Protein AF-A0A3L8DZ50-F1 (afdb_monomer)

Secondary structure (DSSP, 8-state):
----------------------------------B---SSTT---B-HHHHHHHHHTTTGGGG-------------------------------------------------------TTGGGB-TTT-SBPSSEEEETTS-EEEHHHHHHHHTT-SB-TTT--B--GGGEEE-HHHHHHHHHHHHHHHHHHHHHTTSS--------------SSSHHHHHHHHHTTT--HHHHHHHHHHHHHHHHHHHHHHHHHHHHHHHHHHHHHHHHHHHHHHHHHHHHHHHHHHHHHHHHHHHHHHHHSPPHHHHT---TT--TTHHHHHHHHHHHHHHHHHHH--GGG--SS-----PPPPS------HHHHHHHHHHHTHHHHHHHHHHHHHHHHHS-S---SS-------------HHHHHHHHHHHHTT---------------TT-----EEEEEE-TTSSEEEEEETTSEEEEEEHHHHHH---S-PPPSEEEE-SS-EEEEEE-SS-TTEEEEEETTS-EEEEETTTTEEEEEE---SS-EEEEEE-SSSTTEEEEEETTSEEEEEETT-SSEEEEEE-SS-EEEEEEETTEEEEEEEEETTSEEEEEETTSTTS-SEEEE--SS-EEEEEESSSSEEEEEETTTEEEEEETTEEEEEEEE-S---SSS---EEEETTEEEEEETTTEEEEEETT-SS-SEEEEPP----SS--SSTTTSTTTTTSS-PPTT-EEEEEEEETTTEEEEEEE---SSS--EETTTTEEHHHHHHHHHHHHHHHHHHTTT--EEEE--TT-HHHHHHHHHHHS----TTS-GGGPPPPPEEEESSSTTHHHHHHHHHHHHHHHHHHHHHHS-GGGS-HHHHHHHHHHHHHTTT-EEEEE-HHHHHHTT-TTHHHHHTTSSSPPEEEEEEEE-SSSTTSPPEEEEE-EEEEE--TTSPPPSSSGGGGGGTTHHHHHHHHHHHHHHHTT-SSEEEEEEEEEEE--STTS--TTEEEE-TTS-EEEES-SS--HHHHHHHHHHHHGGG--SEEEEEE---HHHHHHHTTSSEEEEES-SHHHHHHHHHHHHHS--EEE----HHHHHHHTTT-SSSSEESS--SSS-HHHHHHHHHHTTS-TTS-EEEEE-TTTSS---TTSTTS-SS---TTHHHHHHHHHH--

Organism: Ooceraea biroi (NCBI:txid2015173)

Foldseek 3Di:
DDDDDDDDDDDDDDDDDDDDDDDDDDDDDDDDADWDDDPDPVDTDGDPVRVVVCVVVVNPRPDDDDDDKDAFDDDDDDDDDDDDDDYDDDDDDDDDDDDDDDDDDDDDDDDDDDDDPDPPCVQAAPQPRHGAPFWKAFLVGDIHHPVRVQVVCVVPQADPPPRHGHDPVRIGGPVVSNVVSVVVVVVVVVVVVVPPPPDDDDDDDDDDDDDDDDDCVVVVVCVVCVVPDDPVNVVVVVVVVVVVVVVVVVVVVVVVVVVVVVVVVVVVVVVVVVVVLVVLVVVVVVVVVVVVVVVLVVVVVPQDDPVVLPDDDPDDDPVSVVVSVVSNVVVVLSVVVPDDPPPPDDDDPDDDDDDDDDDDDDDLVVVLVVLCVVFVVLLVVLLCVLVVVCSVDPPDPPDDDDPDDDDDDDPDHSSVVSVVLSVVLSPDADDDDQADAQQDPDPPDPDRDWQEKDAFLVNQKIWTFFQVQKIFIDGPVCRRPDPDPHGHGPEIAGHPATWQYKEYQNPDRQWIWTWGQQGKIWIGRNVVSDTDAIAHDQRGGWREKYAALVQSQWMWIFFQSQKIFIGGVPDNYTPDIAHHPGGWQEKYAQNPDPQKIWTWGQVQWIFIPGNVDRPHTLEIAHDGPGGFNYKDALHNFKIWTDGLSQWIFIDGSVDSDTPAIAHDAHRNPDRWDWDYDNQKIWIAHPQQKIFIDGNSGRYTSDMDHDDDDDDPPPPPVVVVCVCPVQPDNAAQLAWDKDADPDPPGDRIGIDFHLDDPPQQFDPVLLAGSNLQSLLSRLLNRLVVCVVVVNQEEATECSVPLLSSLQSNLQNQDDADPPPDPVPDDRTHHYHHDDCPCVVSNVLSNLLNVLLSQLQNLQQDFLVCNAQVNVLVVLCVLVVVLVKDKDKDWPVVCVVLQQFLLVQQAQQDPGTKIKMKIKDQLAPDSLPAAEEEEFQAACAEQQAVLGDDPPCRRSRNNQRLQVSLQSSLSSSCSVVSFNGIYMYIYTHHHRHYDPRHDDQQDWTAGSVGFIEGANTSSQSSLSSLLNSQLVSCVSVHLAYEGEGLGDPLCCVVQAQSAWEKEWPDDVLVVLLSNLCNHVVRHYDYDDLDVVLLCQQAVPDDPGRGYSAGPDDDPGVSNSVSSSVVSHDPPHTYMYINCNRNQDQDDPPRSSRDGGGRSPPSSSSNSSSNPPD

Structure (mmCIF, N/CA/C/O backbone):
data_AF-A0A3L8DZ50-F1
#
_entry.id   AF-A0A3L8DZ50-F1
#
loop_
_atom_site.group_PDB
_atom_site.id
_atom_site.type_symbol
_atom_site.label_atom_id
_atom_site.label_alt_id
_atom_site.label_comp_id
_atom_site.label_asym_id
_atom_site.label_entity_id
_atom_site.label_seq_id
_atom_site.pdbx_PDB_ins_code
_atom_site.Cartn_x
_atom_site.Cartn_y
_atom_site.Cartn_z
_atom_site.occupancy
_atom_site.B_iso_or_equiv
_atom_site.auth_seq_id
_atom_site.auth_comp_id
_atom_site.auth_asym_id
_atom_site.auth_atom_id
_atom_site.pdbx_PDB_model_num
ATOM 1 N N . MET A 1 1 ? -42.253 17.085 -42.845 1.00 27.88 1 MET A N 1
ATOM 2 C CA . MET A 1 1 ? -42.868 16.707 -44.142 1.00 27.88 1 MET A CA 1
ATOM 3 C C . MET A 1 1 ? -41.794 15.916 -44.889 1.00 27.88 1 MET A C 1
ATOM 5 O O . MET A 1 1 ? -40.661 16.367 -44.857 1.00 27.88 1 MET A O 1
ATOM 9 N N . ALA A 1 2 ? -41.986 14.625 -45.192 1.00 22.33 2 ALA A N 1
ATOM 10 C CA . ALA A 1 2 ? -42.686 14.087 -46.378 1.00 22.33 2 ALA A CA 1
ATOM 11 C C . ALA A 1 2 ? -41.903 14.386 -47.682 1.00 22.33 2 ALA A C 1
ATOM 13 O O . ALA A 1 2 ? -41.496 15.526 -47.856 1.00 22.33 2 ALA A O 1
ATOM 14 N N . LEU A 1 3 ? -41.654 13.465 -48.627 1.00 24.67 3 LEU A N 1
ATOM 15 C CA . LEU A 1 3 ? -42.114 12.074 -48.871 1.00 24.67 3 LEU A CA 1
ATOM 16 C C . LEU A 1 3 ? -40.883 11.101 -48.947 1.00 24.67 3 LEU A C 1
ATOM 18 O O . LEU A 1 3 ? -39.759 11.578 -48.861 1.00 24.67 3 LEU A O 1
ATOM 22 N N . SER A 1 4 ? -40.932 9.751 -48.941 1.00 22.94 4 SER A N 1
ATOM 23 C CA . SER A 1 4 ? -41.730 8.769 -49.724 1.00 22.94 4 SER A CA 1
ATOM 24 C C . SER A 1 4 ? -41.419 8.850 -51.249 1.00 22.94 4 SER A C 1
ATOM 26 O O . SER A 1 4 ? -41.255 9.949 -51.758 1.00 22.94 4 SER A O 1
ATOM 28 N N . SER A 1 5 ? -41.255 7.783 -52.062 1.00 26.39 5 SER A N 1
ATOM 29 C CA . SER A 1 5 ? -41.498 6.325 -51.924 1.00 26.39 5 SER A CA 1
ATOM 30 C C . SER A 1 5 ? -40.789 5.515 -53.068 1.00 26.39 5 SER A C 1
ATOM 32 O O . SER A 1 5 ? -40.734 6.012 -54.182 1.00 26.39 5 SER A O 1
ATOM 34 N N . ILE A 1 6 ? -40.166 4.334 -52.832 1.00 28.91 6 ILE A N 1
ATOM 35 C CA . ILE A 1 6 ? -40.642 2.935 -53.131 1.00 28.91 6 ILE A CA 1
ATOM 36 C C . ILE A 1 6 ? -40.117 2.238 -54.433 1.00 28.91 6 ILE A C 1
ATOM 38 O O . ILE A 1 6 ? -40.379 2.713 -55.527 1.00 28.91 6 ILE A O 1
ATOM 42 N N . ARG A 1 7 ? -39.569 1.002 -54.271 1.00 26.36 7 ARG A N 1
ATOM 43 C CA . ARG A 1 7 ? -39.380 -0.135 -55.244 1.00 26.36 7 ARG A CA 1
ATOM 44 C C . ARG A 1 7 ? -38.408 0.037 -56.452 1.00 26.36 7 ARG A C 1
ATOM 46 O O . ARG A 1 7 ? -38.240 1.139 -56.940 1.00 26.36 7 ARG A O 1
ATOM 53 N N . ALA A 1 8 ? -37.788 -1.018 -57.028 1.00 26.69 8 ALA A N 1
ATOM 54 C CA . ALA A 1 8 ? -37.504 -2.397 -56.556 1.00 26.69 8 ALA A CA 1
ATOM 55 C C . ALA A 1 8 ? -36.563 -3.224 -57.488 1.00 26.69 8 ALA A C 1
ATOM 57 O O . ALA A 1 8 ? -36.505 -2.973 -58.685 1.00 26.69 8 ALA A O 1
ATOM 58 N N . ASN A 1 9 ? -36.024 -4.321 -56.920 1.00 26.48 9 ASN A N 1
ATOM 59 C CA . ASN A 1 9 ? -35.693 -5.635 -57.525 1.00 26.48 9 ASN A CA 1
ATOM 60 C C . ASN A 1 9 ? -34.386 -5.903 -58.326 1.00 26.48 9 ASN A C 1
ATOM 62 O O . ASN A 1 9 ? -33.942 -5.126 -59.160 1.00 26.48 9 ASN A O 1
ATOM 66 N N . VAL A 1 10 ? -33.942 -7.166 -58.149 1.00 25.75 10 VAL A N 1
ATOM 67 C CA . VAL A 1 10 ? -33.024 -8.028 -58.943 1.00 25.75 10 VAL A CA 1
ATOM 68 C C . VAL A 1 10 ? -31.513 -8.044 -58.578 1.00 25.75 10 VAL A C 1
ATOM 70 O O . VAL A 1 10 ? -30.899 -7.049 -58.218 1.00 25.75 10 VAL A O 1
ATOM 73 N N . LEU A 1 11 ? -30.964 -9.268 -58.626 1.00 22.03 11 LEU A N 1
ATOM 74 C CA . LEU A 1 11 ? -29.636 -9.808 -58.255 1.00 22.03 11 LEU A CA 1
ATOM 75 C C . LEU A 1 11 ? -28.852 -10.228 -59.539 1.00 22.03 11 LEU A C 1
ATOM 77 O O . LEU A 1 11 ? -29.471 -10.226 -60.601 1.00 22.03 11 LEU A O 1
ATOM 81 N N . PRO A 1 12 ? -27.615 -10.793 -59.508 1.00 41.47 12 PRO A N 1
ATOM 82 C CA . PRO A 1 12 ? -26.455 -10.627 -58.608 1.00 41.47 12 PRO A CA 1
ATOM 83 C C . PRO A 1 12 ? -25.073 -10.514 -59.345 1.00 41.47 12 PRO A C 1
ATOM 85 O O . PRO A 1 12 ? -24.973 -10.667 -60.554 1.00 41.47 12 PRO A O 1
ATOM 88 N N . HIS A 1 13 ? -23.989 -10.452 -58.548 1.00 25.14 13 HIS A N 1
ATOM 89 C CA . HIS A 1 13 ? -22.656 -11.080 -58.770 1.00 25.14 13 HIS A CA 1
ATOM 90 C C . HIS A 1 13 ? -21.513 -10.439 -59.620 1.00 25.14 13 HIS A C 1
ATOM 92 O O . HIS A 1 13 ? -21.609 -10.261 -60.824 1.00 25.14 13 HIS A O 1
ATOM 98 N N . ARG A 1 14 ? -20.338 -10.394 -58.947 1.00 23.42 14 ARG A N 1
ATOM 99 C CA . ARG A 1 14 ? -18.932 -10.635 -59.388 1.00 23.42 14 ARG A CA 1
ATOM 100 C C . ARG A 1 14 ? -18.139 -9.595 -60.223 1.00 23.42 14 ARG A C 1
ATOM 102 O O . ARG A 1 14 ? -18.388 -9.403 -61.399 1.00 23.42 14 ARG A O 1
ATOM 109 N N . ASN A 1 15 ? -17.031 -9.143 -59.603 1.00 23.53 15 ASN A N 1
ATOM 110 C CA . ASN A 1 15 ? -15.649 -8.994 -60.129 1.00 23.53 15 ASN A CA 1
ATOM 111 C C . ASN A 1 15 ? -15.449 -8.229 -61.469 1.00 23.53 15 ASN A C 1
ATOM 113 O O . ASN A 1 15 ? -15.764 -8.759 -62.521 1.00 23.53 15 ASN A O 1
ATOM 117 N N . SER A 1 16 ? -14.730 -7.100 -61.585 1.00 23.30 16 SER A N 1
ATOM 118 C CA . SER A 1 16 ? -13.372 -6.815 -61.073 1.00 23.30 16 SER A CA 1
ATOM 119 C C . SER A 1 16 ? -12.765 -5.536 -61.720 1.00 23.30 16 SER A C 1
ATOM 121 O O . SER A 1 16 ? -13.252 -5.078 -62.745 1.00 23.30 16 SER A O 1
ATOM 123 N N . HIS A 1 17 ? -11.631 -5.068 -61.167 1.00 22.02 17 HIS A N 1
ATOM 124 C CA . HIS A 1 17 ? -10.534 -4.301 -61.809 1.00 22.02 17 HIS A CA 1
ATOM 125 C C . HIS A 1 17 ? -10.619 -2.785 -62.178 1.00 22.02 17 HIS A C 1
ATOM 127 O O . HIS A 1 17 ? -11.365 -2.366 -63.049 1.00 22.02 17 HIS A O 1
ATOM 133 N N . LEU A 1 18 ? -9.600 -2.063 -61.652 1.00 21.00 18 LEU A N 1
ATOM 134 C CA . LEU A 1 18 ? -8.772 -0.970 -62.238 1.00 21.00 18 LEU A CA 1
ATOM 135 C C . LEU A 1 18 ? -9.117 0.537 -62.054 1.00 21.00 18 LEU A C 1
ATOM 137 O O . LEU A 1 18 ? -10.064 1.043 -62.633 1.00 21.00 18 LEU A O 1
ATOM 141 N N . ARG A 1 19 ? -8.116 1.249 -61.474 1.00 20.73 19 ARG A N 1
ATOM 142 C CA . ARG A 1 19 ? -7.632 2.636 -61.767 1.00 20.73 19 ARG A CA 1
ATOM 143 C C . ARG A 1 19 ? -8.511 3.843 -61.341 1.00 20.73 19 ARG A C 1
ATOM 145 O O . ARG A 1 19 ? -9.720 3.788 -61.466 1.00 20.73 19 ARG A O 1
ATOM 152 N N . PHE A 1 20 ? -7.968 4.989 -60.882 1.00 20.25 20 PHE A N 1
ATOM 153 C CA . PHE A 1 20 ? -6.621 5.350 -60.363 1.00 20.25 20 PHE A CA 1
ATOM 154 C C . PHE A 1 20 ? -6.698 6.668 -59.531 1.00 20.25 20 PHE A C 1
ATOM 156 O O . PHE A 1 20 ? -7.635 7.432 -59.712 1.00 20.25 20 PHE A O 1
ATOM 163 N N . LEU A 1 21 ? -5.712 6.908 -58.650 1.00 23.69 21 LEU A N 1
ATOM 164 C CA . LEU A 1 21 ? -5.326 8.152 -57.923 1.00 23.69 21 LEU A CA 1
ATOM 165 C C . LEU A 1 21 ? -6.261 9.396 -57.854 1.00 23.69 21 LEU A C 1
ATOM 167 O O . LEU A 1 21 ? -6.442 10.066 -58.864 1.00 23.69 21 LEU A O 1
ATOM 171 N N . SER A 1 22 ? -6.547 9.875 -56.624 1.00 22.08 22 SER A N 1
ATOM 172 C CA . SER A 1 22 ? -6.201 11.259 -56.192 1.00 22.08 22 SER A CA 1
ATOM 173 C C . SER A 1 22 ? -6.334 11.519 -54.666 1.00 22.08 22 SER A C 1
ATOM 175 O O . SER A 1 22 ? -7.439 11.637 -54.152 1.00 22.08 22 SER A O 1
ATOM 177 N N . SER A 1 23 ? -5.189 11.663 -53.983 1.00 22.97 23 SER A N 1
ATOM 178 C CA . SER A 1 23 ? -4.839 12.698 -52.972 1.00 22.97 23 SER A CA 1
ATOM 179 C C . SER A 1 23 ? -5.752 13.111 -51.776 1.00 22.97 23 SER A C 1
ATOM 181 O O . SER A 1 23 ? -6.917 13.441 -51.952 1.00 22.97 23 SER A O 1
ATOM 183 N N . VAL A 1 24 ? -5.084 13.367 -50.630 1.00 22.75 24 VAL A N 1
ATOM 184 C CA . VAL A 1 24 ? -5.442 14.256 -49.480 1.00 22.75 24 VAL A CA 1
ATOM 185 C C . VAL A 1 24 ? -6.183 13.666 -48.246 1.00 22.75 24 VAL A C 1
ATOM 187 O O . VAL A 1 24 ? -7.345 13.292 -48.290 1.00 22.75 24 VAL A O 1
ATOM 190 N N . SER A 1 25 ? -5.453 13.719 -47.116 1.00 24.33 25 SER A N 1
ATOM 191 C CA . SER A 1 25 ? -5.835 13.846 -45.687 1.00 24.33 25 SER A CA 1
ATOM 192 C C . SER A 1 25 ? -6.798 12.872 -44.974 1.00 24.33 25 SER A C 1
ATOM 194 O O . SER A 1 25 ? -7.963 12.727 -45.320 1.00 24.33 25 SER A O 1
ATOM 196 N N . THR A 1 26 ? -6.321 12.399 -43.812 1.00 30.61 26 THR A N 1
ATOM 197 C CA . THR A 1 26 ? -7.070 12.197 -42.550 1.00 30.61 26 THR A CA 1
ATOM 198 C C . THR A 1 26 ? -8.431 11.487 -42.593 1.00 30.61 26 THR A C 1
ATOM 200 O O . THR A 1 26 ? -9.477 12.123 -42.715 1.00 30.61 26 THR A O 1
ATOM 203 N N . MET A 1 27 ? -8.439 10.201 -42.225 1.00 20.81 27 MET A N 1
ATOM 204 C CA . MET A 1 27 ? -9.560 9.626 -41.471 1.00 20.81 27 MET A CA 1
ATOM 205 C C . MET A 1 27 ? -9.071 8.912 -40.210 1.00 20.81 27 MET A C 1
ATOM 207 O O . MET A 1 27 ? -8.190 8.056 -40.260 1.00 20.81 27 MET A O 1
ATOM 211 N N . LYS A 1 28 ? -9.674 9.288 -39.078 1.00 32.50 28 LYS A N 1
ATOM 212 C CA . LYS A 1 28 ? -9.457 8.699 -37.751 1.00 32.50 28 LYS A CA 1
ATOM 213 C C . LYS A 1 28 ? -9.888 7.228 -37.738 1.00 32.50 28 LYS A C 1
ATOM 215 O O . LYS A 1 28 ? -10.941 6.906 -38.284 1.00 32.50 28 LYS A O 1
ATOM 220 N N . LYS A 1 29 ? -9.155 6.375 -37.015 1.00 26.30 29 LYS A N 1
ATOM 221 C CA . LYS A 1 29 ? -9.651 5.086 -36.500 1.00 26.30 29 LYS A CA 1
ATOM 222 C C . LYS A 1 29 ? -9.078 4.811 -35.109 1.00 26.30 29 LYS A C 1
ATOM 224 O O . LYS A 1 29 ? -8.036 4.182 -34.983 1.00 26.30 29 LYS A O 1
ATOM 229 N N . GLY A 1 30 ? -9.779 5.293 -34.089 1.00 26.30 30 GLY A N 1
ATOM 230 C CA . GLY A 1 30 ? -9.668 4.794 -32.718 1.00 26.30 30 GLY A CA 1
ATOM 231 C C . GLY A 1 30 ? -10.973 4.103 -32.317 1.00 26.30 30 GLY A C 1
ATOM 232 O O . GLY A 1 30 ? -12.005 4.378 -32.935 1.00 26.30 30 GLY A O 1
ATOM 233 N N . LEU A 1 31 ? -10.910 3.270 -31.269 1.00 26.28 31 LEU A N 1
ATOM 234 C CA . LEU A 1 31 ? -12.035 2.542 -30.652 1.00 26.28 31 LEU A CA 1
ATOM 235 C C . LEU A 1 31 ? -12.704 1.485 -31.588 1.00 26.28 31 LEU A C 1
ATOM 237 O O . LEU A 1 31 ? -12.516 1.498 -32.802 1.00 26.28 31 LEU A O 1
ATOM 241 N N . VAL A 1 32 ? -13.439 0.473 -31.100 1.00 28.20 32 VAL A N 1
ATOM 242 C CA . VAL A 1 32 ? -14.048 0.259 -29.767 1.00 28.20 32 VAL A CA 1
ATOM 243 C C . VAL A 1 32 ? -14.211 -1.250 -29.427 1.00 28.20 32 VAL A C 1
ATOM 245 O O . VAL A 1 32 ? -14.128 -2.086 -30.323 1.00 28.20 32 VAL A O 1
ATOM 248 N N . LEU A 1 33 ? -14.649 -1.514 -28.180 1.00 29.39 33 LEU A N 1
ATOM 249 C CA . LEU A 1 33 ? -15.488 -2.635 -27.684 1.00 29.39 33 LEU A CA 1
ATOM 250 C C . LEU A 1 33 ? -14.832 -3.993 -27.382 1.00 29.39 33 LEU A C 1
ATOM 252 O O . LEU A 1 33 ? -14.262 -4.650 -28.249 1.00 29.39 33 LEU A O 1
ATOM 256 N N . GLY A 1 34 ? -15.033 -4.435 -26.135 1.00 30.50 34 GLY A N 1
ATOM 257 C CA . GLY A 1 34 ? -14.606 -5.730 -25.608 1.00 30.50 34 GLY A CA 1
ATOM 258 C C . GLY A 1 34 ? -15.590 -6.886 -25.826 1.00 30.50 34 GLY A C 1
ATOM 259 O O . GLY A 1 34 ? -16.677 -6.737 -26.396 1.00 30.50 34 GLY A O 1
ATOM 260 N N . VAL A 1 35 ? -15.162 -8.052 -25.343 1.00 32.91 35 VAL A N 1
ATOM 261 C CA . VAL A 1 35 ? -15.818 -9.363 -25.430 1.00 32.91 35 VAL A CA 1
ATOM 262 C C . VAL A 1 35 ? -15.702 -10.030 -24.059 1.00 32.91 35 VAL A C 1
ATOM 264 O O . VAL A 1 35 ? -14.638 -9.955 -23.450 1.00 32.91 35 VAL A O 1
ATOM 267 N N . TYR A 1 36 ? -16.765 -10.686 -23.590 1.00 36.38 36 TYR A N 1
ATOM 268 C CA . TYR A 1 36 ? -16.740 -11.468 -22.352 1.00 36.38 36 TYR A CA 1
ATOM 269 C C . TYR A 1 36 ? -16.491 -12.946 -22.663 1.00 36.38 36 TYR A C 1
ATOM 271 O O . TYR A 1 36 ? -17.131 -13.515 -23.550 1.00 36.38 36 TYR A O 1
ATOM 279 N N . GLU A 1 37 ? -15.554 -13.552 -21.939 1.00 32.75 37 GLU A N 1
ATOM 280 C CA . GLU A 1 37 ? -15.228 -14.977 -22.030 1.00 32.75 37 GLU A CA 1
ATOM 281 C C . GLU A 1 37 ? -16.165 -15.792 -21.121 1.00 32.75 37 GLU A C 1
ATOM 283 O O . GLU A 1 37 ? -16.539 -15.339 -20.038 1.00 32.75 37 GLU A O 1
ATOM 288 N N . THR A 1 38 ? -16.573 -16.983 -21.566 1.00 33.09 38 THR A N 1
ATOM 289 C CA . THR A 1 38 ? -17.391 -17.928 -20.787 1.00 33.09 38 THR A CA 1
ATOM 290 C C . THR A 1 38 ? -16.769 -19.324 -20.879 1.00 33.09 38 THR A C 1
ATOM 292 O O . THR A 1 38 ? -15.969 -19.587 -21.775 1.00 33.09 38 THR A O 1
ATOM 295 N N . GLU A 1 39 ? -17.103 -20.224 -19.952 1.00 32.69 39 GLU A N 1
ATOM 296 C CA . GLU A 1 39 ? -16.447 -21.541 -19.824 1.00 32.69 39 GLU A CA 1
ATOM 297 C C . GLU A 1 39 ? -16.840 -22.569 -20.913 1.00 32.69 39 GLU A C 1
ATOM 299 O O . GLU A 1 39 ? -16.418 -23.723 -20.847 1.00 32.69 39 GLU A O 1
ATOM 304 N N . ASP A 1 40 ? -17.628 -22.175 -21.920 1.00 32.22 40 ASP A N 1
ATOM 305 C CA . ASP A 1 40 ? -18.119 -23.039 -23.001 1.00 32.22 40 ASP A CA 1
ATOM 306 C C . ASP A 1 40 ? -17.827 -22.401 -24.375 1.00 32.22 40 ASP A C 1
ATOM 308 O O . ASP A 1 40 ? -18.361 -21.338 -24.709 1.00 32.22 40 ASP A O 1
ATOM 312 N N . GLU A 1 41 ? -16.997 -23.064 -25.197 1.00 34.91 41 GLU A N 1
ATOM 313 C CA . GLU A 1 41 ? -16.533 -22.569 -26.511 1.00 34.91 41 GLU A CA 1
ATOM 314 C C . GLU A 1 41 ? -17.672 -22.226 -27.496 1.00 34.91 41 GLU A C 1
ATOM 316 O O . GLU A 1 41 ? -17.437 -21.584 -28.525 1.00 34.91 41 GLU A O 1
ATOM 321 N N . SER A 1 42 ? -18.908 -22.648 -27.208 1.00 32.22 42 SER A N 1
ATOM 322 C CA . SER A 1 42 ? -20.084 -22.399 -28.041 1.00 32.22 42 SER A CA 1
ATOM 323 C C . SER A 1 42 ? -20.816 -21.071 -27.773 1.00 32.22 42 SER A C 1
ATOM 325 O O . SER A 1 42 ? -21.562 -20.627 -28.649 1.00 32.22 42 SER A O 1
ATOM 327 N N . ASN A 1 43 ? -20.610 -20.406 -26.623 1.00 37.47 43 ASN A N 1
ATOM 328 C CA . ASN A 1 43 ? -21.419 -19.249 -26.193 1.00 37.47 43 ASN A CA 1
ATOM 329 C C . ASN A 1 43 ? -20.593 -18.014 -25.776 1.00 37.47 43 ASN A C 1
ATOM 331 O O . ASN A 1 43 ? -20.458 -17.677 -24.598 1.00 37.47 43 ASN A O 1
ATOM 335 N N . VAL A 1 44 ? -20.118 -17.263 -26.774 1.00 41.19 44 VAL A N 1
ATOM 336 C CA . VAL A 1 44 ? -19.481 -15.947 -26.577 1.00 41.19 44 VAL A CA 1
ATOM 337 C C . VAL A 1 44 ? -20.527 -14.831 -26.653 1.00 41.19 44 VAL A C 1
ATOM 339 O O . VAL A 1 44 ? -21.021 -14.495 -27.734 1.00 41.19 44 VAL A O 1
ATOM 342 N N . VAL A 1 45 ? -20.853 -14.226 -25.507 1.00 40.41 45 VAL A N 1
ATOM 343 C CA . VAL A 1 45 ? -21.829 -13.128 -25.423 1.00 40.41 45 VAL A CA 1
ATOM 344 C C . VAL A 1 45 ? -21.155 -11.798 -25.768 1.00 40.41 45 VAL A C 1
ATOM 346 O O . VAL A 1 45 ? -20.438 -11.193 -24.973 1.00 40.41 45 VAL A O 1
ATOM 349 N N . LEU A 1 46 ? -21.402 -11.334 -26.990 1.00 45.38 46 LEU A N 1
ATOM 350 C CA . LEU A 1 46 ? -20.945 -10.038 -27.485 1.00 45.38 46 LEU A CA 1
ATOM 351 C C . LEU A 1 46 ? -21.892 -8.916 -27.036 1.00 45.38 46 LEU A C 1
ATOM 353 O O . LEU A 1 46 ? -23.114 -9.057 -27.101 1.00 45.38 46 LEU A O 1
ATOM 357 N N . THR A 1 47 ? -21.335 -7.759 -26.665 1.00 44.72 47 THR A N 1
ATOM 358 C CA . THR A 1 47 ? -22.134 -6.534 -26.487 1.00 44.72 47 THR A CA 1
ATOM 359 C C . THR A 1 47 ? -22.840 -6.166 -27.805 1.00 44.72 47 THR A C 1
ATOM 361 O O . THR A 1 47 ? -22.274 -6.407 -28.875 1.00 44.72 47 THR A O 1
ATOM 364 N N . PRO A 1 48 ? -24.037 -5.539 -27.800 1.00 43.59 48 PRO A N 1
ATOM 365 C CA . PRO A 1 48 ? -24.836 -5.331 -29.021 1.00 43.59 48 PRO A CA 1
ATOM 366 C C . PRO A 1 48 ? -24.096 -4.639 -30.178 1.00 43.59 48 PRO A C 1
ATOM 368 O O . PRO A 1 48 ? -24.370 -4.893 -31.357 1.00 43.59 48 PRO A O 1
ATOM 371 N N . THR A 1 49 ? -23.132 -3.778 -29.851 1.00 40.94 49 THR A N 1
ATOM 372 C CA . THR A 1 49 ? -22.290 -3.075 -30.825 1.00 40.94 49 THR A CA 1
ATOM 373 C C . THR A 1 49 ? -21.115 -3.942 -31.303 1.00 40.94 49 THR A C 1
ATOM 375 O O . THR A 1 49 ? -20.828 -3.948 -32.503 1.00 40.94 49 THR A O 1
ATOM 378 N N . ALA A 1 50 ? -20.501 -4.753 -30.429 1.00 45.78 50 ALA A N 1
ATOM 379 C CA . ALA A 1 50 ? -19.511 -5.759 -30.828 1.00 45.78 50 ALA A CA 1
ATOM 380 C C . ALA A 1 50 ? -20.127 -6.846 -31.728 1.00 45.78 50 ALA A C 1
ATOM 382 O O . ALA A 1 50 ? -19.494 -7.262 -32.696 1.00 45.78 50 ALA A O 1
ATOM 383 N N . THR A 1 51 ? -21.386 -7.241 -31.500 1.00 47.41 51 THR A N 1
ATOM 384 C CA . THR A 1 51 ? -22.122 -8.198 -32.350 1.00 47.41 51 THR A CA 1
ATOM 385 C C . THR A 1 51 ? -22.217 -7.714 -33.797 1.00 47.41 51 THR A C 1
ATOM 387 O O . THR A 1 51 ? -21.880 -8.451 -34.726 1.00 47.41 51 THR A O 1
ATOM 390 N N . LYS A 1 52 ? -22.598 -6.443 -34.007 1.00 46.25 52 LYS A N 1
ATOM 391 C CA . LYS A 1 52 ? -22.631 -5.823 -35.347 1.00 46.25 52 LYS A CA 1
ATOM 392 C C . LYS A 1 52 ? -21.244 -5.767 -35.994 1.00 46.25 52 LYS A C 1
ATOM 394 O O . LYS A 1 52 ? -21.128 -5.977 -37.200 1.00 46.25 52 LYS A O 1
ATOM 399 N N . TYR A 1 53 ? -20.197 -5.503 -35.213 1.00 43.38 53 TYR A N 1
ATOM 400 C CA . TYR A 1 53 ? -18.836 -5.370 -35.734 1.00 43.38 53 TYR A CA 1
ATOM 401 C C . TYR A 1 53 ? -18.179 -6.726 -36.051 1.00 43.38 53 TYR A C 1
ATOM 403 O O . TYR A 1 53 ? -17.525 -6.869 -37.081 1.00 43.38 53 TYR A O 1
ATOM 411 N N . ASN A 1 54 ? -18.424 -7.761 -35.243 1.00 48.41 54 ASN A N 1
ATOM 412 C CA . ASN A 1 54 ? -17.948 -9.120 -35.507 1.00 48.41 54 ASN A CA 1
ATOM 413 C C . ASN A 1 54 ? -18.635 -9.742 -36.741 1.00 48.41 54 ASN A C 1
ATOM 415 O O . ASN A 1 54 ? -17.990 -10.452 -37.515 1.00 48.41 54 ASN A O 1
ATOM 419 N N . ALA A 1 55 ? -19.911 -9.411 -36.982 1.00 48.09 55 ALA A N 1
ATOM 420 C CA . ALA A 1 55 ? -20.618 -9.766 -38.215 1.00 48.09 55 ALA A CA 1
ATOM 421 C C . ALA A 1 55 ? -20.008 -9.083 -39.459 1.00 48.09 55 ALA A C 1
ATOM 423 O O . ALA A 1 55 ? -19.829 -9.731 -40.487 1.00 48.09 55 ALA A O 1
ATOM 424 N N . LEU A 1 56 ? -19.603 -7.811 -39.352 1.00 46.00 56 LEU A N 1
ATOM 425 C CA . LEU A 1 56 ? -18.860 -7.084 -40.398 1.00 46.00 56 LEU A CA 1
ATOM 426 C C . LEU A 1 56 ? -17.449 -7.646 -40.675 1.00 46.00 56 LEU A C 1
ATOM 428 O O . LEU A 1 56 ? -16.857 -7.323 -41.704 1.00 46.00 56 LEU A O 1
ATOM 432 N N . LEU A 1 57 ? -16.907 -8.475 -39.776 1.00 40.88 57 LEU A N 1
ATOM 433 C CA . LEU A 1 57 ? -15.550 -9.031 -39.838 1.00 40.88 57 LEU A CA 1
ATOM 434 C C . LEU A 1 57 ? -15.515 -10.565 -39.995 1.00 40.88 57 LEU A C 1
ATOM 436 O O . LEU A 1 57 ? -14.454 -11.171 -39.823 1.00 40.88 57 LEU A O 1
ATOM 440 N N . ASN A 1 58 ? -16.647 -11.198 -40.331 1.00 49.06 58 ASN A N 1
ATOM 441 C CA . ASN A 1 58 ? -16.799 -12.654 -40.471 1.00 49.06 58 ASN A CA 1
ATOM 442 C C . ASN A 1 58 ? -16.243 -13.450 -39.266 1.00 49.06 58 ASN A C 1
ATOM 444 O O . ASN A 1 58 ? -15.477 -14.399 -39.437 1.00 49.06 58 ASN A O 1
ATOM 448 N N . GLY A 1 59 ? -16.604 -13.055 -38.040 1.00 38.78 59 GLY A N 1
ATOM 449 C CA . GLY A 1 59 ? -16.317 -13.832 -36.825 1.00 38.78 59 GLY A CA 1
ATOM 450 C C . GLY A 1 59 ? -14.898 -13.691 -36.254 1.00 38.78 59 GLY A C 1
ATOM 451 O O . GLY A 1 59 ? -14.561 -14.365 -35.282 1.00 38.78 59 GLY A O 1
ATOM 452 N N . LYS A 1 60 ? -14.044 -12.833 -36.830 1.00 42.69 60 LYS A N 1
ATOM 453 C CA . LYS A 1 60 ? -12.622 -12.723 -36.450 1.00 42.69 60 LYS A CA 1
ATOM 454 C C . LYS A 1 60 ? -12.337 -12.072 -35.089 1.00 42.69 60 LYS A C 1
ATOM 456 O O . LYS A 1 60 ? -11.192 -12.141 -34.649 1.00 42.69 60 LYS A O 1
ATOM 461 N N . LEU A 1 61 ? -13.318 -11.450 -34.429 1.00 39.25 61 LEU A N 1
ATOM 462 C CA . LEU A 1 61 ? -13.091 -10.707 -33.178 1.00 39.25 61 LEU A CA 1
ATOM 463 C C . LEU A 1 61 ? -12.774 -11.628 -31.983 1.00 39.25 61 LEU A C 1
ATOM 465 O O . LEU A 1 61 ? -12.038 -11.245 -31.085 1.00 39.25 61 LEU A O 1
ATOM 469 N N . VAL A 1 62 ? -13.300 -12.855 -31.999 1.00 35.03 62 VAL A N 1
ATOM 470 C CA . VAL A 1 62 ? -13.426 -13.746 -30.827 1.00 35.03 62 VAL A CA 1
ATOM 471 C C . VAL A 1 62 ? -12.095 -14.316 -30.300 1.00 35.03 62 VAL A C 1
ATOM 473 O O . VAL A 1 62 ? -12.066 -14.882 -29.218 1.00 35.03 62 VAL A O 1
ATOM 476 N N . LYS A 1 63 ? -10.980 -14.210 -31.036 1.00 38.78 63 LYS A N 1
ATOM 477 C CA . LYS A 1 63 ? -9.817 -15.091 -30.802 1.00 38.78 63 LYS A CA 1
ATOM 478 C C . LYS A 1 63 ? -8.658 -14.570 -29.930 1.00 38.78 63 LYS A C 1
ATOM 480 O O . LYS A 1 63 ? -7.753 -15.367 -29.720 1.00 38.78 63 LYS A O 1
ATOM 485 N N . ASN A 1 64 ? -8.588 -13.302 -29.490 1.00 36.66 64 ASN A N 1
ATOM 486 C CA . ASN A 1 64 ? -7.402 -12.770 -28.766 1.00 36.66 64 ASN A CA 1
ATOM 487 C C . ASN A 1 64 ? -7.597 -11.381 -28.071 1.00 36.66 64 ASN A C 1
ATOM 489 O O . ASN A 1 64 ? -8.085 -10.475 -28.745 1.00 36.66 64 ASN A O 1
ATOM 493 N N . ILE A 1 65 ? -6.964 -11.177 -26.886 1.00 28.39 65 ILE A N 1
ATOM 494 C CA . ILE A 1 65 ? -6.595 -9.918 -26.136 1.00 28.39 65 ILE A CA 1
ATOM 495 C C . ILE A 1 65 ? -7.437 -9.501 -24.895 1.00 28.39 65 ILE A C 1
ATOM 497 O O . ILE A 1 65 ? -8.638 -9.725 -24.837 1.00 28.39 65 ILE A O 1
ATOM 501 N N . VAL A 1 66 ? -6.752 -8.873 -23.912 1.00 26.72 66 VAL A N 1
ATOM 502 C CA . VAL A 1 66 ? -7.205 -8.418 -22.574 1.00 26.72 66 VAL A CA 1
ATOM 503 C C . VAL A 1 66 ? -6.692 -6.985 -22.229 1.00 26.72 66 VAL A C 1
ATOM 505 O O . VAL A 1 66 ? -5.513 -6.720 -22.436 1.00 26.72 66 VAL A O 1
ATOM 508 N N . LEU A 1 67 ? -7.575 -6.140 -21.651 1.00 27.23 67 LEU A N 1
ATOM 509 C CA . LEU A 1 67 ? -7.419 -4.899 -20.819 1.00 27.23 67 LEU A CA 1
ATOM 510 C C . LEU A 1 67 ? -6.611 -3.645 -21.289 1.00 27.23 67 LEU A C 1
ATOM 512 O O . LEU A 1 67 ? -5.437 -3.760 -21.627 1.00 27.23 67 LEU A O 1
ATOM 516 N N . ILE A 1 68 ? -7.192 -2.426 -21.145 1.00 30.34 68 ILE A N 1
ATOM 517 C CA . ILE A 1 68 ? -6.509 -1.093 -21.126 1.00 30.34 68 ILE A CA 1
ATOM 518 C C . ILE A 1 68 ? -7.323 -0.043 -20.309 1.00 30.34 68 ILE A C 1
ATOM 520 O O . ILE A 1 68 ? -8.484 0.197 -20.625 1.00 30.34 68 ILE A O 1
ATOM 524 N N . ILE A 1 69 ? -6.679 0.691 -19.379 1.00 29.75 69 ILE A N 1
ATOM 525 C CA . ILE A 1 69 ? -7.255 1.828 -18.609 1.00 29.75 69 ILE A CA 1
ATOM 526 C C . ILE A 1 69 ? -7.003 3.182 -19.307 1.00 29.75 69 ILE A C 1
ATOM 528 O O . ILE A 1 69 ? -5.891 3.426 -19.778 1.00 29.75 69 ILE A O 1
ATOM 532 N N . VAL A 1 70 ? -7.991 4.091 -19.313 1.00 29.59 70 VAL A N 1
ATOM 533 C CA . VAL A 1 70 ? -7.945 5.429 -19.952 1.00 29.59 70 VAL A CA 1
ATOM 534 C C . VAL A 1 70 ? -8.712 6.495 -19.103 1.00 29.59 70 VAL A C 1
ATOM 536 O O . VAL A 1 70 ? -9.285 6.150 -18.073 1.00 29.59 70 VAL A O 1
ATOM 539 N N . VAL A 1 71 ? -8.670 7.799 -19.450 1.00 29.66 71 VAL A N 1
ATOM 540 C CA . VAL A 1 71 ? -9.223 8.957 -18.683 1.00 29.66 71 VAL A CA 1
ATOM 541 C C . VAL A 1 71 ? -10.131 9.856 -19.573 1.00 29.66 71 VAL A C 1
ATOM 543 O O . VAL A 1 71 ? -10.413 9.478 -20.703 1.00 29.66 71 VAL A O 1
ATOM 546 N N . MET A 1 72 ? -10.640 11.008 -19.099 1.00 26.61 72 MET A N 1
ATOM 547 C CA . MET A 1 72 ? -10.874 12.264 -19.866 1.00 26.61 72 MET A CA 1
ATOM 548 C C . MET A 1 72 ? -11.368 13.403 -18.947 1.00 26.61 72 MET A C 1
ATOM 550 O O . MET A 1 72 ? -11.989 13.154 -17.915 1.00 26.61 72 MET A O 1
ATOM 554 N N . SER A 1 73 ? -11.142 14.660 -19.345 1.00 24.92 73 SER A N 1
ATOM 555 C CA . SER A 1 73 ? -11.765 15.864 -18.764 1.00 24.92 73 SER A CA 1
ATOM 556 C C . SER A 1 73 ? -12.889 16.404 -19.671 1.00 24.92 73 SER A C 1
ATOM 558 O O . SER A 1 73 ? -12.869 16.207 -20.883 1.00 24.92 73 SER A O 1
ATOM 560 N N . THR A 1 74 ? -13.912 17.037 -19.081 1.00 24.73 74 THR A N 1
ATOM 561 C CA . THR A 1 74 ? -15.224 17.322 -19.716 1.00 24.73 74 THR A CA 1
ATOM 562 C C . THR A 1 74 ? -15.486 18.838 -19.872 1.00 24.73 74 THR A C 1
ATOM 564 O O . THR A 1 74 ? -14.729 19.625 -19.294 1.00 24.73 74 THR A O 1
ATOM 567 N N . PRO A 1 75 ? -16.478 19.288 -20.685 1.00 29.52 75 PRO A N 1
ATOM 568 C CA . PRO A 1 75 ? -17.906 19.263 -20.280 1.00 29.52 75 PRO A CA 1
ATOM 569 C C . PRO A 1 75 ? -18.939 18.973 -21.411 1.00 29.52 75 PRO A C 1
ATOM 571 O O . PRO A 1 75 ? -18.665 19.250 -22.577 1.00 29.52 75 PRO A O 1
ATOM 574 N N . GLY A 1 76 ? -20.164 18.516 -21.075 1.00 22.95 76 GLY A N 1
ATOM 575 C CA . GLY A 1 76 ? -21.322 18.570 -22.004 1.00 22.95 76 GLY A CA 1
ATOM 576 C C . GLY A 1 76 ? -22.442 17.509 -21.875 1.00 22.95 76 GLY A C 1
ATOM 577 O O . GLY A 1 76 ? -22.413 16.505 -22.571 1.00 22.95 76 GLY A O 1
ATOM 578 N N . ASP A 1 77 ? -23.441 17.781 -21.030 1.00 21.98 77 ASP A N 1
ATOM 579 C CA . ASP A 1 77 ? -24.887 17.446 -21.104 1.00 21.98 77 ASP A CA 1
ATOM 580 C C . ASP A 1 77 ? -25.473 16.138 -21.727 1.00 21.98 77 ASP A C 1
ATOM 582 O O . ASP A 1 77 ? -25.630 15.995 -22.936 1.00 21.98 77 ASP A O 1
ATOM 586 N N . CYS A 1 78 ? -26.094 15.356 -20.824 1.00 21.28 78 CYS A N 1
ATOM 587 C CA . CYS A 1 78 ? -27.520 14.933 -20.799 1.00 21.28 78 CYS A CA 1
ATOM 588 C C . CYS A 1 78 ? -28.086 13.642 -21.476 1.00 21.28 78 CYS A C 1
ATOM 590 O O . CYS A 1 78 ? -27.892 13.344 -22.647 1.00 21.28 78 CYS A O 1
ATOM 592 N N . ASN A 1 79 ? -28.969 13.000 -20.682 1.00 23.08 79 ASN A N 1
ATOM 593 C CA . ASN A 1 79 ? -30.196 12.234 -20.997 1.00 23.08 79 ASN A CA 1
ATOM 594 C C . ASN A 1 79 ? -30.202 10.833 -21.669 1.00 23.08 79 ASN A C 1
ATOM 596 O O . ASN A 1 79 ? -30.004 10.693 -22.867 1.00 23.08 79 ASN A O 1
ATOM 600 N N . THR A 1 80 ? -30.751 9.872 -20.894 1.00 24.09 80 THR A N 1
ATOM 601 C CA . THR A 1 80 ? -31.690 8.770 -21.266 1.00 24.09 80 THR A CA 1
ATOM 602 C C . THR A 1 80 ? -31.272 7.703 -22.302 1.00 24.09 80 THR A C 1
ATOM 604 O O . THR A 1 80 ? -30.826 8.031 -23.389 1.00 24.09 80 THR A O 1
ATOM 607 N N . GLY A 1 81 ? -31.522 6.400 -22.100 1.00 23.14 81 GLY A N 1
ATOM 608 C CA . GLY A 1 81 ? -32.095 5.692 -20.942 1.00 23.14 81 GLY A CA 1
ATOM 609 C C . GLY A 1 81 ? -32.636 4.285 -21.290 1.00 23.14 81 GLY A C 1
ATOM 610 O O . GLY A 1 81 ? -32.794 3.966 -22.462 1.00 23.14 81 GLY A O 1
ATOM 611 N N . ASN A 1 82 ? -32.984 3.520 -20.247 1.00 24.88 82 ASN A N 1
ATOM 612 C CA . ASN A 1 82 ? -33.858 2.329 -20.208 1.00 24.88 82 ASN A CA 1
ATOM 613 C C . ASN A 1 82 ? -33.472 0.961 -20.851 1.00 24.88 82 ASN A C 1
ATOM 615 O O . ASN A 1 82 ? -33.137 0.838 -22.022 1.00 24.88 82 ASN A O 1
ATOM 619 N N . ASP A 1 83 ? -33.736 -0.066 -20.025 1.00 23.27 83 ASP A N 1
ATOM 620 C CA . ASP A 1 83 ? -34.352 -1.381 -20.299 1.00 23.27 83 ASP A CA 1
ATOM 621 C C . ASP A 1 83 ? -33.572 -2.656 -20.719 1.00 23.27 83 ASP A C 1
ATOM 623 O O . ASP A 1 83 ? -33.177 -2.870 -21.862 1.00 23.27 83 ASP A O 1
ATOM 627 N N . SER A 1 84 ? -33.676 -3.628 -19.795 1.00 23.38 84 SER A N 1
ATOM 628 C CA . SER A 1 84 ? -34.083 -5.041 -19.989 1.00 23.38 84 SER A CA 1
ATOM 629 C C . SER A 1 84 ? -33.040 -6.175 -20.139 1.00 23.38 84 SER A C 1
ATOM 631 O O . SER A 1 84 ? -32.605 -6.559 -21.219 1.00 23.38 84 SER A O 1
ATOM 633 N N . CYS A 1 85 ? -32.799 -6.832 -18.995 1.00 21.56 85 CYS A N 1
ATOM 634 C CA . CYS A 1 85 ? -32.653 -8.293 -18.806 1.00 21.56 85 CYS A CA 1
ATOM 635 C C . CYS A 1 85 ? -33.920 -9.063 -19.320 1.00 21.56 85 CYS A C 1
ATOM 637 O O . CYS A 1 85 ? -34.900 -8.368 -19.605 1.00 21.56 85 CYS A O 1
ATOM 639 N N . PRO A 1 86 ? -34.021 -10.431 -19.366 1.00 32.91 86 PRO A N 1
ATOM 640 C CA . PRO A 1 86 ? -33.299 -11.397 -18.505 1.00 32.91 86 PRO A CA 1
ATOM 641 C C . PRO A 1 86 ? -32.991 -12.848 -18.999 1.00 32.91 86 PRO A C 1
ATOM 643 O O . PRO A 1 86 ? -33.684 -13.412 -19.838 1.00 32.91 86 PRO A O 1
ATOM 646 N N . GLY A 1 87 ? -32.080 -13.520 -18.270 1.00 24.03 87 GLY A N 1
ATOM 647 C CA . GLY A 1 87 ? -32.172 -14.956 -17.909 1.00 24.03 87 GLY A CA 1
ATOM 648 C C . GLY A 1 87 ? -31.826 -16.026 -18.970 1.00 24.03 87 GLY A C 1
ATOM 649 O O . GLY A 1 87 ? -31.586 -15.703 -20.124 1.00 24.03 87 GLY A O 1
ATOM 650 N N . SER A 1 88 ? -31.807 -17.334 -18.649 1.00 23.64 88 SER A N 1
ATOM 651 C CA . SER A 1 88 ? -31.698 -18.018 -17.334 1.00 23.64 88 SER A CA 1
ATOM 652 C C . SER A 1 88 ? -31.455 -19.539 -17.506 1.00 23.64 88 SER A C 1
ATOM 654 O O . SER A 1 88 ? -31.972 -20.109 -18.463 1.00 23.64 88 SER A O 1
ATOM 656 N N . SER A 1 89 ? -30.827 -20.212 -16.521 1.00 23.23 89 SER A N 1
ATOM 657 C CA . SER A 1 89 ? -30.687 -21.694 -16.353 1.00 23.23 89 SER A CA 1
ATOM 658 C C . SER A 1 89 ? -29.923 -22.493 -17.443 1.00 23.23 89 SER A C 1
ATOM 660 O O . SER A 1 89 ? -29.844 -22.059 -18.583 1.00 23.23 89 SER A O 1
ATOM 662 N N . GLY A 1 90 ? -29.342 -23.678 -17.179 1.00 23.22 90 GLY A N 1
ATOM 663 C CA . GLY A 1 90 ? -29.121 -24.393 -15.904 1.00 23.22 90 GLY A CA 1
ATOM 664 C C . GLY A 1 90 ? -28.868 -25.915 -16.068 1.00 23.22 90 GLY A C 1
ATOM 665 O O . GLY A 1 90 ? -29.285 -26.501 -17.061 1.00 23.22 90 GLY A O 1
ATOM 666 N N . GLY A 1 91 ? -28.245 -26.557 -15.064 1.00 22.45 91 GLY A N 1
ATOM 667 C CA . GLY A 1 91 ? -27.967 -28.014 -14.985 1.00 22.45 91 GLY A CA 1
ATOM 668 C C . GLY A 1 91 ? -26.479 -28.352 -15.208 1.00 22.45 91 GLY A C 1
ATOM 669 O O . GLY A 1 91 ? -25.932 -27.968 -16.231 1.00 22.45 91 GLY A O 1
ATOM 670 N N . LEU A 1 92 ? -25.699 -28.886 -14.254 1.00 22.41 92 LEU A N 1
ATOM 671 C CA . LEU A 1 92 ? -25.785 -30.124 -13.440 1.00 22.41 92 LEU A CA 1
ATOM 672 C C . LEU A 1 92 ? -25.382 -31.411 -14.187 1.00 22.41 92 LEU A C 1
ATOM 674 O O . LEU A 1 92 ? -26.063 -31.844 -15.111 1.00 22.41 92 LEU A O 1
ATOM 678 N N . GLY A 1 93 ? -24.325 -32.070 -13.692 1.00 23.00 93 GLY A N 1
ATOM 679 C CA . GLY A 1 93 ? -23.869 -33.391 -14.138 1.00 23.00 93 GLY A CA 1
ATOM 680 C C . GLY A 1 93 ? -22.672 -33.904 -13.328 1.00 23.00 93 GLY A C 1
ATOM 681 O O . GLY A 1 93 ? -21.532 -33.551 -13.613 1.00 23.00 93 GLY A O 1
ATOM 682 N N . GLU A 1 94 ? -22.917 -34.733 -12.310 1.00 22.31 94 GLU A N 1
ATOM 683 C CA . GLU A 1 94 ? -21.857 -35.415 -11.550 1.00 22.31 94 GLU A CA 1
ATOM 684 C C . GLU A 1 94 ? -21.328 -36.658 -12.294 1.00 22.31 94 GLU A C 1
ATOM 686 O O . GLU A 1 94 ? -22.084 -37.371 -12.953 1.00 22.31 94 GLU A O 1
ATOM 691 N N . GLY A 1 95 ? -20.042 -36.985 -12.125 1.00 22.75 95 GLY A N 1
ATOM 692 C CA . GLY A 1 95 ? -19.446 -38.225 -12.637 1.00 22.75 95 GLY A CA 1
ATOM 693 C C . GLY A 1 95 ? -18.076 -38.492 -12.010 1.00 22.75 95 GLY A C 1
ATOM 694 O O . GLY A 1 95 ? -17.208 -37.626 -12.035 1.00 22.75 95 GLY A O 1
ATOM 695 N N . SER A 1 96 ? -17.871 -39.668 -11.405 1.00 21.41 96 SER A N 1
ATOM 696 C CA . SER A 1 96 ? -16.693 -39.943 -10.562 1.00 21.41 96 SER A CA 1
ATOM 697 C C . SER A 1 96 ? -15.927 -41.220 -10.940 1.00 21.41 96 SER A C 1
ATOM 699 O O . SER A 1 96 ? -16.487 -42.134 -11.544 1.00 21.41 96 SER A O 1
ATOM 701 N N . SER A 1 97 ? -14.679 -41.322 -10.441 1.00 21.53 97 SER A N 1
ATOM 702 C CA . SER A 1 97 ? -13.851 -42.552 -10.351 1.00 21.53 97 SER A CA 1
ATOM 703 C C . SER A 1 97 ? -13.142 -43.019 -11.656 1.00 21.53 97 SER A C 1
ATOM 705 O O . SER A 1 97 ? -13.585 -42.659 -12.736 1.00 21.53 97 SER A O 1
ATOM 707 N N . LYS A 1 98 ? -12.044 -43.813 -11.669 1.00 21.98 98 LYS A N 1
ATOM 708 C CA . LYS A 1 98 ? -11.042 -44.239 -10.645 1.00 21.98 98 LYS A CA 1
ATOM 709 C C . LYS A 1 98 ? -9.838 -44.973 -11.311 1.00 21.98 98 LYS A C 1
ATOM 711 O O . LYS A 1 98 ? -10.063 -45.720 -12.252 1.00 21.98 98 LYS A O 1
ATOM 716 N N . PHE A 1 99 ? -8.634 -44.914 -10.702 1.00 21.22 99 PHE A N 1
ATOM 717 C CA . PHE A 1 99 ? -7.405 -45.714 -11.016 1.00 21.22 99 PHE A CA 1
ATOM 718 C C . PHE A 1 99 ? -6.803 -45.535 -12.442 1.00 21.22 99 PHE A C 1
ATOM 720 O O . PHE A 1 99 ? -7.437 -44.928 -13.289 1.00 21.22 99 PHE A O 1
ATOM 727 N N . SER A 1 100 ? -5.564 -45.938 -12.795 1.00 21.33 100 SER A N 1
ATOM 728 C CA . SER A 1 100 ? -4.443 -46.652 -12.123 1.00 21.33 100 SER A CA 1
ATOM 729 C C . SER A 1 100 ? -3.102 -45.985 -12.528 1.00 21.33 100 SER A C 1
ATOM 731 O O . SER A 1 100 ? -2.965 -45.595 -13.678 1.00 21.33 100 SER A O 1
ATOM 733 N N . LYS A 1 101 ? -2.122 -45.669 -11.662 1.00 22.86 101 LYS A N 1
ATOM 734 C CA . LYS A 1 101 ? -1.166 -46.517 -10.901 1.00 22.86 101 LYS A CA 1
ATOM 735 C C . LYS A 1 101 ? -0.171 -47.355 -11.744 1.00 22.86 101 LYS A C 1
ATOM 737 O O . LYS A 1 101 ? -0.541 -48.410 -12.245 1.00 22.86 101 LYS A O 1
ATOM 742 N N . HIS A 1 102 ? 1.097 -46.921 -11.756 1.00 24.05 102 HIS A N 1
ATOM 743 C CA . HIS A 1 102 ? 2.354 -47.700 -11.643 1.00 24.05 102 HIS A CA 1
ATOM 744 C C . HIS A 1 102 ? 3.533 -46.707 -11.438 1.00 24.05 102 HIS A C 1
ATOM 746 O O . HIS A 1 102 ? 3.377 -45.530 -11.741 1.00 24.05 102 HIS A O 1
ATOM 752 N N . GLN A 1 103 ? 4.744 -47.098 -11.019 1.00 23.45 103 GLN A N 1
ATOM 753 C CA . GLN A 1 103 ? 5.132 -47.715 -9.738 1.00 23.45 103 GLN A CA 1
ATOM 754 C C . GLN A 1 103 ? 6.638 -47.442 -9.500 1.00 23.45 103 GLN A C 1
ATOM 756 O O . GLN A 1 103 ? 7.379 -47.228 -10.454 1.00 23.45 103 GLN A O 1
ATOM 761 N N . GLN A 1 104 ? 7.093 -47.436 -8.244 1.00 27.78 104 GLN A N 1
ATOM 762 C CA . GLN A 1 104 ? 8.520 -47.337 -7.883 1.00 27.78 104 GLN A CA 1
ATOM 763 C C . GLN A 1 104 ? 9.243 -48.700 -8.019 1.00 27.78 104 GLN A C 1
ATOM 765 O O . GLN A 1 104 ? 8.597 -49.716 -8.286 1.00 27.78 104 GLN A O 1
ATOM 770 N N . PRO A 1 105 ? 10.562 -48.745 -7.758 1.00 27.20 105 PRO A N 1
ATOM 771 C CA . PRO A 1 105 ? 11.021 -49.345 -6.490 1.00 27.20 105 PRO A CA 1
ATOM 772 C C . PRO A 1 105 ? 11.734 -48.300 -5.595 1.00 27.20 105 PRO A C 1
ATOM 774 O O . PRO A 1 105 ? 12.449 -47.454 -6.119 1.00 27.20 105 PRO A O 1
ATOM 777 N N . THR A 1 106 ? 11.500 -48.146 -4.280 1.00 24.28 106 THR A N 1
ATOM 778 C CA . THR A 1 106 ? 11.384 -49.086 -3.128 1.00 24.28 106 THR A CA 1
ATOM 779 C C . THR A 1 106 ? 12.686 -49.850 -2.864 1.00 24.28 106 THR A C 1
ATOM 781 O O . THR A 1 106 ? 13.180 -50.531 -3.753 1.00 24.28 106 THR A O 1
ATOM 784 N N . ASN A 1 107 ? 13.321 -49.746 -1.690 1.00 24.39 107 ASN A N 1
ATOM 785 C CA . ASN A 1 107 ? 13.006 -50.401 -0.396 1.00 24.39 107 ASN A CA 1
ATOM 786 C C . ASN A 1 107 ? 14.038 -49.888 0.667 1.00 24.39 107 ASN A C 1
ATOM 788 O O . ASN A 1 107 ? 15.016 -49.284 0.240 1.00 24.39 107 ASN A O 1
ATOM 792 N N . VAL A 1 108 ? 14.043 -50.079 2.004 1.00 25.77 108 VAL A N 1
ATOM 793 C CA . VAL A 1 108 ? 13.208 -50.613 3.132 1.00 25.77 108 VAL A CA 1
ATOM 794 C C . VAL A 1 108 ? 14.084 -50.393 4.406 1.00 25.77 108 VAL A C 1
ATOM 796 O O . VAL A 1 108 ? 15.299 -50.429 4.247 1.00 25.77 108 VAL A O 1
ATOM 799 N N . LEU A 1 109 ? 13.714 -50.257 5.694 1.00 27.16 109 LEU A N 1
ATOM 800 C CA . LEU A 1 109 ? 12.595 -49.842 6.592 1.00 27.16 109 LEU A CA 1
ATOM 801 C C . LEU A 1 109 ? 13.227 -49.861 8.030 1.00 27.16 109 LEU A C 1
ATOM 803 O O . LEU A 1 109 ? 14.290 -50.453 8.194 1.00 27.16 109 LEU A O 1
ATOM 807 N N . GLN A 1 110 ? 12.688 -49.387 9.163 1.00 25.52 110 GLN A N 1
ATOM 808 C CA . GLN A 1 110 ? 11.694 -48.371 9.567 1.00 25.52 110 GLN A CA 1
ATOM 809 C C . GLN A 1 110 ? 11.673 -48.364 11.116 1.00 25.52 110 GLN A C 1
ATOM 811 O O . GLN A 1 110 ? 11.628 -49.438 11.718 1.00 25.52 110 GLN A O 1
ATOM 816 N N . ARG A 1 111 ? 11.583 -47.204 11.788 1.00 22.78 111 ARG A N 1
ATOM 817 C CA . ARG A 1 111 ? 10.987 -47.146 13.142 1.00 22.78 111 ARG A CA 1
ATOM 818 C C . ARG A 1 111 ? 10.346 -45.787 13.419 1.00 22.78 111 ARG A C 1
ATOM 820 O O . ARG A 1 111 ? 10.921 -44.755 13.099 1.00 22.78 111 ARG A O 1
ATOM 827 N N . MET A 1 112 ? 9.142 -45.805 13.984 1.00 25.86 112 MET A N 1
ATOM 828 C CA . MET A 1 112 ? 8.351 -44.618 14.329 1.00 25.86 112 MET A CA 1
ATOM 829 C C . MET A 1 112 ? 8.221 -44.511 15.848 1.00 25.86 112 MET A C 1
ATOM 831 O O . MET A 1 112 ? 8.122 -45.551 16.492 1.00 25.86 112 MET A O 1
ATOM 835 N N . THR A 1 113 ? 8.179 -43.278 16.367 1.00 23.81 113 THR A N 1
ATOM 836 C CA . THR A 1 113 ? 7.141 -42.680 17.250 1.00 23.81 113 THR A CA 1
ATOM 837 C C . THR A 1 113 ? 7.764 -41.571 18.099 1.00 23.81 113 THR A C 1
ATOM 839 O O . THR A 1 113 ? 8.715 -41.835 18.828 1.00 23.81 113 THR A O 1
ATOM 842 N N . GLY A 1 114 ? 7.196 -40.363 18.072 1.00 22.23 114 GLY A N 1
ATOM 843 C CA . GLY A 1 114 ? 7.598 -39.268 18.959 1.00 22.23 114 GLY A CA 1
ATOM 844 C C . GLY A 1 114 ? 6.925 -37.951 18.576 1.00 22.23 114 GLY A C 1
ATOM 845 O O . GLY A 1 114 ? 7.022 -37.528 17.429 1.00 22.23 114 GLY A O 1
ATOM 846 N N . ILE A 1 115 ? 6.222 -37.328 19.522 1.00 32.41 115 ILE A N 1
ATOM 847 C CA . ILE A 1 115 ? 5.615 -35.999 19.367 1.00 32.41 115 ILE A CA 1
ATOM 848 C C . ILE A 1 115 ? 6.605 -34.969 19.907 1.00 32.41 115 ILE A C 1
ATOM 850 O O . ILE A 1 115 ? 6.893 -35.020 21.099 1.00 32.41 115 ILE A O 1
ATOM 854 N N . LEU A 1 116 ? 7.081 -34.058 19.051 1.00 27.56 116 LEU A N 1
ATOM 855 C CA . LEU A 1 116 ? 7.541 -32.688 19.352 1.00 27.56 116 LEU A CA 1
ATOM 856 C C . LEU A 1 116 ? 8.132 -32.062 18.075 1.00 27.56 116 LEU A C 1
ATOM 858 O O . LEU A 1 116 ? 8.878 -32.722 17.353 1.00 27.56 116 LEU A O 1
ATOM 862 N N . GLU A 1 117 ? 7.839 -30.787 17.810 1.00 32.44 117 GLU A N 1
ATOM 863 C CA . GLU A 1 117 ? 8.581 -30.000 16.814 1.00 32.44 117 GLU A CA 1
ATOM 864 C C . GLU A 1 117 ? 9.927 -29.586 17.415 1.00 32.44 117 GLU A C 1
ATOM 866 O O . GLU A 1 117 ? 10.043 -28.560 18.092 1.00 32.44 117 GLU A O 1
ATOM 871 N N . ASP A 1 118 ? 10.940 -30.431 17.235 1.00 32.28 118 ASP A N 1
ATOM 872 C CA . ASP A 1 118 ? 12.222 -30.244 17.903 1.00 32.28 118 ASP A CA 1
ATOM 873 C C . ASP A 1 118 ? 13.098 -29.182 17.214 1.00 32.28 118 ASP A C 1
ATOM 875 O O . ASP A 1 118 ? 13.783 -29.437 16.219 1.00 32.28 118 ASP A O 1
ATOM 879 N N . LYS A 1 119 ? 13.106 -27.980 17.804 1.00 41.12 119 LYS A N 1
ATOM 880 C CA . LYS A 1 119 ? 13.939 -26.823 17.423 1.00 41.12 119 LYS A CA 1
ATOM 881 C C . LYS A 1 119 ? 15.437 -27.003 17.745 1.00 41.12 119 LYS A C 1
ATOM 883 O O . LYS A 1 119 ? 16.183 -26.028 17.777 1.00 41.12 119 LYS A O 1
ATOM 888 N N . SER A 1 120 ? 15.888 -28.229 18.016 1.00 48.75 120 SER A N 1
ATOM 889 C CA . SER A 1 120 ? 17.300 -28.572 18.227 1.00 48.75 120 SER A CA 1
ATOM 890 C C . SER A 1 120 ? 18.129 -28.536 16.935 1.00 48.75 120 SER A C 1
ATOM 892 O O . SER A 1 120 ? 19.299 -28.153 16.972 1.00 48.75 120 SER A O 1
ATOM 894 N N . ASN A 1 121 ? 17.529 -28.894 15.791 1.00 56.94 121 ASN A N 1
ATOM 895 C CA . ASN A 1 121 ? 18.243 -29.114 14.527 1.00 56.94 121 ASN A CA 1
ATOM 896 C C . ASN A 1 121 ? 18.900 -27.857 13.929 1.00 56.94 121 ASN A C 1
ATOM 898 O O . ASN A 1 121 ? 19.903 -27.983 13.227 1.00 56.94 121 ASN A O 1
ATOM 902 N N . ASP A 1 122 ? 18.394 -26.655 14.220 1.00 65.19 122 ASP A N 1
ATOM 903 C CA . ASP A 1 122 ? 18.896 -25.399 13.633 1.00 65.19 122 ASP A CA 1
ATOM 904 C C . ASP A 1 122 ? 20.328 -25.038 14.083 1.00 65.19 122 ASP A C 1
ATOM 906 O O . ASP A 1 122 ? 21.003 -24.227 13.448 1.00 65.19 122 ASP A O 1
ATOM 910 N N . TYR A 1 123 ? 20.815 -25.671 15.155 1.00 80.56 123 TYR A N 1
ATOM 911 C CA . TYR A 1 123 ? 22.162 -25.485 15.704 1.00 80.56 123 TYR A CA 1
ATOM 912 C C . TYR A 1 123 ? 23.128 -26.633 15.371 1.00 80.56 123 TYR A C 1
ATOM 914 O O . TYR A 1 123 ? 24.272 -26.619 15.833 1.00 80.56 123 TYR A O 1
ATOM 922 N N . MET A 1 124 ? 22.688 -27.630 14.596 1.00 83.19 124 MET A N 1
ATOM 923 C CA . MET A 1 124 ? 23.440 -28.855 14.313 1.00 83.19 124 MET A CA 1
ATOM 924 C C . MET A 1 124 ? 24.136 -28.782 12.949 1.00 83.19 124 MET A C 1
ATOM 926 O O . MET A 1 124 ? 23.556 -28.359 11.951 1.00 83.19 124 MET A O 1
ATOM 930 N N . CYS A 1 125 ? 25.393 -29.217 12.883 1.00 84.62 125 CYS A N 1
ATOM 931 C CA . CYS A 1 125 ? 26.183 -29.230 11.656 1.00 84.62 125 CYS A CA 1
ATOM 932 C C . CYS A 1 125 ? 25.782 -30.420 10.763 1.00 84.62 125 CYS A C 1
ATOM 934 O O . CYS A 1 125 ? 26.010 -31.561 11.169 1.00 84.62 125 CYS A O 1
ATOM 936 N N . PRO A 1 126 ? 25.304 -30.217 9.517 1.00 80.12 126 PRO A N 1
ATOM 937 C CA . PRO A 1 126 ? 24.875 -31.317 8.637 1.00 80.12 126 PRO A CA 1
ATOM 938 C C . PRO A 1 126 ? 25.987 -32.255 8.117 1.00 80.12 126 PRO A C 1
ATOM 940 O O . PRO A 1 126 ? 25.736 -33.025 7.194 1.00 80.12 126 PRO A O 1
ATOM 943 N N . ILE A 1 127 ? 27.216 -32.152 8.638 1.00 83.50 127 ILE A N 1
ATOM 944 C CA . ILE A 1 127 ? 28.378 -32.970 8.243 1.00 83.50 127 ILE A CA 1
ATOM 945 C C . ILE A 1 127 ? 28.810 -33.895 9.389 1.00 83.50 127 ILE A C 1
ATOM 947 O O . ILE A 1 127 ? 28.963 -35.092 9.170 1.00 83.50 127 ILE A O 1
ATOM 951 N N . CYS A 1 128 ? 29.007 -33.358 10.601 1.00 84.44 128 CYS A N 1
ATOM 952 C CA . CYS A 1 128 ? 29.382 -34.154 11.778 1.00 84.44 128 CYS A CA 1
ATOM 953 C C . CYS A 1 128 ? 28.191 -34.559 12.659 1.00 84.44 128 CYS A C 1
ATOM 955 O O . CYS A 1 128 ? 28.336 -35.459 13.474 1.00 84.44 128 CYS A O 1
ATOM 957 N N . PHE A 1 129 ? 27.017 -33.942 12.472 1.00 82.19 129 PHE A N 1
ATOM 958 C CA . PHE A 1 129 ? 25.807 -34.154 13.280 1.00 82.19 129 PHE A CA 1
ATOM 959 C C . PHE A 1 129 ? 25.966 -33.803 14.774 1.00 82.19 129 PHE A C 1
ATOM 961 O O . PHE A 1 129 ? 25.164 -34.232 15.598 1.00 82.19 129 PHE A O 1
ATOM 968 N N . ASP A 1 130 ? 26.941 -32.947 15.096 1.00 82.44 130 ASP A N 1
ATOM 969 C CA . ASP A 1 130 ? 27.114 -32.289 16.398 1.00 82.44 130 ASP A CA 1
ATOM 970 C C . ASP A 1 130 ? 26.640 -30.826 16.360 1.00 82.44 130 ASP A C 1
ATOM 972 O O . ASP A 1 130 ? 26.440 -30.246 15.288 1.00 82.44 130 ASP A O 1
ATOM 976 N N . LEU A 1 131 ? 26.533 -30.198 17.537 1.00 85.38 131 LEU A N 1
ATOM 977 C CA . LEU A 1 131 ? 26.378 -28.745 17.666 1.00 85.38 131 LEU A CA 1
ATOM 978 C C . LEU A 1 131 ? 27.493 -28.006 16.914 1.00 85.38 131 LEU A C 1
ATOM 980 O O . LEU A 1 131 ? 28.671 -28.331 17.068 1.00 85.38 131 LEU A O 1
ATOM 984 N N . ILE A 1 132 ? 27.122 -26.981 16.143 1.00 86.50 132 ILE A N 1
ATOM 985 C CA . ILE A 1 132 ? 28.062 -26.213 15.322 1.00 86.50 132 ILE A CA 1
ATOM 986 C C . ILE A 1 132 ? 29.177 -25.628 16.198 1.00 86.50 132 ILE A C 1
ATOM 988 O O . ILE A 1 132 ? 28.922 -24.925 17.181 1.00 86.50 132 ILE A O 1
ATOM 992 N N . ASP A 1 133 ? 30.434 -25.939 15.868 1.00 82.50 133 ASP A N 1
ATOM 993 C CA . ASP A 1 133 ? 31.531 -25.516 16.731 1.00 82.50 133 ASP A CA 1
ATOM 994 C C . ASP A 1 133 ? 31.977 -24.076 16.469 1.00 82.50 133 ASP A C 1
ATOM 996 O O . ASP A 1 133 ? 32.034 -23.278 17.400 1.00 82.50 133 ASP A O 1
ATOM 1000 N N . THR A 1 134 ? 32.196 -23.771 15.189 1.00 85.81 134 THR A N 1
ATOM 1001 C CA . THR A 1 134 ? 32.469 -22.442 14.623 1.00 85.81 134 THR A CA 1
ATOM 1002 C C . THR A 1 134 ? 31.638 -22.286 13.350 1.00 85.81 134 THR A C 1
ATOM 1004 O O . THR A 1 134 ? 31.872 -22.989 12.362 1.00 85.81 134 THR A O 1
ATOM 1007 N N . ALA A 1 135 ? 30.623 -21.425 13.376 1.00 88.62 135 ALA A N 1
ATOM 1008 C CA . ALA A 1 135 ? 29.611 -21.321 12.330 1.00 88.62 135 ALA A CA 1
ATOM 1009 C C . ALA A 1 135 ? 30.138 -20.601 11.081 1.00 88.62 1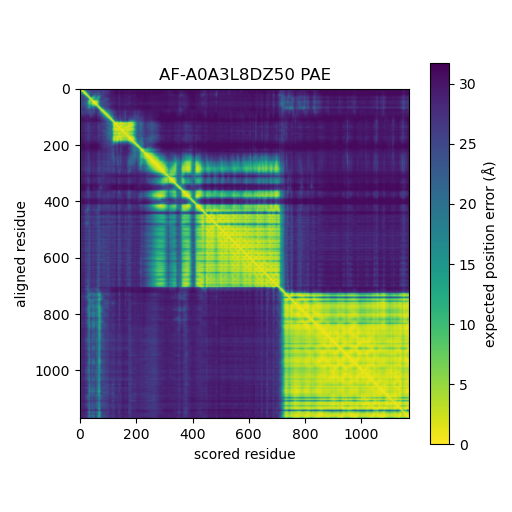35 ALA A C 1
ATOM 1011 O O . ALA A 1 135 ? 30.474 -19.420 11.129 1.00 88.62 135 ALA A O 1
ATOM 1012 N N . TYR A 1 136 ? 30.164 -21.295 9.940 1.00 90.06 136 TYR A N 1
ATOM 1013 C CA . TYR A 1 136 ? 30.529 -20.730 8.636 1.00 90.06 136 TYR A CA 1
ATOM 1014 C C . TYR A 1 136 ? 29.428 -20.979 7.609 1.00 90.06 136 TYR A C 1
ATOM 1016 O O . TYR A 1 136 ? 29.021 -22.121 7.382 1.00 90.06 136 TYR A O 1
ATOM 1024 N N . ILE A 1 137 ? 28.947 -19.902 6.987 1.00 90.19 137 ILE A N 1
ATOM 1025 C CA . ILE A 1 137 ? 27.931 -19.922 5.939 1.00 90.19 137 ILE A CA 1
ATOM 1026 C C . ILE A 1 137 ? 28.593 -19.961 4.560 1.00 90.19 137 ILE A C 1
ATOM 1028 O O . ILE A 1 137 ? 29.485 -19.181 4.236 1.00 90.19 137 ILE A O 1
ATOM 1032 N N . THR A 1 138 ? 28.149 -20.900 3.736 1.00 88.25 138 THR A N 1
ATOM 1033 C CA . THR A 1 138 ? 28.530 -21.004 2.325 1.00 88.25 138 THR A CA 1
ATOM 1034 C C . THR A 1 138 ? 27.746 -20.000 1.480 1.00 88.25 138 THR A C 1
ATOM 1036 O O . THR A 1 138 ? 26.599 -19.677 1.788 1.00 88.25 138 THR A O 1
ATOM 1039 N N . ARG A 1 139 ? 28.298 -19.594 0.333 1.00 81.38 139 ARG A N 1
ATOM 1040 C CA . ARG A 1 139 ? 27.636 -18.734 -0.669 1.00 81.38 139 ARG A CA 1
ATOM 1041 C C . ARG A 1 139 ? 26.247 -19.211 -1.120 1.00 81.38 139 ARG A C 1
ATOM 1043 O O . ARG A 1 139 ? 25.444 -18.405 -1.575 1.00 81.38 139 ARG A O 1
ATOM 1050 N N . CYS A 1 140 ? 25.947 -20.503 -0.982 1.00 84.75 140 CYS A N 1
ATOM 1051 C CA . CYS A 1 140 ? 24.630 -21.080 -1.271 1.00 84.75 140 CYS A CA 1
ATOM 1052 C C . CYS A 1 140 ? 23.639 -21.047 -0.082 1.00 84.75 140 CYS A C 1
ATOM 1054 O O . CYS A 1 140 ? 22.621 -21.734 -0.123 1.00 84.75 140 CYS A O 1
ATOM 1056 N N . GLY A 1 141 ? 23.941 -20.295 0.984 1.00 79.62 141 GLY A N 1
ATOM 1057 C CA . GLY A 1 141 ? 23.073 -20.073 2.149 1.00 79.62 141 GLY A CA 1
ATOM 1058 C C . GLY A 1 141 ? 23.153 -21.137 3.252 1.00 79.62 141 GLY A C 1
ATOM 1059 O O . GLY A 1 141 ? 22.525 -20.989 4.298 1.00 79.62 141 GLY A O 1
ATOM 1060 N N . HIS A 1 142 ? 23.926 -22.208 3.063 1.00 86.88 142 HIS A N 1
ATOM 1061 C CA . HIS A 1 142 ? 24.012 -23.314 4.021 1.00 86.88 142 HIS A CA 1
ATOM 1062 C C . HIS A 1 142 ? 25.162 -23.131 5.016 1.00 86.88 142 HIS A C 1
ATOM 1064 O O . HIS A 1 142 ? 26.282 -22.838 4.598 1.00 86.88 142 HIS A O 1
ATOM 1070 N N . THR A 1 143 ? 24.892 -23.329 6.311 1.00 88.88 143 THR A N 1
ATOM 1071 C CA . THR A 1 143 ? 25.868 -23.156 7.404 1.00 88.88 143 THR A CA 1
ATOM 1072 C C . THR A 1 143 ? 26.353 -24.500 7.958 1.00 88.88 143 THR A C 1
ATOM 1074 O O . THR A 1 143 ? 25.583 -25.456 8.045 1.00 88.88 143 THR A O 1
ATOM 1077 N N . PHE A 1 144 ? 27.635 -24.561 8.325 1.00 91.12 144 PHE A N 1
ATOM 1078 C CA . PHE A 1 144 ? 28.348 -25.746 8.817 1.00 91.12 144 PHE A CA 1
ATOM 1079 C C . PHE A 1 144 ? 29.406 -25.344 9.866 1.00 91.12 144 PHE A C 1
ATOM 1081 O O . PHE A 1 144 ? 29.704 -24.160 10.019 1.00 91.12 144 PHE A O 1
ATOM 1088 N N . CYS A 1 145 ? 30.039 -26.315 10.539 1.00 91.81 145 CYS A N 1
ATOM 1089 C CA . CYS A 1 145 ? 31.312 -26.073 11.235 1.00 91.81 145 CYS A CA 1
ATOM 1090 C C . CYS A 1 145 ? 32.423 -25.754 10.221 1.00 91.81 145 CYS A C 1
ATOM 1092 O O . CYS A 1 145 ? 32.574 -26.507 9.256 1.00 91.81 145 CYS A O 1
ATOM 1094 N N . HIS A 1 146 ? 33.271 -24.756 10.492 1.00 90.12 146 HIS A N 1
ATOM 1095 C CA . HIS A 1 146 ? 34.437 -24.405 9.662 1.00 90.12 146 HIS A CA 1
ATOM 1096 C C . HIS A 1 146 ? 35.277 -25.630 9.247 1.00 90.12 146 HIS A C 1
ATOM 1098 O O . HIS A 1 146 ? 35.393 -25.961 8.069 1.00 90.12 146 HIS A O 1
ATOM 1104 N N . ASN A 1 147 ? 35.774 -26.379 10.237 1.00 87.94 147 ASN A N 1
ATOM 1105 C CA . ASN A 1 147 ? 36.632 -27.556 10.048 1.00 87.94 147 ASN A CA 1
ATOM 1106 C C . ASN A 1 147 ? 35.906 -28.749 9.379 1.00 87.94 147 ASN A C 1
ATOM 1108 O O . ASN A 1 147 ? 36.545 -29.706 8.955 1.00 87.94 147 ASN A O 1
ATOM 1112 N N . CYS A 1 148 ? 34.572 -28.717 9.287 1.00 89.81 148 CYS A N 1
ATOM 1113 C CA . CYS A 1 148 ? 33.802 -29.714 8.540 1.00 89.81 148 CYS A CA 1
ATOM 1114 C C . CYS A 1 148 ? 33.621 -29.305 7.077 1.00 89.81 148 CYS A C 1
ATOM 1116 O O . CYS A 1 148 ? 33.814 -30.139 6.198 1.00 89.81 148 CYS A O 1
ATOM 1118 N N . ILE A 1 149 ? 33.275 -28.039 6.799 1.00 88.94 149 ILE A N 1
ATOM 1119 C CA . ILE A 1 149 ? 33.094 -27.592 5.413 1.00 88.94 149 ILE A CA 1
ATOM 1120 C C . ILE A 1 149 ? 34.424 -27.549 4.659 1.00 88.94 149 ILE A C 1
ATOM 1122 O O . ILE A 1 149 ? 34.463 -28.065 3.551 1.00 88.94 149 ILE A O 1
ATOM 1126 N N . VAL A 1 150 ? 35.518 -27.073 5.271 1.00 87.00 150 VAL A N 1
ATOM 1127 C CA . VAL A 1 150 ? 36.864 -27.099 4.658 1.00 87.00 150 VAL A CA 1
ATOM 1128 C C . VAL A 1 150 ? 37.240 -28.525 4.238 1.00 87.00 150 VAL A C 1
ATOM 1130 O O . VAL A 1 150 ? 37.489 -28.767 3.063 1.00 87.00 150 VAL A O 1
ATOM 1133 N N . LYS A 1 151 ? 37.127 -29.508 5.142 1.00 86.19 151 LYS A N 1
ATOM 1134 C CA . LYS A 1 151 ? 37.399 -30.926 4.830 1.00 86.19 151 LYS A CA 1
ATOM 1135 C C . LYS A 1 151 ? 36.445 -31.547 3.812 1.00 86.19 151 LYS A C 1
ATOM 1137 O O . LYS A 1 151 ? 36.811 -32.497 3.126 1.00 86.19 151 LYS A O 1
ATOM 1142 N N . CYS A 1 152 ? 35.213 -31.052 3.699 1.00 83.06 152 CYS A N 1
ATOM 1143 C CA . CYS A 1 152 ? 34.344 -31.453 2.597 1.00 83.06 152 CYS A CA 1
ATOM 1144 C C . CYS A 1 152 ? 34.837 -30.886 1.262 1.00 83.06 152 CYS A C 1
ATOM 1146 O O . CYS A 1 152 ? 34.844 -31.639 0.292 1.00 83.06 152 CYS A O 1
ATOM 1148 N N . LEU A 1 153 ? 35.282 -29.625 1.223 1.00 83.94 153 LEU A N 1
ATOM 1149 C CA . LEU A 1 153 ? 35.829 -28.981 0.024 1.00 83.94 153 LEU A CA 1
ATOM 1150 C C . LEU A 1 153 ? 37.137 -29.643 -0.437 1.00 83.94 153 LEU A C 1
ATOM 1152 O O . LEU A 1 153 ? 37.239 -29.978 -1.612 1.00 83.94 153 LEU A O 1
ATOM 1156 N N . GLU A 1 154 ? 38.054 -29.968 0.485 1.00 83.12 154 GLU A N 1
ATOM 1157 C CA . GLU A 1 154 ? 39.285 -30.748 0.221 1.00 83.12 154 GLU A CA 1
ATOM 1158 C C . GLU A 1 154 ? 39.031 -32.082 -0.516 1.00 83.12 154 GLU A C 1
ATOM 1160 O O . GLU A 1 154 ? 39.912 -32.592 -1.208 1.00 83.12 154 GLU A O 1
ATOM 1165 N N . ILE A 1 155 ? 37.839 -32.672 -0.353 1.00 81.75 155 ILE A N 1
ATOM 1166 C CA . ILE A 1 155 ? 37.460 -33.967 -0.941 1.00 81.75 155 ILE A CA 1
ATOM 1167 C C . ILE A 1 155 ? 36.538 -33.784 -2.164 1.00 81.75 155 ILE A C 1
ATOM 1169 O O . ILE A 1 155 ? 36.566 -34.605 -3.085 1.00 81.75 155 ILE A O 1
ATOM 1173 N N . LYS A 1 156 ? 35.686 -32.747 -2.169 1.00 76.88 156 LYS A N 1
ATOM 1174 C CA . LYS A 1 156 ? 34.736 -32.384 -3.236 1.00 76.88 156 LYS A CA 1
ATOM 1175 C C . LYS A 1 156 ? 34.414 -30.887 -3.166 1.00 76.88 156 LYS A C 1
ATOM 1177 O O . LYS A 1 156 ? 33.776 -30.464 -2.207 1.00 76.88 156 LYS A O 1
ATOM 1182 N N . ASP A 1 157 ? 34.667 -30.134 -4.237 1.00 83.81 157 ASP A N 1
ATOM 1183 C CA . ASP A 1 157 ? 34.352 -28.695 -4.386 1.00 83.81 157 ASP A CA 1
ATOM 1184 C C . ASP A 1 157 ? 32.835 -28.371 -4.445 1.00 83.81 157 ASP A C 1
ATOM 1186 O O . ASP A 1 157 ? 32.352 -27.695 -5.356 1.00 83.81 157 ASP A O 1
ATOM 1190 N N . ARG A 1 158 ? 32.013 -28.925 -3.544 1.00 83.50 158 ARG A N 1
ATOM 1191 C CA . ARG A 1 158 ? 30.545 -28.841 -3.561 1.00 83.50 158 ARG A CA 1
ATOM 1192 C C . ARG A 1 158 ? 29.951 -28.798 -2.159 1.00 83.50 158 ARG A C 1
ATOM 1194 O O . ARG A 1 158 ? 30.340 -29.558 -1.278 1.00 83.50 158 ARG A O 1
ATOM 1201 N N . CYS A 1 159 ? 28.907 -27.990 -1.989 1.00 84.62 159 CYS A N 1
ATOM 1202 C CA . CYS A 1 159 ? 28.105 -27.936 -0.770 1.00 84.62 159 CYS A CA 1
ATOM 1203 C C . CYS A 1 159 ? 27.495 -29.310 -0.426 1.00 84.62 159 CYS A C 1
ATOM 1205 O O . CYS A 1 159 ? 26.683 -29.810 -1.213 1.00 84.62 159 CYS A O 1
ATOM 1207 N N . PRO A 1 160 ? 27.753 -29.880 0.768 1.00 82.00 160 PRO A N 1
ATOM 1208 C CA . PRO A 1 160 ? 27.173 -31.163 1.174 1.00 82.00 160 PRO A CA 1
ATOM 1209 C C . PRO A 1 160 ? 25.636 -31.195 1.227 1.00 82.00 160 PRO A C 1
ATOM 1211 O O . PRO A 1 160 ? 25.051 -32.267 1.105 1.00 82.00 160 PRO A O 1
ATOM 1214 N N . LYS A 1 161 ? 24.968 -30.038 1.378 1.00 81.25 161 LYS A N 1
ATOM 1215 C CA . LYS A 1 161 ? 23.501 -29.945 1.515 1.00 81.25 161 LYS A CA 1
ATOM 1216 C C . LYS A 1 161 ? 22.745 -29.711 0.196 1.00 81.25 161 LYS A C 1
ATOM 1218 O O . LYS A 1 161 ? 21.584 -30.096 0.102 1.00 81.25 161 LYS A O 1
ATOM 1223 N N . CYS A 1 162 ? 23.365 -29.114 -0.828 1.00 83.38 162 CYS A N 1
ATOM 1224 C CA . CYS A 1 162 ? 22.694 -28.830 -2.113 1.00 83.38 162 CYS A CA 1
ATOM 1225 C C . CYS A 1 162 ? 23.536 -29.090 -3.378 1.00 83.38 162 CYS A C 1
ATOM 1227 O O . CYS A 1 162 ? 23.098 -28.768 -4.478 1.00 83.38 162 CYS A O 1
ATOM 1229 N N . SER A 1 163 ? 24.740 -29.660 -3.256 1.00 81.06 163 SER A N 1
ATOM 1230 C CA . SER A 1 163 ? 25.673 -29.967 -4.361 1.00 81.06 163 SER A CA 1
ATOM 1231 C C . SER A 1 163 ? 26.141 -28.786 -5.234 1.00 81.06 163 SER A C 1
ATOM 1233 O O . SER A 1 163 ? 26.873 -29.004 -6.206 1.00 81.06 163 SER A O 1
ATOM 1235 N N . PHE A 1 164 ? 25.777 -27.546 -4.885 1.00 82.50 164 PHE A N 1
ATOM 1236 C CA . PHE A 1 164 ? 26.279 -26.313 -5.502 1.00 82.50 164 PHE A CA 1
ATOM 1237 C C . PHE A 1 164 ? 27.808 -26.237 -5.390 1.00 82.50 164 PHE A C 1
ATOM 1239 O O . PHE A 1 164 ? 28.343 -26.503 -4.315 1.00 82.50 164 PHE A O 1
ATOM 1246 N N . THR A 1 165 ? 28.504 -25.896 -6.477 1.00 83.31 165 THR A N 1
ATOM 1247 C CA . THR A 1 165 ? 29.975 -25.829 -6.509 1.00 83.31 165 THR A CA 1
ATOM 1248 C C . THR A 1 165 ? 30.492 -24.701 -5.611 1.00 83.31 165 THR A C 1
ATOM 1250 O O . THR A 1 165 ? 29.971 -23.591 -5.670 1.00 83.31 165 THR A O 1
ATOM 1253 N N . LEU A 1 166 ? 31.502 -24.970 -4.785 1.00 84.94 166 LEU A N 1
ATOM 1254 C CA . LEU A 1 166 ? 32.064 -24.028 -3.812 1.00 84.94 166 LEU A CA 1
ATOM 1255 C C . LEU A 1 166 ? 33.589 -24.141 -3.771 1.00 84.94 166 LEU A C 1
ATOM 1257 O O . LEU A 1 166 ? 34.118 -25.242 -3.880 1.00 84.94 166 LEU A O 1
ATOM 1261 N N . SER A 1 167 ? 34.265 -23.021 -3.528 1.00 77.75 167 SER A N 1
ATOM 1262 C CA . SER A 1 167 ? 35.681 -22.958 -3.152 1.00 77.75 167 SER A CA 1
ATOM 1263 C C . SER A 1 167 ? 35.852 -22.525 -1.689 1.00 77.75 167 SER A C 1
ATOM 1265 O O . SER A 1 167 ? 34.898 -22.075 -1.050 1.00 77.75 167 SER A O 1
ATOM 1267 N N . GLU A 1 168 ? 37.079 -22.572 -1.160 1.00 76.94 168 GLU A N 1
ATOM 1268 C CA . GLU A 1 168 ? 37.412 -21.988 0.153 1.00 76.94 168 GLU A CA 1
ATOM 1269 C C . GLU A 1 168 ? 37.154 -20.468 0.235 1.00 76.94 168 GLU A C 1
ATOM 1271 O O . GLU A 1 168 ? 37.049 -19.917 1.325 1.00 76.94 168 GLU A O 1
ATOM 1276 N N . GLN A 1 169 ? 37.012 -19.778 -0.904 1.00 78.81 169 GLN A N 1
ATOM 1277 C CA . GLN A 1 169 ? 36.670 -18.350 -0.959 1.00 78.81 169 GLN A CA 1
ATOM 1278 C C . GLN A 1 169 ? 35.149 -18.101 -0.935 1.00 78.81 169 GLN A C 1
ATOM 1280 O O . GLN A 1 169 ? 34.712 -16.957 -0.833 1.00 78.81 169 GLN A O 1
ATOM 1285 N N . ASP A 1 170 ? 34.333 -19.160 -1.011 1.00 82.00 170 ASP A N 1
ATOM 1286 C CA . ASP A 1 170 ? 32.867 -19.109 -0.949 1.00 82.00 170 ASP A CA 1
ATOM 1287 C C . ASP A 1 170 ? 32.312 -19.478 0.449 1.00 82.00 170 ASP A C 1
ATOM 1289 O O . ASP A 1 170 ? 31.108 -19.732 0.581 1.00 82.00 170 ASP A O 1
ATOM 1293 N N . ILE A 1 171 ? 33.160 -19.519 1.488 1.00 86.06 171 ILE A N 1
ATOM 1294 C CA . ILE A 1 171 ? 32.773 -19.698 2.900 1.00 86.06 171 ILE A CA 1
ATOM 1295 C C . ILE A 1 171 ? 33.074 -18.446 3.735 1.00 86.06 171 ILE A C 1
ATOM 1297 O O . ILE A 1 171 ? 34.164 -17.885 3.681 1.00 86.06 171 ILE A O 1
ATOM 1301 N N . PHE A 1 172 ? 32.103 -18.029 4.548 1.00 85.31 172 PHE A N 1
ATOM 1302 C CA . PHE A 1 172 ? 32.151 -16.794 5.336 1.00 85.31 172 PHE A CA 1
ATOM 1303 C C . PHE A 1 172 ? 31.779 -17.072 6.803 1.00 85.31 172 PHE A C 1
ATOM 1305 O O . PHE A 1 172 ? 30.893 -17.896 7.043 1.00 85.31 172 PHE A O 1
ATOM 1312 N N . PRO A 1 173 ? 32.384 -16.399 7.800 1.00 86.94 173 PRO A N 1
ATOM 1313 C CA . PRO A 1 173 ? 31.983 -16.563 9.197 1.00 86.94 173 PRO A CA 1
ATOM 1314 C C . PRO A 1 173 ? 30.534 -16.105 9.429 1.00 86.94 173 PRO A C 1
ATOM 1316 O O . PRO A 1 173 ? 30.139 -15.016 9.011 1.00 86.94 173 PRO A O 1
ATOM 1319 N N . ASN A 1 174 ? 29.740 -16.914 10.128 1.00 85.75 174 ASN A N 1
ATOM 1320 C CA . ASN A 1 174 ? 28.351 -16.623 10.485 1.00 85.75 174 ASN A CA 1
ATOM 1321 C C . ASN A 1 174 ? 28.257 -16.230 11.969 1.00 85.75 174 ASN A C 1
ATOM 1323 O O . ASN A 1 174 ? 27.732 -16.975 12.796 1.00 85.75 174 ASN A O 1
ATOM 1327 N N . PHE A 1 175 ? 28.789 -15.048 12.300 1.00 82.50 175 PHE A N 1
ATOM 1328 C CA . PHE A 1 175 ? 28.902 -14.547 13.678 1.00 82.50 175 PHE A CA 1
ATOM 1329 C C . PHE A 1 175 ? 27.572 -14.551 14.455 1.00 82.50 175 PHE A C 1
ATOM 1331 O O . PHE A 1 175 ? 27.561 -14.843 15.647 1.00 82.50 175 PHE A O 1
ATOM 1338 N N . LEU A 1 176 ? 26.448 -14.274 13.779 1.00 73.56 176 LEU A N 1
ATOM 1339 C CA . LEU A 1 176 ? 25.111 -14.283 14.384 1.00 73.56 176 LEU A CA 1
ATOM 1340 C C . LEU A 1 176 ? 24.699 -15.684 14.852 1.00 73.56 176 LEU A C 1
ATOM 1342 O O . LEU A 1 176 ? 24.203 -15.836 15.968 1.00 73.56 176 LEU A O 1
ATOM 1346 N N . LEU A 1 177 ? 24.918 -16.718 14.029 1.00 80.50 177 LEU A N 1
ATOM 1347 C CA . LEU A 1 177 ? 24.636 -18.089 14.455 1.00 80.50 177 LEU A CA 1
ATOM 1348 C C . LEU A 1 177 ? 25.654 -18.569 15.495 1.00 80.50 177 LEU A C 1
ATOM 1350 O O . LEU A 1 177 ? 25.268 -19.266 16.425 1.00 80.50 177 LEU A O 1
ATOM 1354 N N . ASP A 1 178 ? 26.919 -18.163 15.387 1.00 81.12 178 ASP A N 1
ATOM 1355 C CA . ASP A 1 178 ? 27.968 -18.528 16.347 1.00 81.12 178 ASP A CA 1
ATOM 1356 C C . ASP A 1 178 ? 27.645 -18.022 17.768 1.00 81.12 178 ASP A C 1
ATOM 1358 O O . ASP A 1 178 ? 27.731 -18.770 18.745 1.00 81.12 178 ASP A O 1
ATOM 1362 N N . GLU A 1 179 ? 27.147 -16.785 17.889 1.00 78.88 179 GLU A N 1
ATOM 1363 C CA . GLU A 1 179 ? 26.678 -16.218 19.158 1.00 78.88 179 GLU A CA 1
ATOM 1364 C C . GLU A 1 179 ? 25.459 -16.976 19.722 1.00 78.88 179 GLU A C 1
ATOM 1366 O O . GLU A 1 179 ? 25.402 -17.274 20.921 1.00 78.88 179 GLU A O 1
ATOM 1371 N N . LEU A 1 180 ? 24.493 -17.334 18.867 1.00 78.69 180 LEU A N 1
ATOM 1372 C CA . LEU A 1 180 ? 23.307 -18.106 19.257 1.00 78.69 180 LEU A CA 1
ATOM 1373 C C . LEU A 1 180 ? 23.670 -19.528 19.708 1.00 78.69 180 LEU A C 1
ATOM 1375 O O . LEU A 1 180 ? 23.202 -19.978 20.758 1.00 78.69 180 LEU A O 1
ATOM 1379 N N . VAL A 1 181 ? 24.551 -20.214 18.976 1.00 80.62 181 VAL A N 1
ATOM 1380 C CA . VAL A 1 181 ? 25.044 -21.552 19.328 1.00 80.62 181 VAL A CA 1
ATOM 1381 C C . VAL A 1 181 ? 25.891 -21.498 20.600 1.00 80.62 181 VAL A C 1
ATOM 1383 O O . VAL A 1 181 ? 25.770 -22.383 21.443 1.00 80.62 181 VAL A O 1
ATOM 1386 N N . SER A 1 182 ? 26.683 -20.445 20.820 1.00 77.19 182 SER A N 1
ATOM 1387 C CA . SER A 1 182 ? 27.424 -20.231 22.072 1.00 77.19 182 SER A CA 1
ATOM 1388 C C . SER A 1 182 ? 26.487 -20.041 23.279 1.00 77.19 182 SER A C 1
ATOM 1390 O O . SER A 1 182 ? 26.645 -20.696 24.320 1.00 77.19 182 SER A O 1
ATOM 1392 N N . LYS A 1 183 ? 25.424 -19.239 23.124 1.00 77.50 183 LYS A N 1
ATOM 1393 C CA . LYS A 1 183 ? 24.352 -19.090 24.127 1.00 77.50 183 LYS A CA 1
ATOM 1394 C C . LYS A 1 183 ? 23.624 -20.419 24.386 1.00 77.50 183 LYS A C 1
ATOM 1396 O O . LYS A 1 183 ? 23.370 -20.760 25.544 1.00 77.50 183 LYS A O 1
ATOM 1401 N N . TYR A 1 184 ? 23.359 -21.215 23.348 1.00 73.19 184 TYR A N 1
ATOM 1402 C CA . TYR A 1 184 ? 22.746 -22.544 23.465 1.00 73.19 184 TYR A CA 1
ATOM 1403 C C . TYR A 1 184 ? 23.664 -23.570 24.158 1.00 73.19 184 TYR A C 1
ATOM 1405 O O . TYR A 1 184 ? 23.233 -24.232 25.106 1.00 73.19 184 TYR A O 1
ATOM 1413 N N . LYS A 1 185 ? 24.946 -23.652 23.765 1.00 72.00 185 LYS A N 1
ATOM 1414 C CA . LYS A 1 185 ? 26.007 -24.456 24.411 1.00 72.00 185 LYS A CA 1
ATOM 1415 C C . LYS A 1 185 ? 26.116 -24.129 25.907 1.00 72.00 185 LYS A C 1
ATOM 1417 O O . LYS A 1 185 ? 26.243 -25.028 26.735 1.00 72.00 185 LYS A O 1
ATOM 1422 N N . THR A 1 186 ? 26.028 -22.849 26.269 1.00 68.69 186 THR A N 1
ATOM 1423 C CA . THR A 1 186 ? 26.061 -22.396 27.671 1.00 68.69 186 THR A CA 1
ATOM 1424 C C . THR A 1 186 ? 24.819 -22.861 28.440 1.00 68.69 186 THR A C 1
ATOM 1426 O O . THR A 1 186 ? 24.935 -23.428 29.528 1.00 68.69 186 THR A O 1
ATOM 1429 N N . ARG A 1 187 ? 23.625 -22.707 27.849 1.00 63.50 187 ARG A N 1
ATOM 1430 C CA . ARG A 1 187 ? 22.346 -23.120 28.453 1.00 63.50 187 ARG A CA 1
ATOM 1431 C C . ARG A 1 187 ? 22.236 -24.639 28.641 1.00 63.50 187 ARG A C 1
ATOM 1433 O O . ARG A 1 187 ? 21.735 -25.087 29.668 1.00 63.50 187 ARG A O 1
ATOM 1440 N N . THR A 1 188 ? 22.735 -25.430 27.691 1.00 59.38 188 THR A N 1
ATOM 1441 C CA . THR A 1 188 ? 22.749 -26.904 27.774 1.00 59.38 188 THR A CA 1
ATOM 1442 C C . THR A 1 188 ? 23.792 -27.431 28.758 1.00 59.38 188 THR A C 1
ATOM 1444 O O . THR A 1 188 ? 23.472 -28.330 29.535 1.00 59.38 188 THR A O 1
ATOM 1447 N N . LYS A 1 189 ? 24.995 -26.839 28.835 1.00 55.47 189 LYS A N 1
ATOM 1448 C CA . LYS A 1 189 ? 25.989 -27.190 29.873 1.00 55.47 189 LYS A CA 1
ATOM 1449 C C . LYS A 1 189 ? 25.468 -26.947 31.297 1.00 55.47 189 LYS A C 1
ATOM 1451 O O . LYS A 1 189 ? 25.752 -27.753 32.181 1.00 55.47 189 LYS A O 1
ATOM 1456 N N . GLY A 1 190 ? 24.660 -25.902 31.499 1.00 47.84 190 GLY A N 1
ATOM 1457 C CA . GLY A 1 190 ? 23.974 -25.641 32.770 1.00 47.84 190 GLY A CA 1
ATOM 1458 C C . GLY A 1 190 ? 22.952 -26.716 33.173 1.00 47.84 190 GLY A C 1
ATOM 1459 O O . GLY A 1 190 ? 22.774 -26.959 34.362 1.00 47.84 190 GLY A O 1
ATOM 1460 N N . LEU A 1 191 ? 22.323 -27.401 32.209 1.00 38.94 191 LEU A N 1
ATOM 1461 C CA . LEU A 1 191 ? 21.451 -28.555 32.476 1.00 38.94 191 LEU A CA 1
ATOM 1462 C C . LEU A 1 191 ? 22.250 -29.850 32.686 1.00 38.94 191 LEU A C 1
ATOM 1464 O O . LEU A 1 191 ? 21.948 -30.612 33.599 1.00 38.94 191 LEU A O 1
ATOM 1468 N N . ALA A 1 192 ? 23.288 -30.096 31.881 1.00 43.03 192 ALA A N 1
ATOM 1469 C CA . ALA A 1 192 ? 24.050 -31.348 31.923 1.00 43.03 192 ALA A CA 1
ATOM 1470 C C . ALA A 1 192 ? 24.747 -31.600 33.278 1.00 43.03 192 ALA A C 1
ATOM 1472 O O . ALA A 1 192 ? 24.838 -32.744 33.726 1.00 43.03 192 ALA A O 1
ATOM 1473 N N . GLN A 1 193 ? 25.192 -30.540 33.968 1.00 42.22 193 GLN A N 1
ATOM 1474 C CA . GLN A 1 193 ? 25.794 -30.655 35.306 1.00 42.22 193 GLN A CA 1
ATOM 1475 C C . GLN A 1 193 ? 24.792 -31.019 36.418 1.00 42.22 193 GLN A C 1
ATOM 1477 O O . GLN A 1 193 ? 25.219 -31.426 37.496 1.00 42.22 193 GLN A O 1
ATOM 1482 N N . LEU A 1 194 ? 23.479 -30.927 36.168 1.00 39.41 194 LEU A N 1
ATOM 1483 C CA . LEU A 1 194 ? 22.438 -31.397 37.091 1.00 39.41 194 LEU A CA 1
ATOM 1484 C C . LEU A 1 194 ? 22.086 -32.882 36.889 1.00 39.41 194 LEU A C 1
ATOM 1486 O O . LEU A 1 194 ? 21.520 -33.491 37.792 1.00 39.41 194 LEU A O 1
ATOM 1490 N N . SER A 1 195 ? 22.423 -33.482 35.740 1.00 33.66 195 SER A N 1
ATOM 1491 C CA . SER A 1 195 ? 22.057 -34.871 35.412 1.00 33.66 195 SER A CA 1
ATOM 1492 C C . SER A 1 195 ? 23.140 -35.918 35.701 1.00 33.66 195 SER A C 1
ATOM 1494 O O . SER A 1 195 ? 22.817 -37.092 35.844 1.00 33.66 195 SER A O 1
ATOM 1496 N N . SER A 1 196 ? 24.420 -35.540 35.802 1.00 35.75 196 SER A N 1
ATOM 1497 C CA . SER A 1 196 ? 25.539 -36.503 35.864 1.00 35.75 196 SER A CA 1
ATOM 1498 C C . SER A 1 196 ? 25.955 -36.957 37.274 1.00 35.75 196 SER A C 1
ATOM 1500 O O . SER A 1 196 ? 27.033 -37.523 37.430 1.00 35.75 196 SER A O 1
ATOM 1502 N N . TYR A 1 197 ? 25.146 -36.697 38.306 1.00 34.81 197 TYR A N 1
ATOM 1503 C CA . TYR A 1 197 ? 25.447 -37.074 39.701 1.00 34.81 197 TYR A CA 1
ATOM 1504 C C . TYR A 1 197 ? 24.748 -38.360 40.176 1.00 34.81 197 TYR A C 1
ATOM 1506 O O . TYR A 1 197 ? 24.860 -38.722 41.347 1.00 34.81 197 TYR A O 1
ATOM 1514 N N . ALA A 1 198 ? 24.027 -39.048 39.285 1.00 34.16 198 ALA A N 1
ATOM 1515 C CA . ALA A 1 198 ? 23.079 -40.099 39.646 1.00 34.16 198 ALA A CA 1
ATOM 1516 C C . ALA A 1 198 ? 23.320 -41.468 38.977 1.00 34.16 198 ALA A C 1
ATOM 1518 O O . ALA A 1 198 ? 22.374 -42.241 38.876 1.00 34.16 198 ALA A O 1
ATOM 1519 N N . GLU A 1 199 ? 24.551 -41.823 38.573 1.00 29.84 199 GLU A N 1
ATOM 1520 C CA . GLU A 1 199 ? 24.858 -43.234 38.275 1.00 29.84 199 GLU A CA 1
ATOM 1521 C C . GLU A 1 199 ? 26.343 -43.630 38.413 1.00 29.84 199 GLU A C 1
ATOM 1523 O O . GLU A 1 199 ? 27.241 -42.937 37.951 1.00 29.84 199 GLU A O 1
ATOM 1528 N N . SER A 1 200 ? 26.570 -44.787 39.051 1.00 30.84 200 SER A N 1
ATOM 1529 C CA . SER A 1 200 ? 27.794 -45.616 39.081 1.00 30.84 200 SER A CA 1
ATOM 1530 C C . SER A 1 200 ? 29.183 -44.955 39.229 1.00 30.84 200 SER A C 1
ATOM 1532 O O . SER A 1 200 ? 29.725 -44.364 38.302 1.00 30.84 200 SER A O 1
ATOM 1534 N N . GLY A 1 201 ? 29.880 -45.266 40.327 1.00 29.14 201 GLY A N 1
ATOM 1535 C CA . GLY A 1 201 ? 31.350 -45.226 40.379 1.00 29.14 201 GLY A CA 1
ATOM 1536 C C . GLY A 1 201 ? 31.936 -46.616 40.648 1.00 29.14 201 GLY A C 1
ATOM 1537 O O . GLY A 1 201 ? 31.278 -47.401 41.330 1.00 29.14 201 GLY A O 1
ATOM 1538 N N . LYS A 1 202 ? 33.158 -46.912 40.156 1.00 29.92 202 LYS A N 1
ATOM 1539 C CA . LYS A 1 202 ? 34.112 -47.906 40.721 1.00 29.92 202 LYS A CA 1
ATOM 1540 C C . LYS A 1 202 ? 35.481 -47.953 39.982 1.00 29.92 202 LYS A C 1
ATOM 1542 O O . LYS A 1 202 ? 35.527 -48.217 38.794 1.00 29.92 202 LYS A O 1
ATOM 1547 N N . TYR A 1 203 ? 36.569 -47.829 40.760 1.00 26.61 203 TYR A N 1
ATOM 1548 C CA . TYR A 1 203 ? 37.968 -48.293 40.545 1.00 26.61 203 TYR A CA 1
ATOM 1549 C C . TYR A 1 203 ? 38.853 -47.811 39.358 1.00 26.61 203 TYR A C 1
ATOM 1551 O O . TYR A 1 203 ? 38.759 -48.350 38.265 1.00 26.61 203 TYR A O 1
ATOM 1559 N N . ARG A 1 204 ? 39.930 -47.078 39.738 1.00 26.39 204 ARG A N 1
ATOM 1560 C CA . ARG A 1 204 ? 41.354 -47.196 39.280 1.00 26.39 204 ARG A CA 1
ATOM 1561 C C . ARG A 1 204 ? 41.711 -46.757 37.831 1.00 26.39 204 ARG A C 1
ATOM 1563 O O . ARG A 1 204 ? 40.872 -46.808 36.952 1.00 26.39 204 ARG A O 1
ATOM 1570 N N . THR A 1 205 ? 42.937 -46.309 37.499 1.00 24.94 205 THR A N 1
ATOM 1571 C CA . THR A 1 205 ? 44.186 -46.064 38.281 1.00 24.94 205 THR A CA 1
ATOM 1572 C C . THR A 1 205 ? 44.983 -44.867 37.716 1.00 24.94 205 THR A C 1
ATOM 1574 O O . THR A 1 205 ? 44.679 -44.382 36.635 1.00 24.94 205 THR A O 1
ATOM 1577 N N . ALA A 1 206 ? 46.000 -44.402 38.452 1.00 28.70 206 ALA A N 1
ATOM 1578 C CA . ALA A 1 206 ? 46.750 -43.166 38.203 1.00 28.70 206 ALA A CA 1
ATOM 1579 C C . ALA A 1 206 ? 47.779 -43.181 37.049 1.00 28.70 206 ALA A C 1
ATOM 1581 O O . ALA A 1 206 ? 48.436 -44.191 36.807 1.00 28.70 206 ALA A O 1
ATOM 1582 N N . SER A 1 207 ? 48.042 -41.986 36.508 1.00 28.39 207 SER A N 1
ATOM 1583 C CA . SER A 1 207 ? 49.384 -41.497 36.145 1.00 28.39 207 SER A CA 1
ATOM 1584 C C . SER A 1 207 ? 49.425 -39.963 36.266 1.00 28.39 207 SER A C 1
ATOM 1586 O O . SER A 1 207 ? 48.413 -39.308 36.021 1.00 28.39 207 SER A O 1
ATOM 1588 N N . ASN A 1 208 ? 50.565 -39.392 36.663 1.00 30.20 208 ASN A N 1
ATOM 1589 C CA . ASN A 1 208 ? 50.730 -37.945 36.868 1.00 30.20 208 ASN A CA 1
ATOM 1590 C C . ASN A 1 208 ? 51.016 -37.208 35.548 1.00 30.20 208 ASN A C 1
ATOM 1592 O O . ASN A 1 208 ? 51.706 -37.765 34.700 1.00 30.20 208 ASN A O 1
ATOM 1596 N N . ASP A 1 209 ? 50.652 -35.924 35.464 1.00 25.73 209 ASP A N 1
ATOM 1597 C CA . ASP A 1 209 ? 51.679 -34.866 35.454 1.00 25.73 209 ASP A CA 1
ATOM 1598 C C . ASP A 1 209 ? 51.115 -33.523 35.969 1.00 25.73 209 ASP A C 1
ATOM 1600 O O . ASP A 1 209 ? 49.898 -33.362 36.083 1.00 25.73 209 ASP A O 1
ATOM 1604 N N . SER A 1 210 ? 51.978 -32.579 36.359 1.00 33.19 210 SER A N 1
ATOM 1605 C CA . SER A 1 210 ? 51.588 -31.418 37.179 1.00 33.19 210 SER A CA 1
ATOM 1606 C C . SER A 1 210 ? 51.671 -30.056 36.477 1.00 33.19 210 SER A C 1
ATOM 1608 O O . SER A 1 210 ? 52.765 -29.560 36.218 1.00 33.19 210 SER A O 1
ATOM 1610 N N . SER A 1 211 ? 50.525 -29.389 36.275 1.00 35.50 211 SER A N 1
ATOM 1611 C CA . SER A 1 211 ? 50.386 -27.912 36.332 1.00 35.50 211 SER A CA 1
ATOM 1612 C C . SER A 1 211 ? 48.933 -27.446 36.113 1.00 35.50 211 SER A C 1
ATOM 1614 O O . SER A 1 211 ? 48.430 -27.449 34.994 1.00 35.50 211 SER A O 1
ATOM 1616 N N . THR A 1 212 ? 48.255 -26.982 37.171 1.00 31.50 212 THR A N 1
ATOM 1617 C CA . THR A 1 212 ? 46.894 -26.405 37.090 1.00 31.50 212 THR A CA 1
ATOM 1618 C C . THR A 1 212 ? 46.733 -25.172 37.999 1.00 31.50 212 THR A C 1
ATOM 1620 O O . THR A 1 212 ? 47.102 -25.225 39.174 1.00 31.50 212 THR A O 1
ATOM 1623 N N . PRO A 1 213 ? 46.186 -24.044 37.498 1.00 35.00 213 PRO A N 1
ATOM 1624 C CA . PRO A 1 213 ? 46.095 -22.802 38.264 1.00 35.00 213 PRO A CA 1
ATOM 1625 C C . PRO A 1 213 ? 44.810 -22.695 39.106 1.00 35.00 213 PRO A C 1
ATOM 1627 O O . PRO A 1 213 ? 43.752 -22.345 38.595 1.00 35.00 213 PRO A O 1
ATOM 1630 N N . ALA A 1 214 ? 44.940 -22.911 40.418 1.00 40.38 214 ALA A N 1
ATOM 1631 C CA . ALA A 1 214 ? 44.231 -22.202 41.502 1.00 40.38 214 ALA A CA 1
ATOM 1632 C C . ALA A 1 214 ? 42.687 -21.996 41.448 1.00 40.38 214 ALA A C 1
ATOM 1634 O O . ALA A 1 214 ? 42.175 -21.148 42.178 1.00 40.38 214 ALA A O 1
ATOM 1635 N N . SER A 1 215 ? 41.922 -22.755 40.656 1.00 41.25 215 SER A N 1
ATOM 1636 C CA . SER A 1 215 ? 40.457 -22.612 40.539 1.00 41.25 215 SER A CA 1
ATOM 1637 C C . SER A 1 215 ? 39.645 -23.617 41.371 1.00 41.25 215 SER A C 1
ATOM 1639 O O . SER A 1 215 ? 38.594 -23.257 41.899 1.00 41.25 215 SER A O 1
ATOM 1641 N N . ASP A 1 216 ? 40.125 -24.853 41.546 1.00 43.03 216 ASP A N 1
ATOM 1642 C CA . ASP A 1 216 ? 39.385 -25.919 42.252 1.00 43.03 216 ASP A CA 1
ATOM 1643 C C . ASP A 1 216 ? 39.477 -25.864 43.788 1.00 43.03 216 ASP A C 1
ATOM 1645 O O . ASP A 1 216 ? 38.718 -26.549 44.476 1.00 43.03 216 ASP A O 1
ATOM 1649 N N . GLY A 1 217 ? 40.366 -25.035 44.350 1.00 49.50 217 GLY A N 1
ATOM 1650 C CA . GLY A 1 217 ? 40.671 -25.025 45.789 1.00 49.50 217 GLY A CA 1
ATOM 1651 C C . GLY A 1 217 ? 39.454 -24.802 46.696 1.00 49.50 217 GLY A C 1
ATOM 1652 O O . GLY A 1 217 ? 39.332 -25.446 47.733 1.00 49.50 217 GLY A O 1
ATOM 1653 N N . LEU A 1 218 ? 38.503 -23.953 46.292 1.00 52.00 218 LEU A N 1
ATOM 1654 C CA . LEU A 1 218 ? 37.291 -23.729 47.089 1.00 52.00 218 LEU A CA 1
ATOM 1655 C C . LEU A 1 218 ? 36.359 -24.954 47.087 1.00 52.00 218 LEU A C 1
ATOM 1657 O O . LEU A 1 218 ? 35.694 -25.231 48.082 1.00 52.00 218 LEU A O 1
ATOM 1661 N N . ARG A 1 219 ? 36.328 -25.709 45.980 1.00 53.78 219 ARG A N 1
ATOM 1662 C CA . ARG A 1 219 ? 35.519 -26.928 45.842 1.00 53.78 219 ARG A CA 1
ATOM 1663 C C . ARG A 1 219 ? 36.077 -28.067 46.687 1.00 53.78 219 ARG A C 1
ATOM 1665 O O . ARG A 1 219 ? 35.295 -28.776 47.311 1.00 53.78 219 ARG A O 1
ATOM 1672 N N . SER A 1 220 ? 37.401 -28.229 46.733 1.00 50.59 220 SER A N 1
ATOM 1673 C CA . SER A 1 220 ? 38.036 -29.251 47.570 1.00 50.59 220 SER A CA 1
ATOM 1674 C C . SER A 1 220 ? 37.955 -28.925 49.064 1.00 50.59 220 SER A C 1
ATOM 1676 O O . SER A 1 220 ? 37.691 -29.835 49.843 1.00 50.59 220 SER A O 1
ATOM 1678 N N . ILE A 1 221 ? 38.090 -27.654 49.466 1.00 54.91 221 ILE A N 1
ATOM 1679 C CA . ILE A 1 221 ? 37.919 -27.226 50.868 1.00 54.91 221 ILE A CA 1
ATOM 1680 C C . ILE A 1 221 ? 36.480 -27.477 51.343 1.00 54.91 221 ILE A C 1
ATOM 1682 O O . ILE A 1 221 ? 36.276 -28.206 52.311 1.00 54.91 221 ILE A O 1
ATOM 1686 N N . VAL A 1 222 ? 35.472 -26.966 50.622 1.00 55.44 222 VAL A N 1
ATOM 1687 C CA . VAL A 1 222 ? 34.059 -27.136 51.015 1.00 55.44 222 VAL A CA 1
ATOM 1688 C C . VAL A 1 222 ? 33.644 -28.613 51.032 1.00 55.44 222 VAL A C 1
ATOM 1690 O O . VAL A 1 222 ? 32.888 -29.015 51.911 1.00 55.44 222 VAL A O 1
ATOM 1693 N N . ALA A 1 223 ? 34.162 -29.445 50.120 1.00 59.03 223 ALA A N 1
ATOM 1694 C CA . ALA A 1 223 ? 33.898 -30.887 50.120 1.00 59.03 223 ALA A CA 1
ATOM 1695 C C . ALA A 1 223 ? 34.638 -31.663 51.229 1.00 59.03 223 ALA A C 1
ATOM 1697 O O . ALA A 1 223 ? 34.183 -32.738 51.617 1.00 59.03 223 ALA A O 1
ATOM 1698 N N . ALA A 1 224 ? 35.768 -31.155 51.732 1.00 60.56 224 ALA A N 1
ATOM 1699 C CA . ALA A 1 224 ? 36.513 -31.776 52.827 1.00 60.56 224 ALA A CA 1
ATOM 1700 C C . ALA A 1 224 ? 35.931 -31.418 54.206 1.00 60.56 224 ALA A C 1
ATOM 1702 O O . ALA A 1 224 ? 35.891 -32.269 55.094 1.00 60.56 224 ALA A O 1
ATOM 1703 N N . GLU A 1 225 ? 35.455 -30.183 54.386 1.00 57.38 225 GLU A N 1
ATOM 1704 C CA . GLU A 1 225 ? 34.949 -29.689 55.675 1.00 57.38 225 GLU A CA 1
ATOM 1705 C C . GLU A 1 225 ? 33.424 -29.812 55.845 1.00 57.38 225 GLU A C 1
ATOM 1707 O O . GLU A 1 225 ? 32.919 -29.605 56.948 1.00 57.38 225 GLU A O 1
ATOM 1712 N N . SER A 1 226 ? 32.675 -30.236 54.816 1.00 58.75 226 SER A N 1
ATOM 1713 C CA . SER A 1 226 ? 31.200 -30.342 54.839 1.00 58.75 226 SER A CA 1
ATOM 1714 C C . SER A 1 226 ? 30.603 -31.185 55.975 1.00 58.75 226 SER A C 1
ATOM 1716 O O . SER A 1 226 ? 29.407 -31.085 56.231 1.00 58.75 226 SER A O 1
ATOM 1718 N N . ALA A 1 227 ? 31.399 -32.024 56.642 1.00 57.72 227 ALA A N 1
ATOM 1719 C CA . ALA A 1 227 ? 30.974 -32.814 57.799 1.00 57.72 227 ALA A CA 1
ATOM 1720 C C . ALA A 1 227 ? 31.043 -32.061 59.148 1.00 57.72 227 ALA A C 1
ATOM 1722 O O . ALA A 1 227 ? 30.425 -32.512 60.109 1.00 57.72 227 ALA A O 1
ATOM 1723 N N . ASN A 1 228 ? 31.779 -30.943 59.226 1.00 58.53 228 ASN A N 1
ATOM 1724 C CA . ASN A 1 228 ? 32.098 -30.235 60.477 1.00 58.53 228 ASN A CA 1
ATOM 1725 C C . ASN A 1 228 ? 31.587 -28.779 60.534 1.00 58.53 228 ASN A C 1
ATOM 1727 O O . ASN A 1 228 ? 31.688 -28.148 61.583 1.00 58.53 228 ASN A O 1
ATOM 1731 N N . LEU A 1 229 ? 31.069 -28.233 59.430 1.00 65.50 229 LEU A N 1
ATOM 1732 C CA . LEU A 1 229 ? 30.632 -26.834 59.342 1.00 65.50 229 LEU A CA 1
ATOM 1733 C C . LEU A 1 229 ? 29.332 -26.572 60.115 1.00 65.50 229 LEU A C 1
ATOM 1735 O O . LEU A 1 229 ? 28.345 -27.295 59.963 1.00 65.50 229 LEU A O 1
ATOM 1739 N N . THR A 1 230 ? 29.304 -25.495 60.901 1.00 69.69 230 THR A N 1
ATOM 1740 C CA . THR A 1 230 ? 28.118 -25.057 61.646 1.00 69.69 230 THR A CA 1
ATOM 1741 C C . THR A 1 230 ? 27.353 -23.960 60.894 1.00 69.69 230 THR A C 1
ATOM 1743 O O . THR A 1 230 ? 27.858 -23.345 59.954 1.00 69.69 230 THR A O 1
ATOM 1746 N N . LEU A 1 231 ? 26.093 -23.708 61.275 1.00 61.66 231 LEU A N 1
ATOM 1747 C CA . LEU A 1 231 ? 25.219 -22.773 60.549 1.00 61.66 231 LEU A CA 1
ATOM 1748 C C . LEU A 1 231 ? 25.786 -21.333 60.425 1.00 61.66 231 LEU A C 1
ATOM 1750 O O . LEU A 1 231 ? 25.634 -20.743 59.354 1.00 61.66 231 LEU A O 1
ATOM 1754 N N . PRO A 1 232 ? 26.463 -20.758 61.446 1.00 72.12 232 PRO A N 1
ATOM 1755 C CA . PRO A 1 232 ? 27.192 -19.495 61.300 1.00 72.12 232 PRO A CA 1
ATOM 1756 C C . PRO A 1 232 ? 28.275 -19.519 60.210 1.00 72.12 232 PRO A C 1
ATOM 1758 O O . PRO A 1 232 ? 28.350 -18.581 59.418 1.00 72.12 232 PRO A O 1
ATOM 1761 N N . ASP A 1 233 ? 29.063 -20.594 60.120 1.00 68.88 233 ASP A N 1
ATOM 1762 C CA . ASP A 1 233 ? 30.178 -20.713 59.165 1.00 68.88 233 ASP A CA 1
ATOM 1763 C C . ASP A 1 233 ? 29.669 -20.728 57.714 1.00 68.88 233 ASP A C 1
ATOM 1765 O O . ASP A 1 233 ? 30.241 -20.096 56.823 1.00 68.88 233 ASP A O 1
ATOM 1769 N N . VAL A 1 234 ? 28.532 -21.397 57.489 1.00 68.12 234 VAL A N 1
ATOM 1770 C CA . VAL A 1 234 ? 27.833 -21.431 56.195 1.00 68.12 234 VAL A CA 1
ATOM 1771 C C . VAL A 1 234 ? 27.332 -20.039 55.790 1.00 68.12 234 VAL A C 1
ATOM 1773 O O . VAL A 1 234 ? 27.456 -19.665 54.622 1.00 68.12 234 VAL A O 1
ATOM 1776 N N . ASN A 1 235 ? 26.822 -19.242 56.735 1.00 69.94 235 ASN A N 1
ATOM 1777 C CA . ASN A 1 235 ? 26.387 -17.869 56.459 1.00 69.94 235 ASN A CA 1
ATOM 1778 C C . ASN A 1 235 ? 27.568 -16.950 56.102 1.00 69.94 235 ASN A C 1
ATOM 1780 O O . ASN A 1 235 ? 27.477 -16.201 55.130 1.00 69.94 235 ASN A O 1
ATOM 1784 N N . VAL A 1 236 ? 28.695 -17.052 56.818 1.00 75.00 236 VAL A N 1
ATOM 1785 C CA . VAL A 1 236 ? 29.921 -16.294 56.494 1.00 75.00 236 VAL A CA 1
ATOM 1786 C C . VAL A 1 236 ? 30.449 -16.677 55.105 1.00 75.00 236 VAL A C 1
ATOM 1788 O O . VAL A 1 236 ? 30.809 -15.802 54.317 1.00 75.00 236 VAL A O 1
ATOM 1791 N N . MET A 1 237 ? 30.428 -17.965 54.743 1.00 69.06 237 MET A N 1
ATOM 1792 C CA . MET A 1 237 ? 30.788 -18.395 53.387 1.00 69.06 237 MET A CA 1
ATOM 1793 C C . MET A 1 237 ? 29.831 -17.874 52.311 1.00 69.06 237 MET A C 1
ATOM 1795 O O . MET A 1 237 ? 30.299 -17.468 51.249 1.00 69.06 237 MET A O 1
ATOM 1799 N N . LEU A 1 238 ? 28.518 -17.839 52.560 1.00 71.31 238 LEU A N 1
ATOM 1800 C CA . LEU A 1 238 ? 27.545 -17.247 51.633 1.00 71.31 238 LEU A CA 1
ATOM 1801 C C . LEU A 1 238 ? 27.801 -15.750 51.403 1.00 71.31 238 LEU A C 1
ATOM 1803 O O . LEU A 1 238 ? 27.717 -15.280 50.265 1.00 71.31 238 LEU A O 1
ATOM 1807 N N . GLU A 1 239 ? 28.163 -15.008 52.449 1.00 75.50 239 GLU A N 1
ATOM 1808 C CA . GLU A 1 239 ? 28.491 -13.584 52.354 1.00 75.50 239 GLU A CA 1
ATOM 1809 C C . GLU A 1 239 ? 29.785 -13.352 51.550 1.00 75.50 239 GLU A C 1
ATOM 1811 O O . GLU A 1 239 ? 29.789 -12.577 50.589 1.00 75.50 239 GLU A O 1
ATOM 1816 N N . VAL A 1 240 ? 30.852 -14.107 51.841 1.00 75.12 240 VAL A N 1
ATOM 1817 C CA . VAL A 1 240 ? 32.124 -14.063 51.090 1.00 75.12 240 VAL A CA 1
ATOM 1818 C C . VAL A 1 240 ? 31.940 -14.478 49.623 1.00 75.12 240 VAL A C 1
ATOM 1820 O O . VAL A 1 240 ? 32.485 -13.833 48.724 1.00 75.12 240 VAL A O 1
ATOM 1823 N N . LEU A 1 241 ? 31.135 -15.509 49.344 1.00 71.44 241 LEU A N 1
ATOM 1824 C CA . LEU A 1 241 ? 30.795 -15.927 47.978 1.00 71.44 241 LEU A CA 1
ATOM 1825 C C . LEU A 1 241 ? 30.003 -14.850 47.225 1.00 71.44 241 LEU A C 1
ATOM 1827 O O . LEU A 1 241 ? 30.247 -14.634 46.037 1.00 71.44 241 LEU A O 1
ATOM 1831 N N . THR A 1 242 ? 29.102 -14.138 47.905 1.00 75.75 242 THR A N 1
ATOM 1832 C CA . THR A 1 242 ? 28.325 -13.037 47.313 1.00 75.75 242 THR A CA 1
ATOM 1833 C C . THR A 1 242 ? 29.221 -11.841 46.982 1.00 75.75 242 THR A C 1
ATOM 1835 O O . THR A 1 242 ? 29.146 -11.302 45.877 1.00 75.75 242 THR A O 1
ATOM 1838 N N . GLN A 1 243 ? 30.155 -11.482 47.869 1.00 78.50 243 GLN A N 1
ATOM 1839 C CA . GLN A 1 243 ? 31.173 -10.464 47.577 1.00 78.50 243 GLN A CA 1
ATOM 1840 C C . GLN A 1 243 ? 32.085 -10.887 46.410 1.00 78.50 243 GLN A C 1
ATOM 1842 O O . GLN A 1 243 ? 32.341 -10.094 45.500 1.00 78.50 243 GLN A O 1
ATOM 1847 N N . ARG A 1 244 ? 32.528 -12.154 46.369 1.00 71.75 244 ARG A N 1
ATOM 1848 C CA . ARG A 1 244 ? 33.358 -12.675 45.269 1.00 71.75 244 ARG A CA 1
ATOM 1849 C C . ARG A 1 244 ? 32.612 -12.692 43.933 1.00 71.75 244 ARG A C 1
ATOM 1851 O O . ARG A 1 244 ? 33.225 -12.377 42.914 1.00 71.75 244 ARG A O 1
ATOM 1858 N N . LYS A 1 245 ? 31.310 -12.998 43.929 1.00 76.31 245 LYS A N 1
ATOM 1859 C CA . LYS A 1 245 ? 30.442 -12.891 42.748 1.00 76.31 245 LYS A CA 1
ATOM 1860 C C . LYS A 1 245 ? 30.438 -11.459 42.202 1.00 76.31 245 LYS A C 1
ATOM 1862 O O . LYS A 1 245 ? 30.748 -11.270 41.030 1.00 76.31 245 LYS A O 1
ATOM 1867 N N . HIS A 1 246 ? 30.157 -10.460 43.039 1.00 79.00 246 HIS A N 1
ATOM 1868 C CA . HIS A 1 246 ? 30.093 -9.064 42.594 1.00 79.00 246 HIS A CA 1
ATOM 1869 C C . HIS A 1 246 ? 31.430 -8.534 42.055 1.00 79.00 246 HIS A C 1
ATOM 1871 O O . HIS A 1 246 ? 31.440 -7.768 41.092 1.00 79.00 246 HIS A O 1
ATOM 1877 N N . LEU A 1 247 ? 32.564 -8.989 42.600 1.00 77.12 247 LEU A N 1
ATOM 1878 C CA . LEU A 1 247 ? 33.886 -8.679 42.041 1.00 77.12 247 LEU A CA 1
ATOM 1879 C C . LEU A 1 247 ? 34.073 -9.251 40.624 1.00 77.12 247 LEU A C 1
ATOM 1881 O O . LEU A 1 247 ? 34.572 -8.546 39.752 1.00 77.12 247 LEU A O 1
ATOM 1885 N N . LEU A 1 248 ? 33.633 -10.489 40.371 1.00 72.31 248 LEU A N 1
ATOM 1886 C CA . LEU A 1 248 ? 33.711 -11.126 39.046 1.00 72.31 248 LEU A CA 1
ATOM 1887 C C . LEU A 1 248 ? 32.737 -10.495 38.031 1.00 72.31 248 LEU A C 1
ATOM 1889 O O . LEU A 1 248 ? 33.070 -10.355 36.853 1.00 72.31 248 LEU A O 1
ATOM 1893 N N . GLU A 1 249 ? 31.553 -10.066 38.477 1.00 78.62 249 GLU A N 1
ATOM 1894 C CA . GLU A 1 249 ? 30.600 -9.300 37.659 1.00 78.62 249 GLU A CA 1
ATOM 1895 C C . GLU A 1 249 ? 31.189 -7.933 37.255 1.00 78.62 249 GLU A C 1
ATOM 1897 O O . GLU A 1 249 ? 31.135 -7.556 36.081 1.00 78.62 249 GLU A O 1
ATOM 1902 N N . ALA A 1 250 ? 31.828 -7.224 38.193 1.00 81.81 250 ALA A N 1
ATOM 1903 C CA . ALA A 1 250 ? 32.505 -5.952 37.933 1.00 81.81 250 ALA A CA 1
ATOM 1904 C C . ALA A 1 250 ? 33.734 -6.104 37.015 1.00 81.81 250 ALA A C 1
ATOM 1906 O O . ALA A 1 250 ? 33.939 -5.283 36.117 1.00 81.81 250 ALA A O 1
ATOM 1907 N N . GLU A 1 251 ? 34.526 -7.166 37.188 1.00 85.94 251 GLU A N 1
ATOM 1908 C CA . GLU A 1 251 ? 35.660 -7.511 36.320 1.00 85.94 251 GLU A CA 1
ATOM 1909 C C . GLU A 1 251 ? 35.195 -7.790 34.880 1.00 85.94 251 GLU A C 1
ATOM 1911 O O . GLU A 1 251 ? 35.721 -7.202 33.931 1.00 85.94 251 GLU A O 1
ATOM 1916 N N . THR A 1 252 ? 34.135 -8.589 34.717 1.00 78.19 252 THR A N 1
ATOM 1917 C CA . THR A 1 252 ? 33.529 -8.900 33.410 1.00 78.19 252 THR A CA 1
ATOM 1918 C C . THR A 1 252 ? 32.992 -7.643 32.718 1.00 78.19 252 THR A C 1
ATOM 1920 O O . THR A 1 252 ? 33.294 -7.397 31.548 1.00 78.19 252 THR A O 1
ATOM 1923 N N . CYS A 1 253 ? 32.253 -6.802 33.448 1.00 80.38 253 CYS A N 1
ATOM 1924 C CA . CYS A 1 253 ? 31.746 -5.522 32.950 1.00 80.38 253 CYS A CA 1
ATOM 1925 C C . CYS A 1 253 ? 32.891 -4.574 32.538 1.00 80.38 253 CYS A C 1
ATOM 1927 O O . CYS A 1 253 ? 32.830 -3.919 31.494 1.00 80.38 253 CYS A O 1
ATOM 1929 N N . THR A 1 254 ? 33.981 -4.545 33.309 1.00 86.25 254 THR A N 1
ATOM 1930 C CA . THR A 1 254 ? 35.176 -3.746 32.994 1.00 86.25 254 THR A CA 1
ATOM 1931 C C . THR A 1 254 ? 35.865 -4.237 31.718 1.00 86.25 254 THR A C 1
ATOM 1933 O O . THR A 1 254 ? 36.276 -3.421 30.894 1.00 86.25 254 THR A O 1
ATOM 1936 N N . ALA A 1 255 ? 35.974 -5.554 31.519 1.00 78.56 255 ALA A N 1
ATOM 1937 C CA . ALA A 1 255 ? 36.563 -6.138 30.314 1.00 78.56 255 ALA A CA 1
ATOM 1938 C C . ALA A 1 255 ? 35.739 -5.819 29.052 1.00 78.56 255 ALA A C 1
ATOM 1940 O O . ALA A 1 255 ? 36.298 -5.374 28.049 1.00 78.56 255 ALA A O 1
ATOM 1941 N N . GLN A 1 256 ? 34.410 -5.959 29.121 1.00 80.19 256 GLN A N 1
ATOM 1942 C CA . GLN A 1 256 ? 33.503 -5.632 28.013 1.00 80.19 256 GLN A CA 1
ATOM 1943 C C . GLN A 1 256 ? 33.585 -4.149 27.616 1.00 80.19 256 GLN A C 1
ATOM 1945 O O . GLN A 1 256 ? 33.733 -3.830 26.436 1.00 80.19 256 GLN A O 1
ATOM 1950 N N . ASN A 1 257 ? 33.563 -3.236 28.593 1.00 80.81 257 ASN A N 1
ATOM 1951 C CA . ASN A 1 257 ? 33.654 -1.798 28.324 1.00 80.81 257 ASN A CA 1
ATOM 1952 C C . ASN A 1 257 ? 35.034 -1.368 27.790 1.00 80.81 257 ASN A C 1
ATOM 1954 O O . ASN A 1 257 ? 35.108 -0.455 26.968 1.00 80.81 257 ASN A O 1
ATOM 1958 N N . LYS A 1 258 ? 36.126 -2.043 28.184 1.00 89.88 258 LYS A N 1
ATOM 1959 C CA . LYS A 1 258 ? 37.456 -1.828 27.582 1.00 89.88 258 LYS A CA 1
ATOM 1960 C C . LYS A 1 258 ? 37.493 -2.240 26.109 1.00 89.88 258 LYS A C 1
ATOM 1962 O O . LYS A 1 258 ? 37.951 -1.453 25.287 1.00 89.88 258 LYS A O 1
ATOM 1967 N N . LEU A 1 259 ? 36.960 -3.416 25.769 1.00 83.81 259 LEU A N 1
ATOM 1968 C CA . LEU A 1 259 ? 36.908 -3.892 24.381 1.00 83.81 259 LEU A CA 1
ATOM 1969 C C . LEU A 1 259 ? 36.077 -2.948 23.491 1.00 83.81 259 LEU A C 1
ATOM 1971 O O . LEU A 1 259 ? 36.489 -2.607 22.383 1.00 83.81 259 LEU A O 1
ATOM 1975 N N . LEU A 1 260 ? 34.942 -2.458 24.006 1.00 75.75 260 LEU A N 1
ATOM 1976 C CA . LEU A 1 260 ? 34.122 -1.447 23.335 1.00 75.75 260 LEU A CA 1
ATOM 1977 C C . LEU A 1 260 ? 34.889 -0.130 23.118 1.00 75.75 260 LEU A C 1
ATOM 1979 O O . LEU A 1 260 ? 34.805 0.458 22.041 1.00 75.75 260 LEU A O 1
ATOM 1983 N N . HIS A 1 261 ? 35.667 0.324 24.105 1.00 90.69 261 HIS A N 1
ATOM 1984 C CA . HIS A 1 261 ? 36.496 1.524 23.973 1.00 90.69 261 HIS A CA 1
ATOM 1985 C C . HIS A 1 261 ? 37.590 1.369 22.900 1.00 90.69 261 HIS A C 1
ATOM 1987 O O . HIS A 1 261 ? 37.799 2.288 22.107 1.00 90.69 261 HIS A O 1
ATOM 1993 N N . GLU A 1 262 ? 38.253 0.212 22.822 1.00 92.81 262 GLU A N 1
ATOM 1994 C CA . GLU A 1 262 ? 39.257 -0.066 21.784 1.00 92.81 262 GLU A CA 1
ATOM 1995 C C . GLU A 1 262 ? 38.639 -0.135 20.379 1.00 92.81 262 GLU A C 1
ATOM 1997 O O . GLU A 1 262 ? 39.172 0.474 19.448 1.00 92.81 262 GLU A O 1
ATOM 2002 N N . PHE A 1 263 ? 37.471 -0.773 20.232 1.00 90.75 263 PHE A N 1
ATOM 2003 C CA . PHE A 1 263 ? 36.708 -0.766 18.979 1.00 90.75 263 PHE A CA 1
ATOM 2004 C C . PHE A 1 263 ? 36.341 0.660 18.536 1.00 90.75 263 PHE A C 1
ATOM 2006 O O . PHE A 1 263 ? 36.618 1.048 17.399 1.00 90.75 263 PHE A O 1
ATOM 2013 N N . LEU A 1 264 ? 35.769 1.469 19.437 1.00 85.31 264 LEU A N 1
ATOM 2014 C CA . LEU A 1 264 ? 35.387 2.855 19.142 1.00 85.31 264 LEU A CA 1
ATOM 2015 C C . LEU A 1 264 ? 36.600 3.723 18.777 1.00 85.31 264 LEU A C 1
ATOM 2017 O O . LEU A 1 264 ? 36.500 4.574 17.895 1.00 85.31 264 LEU A O 1
ATOM 2021 N N . LYS A 1 265 ? 37.758 3.482 19.401 1.00 92.44 265 LYS A N 1
ATOM 2022 C CA . LYS A 1 265 ? 39.020 4.162 19.083 1.00 92.44 265 LYS A CA 1
ATOM 2023 C C . LYS A 1 265 ? 39.537 3.807 17.683 1.00 92.44 265 LYS A C 1
ATOM 2025 O O . LYS A 1 265 ? 39.971 4.701 16.961 1.00 92.44 265 LYS A O 1
ATOM 2030 N N . HIS A 1 266 ? 39.459 2.539 17.275 1.00 90.50 266 HIS A N 1
ATOM 2031 C CA . HIS A 1 266 ? 39.860 2.124 15.927 1.00 90.50 266 HIS A CA 1
ATOM 2032 C C . HIS A 1 266 ? 38.884 2.633 14.849 1.00 90.50 266 HIS A C 1
ATOM 2034 O O . HIS A 1 266 ? 39.311 3.119 13.802 1.00 90.50 266 HIS A O 1
ATOM 2040 N N . LEU A 1 267 ? 37.576 2.618 15.135 1.00 82.44 267 LEU A N 1
ATOM 2041 C CA . LEU A 1 267 ? 36.552 3.216 14.273 1.00 82.44 267 LEU A CA 1
ATOM 2042 C C . LEU A 1 267 ? 36.759 4.731 14.102 1.00 82.44 267 LEU A C 1
ATOM 2044 O O . LEU A 1 267 ? 36.647 5.239 12.986 1.00 82.44 267 LEU A O 1
ATOM 2048 N N . LEU A 1 268 ? 37.097 5.448 15.180 1.00 90.75 268 LEU A N 1
ATOM 2049 C CA . LEU A 1 268 ? 37.437 6.872 15.122 1.00 90.75 268 LEU A CA 1
ATOM 2050 C C . LEU A 1 268 ? 38.654 7.113 14.220 1.00 90.75 268 LEU A C 1
ATOM 2052 O O . LEU A 1 268 ? 38.557 7.926 13.304 1.00 90.75 268 LEU A O 1
ATOM 2056 N N . GLN A 1 269 ? 39.746 6.362 14.408 1.00 93.06 269 GLN A N 1
ATOM 2057 C CA . GLN A 1 269 ? 40.941 6.466 13.563 1.00 93.06 269 GLN A CA 1
ATOM 2058 C C . GLN A 1 269 ? 40.599 6.274 12.074 1.00 93.06 269 GLN A C 1
ATOM 2060 O O . GLN A 1 269 ? 40.962 7.111 11.249 1.00 93.06 269 GLN A O 1
ATOM 2065 N N . GLN A 1 270 ? 39.833 5.234 11.725 1.00 90.50 270 GLN A N 1
ATOM 2066 C CA . GLN A 1 270 ? 39.416 4.987 10.339 1.00 90.50 270 GLN A CA 1
ATOM 2067 C C . GLN A 1 270 ? 38.609 6.164 9.754 1.00 90.50 270 GLN A C 1
ATOM 2069 O O . GLN A 1 270 ? 38.740 6.496 8.573 1.00 90.50 270 GLN A O 1
ATOM 2074 N N . LYS A 1 271 ? 37.772 6.822 10.567 1.00 90.31 271 LYS A N 1
ATOM 2075 C CA . LYS A 1 271 ? 36.984 7.990 10.142 1.00 90.31 271 LYS A CA 1
ATOM 2076 C C . LYS A 1 271 ? 37.823 9.263 10.035 1.00 90.31 271 LYS A C 1
ATOM 2078 O O . LYS A 1 271 ? 37.566 10.074 9.146 1.00 90.31 271 LYS A O 1
ATOM 2083 N N . GLU A 1 272 ? 38.846 9.423 10.867 1.00 89.88 272 GLU A N 1
ATOM 2084 C CA . GLU A 1 272 ? 39.820 10.511 10.748 1.00 89.88 272 GLU A CA 1
ATOM 2085 C C . GLU A 1 272 ? 40.719 10.343 9.516 1.00 89.88 272 GLU A C 1
ATOM 2087 O O . GLU A 1 272 ? 40.948 11.313 8.798 1.00 89.88 272 GLU A O 1
ATOM 2092 N N . GLU A 1 273 ? 41.141 9.121 9.185 1.00 88.44 273 GLU A N 1
ATOM 2093 C CA . GLU A 1 273 ? 41.866 8.819 7.944 1.00 88.44 273 GLU A CA 1
ATOM 2094 C C . GLU A 1 273 ? 41.015 9.128 6.697 1.00 88.44 273 GLU A C 1
ATOM 2096 O O . GLU A 1 273 ? 41.481 9.828 5.793 1.00 88.44 273 GLU A O 1
ATOM 2101 N N . GLN A 1 274 ? 39.739 8.716 6.679 1.00 86.19 274 GLN A N 1
ATOM 2102 C CA . GLN A 1 274 ? 38.790 9.064 5.607 1.00 86.19 274 GLN A CA 1
ATOM 2103 C C . GLN A 1 274 ? 38.584 10.585 5.480 1.00 86.19 274 GLN A C 1
ATOM 2105 O O . GLN A 1 274 ? 38.624 11.129 4.375 1.00 86.19 274 GLN A O 1
ATOM 2110 N N . LYS A 1 275 ? 38.429 11.297 6.603 1.00 87.75 275 LYS A N 1
ATOM 2111 C CA . LYS A 1 275 ? 38.335 12.766 6.648 1.00 87.75 275 LYS A CA 1
ATOM 2112 C C . LYS A 1 275 ? 39.596 13.440 6.095 1.00 87.75 275 LYS A C 1
ATOM 2114 O O . LYS A 1 275 ? 39.484 14.372 5.302 1.00 87.75 275 LYS A O 1
ATOM 2119 N N . ASN A 1 276 ? 40.781 12.966 6.479 1.00 85.75 276 ASN A N 1
ATOM 2120 C CA . ASN A 1 276 ? 42.062 13.516 6.032 1.00 85.75 276 ASN A CA 1
ATOM 2121 C C . ASN A 1 276 ? 42.285 13.307 4.525 1.00 85.75 276 ASN A C 1
ATOM 2123 O O . ASN A 1 276 ? 42.872 14.167 3.869 1.00 85.75 276 ASN A O 1
ATOM 2127 N N . GLN A 1 277 ? 41.802 12.197 3.957 1.00 84.12 277 GLN A N 1
ATOM 2128 C CA . GLN A 1 277 ? 41.846 11.960 2.513 1.00 84.12 277 GLN A CA 1
ATOM 2129 C C . GLN A 1 277 ? 40.913 12.917 1.752 1.00 84.12 277 GLN A C 1
ATOM 2131 O O . GLN A 1 277 ? 41.374 13.645 0.872 1.00 84.12 277 GLN A O 1
ATOM 2136 N N . LEU A 1 278 ? 39.645 13.019 2.168 1.00 85.81 278 LEU A N 1
ATOM 2137 C CA . LEU A 1 278 ? 38.673 13.953 1.581 1.00 85.81 278 LEU A CA 1
ATOM 2138 C C . LEU A 1 278 ? 39.139 15.419 1.670 1.00 85.81 278 LEU A C 1
ATOM 2140 O O . LEU A 1 278 ? 38.902 16.208 0.758 1.00 85.81 278 LEU A O 1
ATOM 2144 N N . GLN A 1 279 ? 39.849 15.802 2.738 1.00 86.31 279 GLN A N 1
ATOM 2145 C CA . GLN A 1 279 ? 40.430 17.143 2.865 1.00 86.31 279 GLN A CA 1
ATOM 2146 C C . GLN A 1 279 ? 41.505 17.443 1.806 1.00 86.31 279 GLN A C 1
ATOM 2148 O O . GLN A 1 279 ? 41.555 18.574 1.318 1.00 86.31 279 GLN A O 1
ATOM 2153 N N . LYS A 1 280 ? 42.327 16.460 1.405 1.00 84.44 280 LYS A N 1
ATOM 2154 C CA . LYS A 1 280 ? 43.305 16.626 0.310 1.00 84.44 280 LYS A CA 1
ATOM 2155 C C . LYS A 1 280 ? 42.610 16.792 -1.039 1.00 84.44 280 LYS A C 1
ATOM 2157 O O . LYS A 1 280 ? 42.975 17.672 -1.810 1.00 84.44 280 LYS A O 1
ATOM 2162 N N . GLU A 1 281 ? 41.594 15.975 -1.302 1.00 86.75 281 GLU A N 1
ATOM 2163 C CA . GLU A 1 281 ? 40.809 16.016 -2.541 1.00 86.75 281 GLU A CA 1
ATOM 2164 C C . GLU A 1 281 ? 40.073 17.357 -2.691 1.00 86.75 281 GLU A C 1
ATOM 2166 O O . GLU A 1 281 ? 40.159 18.000 -3.736 1.00 86.75 281 GLU A O 1
ATOM 2171 N N . VAL A 1 282 ? 39.446 17.854 -1.618 1.00 85.69 282 VAL A N 1
ATOM 2172 C CA . VAL A 1 282 ? 38.813 19.186 -1.594 1.00 85.69 282 VAL A CA 1
ATOM 2173 C C . VAL A 1 282 ? 39.835 20.318 -1.768 1.00 85.69 282 VAL A C 1
ATOM 2175 O O . VAL A 1 282 ? 39.523 21.317 -2.415 1.00 85.69 282 VAL A O 1
ATOM 2178 N N . ALA A 1 283 ? 41.049 20.194 -1.220 1.00 85.06 283 ALA A N 1
ATOM 2179 C CA . ALA A 1 283 ? 42.107 21.186 -1.426 1.00 85.06 283 ALA A CA 1
ATOM 2180 C C . ALA A 1 283 ? 42.595 21.220 -2.887 1.00 85.06 283 ALA A C 1
ATOM 2182 O O . ALA A 1 283 ? 42.787 22.303 -3.442 1.00 85.06 283 ALA A O 1
ATOM 2183 N N . LEU A 1 284 ? 42.729 20.053 -3.526 1.00 86.25 284 LEU A N 1
ATOM 2184 C CA . LEU A 1 284 ? 43.090 19.931 -4.939 1.00 86.25 284 LEU A CA 1
ATOM 2185 C C . LEU A 1 284 ? 42.022 20.548 -5.855 1.00 86.25 284 LEU A C 1
ATOM 2187 O O . LEU A 1 284 ? 42.349 21.374 -6.703 1.00 86.25 284 LEU A O 1
ATOM 2191 N N . ILE A 1 285 ? 40.746 20.214 -5.634 1.00 86.06 285 ILE A N 1
ATOM 2192 C CA . ILE A 1 285 ? 39.623 20.758 -6.414 1.00 86.06 285 ILE A CA 1
ATOM 2193 C C . ILE A 1 285 ? 39.567 22.289 -6.305 1.00 86.06 285 ILE A C 1
ATOM 2195 O O . ILE A 1 285 ? 39.337 22.963 -7.304 1.00 86.06 285 ILE A O 1
ATOM 2199 N N . LYS A 1 286 ? 39.823 22.864 -5.120 1.00 85.19 286 LYS A N 1
ATOM 2200 C CA . LYS A 1 286 ? 39.867 24.327 -4.942 1.00 85.19 286 LYS A CA 1
ATOM 2201 C C . LYS A 1 286 ? 40.988 24.984 -5.749 1.00 85.19 286 LYS A C 1
ATOM 2203 O O . LYS A 1 286 ? 40.714 25.945 -6.463 1.00 85.19 286 LYS A O 1
ATOM 2208 N N . LYS A 1 287 ? 42.209 24.437 -5.692 1.00 86.00 287 LYS A N 1
ATOM 2209 C CA . LYS A 1 287 ? 43.344 24.901 -6.510 1.00 86.00 287 LYS A CA 1
ATOM 2210 C C . LYS A 1 287 ? 42.988 24.876 -8.003 1.00 86.00 287 LYS A C 1
ATOM 2212 O O . LYS A 1 287 ? 43.233 25.845 -8.712 1.00 86.00 287 LYS A O 1
ATOM 2217 N N . ASP A 1 288 ? 42.366 23.796 -8.467 1.00 86.25 288 ASP A N 1
ATOM 2218 C CA . ASP A 1 288 ? 41.962 23.652 -9.867 1.00 86.25 288 ASP A CA 1
ATOM 2219 C C . ASP A 1 288 ? 40.853 24.630 -10.272 1.00 86.25 288 ASP A C 1
ATOM 2221 O O . ASP A 1 288 ? 40.866 25.147 -11.387 1.00 86.25 288 ASP A O 1
ATOM 2225 N N . MET A 1 289 ? 39.901 24.921 -9.381 1.00 83.12 289 MET A N 1
ATOM 2226 C CA . MET A 1 289 ? 38.886 25.951 -9.622 1.00 83.12 289 MET A CA 1
ATOM 2227 C C . MET A 1 289 ? 39.517 27.341 -9.769 1.00 83.12 289 MET A C 1
ATOM 2229 O O . MET A 1 289 ? 39.110 28.094 -10.650 1.00 83.12 289 MET A O 1
ATOM 2233 N N . GLU A 1 290 ? 40.527 27.671 -8.959 1.00 83.69 290 GLU A N 1
ATOM 2234 C CA . GLU A 1 290 ? 41.297 28.915 -9.092 1.00 83.69 290 GLU A CA 1
ATOM 2235 C C . GLU A 1 290 ? 42.095 28.954 -10.409 1.00 83.69 290 GLU A C 1
ATOM 2237 O O . GLU A 1 290 ? 42.102 29.975 -11.098 1.00 83.69 290 GLU A O 1
ATOM 2242 N N . GLU A 1 291 ? 42.707 27.837 -10.811 1.00 84.88 291 GLU A N 1
ATOM 2243 C CA . GLU A 1 291 ? 43.435 27.702 -12.080 1.00 84.88 291 GLU A CA 1
ATOM 2244 C C . GLU A 1 291 ? 42.503 27.869 -13.298 1.00 84.88 291 GLU A C 1
ATOM 2246 O O . GLU A 1 291 ? 42.790 28.669 -14.191 1.00 84.88 291 GLU A O 1
ATOM 2251 N N . VAL A 1 292 ? 41.329 27.222 -13.297 1.00 82.69 292 VAL A N 1
ATOM 2252 C CA . VAL A 1 292 ? 40.296 27.399 -14.335 1.00 82.69 292 VAL A CA 1
ATOM 2253 C C . VAL A 1 292 ? 39.736 28.822 -14.338 1.00 82.69 292 VAL A C 1
ATOM 2255 O O . VAL A 1 292 ? 39.574 29.400 -15.412 1.00 82.69 292 VAL A O 1
ATOM 2258 N N . GLU A 1 293 ? 39.473 29.430 -13.178 1.00 80.56 293 GLU A N 1
ATOM 2259 C CA . GLU A 1 293 ? 39.059 30.835 -13.119 1.00 80.56 293 GLU A CA 1
ATOM 2260 C C . GLU A 1 293 ? 40.108 31.775 -13.726 1.00 80.56 293 GLU A C 1
ATOM 2262 O O . GLU A 1 293 ? 39.750 32.747 -14.391 1.00 80.56 293 GLU A O 1
ATOM 2267 N N . ASN A 1 294 ? 41.396 31.507 -13.512 1.00 81.00 294 ASN A N 1
ATOM 2268 C CA . ASN A 1 294 ? 42.474 32.323 -14.060 1.00 81.00 294 ASN A CA 1
ATOM 2269 C C . ASN A 1 294 ? 42.628 32.121 -15.576 1.00 81.00 294 ASN A C 1
ATOM 2271 O O . ASN A 1 294 ? 42.811 33.102 -16.295 1.00 81.00 294 ASN A O 1
ATOM 2275 N N . ILE A 1 295 ? 42.428 30.899 -16.082 1.00 82.19 295 ILE A N 1
ATOM 2276 C CA . ILE A 1 295 ? 42.319 30.623 -17.525 1.00 82.19 295 ILE A CA 1
ATOM 2277 C C . ILE A 1 295 ? 41.116 31.361 -18.138 1.00 82.19 295 ILE A C 1
ATOM 2279 O O . ILE A 1 295 ? 41.238 31.927 -19.221 1.00 82.19 295 ILE A O 1
ATOM 2283 N N . LEU A 1 296 ? 39.964 31.413 -17.459 1.00 75.81 296 LEU A N 1
ATOM 2284 C CA . LEU A 1 296 ? 38.792 32.158 -17.941 1.00 75.81 296 LEU A CA 1
ATOM 2285 C C . LEU A 1 296 ? 39.048 33.676 -17.976 1.00 75.81 296 LEU A C 1
ATOM 2287 O O . LEU A 1 296 ? 38.699 34.320 -18.963 1.00 75.81 296 LEU A O 1
ATOM 2291 N N . LYS A 1 297 ? 39.722 34.237 -16.962 1.00 77.19 297 LYS A N 1
ATOM 2292 C CA . LYS A 1 297 ? 40.140 35.655 -16.925 1.00 77.19 297 LYS A CA 1
ATOM 2293 C C . LYS A 1 297 ? 41.156 35.990 -18.030 1.00 77.19 297 LYS A C 1
ATOM 2295 O O . LYS A 1 297 ? 41.089 37.067 -18.617 1.00 77.19 297 LYS A O 1
ATOM 2300 N N . ASP A 1 298 ? 42.066 35.069 -18.352 1.00 77.19 298 ASP A N 1
ATOM 2301 C CA . ASP A 1 298 ? 43.034 35.207 -19.451 1.00 77.19 298 ASP A CA 1
ATOM 2302 C C . ASP A 1 298 ? 42.383 35.074 -20.843 1.00 77.19 298 ASP A C 1
ATOM 2304 O O . ASP A 1 298 ? 42.715 35.818 -21.764 1.00 77.19 298 ASP A O 1
ATOM 2308 N N . VAL A 1 299 ? 41.382 34.203 -21.000 1.00 72.62 299 VAL A N 1
ATOM 2309 C CA . VAL A 1 299 ? 40.542 34.169 -22.211 1.00 72.62 299 VAL A CA 1
ATOM 2310 C C . VAL A 1 299 ? 39.744 35.468 -22.352 1.00 72.62 299 VAL A C 1
ATOM 2312 O O . VAL A 1 299 ? 39.679 36.022 -23.448 1.00 72.62 299 VAL A O 1
ATOM 2315 N N . GLN A 1 300 ? 39.191 35.998 -21.257 1.00 66.31 300 GLN A N 1
ATOM 2316 C CA . GLN A 1 300 ? 38.443 37.258 -21.256 1.00 66.31 300 GLN A CA 1
ATOM 2317 C C . GLN A 1 300 ? 39.330 38.466 -21.604 1.00 66.31 300 GLN A C 1
ATOM 2319 O O . GLN A 1 300 ? 38.892 39.340 -22.348 1.00 66.31 300 GLN A O 1
ATOM 2324 N N . SER A 1 301 ? 40.581 38.512 -21.130 1.00 70.31 301 SER A N 1
ATOM 2325 C CA . SER A 1 301 ? 41.522 39.596 -21.460 1.00 70.31 301 SER A CA 1
ATOM 2326 C C . SER A 1 301 ? 42.023 39.551 -22.911 1.00 70.31 301 SER A C 1
ATOM 2328 O O . SER A 1 301 ? 42.411 40.584 -23.456 1.00 70.31 301 SER A O 1
ATOM 2330 N N . LYS A 1 302 ? 41.982 38.371 -23.547 1.00 72.50 302 LYS A N 1
ATOM 2331 C CA . LYS A 1 302 ? 42.371 38.139 -24.949 1.00 72.50 302 LYS A CA 1
ATOM 2332 C C . LYS A 1 302 ? 41.210 38.237 -25.945 1.00 72.50 302 LYS A C 1
ATOM 2334 O O . LYS A 1 302 ? 41.461 38.281 -27.149 1.00 72.50 302 LYS A O 1
ATOM 2339 N N . CYS A 1 303 ? 39.958 38.282 -25.486 1.00 60.22 303 CYS A N 1
ATOM 2340 C CA . CYS A 1 303 ? 38.810 38.511 -26.363 1.00 60.22 303 CYS A CA 1
ATOM 2341 C C . CYS A 1 303 ? 38.743 39.989 -26.803 1.00 60.22 303 CYS A C 1
ATOM 2343 O O . CYS A 1 303 ? 38.850 40.883 -25.961 1.00 60.22 303 CYS A O 1
ATOM 2345 N N . PRO A 1 304 ? 38.539 40.284 -28.102 1.00 64.62 304 PRO A N 1
ATOM 2346 C CA . PRO A 1 304 ? 38.358 41.655 -28.565 1.00 64.62 304 PRO A CA 1
ATOM 2347 C C . PRO A 1 304 ? 37.025 42.208 -28.050 1.00 64.62 304 PRO A C 1
ATOM 2349 O O . PRO A 1 304 ? 35.998 41.531 -28.112 1.00 64.62 304 PRO A O 1
ATOM 2352 N N . ARG A 1 305 ? 37.015 43.456 -27.567 1.00 61.91 305 ARG A N 1
ATOM 2353 C CA . ARG A 1 305 ? 35.782 44.080 -27.072 1.00 61.91 305 ARG A CA 1
ATOM 2354 C C . ARG A 1 305 ? 34.783 44.273 -28.209 1.00 61.91 305 ARG A C 1
ATOM 2356 O O . ARG A 1 305 ? 35.154 44.631 -29.329 1.00 61.91 305 ARG A O 1
ATOM 2363 N N . VAL A 1 306 ? 33.497 44.145 -27.885 1.00 61.06 306 VAL A N 1
ATOM 2364 C CA . VAL A 1 306 ? 32.373 44.409 -28.803 1.00 61.06 306 VAL A CA 1
ATOM 2365 C C . VAL A 1 306 ? 32.482 45.798 -29.454 1.00 61.06 306 VAL A C 1
ATOM 2367 O O . VAL A 1 306 ? 32.133 45.969 -30.619 1.00 61.06 306 VAL A O 1
ATOM 2370 N N . GLU A 1 307 ? 33.013 46.783 -28.728 1.00 60.78 307 GLU A N 1
ATOM 2371 C CA . GLU A 1 307 ? 33.262 48.151 -29.202 1.00 60.78 307 GLU A CA 1
ATOM 2372 C C . GLU A 1 307 ? 34.359 48.229 -30.275 1.00 60.78 307 GLU A C 1
ATOM 2374 O O . GLU A 1 307 ? 34.231 49.000 -31.224 1.00 60.78 307 GLU A O 1
ATOM 2379 N N . ASP A 1 308 ? 35.413 47.416 -30.167 1.00 65.81 308 ASP A N 1
ATOM 2380 C CA . ASP A 1 308 ? 36.524 47.393 -31.123 1.00 65.81 308 ASP A CA 1
ATOM 2381 C C . ASP A 1 308 ? 36.149 46.647 -32.410 1.00 65.81 308 ASP A C 1
ATOM 2383 O O . ASP A 1 308 ? 36.474 47.106 -33.503 1.00 65.81 308 ASP A O 1
ATOM 2387 N N . VAL A 1 309 ? 35.366 45.565 -32.306 1.00 63.44 309 VAL A N 1
ATOM 2388 C CA . VAL A 1 309 ? 34.810 44.843 -33.472 1.00 63.44 309 VAL A CA 1
ATOM 2389 C C . VAL A 1 309 ? 33.775 45.690 -34.237 1.00 63.44 309 VAL A C 1
ATOM 2391 O O . VAL A 1 309 ? 33.575 45.497 -35.440 1.00 63.44 309 VAL A O 1
ATOM 2394 N N . ARG A 1 310 ? 33.136 46.659 -33.562 1.00 62.81 310 ARG A N 1
ATOM 2395 C CA . ARG A 1 310 ? 32.174 47.613 -34.147 1.00 62.81 310 ARG A CA 1
ATOM 2396 C C . ARG A 1 310 ? 32.811 48.839 -34.814 1.00 62.81 310 ARG A C 1
ATOM 2398 O O . ARG A 1 310 ? 32.092 49.550 -35.514 1.00 62.81 310 ARG A O 1
ATOM 2405 N N . LYS A 1 311 ? 34.111 49.110 -34.636 1.00 59.44 311 LYS A N 1
ATOM 2406 C CA . LYS A 1 311 ? 34.781 50.233 -35.320 1.00 59.44 311 LYS A CA 1
ATOM 2407 C C . LYS A 1 311 ? 34.822 49.972 -36.829 1.00 59.44 311 LYS A C 1
ATOM 2409 O O . LYS A 1 311 ? 35.265 48.916 -37.280 1.00 59.44 311 LYS A O 1
ATOM 2414 N N . ALA A 1 312 ? 34.311 50.930 -37.597 1.00 51.34 312 ALA A N 1
ATOM 2415 C CA . ALA A 1 312 ? 34.132 50.805 -39.037 1.00 51.34 312 ALA A CA 1
ATOM 2416 C C . ALA A 1 312 ? 35.337 51.335 -39.828 1.00 51.34 312 ALA A C 1
ATOM 2418 O O . ALA A 1 312 ? 36.000 52.285 -39.417 1.00 51.34 312 ALA A O 1
ATOM 2419 N N . SER A 1 313 ? 35.543 50.752 -41.007 1.00 54.69 313 SER A N 1
ATOM 2420 C CA . SER A 1 313 ? 36.206 51.391 -42.143 1.00 54.69 313 SER A CA 1
ATOM 2421 C C . SER A 1 313 ? 35.182 51.460 -43.275 1.00 54.69 313 SER A C 1
ATOM 2423 O O . SER A 1 313 ? 34.436 50.504 -43.484 1.00 54.69 313 SER A O 1
ATOM 2425 N N . GLU A 1 314 ? 35.113 52.572 -44.004 1.00 50.19 314 GLU A N 1
ATOM 2426 C CA . GLU A 1 314 ? 34.021 52.843 -44.959 1.00 50.19 314 GLU A CA 1
ATOM 2427 C C . GLU A 1 314 ? 34.088 52.005 -46.259 1.00 50.19 314 GLU A C 1
ATOM 2429 O O . GLU A 1 314 ? 33.246 52.160 -47.137 1.00 50.19 314 GLU A O 1
ATOM 2434 N N . ASN A 1 315 ? 35.059 51.087 -46.372 1.00 56.16 315 ASN A N 1
ATOM 2435 C CA . ASN A 1 315 ? 35.345 50.277 -47.566 1.00 56.16 315 ASN A CA 1
ATOM 2436 C C . ASN A 1 315 ? 35.140 48.751 -47.377 1.00 56.16 315 ASN A C 1
ATOM 2438 O O . ASN A 1 315 ? 35.620 47.961 -48.192 1.00 56.16 315 ASN A O 1
ATOM 2442 N N . ASP A 1 316 ? 34.468 48.303 -46.310 1.00 56.12 316 ASP A N 1
ATOM 2443 C CA . ASP A 1 316 ? 34.293 46.867 -46.030 1.00 56.12 316 ASP A CA 1
ATOM 2444 C C . ASP A 1 316 ? 33.345 46.156 -47.017 1.00 56.12 316 ASP A C 1
ATOM 2446 O O . ASP A 1 316 ? 32.219 46.587 -47.271 1.00 56.12 316 ASP A O 1
ATOM 2450 N N . THR A 1 317 ? 33.759 44.991 -47.527 1.00 68.31 317 THR A N 1
ATOM 2451 C CA . THR A 1 317 ? 32.945 44.191 -48.458 1.00 68.31 317 THR A CA 1
ATOM 2452 C C . THR A 1 317 ? 31.841 43.390 -47.753 1.00 68.31 317 THR A C 1
ATOM 2454 O O . THR A 1 317 ? 31.869 43.141 -46.543 1.00 68.31 317 THR A O 1
ATOM 2457 N N . ALA A 1 318 ? 30.855 42.917 -48.525 1.00 67.25 318 ALA A N 1
ATOM 2458 C CA . ALA A 1 318 ? 29.716 42.152 -48.007 1.00 67.25 318 ALA A CA 1
ATOM 2459 C C . ALA A 1 318 ? 30.119 40.867 -47.249 1.00 67.25 318 ALA A C 1
ATOM 2461 O O . ALA A 1 318 ? 29.452 40.494 -46.284 1.00 67.25 318 ALA A O 1
ATOM 2462 N N . GLN A 1 319 ? 31.224 40.219 -47.641 1.00 59.91 319 GLN A N 1
ATOM 2463 C CA . GLN A 1 319 ? 31.771 39.043 -46.952 1.00 59.91 319 GLN A CA 1
ATOM 2464 C C . GLN A 1 319 ? 32.385 39.413 -45.592 1.00 59.91 319 GLN A C 1
ATOM 2466 O O . GLN A 1 319 ? 32.069 38.772 -44.592 1.00 59.91 319 GLN A O 1
ATOM 2471 N N . VAL A 1 320 ? 33.164 40.500 -45.512 1.00 69.56 320 VAL A N 1
ATOM 2472 C CA . VAL A 1 320 ? 33.685 41.033 -44.235 1.00 69.56 320 VAL A CA 1
ATOM 2473 C C . VAL A 1 320 ? 32.530 41.416 -43.299 1.00 69.56 320 VAL A C 1
ATOM 2475 O O . VAL A 1 320 ? 32.557 41.113 -42.109 1.00 69.56 320 VAL A O 1
ATOM 2478 N N . SER A 1 321 ? 31.452 41.981 -43.847 1.00 66.81 321 SER A N 1
ATOM 2479 C CA . SER A 1 321 ? 30.228 42.315 -43.104 1.00 66.81 321 SER A CA 1
ATOM 2480 C C . SER A 1 321 ? 29.349 41.106 -42.734 1.00 66.81 321 SER A C 1
ATOM 2482 O O . SER A 1 321 ? 28.437 41.235 -41.912 1.00 66.81 321 SER A O 1
ATOM 2484 N N . ALA A 1 322 ? 29.589 39.921 -43.303 1.00 67.62 322 ALA A N 1
ATOM 2485 C CA . ALA A 1 322 ? 29.028 38.661 -42.813 1.00 67.62 322 ALA A CA 1
ATOM 2486 C C . ALA A 1 322 ? 29.874 38.121 -41.649 1.00 67.62 322 ALA A C 1
ATOM 2488 O O . ALA A 1 322 ? 29.343 37.924 -40.557 1.00 67.62 322 ALA A O 1
ATOM 2489 N N . ILE A 1 323 ? 31.195 38.026 -41.842 1.00 71.25 323 ILE A N 1
ATOM 2490 C CA . ILE A 1 323 ? 32.162 37.570 -40.829 1.00 71.25 323 ILE A CA 1
ATOM 2491 C C . ILE A 1 323 ? 32.066 38.420 -39.551 1.00 71.25 323 ILE A C 1
ATOM 2493 O O . ILE A 1 323 ? 31.983 37.873 -38.456 1.00 71.25 323 ILE A O 1
ATOM 2497 N N . ARG A 1 324 ? 31.970 39.756 -39.656 1.00 71.00 324 ARG A N 1
ATOM 2498 C CA . ARG A 1 324 ? 31.805 40.643 -38.487 1.00 71.00 324 ARG A CA 1
ATOM 2499 C C . ARG A 1 324 ? 30.520 40.347 -37.695 1.00 71.00 324 ARG A C 1
ATOM 2501 O O . ARG A 1 324 ? 30.533 40.448 -36.472 1.00 71.00 324 ARG A O 1
ATOM 2508 N N . ARG A 1 325 ? 29.417 39.964 -38.354 1.00 67.75 325 ARG A N 1
ATOM 2509 C CA . ARG A 1 325 ? 28.168 39.576 -37.665 1.00 67.75 325 ARG A CA 1
ATOM 2510 C C . ARG A 1 325 ? 28.300 38.224 -36.968 1.00 67.75 325 ARG A C 1
ATOM 2512 O O . ARG A 1 325 ? 27.816 38.082 -35.851 1.00 67.75 325 ARG A O 1
ATOM 2519 N N . GLU A 1 326 ? 28.994 37.274 -37.586 1.00 69.81 326 GLU A N 1
ATOM 2520 C CA . GLU A 1 326 ? 29.300 35.973 -36.984 1.00 69.81 326 GLU A CA 1
ATOM 2521 C C . GLU A 1 326 ? 30.223 36.121 -35.760 1.00 69.81 326 GLU A C 1
ATOM 2523 O O . GLU A 1 326 ? 29.924 35.586 -34.696 1.00 69.81 326 GLU A O 1
ATOM 2528 N N . MET A 1 327 ? 31.267 36.955 -35.849 1.00 69.12 327 MET A N 1
ATOM 2529 C CA . MET A 1 327 ? 32.135 37.305 -34.715 1.00 69.12 327 MET A CA 1
ATOM 2530 C C . MET A 1 327 ? 31.371 37.974 -33.563 1.00 69.12 327 MET A C 1
ATOM 2532 O O . MET A 1 327 ? 31.610 37.644 -32.404 1.00 69.12 327 MET A O 1
ATOM 2536 N N . LEU A 1 328 ? 30.440 38.889 -33.858 1.00 68.69 328 LEU A N 1
ATOM 2537 C CA . LEU A 1 328 ? 29.603 39.522 -32.832 1.00 68.69 328 LEU A CA 1
ATOM 2538 C C . LEU A 1 328 ? 28.646 38.520 -32.162 1.00 68.69 328 LEU A C 1
ATOM 2540 O O . LEU A 1 328 ? 28.482 38.578 -30.948 1.00 68.69 328 LEU A O 1
ATOM 2544 N N . GLY A 1 329 ? 28.074 37.576 -32.917 1.00 61.88 329 GLY A N 1
ATOM 2545 C CA . GLY A 1 329 ? 27.268 36.487 -32.352 1.00 61.88 329 GLY A CA 1
ATOM 2546 C C . GLY A 1 329 ? 28.084 35.517 -31.490 1.00 61.88 329 GLY A C 1
ATOM 2547 O O . GLY A 1 329 ? 27.610 35.060 -30.454 1.00 61.88 329 GLY A O 1
ATOM 2548 N N . LEU A 1 330 ? 29.337 35.239 -31.864 1.00 67.06 330 LEU A N 1
ATOM 2549 C CA . LEU A 1 330 ? 30.248 34.425 -31.054 1.00 67.06 330 LEU A CA 1
ATOM 2550 C C . LEU A 1 330 ? 30.638 35.120 -29.740 1.00 67.06 330 LEU A C 1
ATOM 2552 O O . LEU A 1 330 ? 30.684 34.451 -28.711 1.00 67.06 330 LEU A O 1
ATOM 2556 N N . LEU A 1 331 ? 30.867 36.4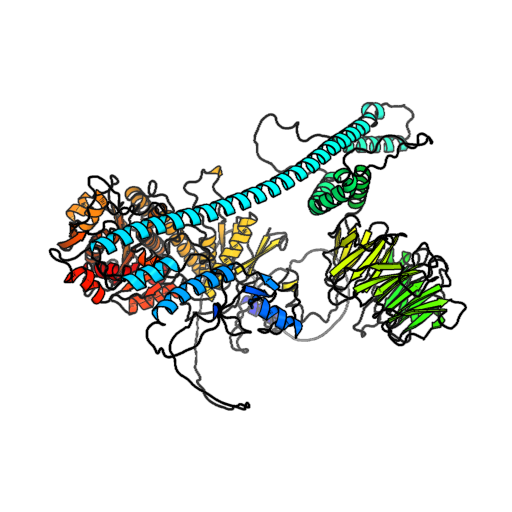38 -29.753 1.00 67.19 331 LEU A N 1
ATOM 2557 C CA . LEU A 1 331 ? 31.121 37.224 -28.537 1.00 67.19 331 LEU A CA 1
ATOM 2558 C C . LEU A 1 331 ? 29.912 37.209 -27.587 1.00 67.19 331 LEU A C 1
ATOM 2560 O O . LEU A 1 331 ? 30.078 36.911 -26.409 1.00 67.19 331 LEU A O 1
ATOM 2564 N N . ASP A 1 332 ? 28.701 37.423 -28.105 1.00 61.84 332 ASP A N 1
ATOM 2565 C CA . ASP A 1 332 ? 27.453 37.388 -27.323 1.00 61.84 332 ASP A CA 1
ATOM 2566 C C . ASP A 1 332 ? 27.201 36.003 -26.684 1.00 61.84 332 ASP A C 1
ATOM 2568 O O . ASP A 1 332 ? 26.799 35.891 -25.523 1.00 61.84 332 ASP A O 1
ATOM 2572 N N . ILE A 1 333 ? 27.541 34.923 -27.402 1.00 65.06 333 ILE A N 1
ATOM 2573 C CA . ILE A 1 333 ? 27.538 33.549 -26.873 1.00 65.06 333 ILE A CA 1
ATOM 2574 C C . ILE A 1 333 ? 28.626 33.349 -25.805 1.00 65.06 333 ILE A C 1
ATOM 2576 O O . ILE A 1 333 ? 28.386 32.625 -24.838 1.00 65.06 333 ILE A O 1
ATOM 2580 N N . ILE A 1 334 ? 29.814 33.943 -25.945 1.00 65.81 334 ILE A N 1
ATOM 2581 C CA . ILE A 1 334 ? 30.873 33.855 -24.927 1.00 65.81 334 ILE A CA 1
ATOM 2582 C C . ILE A 1 334 ? 30.423 34.568 -23.647 1.00 65.81 334 ILE A C 1
ATOM 2584 O O . ILE A 1 334 ? 30.363 33.922 -22.600 1.00 65.81 334 ILE A O 1
ATOM 2588 N N . ASP A 1 335 ? 30.022 35.837 -23.732 1.00 64.00 335 ASP A N 1
ATOM 2589 C CA . ASP A 1 335 ? 29.596 36.636 -22.577 1.00 64.00 335 ASP A CA 1
ATOM 2590 C C . ASP A 1 335 ? 28.388 36.000 -21.863 1.00 64.00 335 ASP A C 1
ATOM 2592 O O . ASP A 1 335 ? 28.411 35.819 -20.642 1.00 64.00 335 ASP A O 1
ATOM 2596 N N . SER A 1 336 ? 27.385 35.527 -22.615 1.00 63.47 336 SER A N 1
ATOM 2597 C CA . SER A 1 336 ? 26.209 34.829 -22.064 1.00 63.47 336 SER A CA 1
ATOM 2598 C C . SER A 1 336 ? 26.544 33.551 -21.280 1.00 63.47 336 SER A C 1
ATOM 2600 O O . SER A 1 336 ? 25.768 33.136 -20.418 1.00 63.47 336 SER A O 1
ATOM 2602 N N . ASN A 1 337 ? 27.683 32.909 -21.558 1.00 60.09 337 ASN A N 1
ATOM 2603 C CA . ASN A 1 337 ? 28.134 31.707 -20.853 1.00 60.09 337 ASN A CA 1
ATOM 2604 C C . ASN A 1 337 ? 29.105 32.003 -19.687 1.00 60.09 337 ASN A C 1
ATOM 2606 O O . ASN A 1 337 ? 29.417 31.082 -18.930 1.00 60.09 337 ASN A O 1
ATOM 2610 N N . MET A 1 338 ? 29.567 33.251 -19.523 1.00 56.94 338 MET A N 1
ATOM 2611 C CA . MET A 1 338 ? 30.549 33.668 -18.503 1.00 56.94 338 MET A CA 1
ATOM 2612 C C . MET A 1 338 ? 29.922 34.218 -17.205 1.00 56.94 338 MET A C 1
ATOM 2614 O O . MET A 1 338 ? 30.615 34.350 -16.196 1.00 56.94 338 MET A O 1
ATOM 2618 N N . VAL A 1 339 ? 28.623 34.544 -17.196 1.00 53.12 339 VAL A N 1
ATOM 2619 C CA . VAL A 1 339 ? 27.947 35.183 -16.047 1.00 53.12 339 VAL A CA 1
ATOM 2620 C C . VAL A 1 339 ? 27.853 34.241 -14.834 1.00 53.12 339 VAL A C 1
ATOM 2622 O O . VAL A 1 339 ? 27.306 33.138 -14.927 1.00 53.12 339 VAL A O 1
ATOM 2625 N N . LYS A 1 340 ? 28.330 34.690 -13.662 1.00 42.69 340 LYS A N 1
ATOM 2626 C CA . LYS A 1 340 ? 28.203 33.940 -12.399 1.00 42.69 340 LYS A CA 1
ATOM 2627 C C . LYS A 1 340 ? 26.752 33.947 -11.877 1.00 42.69 340 LYS A C 1
ATOM 2629 O O . LYS A 1 340 ? 26.108 34.993 -11.902 1.00 42.69 340 LYS A O 1
ATOM 2634 N N . PRO A 1 341 ? 26.232 32.829 -11.324 1.00 40.78 341 PRO A N 1
ATOM 2635 C CA . PRO A 1 341 ? 24.871 32.780 -10.768 1.00 40.78 341 PRO A CA 1
ATOM 2636 C C . PRO A 1 341 ? 24.626 33.627 -9.506 1.00 40.78 341 PRO A C 1
ATOM 2638 O O . PRO A 1 341 ? 23.481 33.737 -9.078 1.00 40.78 341 PRO A O 1
ATOM 2641 N N . SER A 1 342 ? 25.671 34.177 -8.879 1.00 36.31 342 SER A N 1
ATOM 2642 C CA . SER A 1 342 ? 25.603 34.866 -7.581 1.00 36.31 342 SER A CA 1
ATOM 2643 C C . SER A 1 342 ? 24.874 36.209 -7.616 1.00 36.31 342 SER A C 1
ATOM 2645 O O . SER A 1 342 ? 24.285 36.613 -6.617 1.00 36.31 342 SER A O 1
ATOM 2647 N N . ASP A 1 343 ? 24.877 36.892 -8.760 1.00 35.88 343 ASP A N 1
ATOM 2648 C CA . ASP A 1 343 ? 24.594 38.333 -8.810 1.00 35.88 343 ASP A CA 1
ATOM 2649 C C . ASP A 1 343 ? 23.105 38.632 -9.103 1.00 35.88 343 ASP A C 1
ATOM 2651 O O . ASP A 1 343 ? 22.731 39.727 -9.521 1.00 35.88 343 ASP A O 1
ATOM 2655 N N . LYS A 1 344 ? 22.230 37.643 -8.862 1.00 39.84 344 LYS A N 1
ATOM 2656 C CA . LYS A 1 344 ? 20.759 37.740 -8.932 1.00 39.84 344 LYS A CA 1
ATOM 2657 C C . LYS A 1 344 ? 20.095 37.329 -7.609 1.00 39.84 344 LYS A C 1
ATOM 2659 O O . LYS A 1 344 ? 19.203 36.486 -7.592 1.00 39.84 344 LYS A O 1
ATOM 2664 N N . ALA A 1 345 ? 20.533 37.922 -6.499 1.00 34.50 345 ALA A N 1
ATOM 2665 C CA . ALA A 1 345 ? 19.997 37.642 -5.163 1.00 34.50 345 ALA A CA 1
ATOM 2666 C C . ALA A 1 345 ? 19.878 38.913 -4.294 1.00 34.50 345 ALA A C 1
ATOM 2668 O O . ALA A 1 345 ? 20.594 39.077 -3.309 1.00 34.50 345 ALA A O 1
ATOM 2669 N N . ALA A 1 346 ? 18.963 39.820 -4.656 1.00 31.73 346 ALA A N 1
ATOM 2670 C CA . ALA A 1 346 ? 18.659 41.024 -3.873 1.00 31.73 346 ALA A CA 1
ATOM 2671 C C . ALA A 1 346 ? 17.168 41.417 -3.959 1.00 31.73 346 ALA A C 1
ATOM 2673 O O . ALA A 1 346 ? 16.808 42.400 -4.602 1.00 31.73 346 ALA A O 1
ATOM 2674 N N . GLY A 1 347 ? 16.308 40.649 -3.279 1.00 28.16 347 GLY A N 1
ATOM 2675 C CA . GLY A 1 347 ? 14.883 40.956 -3.081 1.00 28.16 347 GLY A CA 1
ATOM 2676 C C . GLY A 1 347 ? 13.913 40.002 -3.790 1.00 28.16 347 GLY A C 1
ATOM 2677 O O . GLY A 1 347 ? 14.140 39.622 -4.932 1.00 28.16 347 GLY A O 1
ATOM 2678 N N . GLY A 1 348 ? 12.818 39.659 -3.097 1.00 28.92 348 GLY A N 1
ATOM 2679 C CA . GLY A 1 348 ? 11.700 38.856 -3.614 1.00 28.92 348 GLY A CA 1
ATOM 2680 C C . GLY A 1 348 ? 11.940 37.340 -3.612 1.00 28.92 348 GLY A C 1
ATOM 2681 O O . GLY A 1 348 ? 12.789 36.836 -4.338 1.00 28.92 348 GLY A O 1
ATOM 2682 N N . VAL A 1 349 ? 11.152 36.600 -2.825 1.00 39.47 349 VAL A N 1
ATOM 2683 C CA . VAL A 1 349 ? 10.970 35.151 -3.016 1.00 39.47 349 VAL A CA 1
ATOM 2684 C C . VAL A 1 349 ? 9.664 34.984 -3.774 1.00 39.47 349 VAL A C 1
ATOM 2686 O O . VAL A 1 349 ? 8.597 35.022 -3.170 1.00 39.47 349 VAL A O 1
ATOM 2689 N N . ASP A 1 350 ? 9.764 34.850 -5.094 1.00 27.31 350 ASP A N 1
ATOM 2690 C CA . ASP A 1 350 ? 8.607 34.790 -5.982 1.00 27.31 350 ASP A CA 1
ATOM 2691 C C . ASP A 1 350 ? 8.638 33.576 -6.914 1.00 27.31 350 ASP A C 1
ATOM 2693 O O . ASP A 1 350 ? 9.682 32.986 -7.201 1.00 27.31 350 ASP A O 1
ATOM 2697 N N . THR A 1 351 ? 7.442 33.194 -7.351 1.00 28.95 351 THR A N 1
ATOM 2698 C CA . THR A 1 351 ? 7.155 31.977 -8.126 1.00 28.95 351 THR A CA 1
ATOM 2699 C C . THR A 1 351 ? 7.994 31.796 -9.401 1.00 28.95 351 THR A C 1
ATOM 2701 O O . THR A 1 351 ? 8.138 32.704 -10.221 1.00 28.95 351 THR A O 1
ATOM 2704 N N . PHE A 1 352 ? 8.450 30.558 -9.647 1.00 26.33 352 PHE A N 1
ATOM 2705 C CA . PHE A 1 352 ? 8.927 30.135 -10.969 1.00 26.33 352 PHE A CA 1
ATOM 2706 C C . PHE A 1 352 ? 7.752 30.090 -11.957 1.00 26.33 352 PHE A C 1
ATOM 2708 O O . PHE A 1 352 ? 7.034 29.097 -12.058 1.00 26.33 352 PHE A O 1
ATOM 2715 N N . THR A 1 353 ? 7.563 31.179 -12.696 1.00 27.03 353 THR A N 1
ATOM 2716 C CA . THR A 1 353 ? 6.639 31.246 -13.832 1.00 27.03 353 THR A CA 1
ATOM 2717 C C . THR A 1 353 ? 7.304 30.713 -15.106 1.00 27.03 353 THR A C 1
ATOM 2719 O O . THR A 1 353 ? 8.506 30.883 -15.321 1.00 27.03 353 THR A O 1
ATOM 2722 N N . ASN A 1 354 ? 6.526 30.047 -15.966 1.00 27.92 354 ASN A N 1
ATOM 2723 C CA . ASN A 1 354 ? 7.018 29.562 -17.259 1.00 27.92 354 ASN A CA 1
ATOM 2724 C C . ASN A 1 354 ? 7.374 30.738 -18.189 1.00 27.92 354 ASN A C 1
ATOM 2726 O O . ASN A 1 354 ? 6.525 31.610 -18.397 1.00 27.92 354 ASN A O 1
ATOM 2730 N N . PRO A 1 355 ? 8.556 30.738 -18.837 1.00 30.69 355 PRO A N 1
ATOM 2731 C CA . PRO A 1 355 ? 8.818 31.609 -19.977 1.00 30.69 355 PRO A CA 1
ATOM 2732 C C . PRO A 1 355 ? 7.844 31.295 -21.120 1.00 30.69 355 PRO A C 1
ATOM 2734 O O . PRO A 1 355 ? 7.632 30.132 -21.466 1.00 30.69 355 PRO A O 1
ATOM 2737 N N . SER A 1 356 ? 7.249 32.329 -21.713 1.00 23.78 356 SER A N 1
ATOM 2738 C CA . SER A 1 356 ? 6.304 32.186 -22.822 1.00 23.78 356 SER A CA 1
ATOM 2739 C C . SER A 1 356 ? 6.995 31.809 -24.141 1.00 23.78 356 SER A C 1
ATOM 2741 O O . SER A 1 356 ? 8.186 32.045 -24.355 1.00 23.78 356 SER A O 1
ATOM 2743 N N . ALA A 1 357 ? 6.238 31.185 -25.044 1.00 36.00 357 ALA A N 1
ATOM 2744 C CA . ALA A 1 357 ? 6.777 30.580 -26.255 1.00 36.00 357 ALA A CA 1
ATOM 2745 C C . ALA A 1 357 ? 7.088 31.599 -27.371 1.00 36.00 357 ALA A C 1
ATOM 2747 O O . ALA A 1 357 ? 6.242 31.850 -28.225 1.00 36.00 357 ALA A O 1
ATOM 2748 N N . SER A 1 358 ? 8.328 32.104 -27.425 1.00 30.86 358 SER A N 1
ATOM 2749 C CA . SER A 1 358 ? 9.005 32.471 -28.687 1.00 30.86 358 SER A CA 1
ATOM 2750 C C . SER A 1 358 ? 10.491 32.810 -28.486 1.00 30.86 358 SER A C 1
ATOM 2752 O O . SER A 1 358 ? 10.782 33.774 -27.789 1.00 30.86 358 SER A O 1
ATOM 2754 N N . GLN A 1 359 ? 11.397 32.052 -29.120 1.00 26.34 359 GLN A N 1
ATOM 2755 C CA . GLN A 1 359 ? 12.754 32.374 -29.638 1.00 26.34 359 GLN A CA 1
ATOM 2756 C C . GLN A 1 359 ? 13.514 31.034 -29.870 1.00 26.34 359 GLN A C 1
ATOM 2758 O O . GLN A 1 359 ? 13.177 30.037 -29.226 1.00 26.34 359 GLN A O 1
ATOM 2763 N N . PRO A 1 360 ? 14.488 30.942 -30.801 1.00 33.81 360 PRO A N 1
ATOM 2764 C CA . PRO A 1 360 ? 15.091 29.671 -31.207 1.00 33.81 360 PRO A CA 1
ATOM 2765 C C . PRO A 1 360 ? 16.341 29.273 -30.397 1.00 33.81 360 PRO A C 1
ATOM 2767 O O . PRO A 1 360 ? 17.022 30.103 -29.804 1.00 33.81 360 PRO A O 1
ATOM 2770 N N . SER A 1 361 ? 16.684 27.980 -30.469 1.00 32.53 361 SER A N 1
ATOM 2771 C CA . SER A 1 361 ? 17.933 27.355 -29.984 1.00 32.53 361 SER A CA 1
ATOM 2772 C C . SER A 1 361 ? 18.320 27.612 -28.516 1.00 32.53 361 SER A C 1
ATOM 2774 O O . SER A 1 361 ? 19.075 28.527 -28.198 1.00 32.53 361 SER A O 1
ATOM 2776 N N . GLY A 1 362 ? 17.922 26.700 -27.620 1.00 37.31 362 GLY A N 1
ATOM 2777 C CA . GLY A 1 362 ? 18.547 26.591 -26.296 1.00 37.31 362 GLY A CA 1
ATOM 2778 C C . GLY A 1 362 ? 20.048 26.290 -26.418 1.00 37.31 362 GLY A C 1
ATOM 2779 O O . GLY A 1 362 ? 20.450 25.471 -27.248 1.00 37.31 362 GLY A O 1
ATOM 2780 N N . SER A 1 363 ? 20.885 26.965 -25.622 1.00 48.62 363 SER A N 1
ATOM 2781 C CA . SER A 1 363 ? 22.335 26.979 -25.856 1.00 48.62 363 SER A CA 1
ATOM 2782 C C . SER A 1 363 ? 22.975 25.586 -25.770 1.00 48.62 363 SER A C 1
ATOM 2784 O O . SER A 1 363 ? 22.634 24.748 -24.927 1.00 48.62 363 SER A O 1
ATOM 2786 N N . THR A 1 364 ? 23.974 25.343 -26.622 1.00 57.72 364 THR A N 1
ATOM 2787 C CA . THR A 1 364 ? 24.713 24.069 -26.658 1.00 57.72 364 THR A CA 1
ATOM 2788 C C . THR A 1 364 ? 25.398 23.749 -25.325 1.00 57.72 364 THR A C 1
ATOM 2790 O O . THR A 1 364 ? 25.578 22.572 -25.001 1.00 57.72 364 THR A O 1
ATOM 2793 N N . LEU A 1 365 ? 25.721 24.764 -24.510 1.00 62.94 365 LEU A N 1
ATOM 2794 C CA . LEU A 1 365 ? 26.264 24.575 -23.166 1.00 62.94 365 LEU A CA 1
ATOM 2795 C C . LEU A 1 365 ? 25.235 23.982 -22.189 1.00 62.94 365 LEU A C 1
ATOM 2797 O O . LEU A 1 365 ? 25.608 23.136 -21.382 1.00 62.94 365 LEU A O 1
ATOM 2801 N N . ALA A 1 366 ? 23.952 24.351 -22.271 1.00 59.31 366 ALA A N 1
ATOM 2802 C CA . ALA A 1 366 ? 22.916 23.807 -21.387 1.00 59.31 366 ALA A CA 1
ATOM 2803 C C . ALA A 1 366 ? 22.700 22.298 -21.617 1.00 59.31 366 ALA A C 1
ATOM 2805 O O . ALA A 1 366 ? 22.651 21.514 -20.667 1.00 59.31 366 ALA A O 1
ATOM 2806 N N . ILE A 1 367 ? 22.668 21.871 -22.885 1.00 63.53 367 ILE A N 1
ATOM 2807 C CA . ILE A 1 367 ? 22.562 20.451 -23.263 1.00 63.53 367 ILE A CA 1
ATOM 2808 C C . ILE A 1 367 ? 23.826 19.683 -22.839 1.00 63.53 367 ILE A C 1
ATOM 2810 O O . ILE A 1 367 ? 23.729 18.588 -22.279 1.00 63.53 367 ILE A O 1
ATOM 2814 N N . ARG A 1 368 ? 25.017 20.271 -23.032 1.00 65.88 368 ARG A N 1
ATOM 2815 C CA . ARG A 1 368 ? 26.287 19.703 -22.542 1.00 65.88 368 ARG A CA 1
ATOM 2816 C C . ARG A 1 368 ? 26.311 19.572 -21.017 1.00 65.88 368 ARG A C 1
ATOM 2818 O O . ARG A 1 368 ? 26.721 18.525 -20.529 1.00 65.88 368 ARG A O 1
ATOM 2825 N N . ARG A 1 369 ? 25.803 20.560 -20.269 1.00 69.31 369 ARG A N 1
ATOM 2826 C CA . ARG A 1 369 ? 25.680 20.519 -18.800 1.00 69.31 369 ARG A CA 1
ATOM 2827 C C . ARG A 1 369 ? 24.765 19.376 -18.346 1.00 69.31 369 ARG A C 1
ATOM 2829 O O . ARG A 1 369 ? 25.165 18.598 -17.486 1.00 69.31 369 ARG A O 1
ATOM 2836 N N . LYS A 1 370 ? 23.590 19.200 -18.970 1.00 72.12 370 LYS A N 1
ATOM 2837 C CA . LYS A 1 370 ? 22.680 18.075 -18.662 1.00 72.12 370 LYS A CA 1
ATOM 2838 C C . LYS A 1 370 ? 23.338 16.708 -18.915 1.00 72.12 370 LYS A C 1
ATOM 2840 O O . LYS A 1 370 ? 23.195 15.811 -18.090 1.00 72.12 370 LYS A O 1
ATOM 2845 N N . ARG A 1 371 ? 24.100 16.555 -20.009 1.00 69.75 371 ARG A N 1
ATOM 2846 C CA . ARG A 1 371 ? 24.864 15.322 -20.300 1.00 69.75 371 ARG A CA 1
ATOM 2847 C C . ARG A 1 371 ? 26.037 15.095 -19.341 1.00 69.75 371 ARG A C 1
ATOM 2849 O O . ARG A 1 371 ? 26.278 13.955 -18.968 1.00 69.75 371 ARG A O 1
ATOM 2856 N N . LEU A 1 372 ? 26.734 16.151 -18.922 1.00 76.94 372 LEU A N 1
ATOM 2857 C CA . LEU A 1 372 ? 27.818 16.071 -17.937 1.00 76.94 372 LEU A CA 1
ATOM 2858 C C . LEU A 1 372 ? 27.292 15.537 -16.597 1.00 76.94 372 LEU A C 1
ATOM 2860 O O . LEU A 1 372 ? 27.869 14.599 -16.057 1.00 76.94 372 LEU A O 1
ATOM 2864 N N . HIS A 1 373 ? 26.156 16.049 -16.107 1.00 76.81 373 HIS A N 1
ATOM 2865 C CA . HIS A 1 373 ? 25.537 15.546 -14.874 1.00 76.81 373 HIS A CA 1
ATOM 2866 C C . HIS A 1 373 ? 25.106 14.070 -14.962 1.00 76.81 373 HIS A C 1
ATOM 2868 O O . HIS A 1 373 ? 25.223 13.354 -13.974 1.00 76.81 373 HIS A O 1
ATOM 2874 N N . ALA A 1 374 ? 24.675 13.582 -16.131 1.00 73.62 374 ALA A N 1
ATOM 2875 C CA . ALA A 1 374 ? 24.311 12.170 -16.321 1.00 73.62 374 ALA A CA 1
ATOM 2876 C C . ALA A 1 374 ? 25.508 11.194 -16.226 1.00 73.62 374 ALA A C 1
ATOM 2878 O O . ALA A 1 374 ? 25.317 10.010 -15.960 1.00 73.62 374 ALA A O 1
ATOM 2879 N N . HIS A 1 375 ? 26.735 11.691 -16.415 1.00 79.19 375 HIS A N 1
ATOM 2880 C CA . HIS A 1 375 ? 27.988 10.933 -16.299 1.00 79.19 375 HIS A CA 1
ATOM 2881 C C . HIS A 1 375 ? 28.881 11.451 -15.160 1.00 79.19 375 HIS A C 1
ATOM 2883 O O . HIS A 1 375 ? 30.091 11.238 -15.188 1.00 79.19 375 HIS A O 1
ATOM 2889 N N . PHE A 1 376 ? 28.318 12.161 -14.175 1.00 80.38 376 PHE A N 1
ATOM 2890 C CA . PHE A 1 376 ? 29.112 12.904 -13.192 1.00 80.38 376 PHE A CA 1
ATOM 2891 C C . PHE A 1 376 ? 30.106 12.013 -12.432 1.00 80.38 376 PHE A C 1
ATOM 2893 O O . PHE A 1 376 ? 31.283 12.352 -12.366 1.00 80.38 376 PHE A O 1
ATOM 2900 N N . ASP A 1 377 ? 29.676 10.844 -11.952 1.00 78.88 377 ASP A N 1
ATOM 2901 C CA . ASP A 1 377 ? 30.540 9.913 -11.207 1.00 78.88 377 ASP A CA 1
ATOM 2902 C C . ASP A 1 377 ? 31.682 9.350 -12.073 1.00 78.88 377 ASP A C 1
ATOM 2904 O O . ASP A 1 377 ? 32.822 9.242 -11.621 1.00 78.88 377 ASP A O 1
ATOM 2908 N N . ASP A 1 378 ? 31.394 9.048 -13.345 1.00 78.19 378 ASP A N 1
ATOM 2909 C CA . ASP A 1 378 ? 32.383 8.582 -14.324 1.00 78.19 378 ASP A CA 1
ATOM 2910 C C . ASP A 1 378 ? 33.425 9.687 -14.593 1.00 78.19 378 ASP A C 1
ATOM 2912 O O . ASP A 1 378 ? 34.616 9.412 -14.746 1.00 78.19 378 ASP A O 1
ATOM 2916 N N . PHE A 1 379 ? 32.989 10.953 -14.617 1.00 82.19 379 PHE A N 1
ATOM 2917 C CA . PHE A 1 379 ? 33.872 12.113 -14.742 1.00 82.19 379 PHE A CA 1
ATOM 2918 C C . PHE A 1 379 ? 34.671 12.402 -13.471 1.00 82.19 379 PHE A C 1
ATOM 2920 O O . PHE A 1 379 ? 35.826 12.800 -13.591 1.00 82.19 379 PHE A O 1
ATOM 2927 N N . VAL A 1 380 ? 34.118 12.168 -12.278 1.00 83.19 380 VAL A N 1
ATOM 2928 C CA . VAL A 1 380 ? 34.864 12.245 -11.010 1.00 83.19 380 VAL A CA 1
ATOM 2929 C C . VAL A 1 380 ? 35.993 11.210 -10.999 1.00 83.19 380 VAL A C 1
ATOM 2931 O O . VAL A 1 380 ? 37.128 11.556 -10.673 1.00 83.19 380 VAL A O 1
ATOM 2934 N N . GLN A 1 381 ? 35.727 9.977 -11.448 1.00 80.50 381 GLN A N 1
ATOM 2935 C CA . GLN A 1 381 ? 36.771 8.965 -11.648 1.00 80.50 381 GLN A CA 1
ATOM 2936 C C . GLN A 1 381 ? 37.798 9.419 -12.696 1.00 80.50 381 GLN A C 1
ATOM 2938 O O . GLN A 1 381 ? 38.984 9.476 -12.393 1.00 80.50 381 GLN A O 1
ATOM 2943 N N . CYS A 1 382 ? 37.370 9.845 -13.890 1.00 80.12 382 CYS A N 1
ATOM 2944 C CA . CYS A 1 382 ? 38.282 10.306 -14.946 1.00 80.12 382 CYS A CA 1
ATOM 2945 C C . CYS A 1 382 ? 39.133 11.532 -14.535 1.00 80.12 382 CYS A C 1
ATOM 2947 O O . CYS A 1 382 ? 40.267 11.685 -14.998 1.00 80.12 382 CYS A O 1
ATOM 2949 N N . TYR A 1 383 ? 38.609 12.411 -13.676 1.00 84.44 383 TYR A N 1
ATOM 2950 C CA . TYR A 1 383 ? 39.328 13.549 -13.100 1.00 84.44 383 TYR A CA 1
ATOM 2951 C C . TYR A 1 383 ? 40.410 13.080 -12.121 1.00 84.44 383 TYR A C 1
ATOM 2953 O O . TYR A 1 383 ? 41.579 13.433 -12.287 1.00 84.44 383 TYR A O 1
ATOM 2961 N N . PHE A 1 384 ? 40.060 12.231 -11.151 1.00 83.25 384 PHE A N 1
ATOM 2962 C CA . PHE A 1 384 ? 41.032 11.716 -10.187 1.00 83.25 384 PHE A CA 1
ATOM 2963 C C . PHE A 1 384 ? 42.041 10.736 -10.808 1.00 83.25 384 PHE A C 1
ATOM 2965 O O . PHE A 1 384 ? 43.202 10.771 -10.414 1.00 83.25 384 PHE A O 1
ATOM 2972 N N . ASP A 1 385 ? 41.680 9.975 -11.846 1.00 75.88 385 ASP A N 1
ATOM 2973 C CA . ASP A 1 385 ? 42.627 9.224 -12.688 1.00 75.88 385 ASP A CA 1
ATOM 2974 C C . ASP A 1 385 ? 43.669 10.173 -13.313 1.00 75.88 385 ASP A C 1
ATOM 2976 O O . ASP A 1 385 ? 44.876 9.926 -13.256 1.00 75.88 385 ASP A O 1
ATOM 2980 N N . SER A 1 386 ? 43.210 11.305 -13.866 1.00 79.75 386 SER A N 1
ATOM 2981 C CA . SER A 1 386 ? 44.072 12.313 -14.505 1.00 79.75 386 SER A CA 1
ATOM 2982 C C . SER A 1 386 ? 44.951 13.077 -13.500 1.00 79.75 386 SER A C 1
ATOM 2984 O O . SER A 1 386 ? 46.029 13.551 -13.863 1.00 79.75 386 SER A O 1
ATOM 2986 N N . ARG A 1 387 ? 44.523 13.187 -12.232 1.00 81.00 387 ARG A N 1
ATOM 2987 C CA . ARG A 1 387 ? 45.244 13.893 -11.151 1.00 81.00 387 ARG A CA 1
ATOM 2988 C C . ARG A 1 387 ? 45.942 12.993 -10.131 1.00 81.00 387 ARG A C 1
ATOM 2990 O O . ARG A 1 387 ? 46.684 13.508 -9.295 1.00 81.00 387 ARG A O 1
ATOM 2997 N N . GLY A 1 388 ? 45.792 11.671 -10.208 1.00 66.25 388 GLY A N 1
ATOM 2998 C CA . GLY A 1 388 ? 46.243 10.728 -9.174 1.00 66.25 388 GLY A CA 1
ATOM 2999 C C . GLY A 1 388 ? 47.737 10.811 -8.838 1.00 66.25 388 GLY A C 1
ATOM 3000 O O . GLY A 1 388 ? 48.130 10.589 -7.694 1.00 66.25 388 GLY A O 1
ATOM 3001 N N . LYS A 1 389 ? 48.571 11.226 -9.801 1.00 62.78 389 LYS A N 1
ATOM 3002 C CA . LYS A 1 389 ? 50.006 11.477 -9.586 1.00 62.78 389 LYS A CA 1
ATOM 3003 C C . LYS A 1 389 ? 50.270 12.576 -8.546 1.00 62.78 389 LYS A C 1
ATOM 3005 O O . LYS A 1 389 ? 51.190 12.422 -7.752 1.00 62.78 389 LYS A O 1
ATOM 3010 N N . GLU A 1 390 ? 49.460 13.636 -8.503 1.00 64.75 390 GLU A N 1
ATOM 3011 C CA . GLU A 1 390 ? 49.601 14.738 -7.532 1.00 64.75 390 GLU A CA 1
ATOM 3012 C C . GLU A 1 390 ? 49.018 14.396 -6.151 1.00 64.75 390 GLU A C 1
ATOM 3014 O O . GLU A 1 390 ? 49.485 14.914 -5.139 1.00 64.75 390 GLU A O 1
ATOM 3019 N N . LEU A 1 391 ? 48.026 13.499 -6.090 1.00 63.16 391 LEU A N 1
ATOM 3020 C CA . LEU A 1 391 ? 47.453 13.003 -4.830 1.00 63.16 391 LEU A CA 1
ATOM 3021 C C . LEU A 1 391 ? 48.392 12.034 -4.096 1.00 63.16 391 LEU A C 1
ATOM 3023 O O . LEU A 1 391 ? 48.400 12.001 -2.864 1.00 63.16 391 LEU A O 1
ATOM 3027 N N . LEU A 1 392 ? 49.184 11.261 -4.845 1.00 58.44 392 LEU A N 1
ATOM 3028 C CA . LEU A 1 392 ? 50.159 10.307 -4.306 1.00 58.44 392 LEU A CA 1
ATOM 3029 C C . LEU A 1 392 ? 51.526 10.949 -4.019 1.00 58.44 392 LEU A C 1
ATOM 3031 O O . LEU A 1 392 ? 52.143 10.639 -3.000 1.00 58.44 392 LEU A O 1
ATOM 3035 N N . LEU A 1 393 ? 52.002 11.851 -4.885 1.00 53.78 393 LEU A N 1
ATOM 3036 C CA . LEU A 1 393 ? 53.299 12.521 -4.750 1.00 53.78 393 LEU A CA 1
ATOM 3037 C C . LEU A 1 393 ? 53.114 13.983 -4.323 1.00 53.78 393 LEU A C 1
ATOM 3039 O O . LEU A 1 393 ? 53.139 14.902 -5.142 1.00 53.78 393 LEU A O 1
ATOM 3043 N N . GLY A 1 394 ? 52.968 14.198 -3.012 1.00 48.31 394 GLY A N 1
ATOM 3044 C CA . GLY A 1 394 ? 52.960 15.542 -2.426 1.00 48.31 394 GLY A CA 1
ATOM 3045 C C . GLY A 1 394 ? 54.219 16.335 -2.809 1.00 48.31 394 GLY A C 1
ATOM 3046 O O . GLY A 1 394 ? 55.326 15.798 -2.784 1.00 48.31 394 GLY A O 1
ATOM 3047 N N . GLN A 1 395 ? 54.046 17.610 -3.174 1.00 45.84 395 GLN A N 1
ATOM 3048 C CA . GLN A 1 395 ? 55.025 18.434 -3.902 1.00 45.84 395 GLN A CA 1
ATOM 3049 C C . GLN A 1 395 ? 56.429 18.517 -3.254 1.00 45.84 395 GLN A C 1
ATOM 3051 O O . GLN A 1 395 ? 56.720 19.437 -2.489 1.00 45.84 395 GLN A O 1
ATOM 3056 N N . LYS A 1 396 ? 57.335 17.597 -3.618 1.00 37.34 396 LYS A N 1
ATOM 3057 C CA . LYS A 1 396 ? 58.773 17.627 -3.272 1.00 37.34 396 LYS A CA 1
ATOM 3058 C C . LYS A 1 396 ? 59.686 17.119 -4.400 1.00 37.34 396 LYS A C 1
ATOM 3060 O O . LYS A 1 396 ? 60.623 16.365 -4.162 1.00 37.34 396 LYS A O 1
ATOM 3065 N N . SER A 1 397 ? 59.438 17.561 -5.633 1.00 36.19 397 SER A N 1
ATOM 3066 C CA . SER A 1 397 ? 60.326 17.287 -6.778 1.00 36.19 397 SER A CA 1
ATOM 3067 C C . SER A 1 397 ? 60.196 18.328 -7.902 1.00 36.19 397 SER A C 1
ATOM 3069 O O . SER A 1 397 ? 59.955 17.988 -9.056 1.00 36.19 397 SER A O 1
ATOM 3071 N N . GLN A 1 398 ? 60.365 19.611 -7.561 1.00 36.06 398 GLN A N 1
ATOM 3072 C CA . GLN A 1 398 ? 60.692 20.675 -8.524 1.00 36.06 398 GLN A CA 1
ATOM 3073 C C . GLN A 1 398 ? 61.922 21.465 -8.057 1.00 36.06 398 GLN A C 1
ATOM 3075 O O . GLN A 1 398 ? 61.859 22.633 -7.682 1.00 36.06 398 GLN A O 1
ATOM 3080 N N . SER A 1 399 ? 63.072 20.798 -8.100 1.00 33.69 399 SER A N 1
ATOM 3081 C CA . SER A 1 399 ? 64.381 21.443 -8.126 1.00 33.69 399 SER A CA 1
ATOM 3082 C C . SER A 1 399 ? 65.355 20.578 -8.934 1.00 33.69 399 SER A C 1
ATOM 3084 O O . SER A 1 399 ? 65.462 19.381 -8.702 1.00 33.69 399 SER A O 1
ATOM 3086 N N . GLN A 1 400 ? 66.064 21.215 -9.873 1.00 36.06 400 GLN A N 1
ATOM 3087 C CA . GLN A 1 400 ? 67.163 20.658 -10.683 1.00 36.06 400 GLN A CA 1
ATOM 3088 C C . GLN A 1 400 ? 66.816 19.555 -11.709 1.00 36.06 400 GLN A C 1
ATOM 3090 O O . GLN A 1 400 ? 67.142 18.384 -11.530 1.00 36.06 400 GLN A O 1
ATOM 3095 N N . SER A 1 401 ? 66.302 19.958 -12.878 1.00 28.25 401 SER A N 1
ATOM 3096 C CA . SER A 1 401 ? 66.780 19.452 -14.186 1.00 28.25 401 SER A CA 1
ATOM 3097 C C . SER A 1 401 ? 66.361 20.389 -15.334 1.00 28.25 401 SER A C 1
ATOM 3099 O O . SER A 1 401 ? 65.391 21.128 -15.212 1.00 28.25 401 SER A O 1
ATOM 3101 N N . GLU A 1 402 ? 67.130 20.357 -16.428 1.00 28.19 402 GLU A N 1
ATOM 3102 C CA . GLU A 1 402 ? 66.762 20.813 -17.785 1.00 28.19 402 GLU A CA 1
ATOM 3103 C C . GLU A 1 402 ? 66.259 22.257 -17.975 1.00 28.19 402 GLU A C 1
ATOM 3105 O O . GLU A 1 402 ? 65.189 22.530 -18.516 1.00 28.19 402 GLU A O 1
ATOM 3110 N N . ALA A 1 403 ? 67.148 23.212 -17.701 1.00 35.03 403 ALA A N 1
ATOM 3111 C CA . ALA A 1 403 ? 67.137 24.489 -18.410 1.00 35.03 403 ALA A CA 1
ATOM 3112 C C . ALA A 1 403 ? 67.887 24.373 -19.757 1.00 35.03 403 ALA A C 1
ATOM 3114 O O . ALA A 1 403 ? 69.035 24.804 -19.837 1.00 35.03 403 ALA A O 1
ATOM 3115 N N . GLN A 1 404 ? 67.266 23.797 -20.802 1.00 35.62 404 GLN A N 1
ATOM 3116 C CA . GLN A 1 404 ? 67.689 23.971 -22.211 1.00 35.62 404 GLN A CA 1
ATOM 3117 C C . GLN A 1 404 ? 66.685 23.389 -23.235 1.00 35.62 404 GLN A C 1
ATOM 3119 O O . GLN A 1 404 ? 66.814 22.248 -23.652 1.00 35.62 404 GLN A O 1
ATOM 3124 N N . HIS A 1 405 ? 65.705 24.191 -23.668 1.00 30.41 405 HIS A N 1
ATOM 3125 C CA . HIS A 1 405 ? 65.286 24.370 -25.075 1.00 30.41 405 HIS A CA 1
ATOM 3126 C C . HIS A 1 405 ? 64.099 25.349 -25.132 1.00 30.41 405 HIS A C 1
ATOM 3128 O O . HIS A 1 405 ? 63.135 25.216 -24.384 1.00 30.41 405 HIS A O 1
ATOM 3134 N N . GLY A 1 406 ? 64.169 26.365 -25.998 1.00 31.47 406 GLY A N 1
ATOM 3135 C CA . GLY A 1 406 ? 63.109 27.370 -26.134 1.00 31.47 406 GLY A CA 1
ATOM 3136 C C . GLY A 1 406 ? 62.123 27.028 -27.250 1.00 31.47 406 GLY A C 1
ATOM 3137 O O . GLY A 1 406 ? 62.538 26.893 -28.398 1.00 31.47 406 GLY A O 1
ATOM 3138 N N . GLY A 1 407 ? 60.826 26.947 -26.935 1.00 27.86 407 GLY A N 1
ATOM 3139 C CA . GLY A 1 407 ? 59.774 26.793 -27.945 1.00 27.86 407 GLY A CA 1
ATOM 3140 C C . GLY A 1 407 ? 58.400 26.418 -27.382 1.00 27.86 407 GLY A C 1
ATOM 3141 O O . GLY A 1 407 ? 58.132 25.242 -27.204 1.00 27.86 407 GLY A O 1
ATOM 3142 N N . VAL A 1 408 ? 57.528 27.424 -27.209 1.00 30.20 408 VAL A N 1
ATOM 3143 C CA . VAL A 1 408 ? 56.075 27.329 -26.919 1.00 30.20 408 VAL A CA 1
ATOM 3144 C C . VAL A 1 408 ? 55.686 26.618 -25.605 1.00 30.20 408 VAL A C 1
ATOM 3146 O O . VAL A 1 408 ? 56.009 25.464 -25.356 1.00 30.20 408 VAL A O 1
ATOM 3149 N N . HIS A 1 409 ? 54.910 27.302 -24.756 1.00 35.75 409 HIS A N 1
ATOM 3150 C CA . HIS A 1 409 ? 54.417 26.738 -23.494 1.00 35.75 409 HIS A CA 1
ATOM 3151 C C . HIS A 1 409 ? 53.462 25.551 -23.719 1.00 35.75 409 HIS A C 1
ATOM 3153 O O . HIS A 1 409 ? 52.344 25.732 -24.194 1.00 35.75 409 HIS A O 1
ATOM 3159 N N . SER A 1 410 ? 53.880 24.351 -23.304 1.00 40.50 410 SER A N 1
ATOM 3160 C CA . SER A 1 410 ? 53.028 23.158 -23.200 1.00 40.50 410 SER A CA 1
ATOM 3161 C C . SER A 1 410 ? 53.435 22.315 -21.983 1.00 40.50 410 SER A C 1
ATOM 3163 O O . SER A 1 410 ? 54.022 21.240 -22.082 1.00 40.50 410 SER A O 1
ATOM 3165 N N . THR A 1 411 ? 53.161 22.836 -20.788 1.00 41.62 411 THR A N 1
ATOM 3166 C CA . THR A 1 411 ? 53.287 22.082 -19.535 1.00 41.62 411 THR A CA 1
ATOM 3167 C C . THR A 1 411 ? 52.027 21.244 -19.337 1.00 41.62 411 THR A C 1
ATOM 3169 O O . THR A 1 411 ? 51.055 21.745 -18.781 1.00 41.62 411 THR A O 1
ATOM 3172 N N . ASN A 1 412 ? 52.031 19.992 -19.810 1.00 55.12 412 ASN A N 1
ATOM 3173 C CA . ASN A 1 412 ? 50.892 19.070 -19.698 1.00 55.12 412 ASN A CA 1
ATOM 3174 C C . ASN A 1 412 ? 50.491 18.834 -18.232 1.00 55.12 412 ASN A C 1
ATOM 3176 O O . ASN A 1 412 ? 51.035 17.954 -17.560 1.00 55.12 412 ASN A O 1
ATOM 3180 N N . SER A 1 413 ? 49.521 19.606 -17.746 1.00 69.94 413 SER A N 1
ATOM 3181 C CA . SER A 1 413 ? 48.897 19.385 -16.447 1.00 69.94 413 SER A CA 1
ATOM 3182 C C . SER A 1 413 ? 47.918 18.205 -16.522 1.00 69.94 413 SER A C 1
ATOM 3184 O O . SER A 1 413 ? 47.374 17.880 -17.583 1.00 69.94 413 SER A O 1
ATOM 3186 N N . GLY A 1 414 ? 47.617 17.579 -15.382 1.00 72.56 414 GLY A N 1
ATOM 3187 C CA . GLY A 1 414 ? 46.513 16.613 -15.327 1.00 72.56 414 GLY A CA 1
ATOM 3188 C C . GLY A 1 414 ? 45.136 17.261 -15.564 1.00 72.56 414 GLY A C 1
ATOM 3189 O O . GLY A 1 414 ? 44.180 16.567 -15.907 1.00 72.56 414 GLY A O 1
ATOM 3190 N N . LEU A 1 415 ? 45.036 18.590 -15.424 1.00 81.56 415 LEU A N 1
ATOM 3191 C CA . LEU A 1 415 ? 43.837 19.376 -15.719 1.00 81.56 415 LEU A CA 1
ATOM 3192 C C . LEU A 1 415 ? 43.583 19.480 -17.229 1.00 81.56 415 LEU A C 1
ATOM 3194 O O . LEU A 1 415 ? 42.446 19.319 -17.666 1.00 81.56 415 LEU A O 1
ATOM 3198 N N . ASP A 1 416 ? 44.631 19.682 -18.032 1.00 79.50 416 ASP A N 1
ATOM 3199 C CA . ASP A 1 416 ? 44.532 19.762 -19.495 1.00 79.50 416 ASP A CA 1
ATOM 3200 C C . ASP A 1 416 ? 44.150 18.413 -20.114 1.00 79.50 416 ASP A C 1
ATOM 3202 O O . ASP A 1 416 ? 43.302 18.358 -21.005 1.00 79.50 416 ASP A O 1
ATOM 3206 N N . ILE A 1 417 ? 44.688 17.311 -19.579 1.00 79.88 417 ILE A N 1
ATOM 3207 C CA . ILE A 1 417 ? 44.304 15.945 -19.970 1.00 79.88 417 ILE A CA 1
ATOM 3208 C C . ILE A 1 417 ? 42.811 15.706 -19.685 1.00 79.88 417 ILE A C 1
ATOM 3210 O O . ILE A 1 417 ? 42.083 15.172 -20.529 1.00 79.88 417 ILE A O 1
ATOM 3214 N N . PHE A 1 418 ? 42.313 16.138 -18.522 1.00 84.62 418 PHE A N 1
ATOM 3215 C CA . PHE A 1 418 ? 40.887 16.051 -18.201 1.00 84.62 418 PHE A CA 1
ATOM 3216 C C . PHE A 1 418 ? 40.029 16.960 -19.102 1.00 84.62 418 PHE A C 1
ATOM 3218 O O . PHE A 1 418 ? 38.983 16.539 -19.604 1.00 84.62 418 PHE A O 1
ATOM 3225 N N . ARG A 1 419 ? 40.495 18.182 -19.382 1.00 83.62 419 ARG A N 1
ATOM 3226 C CA . ARG A 1 419 ? 39.850 19.149 -20.284 1.00 83.62 419 ARG A CA 1
ATOM 3227 C C . ARG A 1 419 ? 39.717 18.607 -21.708 1.00 83.62 419 ARG A C 1
ATOM 3229 O O . ARG A 1 419 ? 38.648 18.747 -22.301 1.00 83.62 419 ARG A O 1
ATOM 3236 N N . GLU A 1 420 ? 40.751 17.963 -22.251 1.00 81.75 420 GLU A N 1
ATOM 3237 C CA . GLU A 1 420 ? 40.698 17.346 -23.583 1.00 81.75 420 GLU A CA 1
ATOM 3238 C C . GLU A 1 420 ? 39.660 16.211 -23.628 1.00 81.75 420 GLU A C 1
ATOM 3240 O O . GLU A 1 420 ? 38.845 16.154 -24.551 1.00 81.75 420 GLU A O 1
ATOM 3245 N N . ASN A 1 421 ? 39.616 15.361 -22.593 1.00 82.12 421 ASN A N 1
ATOM 3246 C CA . ASN A 1 421 ? 38.603 14.309 -22.457 1.00 82.12 421 ASN A CA 1
ATOM 3247 C C . ASN A 1 421 ? 37.173 14.872 -22.409 1.00 82.12 421 ASN A C 1
ATOM 3249 O O . ASN A 1 421 ? 36.284 14.361 -23.096 1.00 82.12 421 ASN A O 1
ATOM 3253 N N . LEU A 1 422 ? 36.952 15.950 -21.650 1.00 82.00 422 LEU A N 1
ATOM 3254 C CA . LEU A 1 422 ? 35.654 16.619 -21.543 1.00 82.00 422 LEU A CA 1
ATOM 3255 C C . LEU A 1 422 ? 35.206 17.220 -22.889 1.00 82.00 422 LEU A C 1
ATOM 3257 O O . LEU A 1 422 ? 34.047 17.072 -23.290 1.00 82.00 422 LEU A O 1
ATOM 3261 N N . VAL A 1 423 ? 36.132 17.851 -23.622 1.00 81.19 423 VAL A N 1
ATOM 3262 C CA . VAL A 1 423 ? 35.880 18.380 -24.972 1.00 81.19 423 VAL A CA 1
ATOM 3263 C C . VAL A 1 423 ? 35.526 17.249 -25.936 1.00 81.19 423 VAL A C 1
ATOM 3265 O O . VAL A 1 423 ? 34.499 17.353 -26.614 1.00 81.19 423 VAL A O 1
ATOM 3268 N N . LYS A 1 424 ? 36.309 16.160 -25.961 1.00 80.75 424 LYS A N 1
ATOM 3269 C CA . LYS A 1 424 ? 36.073 14.992 -26.824 1.00 80.75 424 LYS A CA 1
ATOM 3270 C C . LYS A 1 424 ? 34.698 14.379 -26.582 1.00 80.75 424 LYS A C 1
ATOM 3272 O O . LYS A 1 424 ? 33.909 14.341 -27.520 1.00 80.75 424 LYS A O 1
ATOM 3277 N N . PHE A 1 425 ? 34.358 14.026 -25.341 1.00 82.06 425 PHE A N 1
ATOM 3278 C CA . PHE A 1 425 ? 33.021 13.542 -24.961 1.00 82.06 425 PHE A CA 1
ATOM 3279 C C . PHE A 1 425 ? 31.882 14.445 -25.474 1.00 82.06 425 PHE A C 1
ATOM 3281 O O . PHE A 1 425 ? 30.851 13.969 -25.950 1.00 82.06 425 PHE A O 1
ATOM 3288 N N . SER A 1 426 ? 32.070 15.768 -25.406 1.00 78.38 426 SER A N 1
ATOM 3289 C CA . SER A 1 426 ? 31.053 16.756 -25.787 1.00 78.38 426 SER A CA 1
ATOM 3290 C C . SER A 1 426 ? 30.877 16.968 -27.304 1.00 78.38 426 SER A C 1
ATOM 3292 O O . SER A 1 426 ? 30.043 17.794 -27.706 1.00 78.38 426 SER A O 1
ATOM 3294 N N . ARG A 1 427 ? 31.673 16.276 -28.137 1.00 81.44 427 ARG A N 1
ATOM 3295 C CA . ARG A 1 427 ? 31.756 16.459 -29.598 1.00 81.44 427 ARG A CA 1
ATOM 3296 C C . ARG A 1 427 ? 30.579 15.840 -30.354 1.00 81.44 427 ARG A C 1
ATOM 3298 O O . ARG A 1 427 ? 30.068 16.476 -31.269 1.00 81.44 427 ARG A O 1
ATOM 3305 N N . TYR A 1 428 ? 30.135 14.645 -29.961 1.00 82.06 428 TYR A N 1
ATOM 3306 C CA . TYR A 1 428 ? 29.034 13.916 -30.610 1.00 82.06 428 TYR A CA 1
ATOM 3307 C C . TYR A 1 428 ? 27.860 13.696 -29.643 1.00 82.06 428 TYR A C 1
ATOM 3309 O O . TYR A 1 428 ? 28.051 13.647 -28.424 1.00 82.06 428 TYR A O 1
ATOM 3317 N N . ASN A 1 429 ? 26.632 13.613 -30.164 1.00 75.50 429 ASN A N 1
ATOM 3318 C CA . ASN A 1 429 ? 25.397 13.587 -29.362 1.00 75.50 429 ASN A CA 1
ATOM 3319 C C . ASN A 1 429 ? 24.327 12.576 -29.814 1.00 75.50 429 ASN A C 1
ATOM 3321 O O . ASN A 1 429 ? 23.449 12.268 -29.012 1.00 75.50 429 ASN A O 1
ATOM 3325 N N . SER A 1 430 ? 24.382 12.073 -31.046 1.00 77.75 430 SER A N 1
ATOM 3326 C CA . SER A 1 430 ? 23.407 11.137 -31.610 1.00 77.75 430 SER A CA 1
ATOM 3327 C C . SER A 1 430 ? 24.015 10.340 -32.767 1.00 77.75 430 SER A C 1
ATOM 3329 O O . SER A 1 430 ? 25.069 10.694 -33.300 1.00 77.75 430 SER A O 1
ATOM 3331 N N . LEU A 1 431 ? 23.332 9.264 -33.161 1.00 82.69 431 LEU A N 1
ATOM 3332 C CA . LEU A 1 431 ? 23.615 8.496 -34.372 1.00 82.69 431 LEU A CA 1
ATOM 3333 C C . LEU A 1 431 ? 22.558 8.808 -35.436 1.00 82.69 431 LEU A C 1
ATOM 3335 O O . LEU A 1 431 ? 21.386 8.999 -35.113 1.00 82.69 431 LEU A O 1
ATOM 3339 N N . ARG A 1 432 ? 22.974 8.833 -36.705 1.00 82.12 432 ARG A N 1
ATOM 3340 C CA . ARG A 1 432 ? 22.094 9.003 -37.866 1.00 82.12 432 ARG A CA 1
ATOM 3341 C C . ARG A 1 432 ? 22.247 7.794 -38.799 1.00 82.12 432 ARG A C 1
ATOM 3343 O O . ARG A 1 432 ? 23.350 7.597 -39.308 1.00 82.12 432 ARG A O 1
ATOM 3350 N N . PRO A 1 433 ? 21.175 7.033 -39.081 1.00 79.81 433 PRO A N 1
ATOM 3351 C CA . PRO A 1 433 ? 21.165 6.068 -40.177 1.00 79.81 433 PRO A CA 1
ATOM 3352 C C . PRO A 1 433 ? 21.436 6.760 -41.519 1.00 79.81 433 PRO A C 1
ATOM 3354 O O . PRO A 1 433 ? 20.885 7.832 -41.788 1.00 79.81 433 PRO A O 1
ATOM 3357 N N . LEU A 1 434 ? 22.289 6.155 -42.349 1.00 81.75 434 LEU A N 1
ATOM 3358 C CA . LEU A 1 434 ? 22.619 6.666 -43.686 1.00 81.75 434 LEU A CA 1
ATOM 3359 C C . LEU A 1 434 ? 21.880 5.905 -44.795 1.00 81.75 434 LEU A C 1
ATOM 3361 O O . LEU A 1 434 ? 21.367 6.538 -45.708 1.00 81.75 434 LEU A O 1
ATOM 3365 N N . ALA A 1 435 ? 21.786 4.577 -44.682 1.00 77.94 435 ALA A N 1
ATOM 3366 C CA . ALA A 1 435 ? 21.070 3.695 -45.605 1.00 77.94 435 ALA A CA 1
ATOM 3367 C C . ALA A 1 435 ? 20.623 2.404 -44.890 1.00 77.94 435 ALA A C 1
ATOM 3369 O O . ALA A 1 435 ? 21.093 2.102 -43.788 1.00 77.94 435 ALA A O 1
ATOM 3370 N N . THR A 1 436 ? 19.747 1.620 -45.524 1.00 78.00 436 THR A N 1
ATOM 3371 C CA . THR A 1 436 ? 19.308 0.298 -45.044 1.00 78.00 436 THR A CA 1
ATOM 3372 C C . THR A 1 436 ? 19.451 -0.721 -46.171 1.00 78.00 436 THR A C 1
ATOM 3374 O O . THR A 1 436 ? 18.846 -0.576 -47.226 1.00 78.00 436 THR A O 1
ATOM 3377 N N . LEU A 1 437 ? 20.265 -1.756 -45.956 1.00 75.56 437 LEU A N 1
ATOM 3378 C CA . LEU A 1 437 ? 20.635 -2.725 -46.990 1.00 75.56 437 LEU A CA 1
ATOM 3379 C C . LEU A 1 437 ? 19.886 -4.045 -46.801 1.00 75.56 437 LEU A C 1
ATOM 3381 O O . LEU A 1 437 ? 20.047 -4.712 -45.778 1.00 75.56 437 LEU A O 1
ATOM 3385 N N . ASN A 1 438 ? 19.124 -4.472 -47.809 1.00 70.44 438 ASN A N 1
ATOM 3386 C CA . ASN A 1 438 ? 18.546 -5.813 -47.826 1.00 70.44 438 ASN A CA 1
ATOM 3387 C C . ASN A 1 438 ? 19.587 -6.838 -48.318 1.00 70.44 438 ASN A C 1
ATOM 3389 O O . ASN A 1 438 ? 19.909 -6.906 -49.504 1.00 70.44 438 ASN A O 1
ATOM 3393 N N . TYR A 1 439 ? 20.123 -7.646 -47.401 1.00 66.06 439 TYR A N 1
ATOM 3394 C CA . TYR A 1 439 ? 21.149 -8.649 -47.712 1.00 66.06 439 TYR A CA 1
ATOM 3395 C C . TYR A 1 439 ? 20.591 -9.865 -48.487 1.00 66.06 439 TYR A C 1
ATOM 3397 O O . TYR A 1 439 ? 21.317 -10.493 -49.270 1.00 66.06 439 TYR A O 1
ATOM 3405 N N . SER A 1 440 ? 19.301 -10.176 -48.320 1.00 61.34 440 SER A N 1
ATOM 3406 C CA . SER A 1 440 ? 18.605 -11.323 -48.920 1.00 61.34 440 SER A CA 1
ATOM 3407 C C . SER A 1 440 ? 17.835 -10.957 -50.192 1.00 61.34 440 SER A C 1
ATOM 3409 O O . SER A 1 440 ? 16.842 -10.237 -50.145 1.00 61.34 440 SER A O 1
ATOM 3411 N N . SER A 1 441 ? 18.250 -11.533 -51.323 1.00 54.03 441 SER A N 1
ATOM 3412 C CA . SER A 1 441 ? 17.508 -11.520 -52.596 1.00 54.03 441 SER A CA 1
ATOM 3413 C C . SER A 1 441 ? 16.452 -12.628 -52.695 1.00 54.03 441 SER A C 1
ATOM 3415 O O . SER A 1 441 ? 15.532 -12.538 -53.504 1.00 54.03 441 SER A O 1
ATOM 3417 N N . ASP A 1 442 ? 16.594 -13.684 -51.892 1.00 50.06 442 ASP A N 1
ATOM 3418 C CA . ASP A 1 442 ? 15.860 -14.935 -52.064 1.00 50.06 442 ASP A CA 1
ATOM 3419 C C . ASP A 1 442 ? 14.679 -14.995 -51.083 1.00 50.06 442 ASP A C 1
ATOM 3421 O O . ASP A 1 442 ? 14.877 -15.178 -49.882 1.00 50.06 442 ASP A O 1
ATOM 3425 N N . LEU A 1 443 ? 13.441 -14.919 -51.590 1.00 50.19 443 LEU A N 1
ATOM 3426 C CA . LEU A 1 443 ? 12.195 -14.951 -50.793 1.00 50.19 443 LEU A CA 1
ATOM 3427 C C . LEU A 1 443 ? 11.978 -16.240 -49.962 1.00 50.19 443 LEU A C 1
ATOM 3429 O O . LEU A 1 443 ? 10.995 -16.338 -49.233 1.00 50.19 443 LEU A O 1
ATOM 3433 N N . PHE A 1 444 ? 12.860 -17.233 -50.087 1.00 44.59 444 PHE A N 1
ATOM 3434 C CA . PHE A 1 444 ? 12.713 -18.578 -49.520 1.00 44.59 444 PHE A CA 1
ATOM 3435 C C . PHE A 1 444 ? 13.804 -18.948 -48.499 1.00 44.59 444 PHE A C 1
ATOM 3437 O O . PHE A 1 444 ? 13.893 -20.110 -48.105 1.00 44.59 444 PHE A O 1
ATOM 3444 N N . ASN A 1 445 ? 14.672 -18.007 -48.105 1.00 47.72 445 ASN A N 1
ATOM 3445 C CA . ASN A 1 445 ? 15.880 -18.312 -47.333 1.00 47.72 445 ASN A CA 1
ATOM 3446 C C . ASN A 1 445 ? 15.917 -17.537 -46.000 1.00 47.72 445 ASN A C 1
ATOM 3448 O O . ASN A 1 445 ? 16.406 -16.411 -45.928 1.00 47.72 445 ASN A O 1
ATOM 3452 N N . ASN A 1 446 ? 15.393 -18.154 -44.935 1.00 47.50 446 ASN A N 1
ATOM 3453 C CA . ASN A 1 446 ? 15.051 -17.520 -43.648 1.00 47.50 446 ASN A CA 1
ATOM 3454 C C . ASN A 1 446 ? 16.252 -17.090 -42.764 1.00 47.50 446 ASN A C 1
ATOM 3456 O O . ASN A 1 446 ? 16.124 -17.038 -41.543 1.00 47.50 446 ASN A O 1
ATOM 3460 N N . SER A 1 447 ? 17.442 -16.836 -43.319 1.00 56.59 447 SER A N 1
ATOM 3461 C CA . SER A 1 447 ? 18.625 -16.469 -42.528 1.00 56.59 447 SER A CA 1
ATOM 3462 C C . SER A 1 447 ? 19.426 -15.338 -43.172 1.00 56.59 447 SER A C 1
ATOM 3464 O O . SER A 1 447 ? 20.210 -15.537 -44.098 1.00 56.59 447 SER A O 1
ATOM 3466 N N . THR A 1 448 ? 19.233 -14.136 -42.635 1.00 66.88 448 THR A N 1
ATOM 3467 C CA . THR A 1 448 ? 19.799 -12.862 -43.108 1.00 66.88 448 THR A CA 1
ATOM 3468 C C . THR A 1 448 ? 21.094 -12.461 -42.387 1.00 66.88 448 THR A C 1
ATOM 3470 O O . THR A 1 448 ? 21.527 -11.316 -42.484 1.00 66.88 448 THR A O 1
ATOM 3473 N N . ILE A 1 449 ? 21.730 -13.388 -41.659 1.00 78.88 449 ILE A N 1
ATOM 3474 C CA . ILE A 1 449 ? 22.868 -13.090 -40.776 1.00 78.88 449 ILE A CA 1
ATOM 3475 C C . ILE A 1 449 ? 24.106 -12.669 -41.586 1.00 78.88 449 ILE A C 1
ATOM 3477 O O . ILE A 1 449 ? 24.786 -13.495 -42.208 1.00 78.88 449 ILE A O 1
ATOM 3481 N N . VAL A 1 450 ? 24.421 -11.378 -41.499 1.00 85.31 450 VAL A N 1
ATOM 3482 C CA . VAL A 1 450 ? 25.744 -10.811 -41.782 1.00 85.31 450 VAL A CA 1
ATOM 3483 C C . VAL A 1 450 ? 26.672 -11.160 -40.619 1.00 85.31 450 VAL A C 1
ATOM 3485 O O . VAL A 1 450 ? 26.314 -10.949 -39.463 1.00 85.31 450 VAL A O 1
ATOM 3488 N N . SER A 1 451 ? 27.857 -11.692 -40.913 1.00 87.25 451 SER A N 1
ATOM 3489 C CA . SER A 1 451 ? 28.880 -11.993 -39.903 1.00 87.25 451 SER A CA 1
ATOM 3490 C C . SER A 1 451 ? 30.018 -10.974 -39.888 1.00 87.25 451 SER A C 1
ATOM 3492 O O . SER A 1 451 ? 30.687 -10.820 -38.870 1.00 87.25 451 SER A O 1
ATOM 3494 N N . SER A 1 452 ? 30.259 -10.288 -41.010 1.00 89.69 452 SER A N 1
ATOM 3495 C CA . SER A 1 452 ? 31.390 -9.379 -41.172 1.00 89.69 452 SER A CA 1
ATOM 3496 C C . SER A 1 452 ? 31.128 -8.349 -42.273 1.00 89.69 452 SER A C 1
ATOM 3498 O O . SER A 1 452 ? 30.503 -8.650 -43.295 1.00 89.69 452 SER A O 1
ATOM 3500 N N . ILE A 1 453 ? 31.611 -7.132 -42.028 1.00 91.50 453 ILE A N 1
ATOM 3501 C CA . ILE A 1 453 ? 31.630 -6.000 -42.951 1.00 91.50 453 ILE A CA 1
ATOM 3502 C C . ILE A 1 453 ? 32.991 -5.309 -42.824 1.00 91.50 453 ILE A C 1
ATOM 3504 O O . ILE A 1 453 ? 33.433 -5.046 -41.707 1.00 91.50 453 ILE A O 1
ATOM 3508 N N . GLU A 1 454 ? 33.645 -5.029 -43.948 1.00 92.06 454 GLU A N 1
ATOM 3509 C CA . GLU A 1 454 ? 34.876 -4.227 -44.024 1.00 92.06 454 GLU A CA 1
ATOM 3510 C C . GLU A 1 454 ? 34.827 -3.339 -45.281 1.00 92.06 454 GLU A C 1
ATOM 3512 O O . GLU A 1 454 ? 34.163 -3.672 -46.271 1.00 92.06 454 GLU A O 1
ATOM 3517 N N . PHE A 1 455 ? 35.520 -2.202 -45.232 1.00 92.00 455 PHE A N 1
ATOM 3518 C CA . PHE A 1 455 ? 35.621 -1.229 -46.326 1.00 92.00 455 PHE A CA 1
ATOM 3519 C C . PHE A 1 455 ? 36.891 -1.454 -47.154 1.00 92.00 455 PHE A C 1
ATOM 3521 O O . PHE A 1 455 ? 37.867 -2.024 -46.663 1.00 92.00 455 PHE A O 1
ATOM 3528 N N . ASP A 1 456 ? 36.894 -0.986 -48.403 1.00 92.75 456 ASP A N 1
ATOM 3529 C CA . ASP A 1 456 ? 38.129 -0.845 -49.169 1.00 92.75 456 ASP A CA 1
ATOM 3530 C C . ASP A 1 456 ? 38.991 0.302 -48.621 1.00 92.75 456 ASP A C 1
ATOM 3532 O O . ASP A 1 456 ? 38.522 1.190 -47.908 1.00 92.75 456 ASP A O 1
ATOM 3536 N N . LYS A 1 457 ? 40.263 0.301 -49.019 1.00 86.31 457 LYS A N 1
ATOM 3537 C CA . LYS A 1 457 ? 41.270 1.303 -48.654 1.00 86.31 457 LYS A CA 1
ATOM 3538 C C . LYS A 1 457 ? 40.790 2.755 -48.759 1.00 86.31 457 LYS A C 1
ATOM 3540 O O . LYS A 1 457 ? 41.117 3.562 -47.889 1.00 86.31 457 LYS A O 1
ATOM 3545 N N . ASP A 1 458 ? 40.058 3.090 -49.820 1.00 90.12 458 ASP A N 1
ATOM 3546 C CA . ASP A 1 458 ? 39.664 4.472 -50.107 1.00 90.12 458 ASP A CA 1
ATOM 3547 C C . ASP A 1 458 ? 38.255 4.809 -49.565 1.00 90.12 458 ASP A C 1
ATOM 3549 O O . ASP A 1 458 ? 37.848 5.968 -49.593 1.00 90.12 458 ASP A O 1
ATOM 3553 N N . ASN A 1 459 ? 37.542 3.826 -48.994 1.00 89.50 459 ASN A N 1
ATOM 3554 C CA . ASN A 1 459 ? 36.141 3.892 -48.544 1.00 89.50 459 ASN A CA 1
ATOM 3555 C C . ASN A 1 459 ? 35.136 4.228 -49.670 1.00 89.50 459 ASN A C 1
ATOM 3557 O O . ASN A 1 459 ? 34.065 4.786 -49.422 1.00 89.50 459 ASN A O 1
ATOM 3561 N N . GLU A 1 460 ? 35.468 3.869 -50.909 1.00 91.25 460 GLU A N 1
ATOM 3562 C CA . GLU A 1 460 ? 34.561 3.916 -52.062 1.00 91.25 460 GLU A CA 1
ATOM 3563 C C . GLU A 1 460 ? 33.663 2.673 -52.120 1.00 91.25 460 GLU A C 1
ATOM 3565 O O . GLU A 1 460 ? 32.523 2.755 -52.576 1.00 91.25 460 GLU A O 1
ATOM 3570 N N . PHE A 1 461 ? 34.151 1.533 -51.627 1.00 92.62 461 PHE A N 1
ATOM 3571 C CA . PHE A 1 461 ? 33.450 0.253 -51.617 1.00 92.62 461 PHE A CA 1
ATOM 3572 C C . PHE A 1 461 ? 33.440 -0.378 -50.224 1.00 92.62 461 PHE A C 1
ATOM 3574 O O . PHE A 1 461 ? 34.344 -0.172 -49.414 1.00 92.62 461 PHE A O 1
ATOM 3581 N N . PHE A 1 462 ? 32.437 -1.211 -49.957 1.00 93.56 462 PHE A N 1
ATOM 3582 C CA . PHE A 1 462 ? 32.409 -2.078 -48.778 1.00 93.56 462 PHE A CA 1
ATOM 3583 C C . PHE A 1 462 ? 31.892 -3.474 -49.128 1.00 93.56 462 PHE A C 1
ATOM 3585 O O . PHE A 1 462 ? 31.061 -3.645 -50.023 1.00 93.56 462 PHE A O 1
ATOM 3592 N N . ALA A 1 463 ? 32.400 -4.483 -48.420 1.00 92.94 463 ALA A N 1
ATOM 3593 C CA . ALA A 1 463 ? 32.039 -5.884 -48.595 1.00 92.94 463 ALA A CA 1
ATOM 3594 C C . ALA A 1 463 ? 31.210 -6.372 -47.404 1.00 92.94 463 ALA A C 1
ATOM 3596 O O . ALA A 1 463 ? 31.606 -6.185 -46.257 1.00 92.94 463 ALA A O 1
ATOM 3597 N N . ILE A 1 464 ? 30.092 -7.047 -47.676 1.00 91.44 464 ILE A N 1
ATOM 3598 C CA . ILE A 1 464 ? 29.260 -7.729 -46.675 1.00 91.44 464 ILE A CA 1
ATOM 3599 C C . ILE A 1 464 ? 29.325 -9.240 -46.905 1.00 91.44 464 ILE A C 1
ATOM 3601 O O . ILE A 1 464 ? 29.066 -9.717 -48.013 1.00 91.44 464 ILE A O 1
ATOM 3605 N N . ALA A 1 465 ? 29.607 -9.998 -45.844 1.00 90.81 465 ALA A N 1
ATOM 3606 C CA . ALA A 1 465 ? 29.666 -11.457 -45.867 1.00 90.81 465 ALA A CA 1
ATOM 3607 C C . ALA A 1 465 ? 28.939 -12.104 -44.674 1.00 90.81 465 ALA A C 1
ATOM 3609 O O . ALA A 1 465 ? 28.667 -11.459 -43.659 1.00 90.81 465 ALA A O 1
ATOM 3610 N N . GLY A 1 466 ? 28.618 -13.395 -44.802 1.00 85.50 466 GLY A N 1
ATOM 3611 C CA . GLY A 1 466 ? 27.906 -14.148 -43.772 1.00 85.50 466 GLY A CA 1
ATOM 3612 C C . GLY A 1 466 ? 27.364 -15.500 -44.237 1.00 85.50 466 GLY A C 1
ATOM 3613 O O . GLY A 1 466 ? 27.946 -16.193 -45.080 1.00 85.50 466 GLY A O 1
ATOM 3614 N N . VAL A 1 467 ? 26.217 -15.892 -43.675 1.00 85.06 467 VAL A N 1
ATOM 3615 C CA . VAL A 1 467 ? 25.680 -17.265 -43.784 1.00 85.06 467 VAL A CA 1
ATOM 3616 C C . VAL A 1 467 ? 25.120 -17.636 -45.163 1.00 85.06 467 VAL A C 1
ATOM 3618 O O . VAL A 1 467 ? 24.879 -18.815 -45.418 1.00 85.06 467 VAL A O 1
ATOM 3621 N N . THR A 1 468 ? 24.958 -16.663 -46.062 1.00 83.81 468 THR A N 1
ATOM 3622 C CA . THR A 1 468 ? 24.476 -16.851 -47.447 1.00 83.81 468 THR A CA 1
ATOM 3623 C C . THR A 1 468 ? 25.513 -17.496 -48.377 1.00 83.81 468 THR A C 1
ATOM 3625 O O . THR A 1 468 ? 25.200 -17.786 -49.531 1.00 83.81 468 THR A O 1
ATOM 3628 N N . LYS A 1 469 ? 26.750 -17.696 -47.892 1.00 88.81 469 LYS A N 1
ATOM 3629 C CA . LYS A 1 469 ? 27.936 -18.098 -48.673 1.00 88.81 469 LYS A CA 1
ATOM 3630 C C . LYS A 1 469 ? 28.357 -17.097 -49.762 1.00 88.81 469 LYS A C 1
ATOM 3632 O O . LYS A 1 469 ? 29.181 -17.434 -50.608 1.00 88.81 469 LYS A O 1
ATOM 3637 N N . ARG A 1 470 ? 27.819 -15.873 -49.752 1.00 88.19 470 ARG A N 1
ATOM 3638 C CA . ARG A 1 470 ? 28.126 -14.811 -50.722 1.00 88.19 470 ARG A CA 1
ATOM 3639 C C . ARG A 1 470 ? 28.807 -13.628 -50.032 1.00 88.19 470 ARG A C 1
ATOM 3641 O O . ARG A 1 470 ? 28.318 -13.142 -49.008 1.00 88.19 470 ARG A O 1
ATOM 3648 N N . ILE A 1 471 ? 29.902 -13.153 -50.621 1.00 92.50 471 ILE A N 1
ATOM 3649 C CA . ILE A 1 471 ? 30.491 -11.839 -50.336 1.00 92.50 471 ILE A CA 1
ATOM 3650 C C . ILE A 1 471 ? 29.903 -10.875 -51.368 1.00 92.50 471 ILE A C 1
ATOM 3652 O O . ILE A 1 471 ? 30.081 -11.079 -52.569 1.00 92.50 471 ILE A O 1
ATOM 3656 N N . LYS A 1 472 ? 29.191 -9.845 -50.911 1.00 90.94 472 LYS A N 1
ATOM 3657 C CA . LYS A 1 472 ? 28.571 -8.820 -51.762 1.00 90.94 472 LYS A CA 1
ATOM 3658 C C . LYS A 1 472 ? 29.313 -7.498 -51.581 1.00 90.94 472 LYS A C 1
ATOM 3660 O O . LYS A 1 472 ? 29.392 -7.009 -50.456 1.00 90.94 472 LYS A O 1
ATOM 3665 N N . VAL A 1 473 ? 29.853 -6.944 -52.664 1.00 92.62 473 VAL A N 1
ATOM 3666 C CA . VAL A 1 473 ? 30.565 -5.655 -52.684 1.00 92.62 473 VAL A CA 1
ATOM 3667 C C . VAL A 1 473 ? 29.635 -4.568 -53.214 1.00 92.62 473 VAL A C 1
ATOM 3669 O O . VAL A 1 473 ? 29.006 -4.766 -54.251 1.00 92.62 473 VAL A O 1
ATOM 3672 N N . PHE A 1 474 ? 29.568 -3.421 -52.543 1.00 91.19 474 PHE A N 1
ATOM 3673 C CA . PHE A 1 474 ? 28.709 -2.289 -52.907 1.00 91.19 474 PHE A CA 1
ATOM 3674 C C . PHE A 1 474 ? 29.513 -0.984 -52.992 1.00 91.19 474 PHE A C 1
ATOM 3676 O O . PHE A 1 474 ? 30.426 -0.781 -52.194 1.00 91.19 474 PHE A O 1
ATOM 3683 N N . ASP A 1 475 ? 29.140 -0.093 -53.916 1.00 91.25 475 ASP A N 1
ATOM 3684 C CA . ASP A 1 475 ? 29.576 1.313 -53.957 1.00 91.25 475 ASP A CA 1
ATOM 3685 C C . ASP A 1 475 ? 28.948 2.069 -52.771 1.00 91.25 475 ASP A C 1
ATOM 3687 O O . ASP A 1 475 ? 27.723 2.192 -52.662 1.00 91.25 475 ASP A O 1
ATOM 3691 N N . TYR A 1 476 ? 29.793 2.568 -51.868 1.00 90.19 476 TYR A N 1
ATOM 3692 C CA . TYR A 1 476 ? 29.381 3.317 -50.683 1.00 90.19 476 TYR A CA 1
ATOM 3693 C C . TYR A 1 476 ? 28.683 4.631 -51.044 1.00 90.19 476 TYR A C 1
ATOM 3695 O O . TYR A 1 476 ? 27.665 4.985 -50.447 1.00 90.19 476 TYR A O 1
ATOM 3703 N N . GLY A 1 477 ? 29.194 5.332 -52.055 1.00 85.38 477 GLY A N 1
ATOM 3704 C CA . GLY A 1 477 ? 28.639 6.586 -52.541 1.00 85.38 477 GLY A CA 1
ATOM 3705 C C . GLY A 1 477 ? 27.247 6.417 -53.147 1.00 85.38 477 GLY A C 1
ATOM 3706 O O . GLY A 1 477 ? 26.386 7.259 -52.910 1.00 85.38 477 GLY A O 1
ATOM 3707 N N . ALA A 1 478 ? 27.006 5.351 -53.913 1.00 84.56 478 ALA A N 1
ATOM 3708 C CA . ALA A 1 478 ? 25.680 5.032 -54.442 1.00 84.56 478 ALA A CA 1
ATOM 3709 C C . ALA A 1 478 ? 24.698 4.724 -53.300 1.00 84.56 478 ALA A C 1
ATOM 3711 O O . ALA A 1 478 ? 23.634 5.335 -53.211 1.00 84.56 478 ALA A O 1
ATOM 3712 N N . VAL A 1 479 ? 25.103 3.859 -52.362 1.00 85.12 479 VAL A N 1
ATOM 3713 C CA . VAL A 1 479 ? 24.278 3.441 -51.216 1.00 85.12 479 VAL A CA 1
ATOM 3714 C C . VAL A 1 479 ? 23.804 4.614 -50.347 1.00 85.12 479 VAL A C 1
ATOM 3716 O O . VAL A 1 479 ? 22.669 4.587 -49.882 1.00 85.12 479 VAL A O 1
ATOM 3719 N N . ILE A 1 480 ? 24.616 5.660 -50.149 1.00 83.69 480 ILE A N 1
ATOM 3720 C CA . ILE A 1 480 ? 24.227 6.833 -49.335 1.00 83.69 480 ILE A CA 1
ATOM 3721 C C . ILE A 1 480 ? 23.511 7.952 -50.112 1.00 83.69 480 ILE A C 1
ATOM 3723 O O . ILE A 1 480 ? 23.033 8.902 -49.489 1.00 83.69 480 ILE A O 1
ATOM 3727 N N . ARG A 1 481 ? 23.472 7.894 -51.451 1.00 77.06 481 ARG A N 1
ATOM 3728 C CA . ARG A 1 481 ? 22.807 8.903 -52.302 1.00 77.06 481 ARG A CA 1
ATOM 3729 C C . ARG A 1 481 ? 21.433 8.451 -52.783 1.00 77.06 481 ARG A C 1
ATOM 3731 O O . ARG A 1 481 ? 20.508 9.261 -52.808 1.00 77.06 481 ARG A O 1
ATOM 3738 N N . ASP A 1 482 ? 21.305 7.185 -53.163 1.00 65.81 482 ASP A N 1
ATOM 3739 C CA . ASP A 1 482 ? 20.133 6.687 -53.872 1.00 65.81 482 ASP A CA 1
ATOM 3740 C C . ASP A 1 482 ? 19.088 6.162 -52.879 1.00 65.81 482 ASP A C 1
ATOM 3742 O O . ASP A 1 482 ? 19.250 5.098 -52.285 1.00 65.81 482 ASP A O 1
ATOM 3746 N N . THR A 1 483 ? 17.981 6.890 -52.702 1.00 59.53 483 THR A N 1
ATOM 3747 C CA . THR A 1 483 ? 16.843 6.432 -51.886 1.00 59.53 483 THR A CA 1
ATOM 3748 C C . THR A 1 483 ? 16.039 5.366 -52.639 1.00 59.53 483 THR A C 1
ATOM 3750 O O . THR A 1 483 ? 15.000 5.667 -53.231 1.00 59.53 483 THR A O 1
ATOM 3753 N N . VAL A 1 484 ? 16.548 4.132 -52.644 1.00 61.56 484 VAL A N 1
ATOM 3754 C CA . VAL A 1 484 ? 15.956 2.959 -53.306 1.00 61.56 484 VAL A CA 1
ATOM 3755 C C . VAL A 1 484 ? 15.712 1.816 -52.317 1.00 61.56 484 VAL A C 1
ATOM 3757 O O . VAL A 1 484 ? 16.526 1.567 -51.436 1.00 61.56 484 VAL A O 1
ATOM 3760 N N . ASP A 1 485 ? 14.612 1.075 -52.486 1.00 58.09 485 ASP A N 1
ATOM 3761 C CA . ASP A 1 485 ? 14.249 -0.040 -51.589 1.00 58.09 485 ASP A CA 1
ATOM 3762 C C . ASP A 1 485 ? 15.201 -1.255 -51.691 1.00 58.09 485 ASP A C 1
ATOM 3764 O O . ASP A 1 485 ? 15.197 -2.135 -50.828 1.00 58.09 485 ASP A O 1
ATOM 3768 N N . ILE A 1 486 ? 15.994 -1.342 -52.768 1.00 68.69 486 ILE A N 1
ATOM 3769 C CA . ILE A 1 486 ? 16.944 -2.430 -53.035 1.00 68.69 486 ILE A CA 1
ATOM 3770 C C . ILE A 1 486 ? 18.212 -1.848 -53.669 1.00 68.69 486 ILE A C 1
ATOM 3772 O O . ILE A 1 486 ? 18.170 -1.322 -54.781 1.00 68.69 486 ILE A O 1
ATOM 3776 N N . HIS A 1 487 ? 19.351 -2.020 -52.998 1.00 78.50 487 HIS A N 1
ATOM 3777 C CA . HIS A 1 487 ? 20.675 -1.756 -53.562 1.00 78.50 487 HIS A CA 1
ATOM 3778 C C . HIS A 1 487 ? 21.263 -3.052 -54.141 1.00 78.50 487 HIS A C 1
ATOM 3780 O O . HIS A 1 487 ? 21.255 -4.093 -53.481 1.00 78.50 487 HIS A O 1
ATOM 3786 N N . TYR A 1 488 ? 21.798 -2.993 -55.362 1.00 80.81 488 TYR A N 1
ATOM 3787 C CA . TYR A 1 488 ? 22.457 -4.130 -56.012 1.00 80.81 488 TYR A CA 1
ATOM 3788 C C . TYR A 1 488 ? 23.973 -4.101 -55.756 1.00 80.81 488 TYR A C 1
ATOM 3790 O O . TYR A 1 488 ? 24.561 -3.019 -55.777 1.00 80.81 488 TYR A O 1
ATOM 3798 N N . PRO A 1 489 ? 24.625 -5.256 -55.522 1.00 87.00 489 PRO A N 1
ATOM 3799 C CA . PRO A 1 489 ? 26.076 -5.311 -55.403 1.00 87.00 489 PRO A CA 1
ATOM 3800 C C . PRO A 1 489 ? 26.750 -5.094 -56.762 1.00 87.00 489 PRO A C 1
ATOM 3802 O O . PRO A 1 489 ? 26.281 -5.583 -57.789 1.00 87.00 489 PRO A O 1
ATOM 3805 N N . CYS A 1 490 ? 27.886 -4.401 -56.752 1.00 88.62 490 CYS A N 1
ATOM 3806 C CA . CYS A 1 490 ? 28.749 -4.196 -57.913 1.00 88.62 490 CYS A CA 1
ATOM 3807 C C . CYS A 1 490 ? 29.475 -5.492 -58.310 1.00 88.62 490 CYS A C 1
ATOM 3809 O O . CYS A 1 490 ? 29.666 -5.757 -59.494 1.00 88.62 490 CYS A O 1
ATOM 3811 N N . VAL A 1 491 ? 29.867 -6.298 -57.314 1.00 90.00 491 VAL A N 1
ATOM 3812 C CA . VAL A 1 491 ? 30.513 -7.610 -57.478 1.00 90.00 491 VAL A CA 1
ATOM 3813 C C . VAL A 1 491 ? 29.960 -8.572 -56.423 1.00 90.00 491 VAL A C 1
ATOM 3815 O O . VAL A 1 491 ? 29.788 -8.201 -55.260 1.00 90.00 491 VAL A O 1
ATOM 3818 N N . GLU A 1 492 ? 29.698 -9.820 -56.812 1.00 89.88 492 GLU A N 1
ATOM 3819 C CA . GLU A 1 492 ? 29.306 -10.900 -55.902 1.00 89.88 492 GLU A CA 1
ATOM 3820 C C . GLU A 1 492 ? 30.245 -12.104 -56.067 1.00 89.88 492 GLU A C 1
ATOM 3822 O O . GLU A 1 492 ? 30.416 -12.626 -57.167 1.00 89.88 492 GLU A O 1
ATOM 3827 N N . MET A 1 493 ? 30.852 -12.546 -54.963 1.00 91.69 493 MET A N 1
ATOM 3828 C CA . MET A 1 493 ? 31.762 -13.696 -54.902 1.00 91.69 493 MET A CA 1
ATOM 3829 C C . MET A 1 493 ? 31.106 -14.830 -54.110 1.00 91.69 493 MET A C 1
ATOM 3831 O O . MET A 1 493 ? 30.547 -14.597 -53.036 1.00 91.69 493 MET A O 1
ATOM 3835 N N . VAL A 1 494 ? 31.170 -16.062 -54.624 1.00 89.94 494 VAL A N 1
ATOM 3836 C CA . VAL A 1 494 ? 30.448 -17.223 -54.070 1.00 89.94 494 VAL A CA 1
ATOM 3837 C C . VAL A 1 494 ? 31.420 -18.239 -53.469 1.00 89.94 494 VAL A C 1
ATOM 3839 O O . VAL A 1 494 ? 32.298 -18.753 -54.159 1.00 89.94 494 VAL A O 1
ATOM 3842 N N . SER A 1 495 ? 31.230 -18.561 -52.189 1.00 89.00 495 SER A N 1
ATOM 3843 C CA . SER A 1 495 ? 31.994 -19.564 -51.441 1.00 89.00 495 SER A CA 1
ATOM 3844 C C . SER A 1 495 ? 31.281 -20.923 -51.382 1.00 89.00 495 SER A C 1
ATOM 3846 O O . SER A 1 495 ? 30.054 -21.025 -51.464 1.00 89.00 495 SER A O 1
ATOM 3848 N N . SER A 1 496 ? 32.056 -21.988 -51.175 1.00 86.81 496 SER A N 1
ATOM 3849 C CA . SER A 1 496 ? 31.565 -23.340 -50.896 1.00 86.81 496 SER A CA 1
ATOM 3850 C C . SER A 1 496 ? 30.911 -23.475 -49.516 1.00 86.81 496 SER A C 1
ATOM 3852 O O . SER A 1 496 ? 29.987 -24.281 -49.370 1.00 86.81 496 SER A O 1
ATOM 3854 N N . SER A 1 497 ? 31.314 -22.679 -48.517 1.00 91.69 497 SER A N 1
ATOM 3855 C CA . SER A 1 497 ? 30.733 -22.701 -47.164 1.00 91.69 497 SER A CA 1
ATOM 3856 C C . SER A 1 497 ? 30.363 -21.310 -46.634 1.00 91.69 497 SER A C 1
ATOM 3858 O O . SER A 1 497 ? 30.508 -20.295 -47.315 1.00 91.69 497 SER A O 1
ATOM 3860 N N . LYS A 1 498 ? 29.776 -21.275 -45.433 1.00 92.38 498 LYS A N 1
ATOM 3861 C CA . LYS A 1 498 ? 29.383 -20.044 -44.737 1.00 92.38 498 LYS A CA 1
ATOM 3862 C C . LYS A 1 498 ? 30.639 -19.259 -44.377 1.00 92.38 498 LYS A C 1
ATOM 3864 O O . LYS A 1 498 ? 31.576 -19.830 -43.823 1.00 92.38 498 LYS A O 1
ATOM 3869 N N . ILE A 1 499 ? 30.645 -17.965 -44.673 1.00 93.25 499 ILE A N 1
ATOM 3870 C CA . ILE A 1 499 ? 31.773 -17.084 -44.364 1.00 93.25 499 ILE A CA 1
ATOM 3871 C C . ILE A 1 499 ? 31.638 -16.623 -42.908 1.00 93.25 499 ILE A C 1
ATOM 3873 O O . ILE A 1 499 ? 30.527 -16.389 -42.430 1.00 93.25 499 ILE A O 1
ATOM 3877 N N . SER A 1 500 ? 32.760 -16.535 -42.197 1.00 92.50 500 SER A N 1
ATOM 3878 C CA . SER A 1 500 ? 32.835 -16.041 -40.817 1.00 92.50 500 SER A CA 1
ATOM 3879 C C . SER A 1 500 ? 33.322 -14.594 -40.769 1.00 92.50 500 SER A C 1
ATOM 3881 O O . SER A 1 500 ? 32.652 -13.744 -40.185 1.00 92.50 500 SER A O 1
ATOM 3883 N N . CYS A 1 501 ? 34.422 -14.288 -41.452 1.00 94.38 501 CYS A N 1
ATOM 3884 C CA . CYS A 1 501 ? 35.065 -12.979 -41.458 1.00 94.38 501 CYS A CA 1
ATOM 3885 C C . CYS A 1 501 ? 35.576 -12.640 -42.863 1.00 94.38 501 CYS A C 1
ATOM 3887 O O . CYS A 1 501 ? 35.971 -13.535 -43.615 1.00 94.38 501 CYS A O 1
ATOM 3889 N N . VAL A 1 502 ? 35.571 -11.350 -43.204 1.00 95.50 502 VAL A N 1
ATOM 3890 C CA . VAL A 1 502 ? 36.330 -10.784 -44.324 1.00 95.50 502 VAL A CA 1
ATOM 3891 C C . VAL A 1 502 ? 37.337 -9.756 -43.810 1.00 95.50 502 VAL A C 1
ATOM 3893 O O . VAL A 1 502 ? 37.127 -9.144 -42.767 1.00 95.50 502 VAL A O 1
ATOM 3896 N N . SER A 1 503 ? 38.425 -9.567 -44.552 1.00 95.00 503 SER A N 1
ATOM 3897 C CA . SER A 1 503 ? 39.428 -8.523 -44.324 1.00 95.00 503 SER A CA 1
ATOM 3898 C C . SER A 1 503 ? 39.871 -7.969 -45.677 1.00 95.00 503 SER A C 1
ATOM 3900 O O . SER A 1 503 ? 40.203 -8.739 -46.581 1.00 95.00 503 SER A O 1
ATOM 3902 N N . TRP A 1 504 ? 39.844 -6.646 -45.844 1.00 94.25 504 TRP A N 1
ATOM 3903 C CA . TRP A 1 504 ? 40.311 -5.979 -47.062 1.00 94.25 504 TRP A CA 1
ATOM 3904 C C . TRP A 1 504 ? 41.789 -5.599 -46.915 1.00 94.25 504 TRP A C 1
ATOM 3906 O O . TRP A 1 504 ? 42.232 -5.223 -45.834 1.00 94.25 504 TRP A O 1
ATOM 3916 N N . ASN A 1 505 ? 42.577 -5.699 -47.98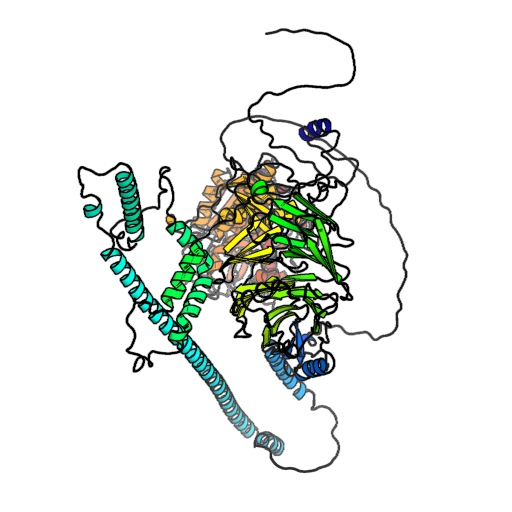7 1.00 92.75 505 ASN A N 1
ATOM 3917 C CA . ASN A 1 505 ? 43.981 -5.301 -47.954 1.00 92.75 505 ASN A CA 1
ATOM 3918 C C . ASN A 1 505 ? 44.134 -3.767 -47.957 1.00 92.75 505 ASN A C 1
ATOM 3920 O O . ASN A 1 505 ? 43.833 -3.111 -48.958 1.00 92.75 505 ASN A O 1
ATOM 3924 N N . SER A 1 506 ? 44.692 -3.208 -46.879 1.00 87.12 506 SER A N 1
ATOM 3925 C CA . SER A 1 506 ? 44.893 -1.764 -46.653 1.00 87.12 506 SER A CA 1
ATOM 3926 C C . SER A 1 506 ? 45.775 -1.048 -47.694 1.00 87.12 506 SER A C 1
ATOM 3928 O O . SER A 1 506 ? 45.869 0.180 -47.702 1.00 87.12 506 SER A O 1
ATOM 3930 N N . PHE A 1 507 ? 46.436 -1.782 -48.596 1.00 88.50 507 PHE A N 1
ATOM 3931 C CA . PHE A 1 507 ? 47.277 -1.217 -49.654 1.00 88.50 507 PHE A CA 1
ATOM 3932 C C . PHE A 1 507 ? 46.781 -1.549 -51.066 1.00 88.50 507 PHE A C 1
ATOM 3934 O O . PHE A 1 507 ? 46.711 -0.648 -51.910 1.00 88.50 507 PHE A O 1
ATOM 3941 N N . HIS A 1 508 ? 46.435 -2.816 -51.318 1.00 89.25 508 HIS A N 1
ATOM 3942 C CA . HIS A 1 508 ? 45.989 -3.344 -52.606 1.00 89.25 508 HIS A CA 1
ATOM 3943 C C . HIS A 1 508 ? 44.454 -3.365 -52.701 1.00 89.25 508 HIS A C 1
ATOM 3945 O O . HIS A 1 508 ? 43.823 -4.373 -52.398 1.00 89.25 508 HIS A O 1
ATOM 3951 N N . LYS A 1 509 ? 43.861 -2.274 -53.205 1.00 87.31 509 LYS A N 1
ATOM 3952 C CA . LYS A 1 509 ? 42.402 -2.073 -53.346 1.00 87.31 509 LYS A CA 1
ATOM 3953 C C . LYS A 1 509 ? 41.628 -3.251 -53.962 1.00 87.31 509 LYS A C 1
ATOM 3955 O O . LYS A 1 509 ? 40.504 -3.507 -53.556 1.00 87.31 509 LYS A O 1
ATOM 3960 N N . GLY A 1 510 ? 42.211 -3.997 -54.900 1.00 88.69 510 GLY A N 1
ATOM 3961 C CA . GLY A 1 510 ? 41.557 -5.168 -55.501 1.00 88.69 510 GLY A CA 1
ATOM 3962 C C . GLY A 1 510 ? 41.529 -6.433 -54.630 1.00 88.69 510 GLY A C 1
ATOM 3963 O O . GLY A 1 510 ? 40.943 -7.417 -55.052 1.00 88.69 510 GLY A O 1
ATOM 3964 N N . MET A 1 511 ? 42.170 -6.467 -53.458 1.00 92.94 511 MET A N 1
ATOM 3965 C CA . MET A 1 511 ? 42.455 -7.715 -52.741 1.00 92.94 511 MET A CA 1
ATOM 3966 C C . MET A 1 511 ? 41.690 -7.840 -51.419 1.00 92.94 511 MET A C 1
ATOM 3968 O O . MET A 1 511 ? 41.847 -7.016 -50.517 1.00 92.94 511 MET A O 1
ATOM 3972 N N . LEU A 1 512 ? 40.923 -8.924 -51.282 1.00 95.06 512 LEU A N 1
ATOM 3973 C CA . LEU A 1 512 ? 40.119 -9.231 -50.097 1.00 95.06 512 LEU A CA 1
ATOM 3974 C C . LEU A 1 512 ? 40.322 -10.690 -49.664 1.00 95.06 512 LEU A C 1
ATOM 3976 O O . LEU A 1 512 ? 40.366 -11.594 -50.495 1.00 95.06 512 LEU A O 1
ATOM 3980 N N . ALA A 1 513 ? 40.437 -10.928 -48.361 1.00 95.69 513 ALA A N 1
ATOM 3981 C CA . ALA A 1 513 ? 40.529 -12.253 -47.758 1.00 95.69 513 ALA A CA 1
ATOM 3982 C C . ALA A 1 513 ? 39.223 -12.613 -47.035 1.00 95.69 513 ALA A C 1
ATOM 3984 O O . ALA A 1 513 ? 38.532 -11.737 -46.514 1.00 95.69 513 ALA A O 1
ATOM 3985 N N . SER A 1 514 ? 38.893 -13.904 -46.974 1.00 96.44 514 SER A N 1
ATOM 3986 C CA . SER A 1 514 ? 37.732 -14.426 -46.243 1.00 96.44 514 SER A CA 1
ATOM 3987 C C . SER A 1 514 ? 38.033 -15.758 -45.558 1.00 96.44 514 SER A C 1
ATOM 3989 O O . SER A 1 514 ? 38.599 -16.648 -46.197 1.00 96.44 514 SER A O 1
ATOM 3991 N N . SER A 1 515 ? 37.576 -15.937 -44.320 1.00 95.88 515 SER A N 1
ATOM 3992 C CA . SER A 1 515 ? 37.575 -17.225 -43.610 1.00 95.88 515 SER A CA 1
ATOM 3993 C C . SER A 1 515 ? 36.200 -17.901 -43.656 1.00 95.88 515 SER A C 1
ATOM 3995 O O . SER A 1 515 ? 35.174 -17.215 -43.649 1.00 95.88 515 SER A O 1
ATOM 3997 N N . ASP A 1 516 ? 36.159 -19.237 -43.678 1.00 95.12 516 ASP A N 1
ATOM 3998 C CA . ASP A 1 516 ? 34.909 -20.008 -43.728 1.00 95.12 516 ASP A CA 1
ATOM 3999 C C . ASP A 1 516 ? 34.738 -21.067 -42.621 1.00 95.12 516 ASP A C 1
ATOM 4001 O O . ASP A 1 516 ? 35.629 -21.361 -41.815 1.00 95.12 516 ASP A O 1
ATOM 4005 N N . TYR A 1 517 ? 33.524 -21.622 -42.570 1.00 93.19 517 TYR A N 1
ATOM 4006 C CA . TYR A 1 517 ? 33.088 -22.576 -41.552 1.00 93.19 517 TYR A CA 1
ATOM 4007 C C . TYR A 1 517 ? 33.742 -23.965 -41.648 1.00 93.19 517 TYR A C 1
ATOM 4009 O O . TYR A 1 517 ? 33.654 -24.701 -40.666 1.00 93.19 517 TYR A O 1
ATOM 4017 N N . GLU A 1 518 ? 34.436 -24.294 -42.743 1.00 92.94 518 GLU A N 1
ATOM 4018 C CA . GLU A 1 518 ? 35.221 -25.534 -42.879 1.00 92.94 518 GLU A CA 1
ATOM 4019 C C . GLU A 1 518 ? 36.702 -25.335 -42.503 1.00 92.94 518 GLU A C 1
ATOM 4021 O O . GLU A 1 518 ? 37.457 -26.302 -42.477 1.00 92.94 518 GLU A O 1
ATOM 4026 N N . GLY A 1 519 ? 37.131 -24.097 -42.220 1.00 92.25 519 GLY A N 1
ATOM 4027 C CA . GLY A 1 519 ? 38.536 -23.758 -41.958 1.00 92.25 519 GLY A CA 1
ATOM 4028 C C . GLY A 1 519 ? 39.286 -23.186 -43.163 1.00 92.25 519 GLY A C 1
ATOM 4029 O O . GLY A 1 519 ? 40.479 -22.896 -43.065 1.00 92.25 519 GLY A O 1
ATOM 4030 N N . THR A 1 520 ? 38.612 -22.982 -44.295 1.00 94.38 520 THR A N 1
ATOM 4031 C CA . THR A 1 520 ? 39.241 -22.460 -45.511 1.00 94.38 520 THR A CA 1
ATOM 4032 C C . THR A 1 520 ? 39.509 -20.962 -45.376 1.00 94.38 520 THR A C 1
ATOM 4034 O O . THR A 1 520 ? 38.610 -20.193 -45.031 1.00 94.38 520 THR A O 1
ATOM 4037 N N . VAL A 1 521 ? 40.722 -20.525 -45.722 1.00 95.94 521 VAL A N 1
ATOM 4038 C CA . VAL A 1 521 ? 41.064 -19.105 -45.899 1.00 95.94 521 VAL A CA 1
ATOM 4039 C C . VAL A 1 521 ? 41.252 -18.846 -47.388 1.00 95.94 521 VAL A C 1
ATOM 4041 O O . VAL A 1 521 ? 42.094 -19.457 -48.040 1.00 95.94 521 VAL A O 1
ATOM 4044 N N . THR A 1 522 ? 40.448 -17.954 -47.956 1.00 95.25 522 THR A N 1
ATOM 4045 C CA . THR A 1 522 ? 40.424 -17.677 -49.399 1.00 95.25 522 THR A CA 1
ATOM 4046 C C . THR A 1 522 ? 40.790 -16.226 -49.672 1.00 95.25 522 THR A C 1
ATOM 4048 O O . THR A 1 522 ? 40.306 -15.334 -48.981 1.00 95.25 522 THR A O 1
ATOM 4051 N N . VAL A 1 523 ? 41.626 -15.992 -50.686 1.00 95.44 523 VAL A N 1
ATOM 4052 C CA . VAL A 1 523 ? 41.996 -14.653 -51.165 1.00 95.44 523 VAL A CA 1
ATOM 4053 C C . VAL A 1 523 ? 41.375 -14.435 -52.538 1.00 95.44 523 VAL A C 1
ATOM 4055 O O . VAL A 1 523 ? 41.548 -15.254 -53.445 1.00 95.44 523 VAL A O 1
ATOM 4058 N N . TRP A 1 524 ? 40.668 -13.323 -52.678 1.00 95.19 524 TRP A N 1
ATOM 4059 C CA . TRP A 1 524 ? 39.874 -12.940 -53.836 1.00 95.19 524 TRP A CA 1
ATOM 4060 C C . TRP A 1 524 ? 40.435 -11.686 -54.502 1.00 95.19 524 TRP A C 1
ATOM 4062 O O . TRP A 1 524 ? 41.009 -10.816 -53.840 1.00 95.19 524 TRP A O 1
ATOM 4072 N N . ASP A 1 525 ? 40.201 -11.578 -55.805 1.00 93.44 525 ASP A N 1
ATOM 4073 C CA . ASP A 1 525 ? 40.200 -10.308 -56.519 1.00 93.44 525 ASP A CA 1
ATOM 4074 C C . ASP A 1 525 ? 38.774 -9.733 -56.499 1.00 93.44 525 ASP A C 1
ATOM 4076 O O . ASP A 1 525 ? 37.888 -10.171 -57.235 1.00 93.44 525 ASP A O 1
ATOM 4080 N N . ALA A 1 526 ? 38.558 -8.736 -55.642 1.00 90.88 526 ALA A N 1
ATOM 4081 C CA . ALA A 1 526 ? 37.286 -8.044 -55.471 1.00 90.88 526 ALA A CA 1
ATOM 4082 C C . ALA A 1 526 ? 36.875 -7.202 -56.696 1.00 90.88 526 ALA A C 1
ATOM 4084 O O . ALA A 1 526 ? 35.723 -6.783 -56.766 1.00 90.88 526 ALA A O 1
ATOM 4085 N N . SER A 1 527 ? 37.777 -6.962 -57.660 1.00 89.06 527 SER A N 1
ATOM 4086 C CA . SER A 1 527 ? 37.473 -6.229 -58.898 1.00 89.06 527 SER A CA 1
ATOM 4087 C C . SER A 1 527 ? 36.957 -7.127 -60.030 1.00 89.06 527 SER A C 1
ATOM 4089 O O . SER A 1 527 ? 36.139 -6.685 -60.833 1.00 89.06 527 SER A O 1
ATOM 4091 N N . THR A 1 528 ? 37.377 -8.397 -60.074 1.00 88.44 528 THR A N 1
ATOM 4092 C CA . THR A 1 528 ? 36.919 -9.390 -61.071 1.00 88.44 528 THR A CA 1
ATOM 4093 C C . THR A 1 528 ? 35.976 -10.454 -60.499 1.00 88.44 528 THR A C 1
ATOM 4095 O O . THR A 1 528 ? 35.424 -11.266 -61.246 1.00 88.44 528 THR A O 1
ATOM 4098 N N . GLY A 1 529 ? 35.801 -10.483 -59.174 1.00 88.31 529 GLY A N 1
ATOM 4099 C CA . GLY A 1 529 ? 35.044 -11.509 -58.455 1.00 88.31 529 GLY A CA 1
ATOM 4100 C C . GLY A 1 529 ? 35.712 -12.891 -58.454 1.00 88.31 529 GLY A C 1
ATOM 4101 O O . GLY A 1 529 ? 35.068 -13.882 -58.108 1.00 88.31 529 GLY A O 1
ATOM 4102 N N . GLN A 1 530 ? 36.978 -12.987 -58.874 1.00 89.38 530 GLN A N 1
ATOM 4103 C CA . GLN A 1 530 ? 37.687 -14.256 -59.028 1.00 89.38 530 GLN A CA 1
ATOM 4104 C C . GLN A 1 530 ? 38.452 -14.667 -57.768 1.00 89.38 530 GLN A C 1
ATOM 4106 O O . GLN A 1 530 ? 38.837 -13.852 -56.929 1.00 89.38 530 GLN A O 1
ATOM 4111 N N . ARG A 1 531 ? 38.689 -15.975 -57.646 1.00 92.12 531 ARG A N 1
ATOM 4112 C CA . ARG A 1 531 ? 39.417 -16.578 -56.528 1.00 92.12 531 ARG A CA 1
ATOM 4113 C C . ARG A 1 531 ? 40.899 -16.726 -56.870 1.00 92.12 531 ARG A C 1
ATOM 4115 O O . ARG A 1 531 ? 41.250 -17.534 -57.725 1.00 92.12 531 ARG A O 1
ATOM 4122 N N . THR A 1 532 ? 41.756 -15.988 -56.172 1.00 90.81 532 THR A N 1
ATOM 4123 C CA . THR A 1 532 ? 43.197 -15.880 -56.458 1.00 90.81 532 THR A CA 1
ATOM 4124 C C . THR A 1 532 ? 44.026 -16.935 -55.724 1.00 90.81 532 THR A C 1
ATOM 4126 O O . THR A 1 532 ? 44.907 -17.544 -56.324 1.00 90.81 532 THR A O 1
ATOM 4129 N N . LYS A 1 533 ? 43.745 -17.179 -54.435 1.00 90.88 533 LYS A N 1
ATOM 4130 C CA . LYS A 1 533 ? 44.364 -18.258 -53.639 1.00 90.88 533 LYS A CA 1
ATOM 4131 C C . LYS A 1 533 ? 43.371 -18.891 -52.671 1.00 90.88 533 LYS A C 1
ATOM 4133 O O . LYS A 1 533 ? 42.345 -18.306 -52.325 1.00 90.88 533 LYS A O 1
ATOM 4138 N N . THR A 1 534 ? 43.675 -20.104 -52.225 1.00 93.38 534 THR A N 1
ATOM 4139 C CA . THR A 1 534 ? 42.881 -20.851 -51.244 1.00 93.38 534 THR A CA 1
ATOM 4140 C C . THR A 1 534 ? 43.823 -21.669 -50.373 1.00 93.38 534 THR A C 1
ATOM 4142 O O . THR A 1 534 ? 44.622 -22.440 -50.894 1.00 93.38 534 THR A O 1
ATOM 4145 N N . PHE A 1 535 ? 43.714 -21.493 -49.063 1.00 93.75 535 PHE A N 1
ATOM 4146 C CA . PHE A 1 535 ? 44.495 -22.177 -48.045 1.00 93.75 535 PHE A CA 1
ATOM 4147 C C . PHE A 1 535 ? 43.561 -23.050 -47.200 1.00 93.75 535 PHE A C 1
ATOM 4149 O O . PHE A 1 535 ? 42.521 -22.577 -46.737 1.00 93.75 535 PHE A O 1
ATOM 4156 N N . GLN A 1 536 ? 43.919 -24.319 -47.001 1.00 90.44 536 GLN A N 1
ATOM 4157 C CA . GLN A 1 536 ? 43.067 -25.305 -46.332 1.00 90.44 536 GLN A CA 1
ATOM 4158 C C . GLN A 1 536 ? 43.908 -26.207 -45.411 1.00 90.44 536 GLN A C 1
ATOM 4160 O O . GLN A 1 536 ? 44.136 -27.377 -45.699 1.00 90.44 536 GLN A O 1
ATOM 4165 N N . GLU A 1 537 ? 44.399 -25.638 -44.304 1.00 92.75 537 GLU A N 1
ATOM 4166 C CA . GLU A 1 537 ? 45.142 -26.382 -43.265 1.00 92.75 537 GLU A CA 1
ATOM 4167 C C . GLU A 1 537 ? 44.540 -26.267 -41.855 1.00 92.75 537 GLU A C 1
ATOM 4169 O O . GLU A 1 537 ? 45.084 -26.858 -40.923 1.00 92.75 537 GLU A O 1
ATOM 4174 N N . HIS A 1 538 ? 43.486 -25.470 -41.652 1.00 94.94 538 HIS A N 1
ATOM 4175 C CA . HIS A 1 538 ? 42.766 -25.495 -40.378 1.00 94.94 538 HIS A CA 1
ATOM 4176 C C . HIS A 1 538 ? 41.865 -26.731 -40.333 1.00 94.94 538 HIS A C 1
ATOM 4178 O O . HIS A 1 538 ? 41.179 -27.043 -41.302 1.00 94.94 538 HIS A O 1
ATOM 4184 N N . GLU A 1 539 ? 41.853 -27.424 -39.196 1.00 92.62 539 GLU A N 1
ATOM 4185 C CA . GLU A 1 539 ? 41.108 -28.685 -39.021 1.00 92.62 539 GLU A CA 1
ATOM 4186 C C . GLU A 1 539 ? 39.617 -28.458 -38.702 1.00 92.62 539 GLU A C 1
ATOM 4188 O O . GLU A 1 539 ? 38.830 -29.402 -38.624 1.00 92.62 539 GLU A O 1
ATOM 4193 N N . LYS A 1 540 ? 39.237 -27.201 -38.449 1.00 94.94 540 LYS A N 1
ATOM 4194 C CA . LYS A 1 540 ? 37.901 -26.751 -38.040 1.00 94.94 540 LYS A CA 1
ATOM 4195 C C . LYS A 1 540 ? 37.655 -25.325 -38.540 1.00 94.94 540 LYS A C 1
ATOM 4197 O O . LYS A 1 540 ? 38.586 -24.653 -38.987 1.00 94.94 540 LYS A O 1
ATOM 4202 N N . ARG A 1 541 ? 36.415 -24.846 -38.367 1.00 94.19 541 ARG A N 1
ATOM 4203 C CA . ARG A 1 541 ? 35.976 -23.457 -38.584 1.00 94.19 541 ARG A CA 1
ATOM 4204 C C . ARG A 1 541 ? 37.050 -22.435 -38.224 1.00 94.19 541 ARG A C 1
ATOM 4206 O O . ARG A 1 541 ? 37.419 -22.280 -37.059 1.00 94.19 541 ARG A O 1
ATOM 4213 N N . CYS A 1 542 ? 37.434 -21.653 -39.223 1.00 95.62 542 CYS A N 1
ATOM 4214 C CA . CYS A 1 542 ? 38.184 -20.433 -39.018 1.00 95.62 542 CYS A CA 1
ATOM 4215 C C . CYS A 1 542 ? 37.187 -19.307 -38.705 1.00 95.62 542 CYS A C 1
ATOM 4217 O O . CYS A 1 542 ? 36.221 -19.108 -39.443 1.00 95.62 542 CYS A O 1
ATOM 4219 N N . TRP A 1 543 ? 37.371 -18.593 -37.595 1.00 93.31 543 TRP A N 1
ATOM 4220 C CA . TRP A 1 543 ? 36.465 -17.520 -37.167 1.00 93.31 543 TRP A CA 1
ATOM 4221 C C . TRP A 1 543 ? 36.847 -16.148 -37.712 1.00 93.31 543 TRP A C 1
ATOM 4223 O O . TRP A 1 543 ? 35.975 -15.303 -37.900 1.00 93.31 543 TRP A O 1
ATOM 4233 N N . SER A 1 544 ? 38.140 -15.919 -37.932 1.00 95.12 544 SER A N 1
ATOM 4234 C CA . SER A 1 544 ? 38.685 -14.599 -38.241 1.00 95.12 544 SER A CA 1
ATOM 4235 C C . SER A 1 544 ? 39.883 -14.686 -39.174 1.00 95.12 544 SER A C 1
ATOM 4237 O O . SER A 1 544 ? 40.693 -15.608 -39.076 1.00 95.12 544 SER A O 1
ATOM 4239 N N . VAL A 1 545 ? 39.999 -13.685 -40.043 1.00 96.31 545 VAL A N 1
ATOM 4240 C CA . VAL A 1 545 ? 41.134 -13.458 -40.936 1.00 96.31 545 VAL A CA 1
ATOM 4241 C C . VAL A 1 545 ? 41.509 -11.977 -40.888 1.00 96.31 545 VAL A C 1
ATOM 4243 O O . VAL A 1 545 ? 40.632 -11.126 -40.741 1.00 96.31 545 VAL A O 1
ATOM 4246 N N . ASP A 1 546 ? 42.797 -11.662 -40.992 1.00 96.31 546 ASP A N 1
ATOM 4247 C CA . ASP A 1 546 ? 43.282 -10.281 -40.984 1.00 96.31 546 ASP A CA 1
ATOM 4248 C C . ASP A 1 546 ? 44.516 -10.103 -41.873 1.00 96.31 546 ASP A C 1
ATOM 4250 O O . ASP A 1 546 ? 45.437 -10.922 -41.820 1.00 96.31 546 ASP A O 1
ATOM 4254 N N . PHE A 1 547 ? 44.545 -9.036 -42.671 1.00 95.25 547 PHE A N 1
ATOM 4255 C CA . PHE A 1 547 ? 45.756 -8.568 -43.347 1.00 95.25 547 PHE A CA 1
ATOM 4256 C C . PHE A 1 547 ? 46.651 -7.778 -42.390 1.00 95.25 547 PHE A C 1
ATOM 4258 O O . PHE A 1 547 ? 46.178 -7.071 -41.506 1.00 95.25 547 PHE A O 1
ATOM 4265 N N . ASN A 1 548 ? 47.961 -7.853 -42.601 1.00 93.81 548 ASN A N 1
ATOM 4266 C CA . ASN A 1 548 ? 48.922 -7.013 -41.901 1.00 93.81 548 ASN A CA 1
ATOM 4267 C C . ASN A 1 548 ? 49.064 -5.654 -42.614 1.00 93.81 548 ASN A C 1
ATOM 4269 O O . ASN A 1 548 ? 49.455 -5.598 -43.780 1.00 93.81 548 ASN A O 1
ATOM 4273 N N . ASP A 1 549 ? 48.780 -4.556 -41.905 1.00 88.25 549 ASP A N 1
ATOM 4274 C CA . ASP A 1 549 ? 48.854 -3.185 -42.442 1.00 88.25 549 ASP A CA 1
ATOM 4275 C C . ASP A 1 549 ? 50.260 -2.771 -42.920 1.00 88.25 549 ASP A C 1
ATOM 4277 O O . ASP A 1 549 ? 50.397 -1.844 -43.721 1.00 88.25 549 ASP A O 1
ATOM 4281 N N . VAL A 1 550 ? 51.313 -3.426 -42.416 1.00 89.56 550 VAL A N 1
ATOM 4282 C CA . VAL A 1 550 ? 52.717 -3.073 -42.681 1.00 89.56 550 VAL A CA 1
ATOM 4283 C C . VAL A 1 550 ? 53.365 -4.038 -43.680 1.00 89.56 550 VAL A C 1
ATOM 4285 O O . VAL A 1 550 ? 54.050 -3.591 -44.598 1.00 89.56 550 VAL A O 1
ATOM 4288 N N . ASP A 1 551 ? 53.145 -5.348 -43.532 1.00 90.19 551 ASP A N 1
ATOM 4289 C CA . ASP A 1 551 ? 53.503 -6.355 -44.540 1.00 90.19 551 ASP A CA 1
ATOM 4290 C C . ASP A 1 551 ? 52.251 -6.817 -45.288 1.00 90.19 551 ASP A C 1
ATOM 4292 O O . ASP A 1 551 ? 51.613 -7.809 -44.944 1.00 90.19 551 ASP A O 1
ATOM 4296 N N . THR A 1 552 ? 51.927 -6.108 -46.366 1.00 87.44 552 THR A N 1
ATOM 4297 C CA . THR A 1 552 ? 50.703 -6.293 -47.161 1.00 87.44 552 THR A CA 1
ATOM 4298 C C . THR A 1 552 ? 50.571 -7.677 -47.812 1.00 87.44 552 THR A C 1
ATOM 4300 O O . THR A 1 552 ? 49.545 -7.959 -48.435 1.00 87.44 552 THR A O 1
ATOM 4303 N N . ARG A 1 553 ? 51.594 -8.537 -47.696 1.00 89.12 553 ARG A N 1
ATOM 4304 C CA . ARG A 1 553 ? 51.611 -9.924 -48.178 1.00 89.12 553 ARG A CA 1
ATOM 4305 C C . ARG A 1 553 ? 51.319 -10.955 -47.092 1.00 89.12 553 ARG A C 1
ATOM 4307 O O . ARG A 1 553 ? 51.166 -12.124 -47.444 1.00 89.12 553 ARG A O 1
ATOM 4314 N N . LEU A 1 554 ? 51.263 -10.552 -45.824 1.00 93.50 554 LEU A N 1
ATOM 4315 C CA . LEU A 1 554 ? 51.047 -11.428 -44.678 1.00 93.50 554 LEU A CA 1
ATOM 4316 C C . LEU A 1 554 ? 49.585 -11.372 -44.208 1.00 93.50 554 LEU A C 1
ATOM 4318 O O . LEU A 1 554 ? 49.010 -10.299 -44.017 1.00 93.50 554 LEU A O 1
ATOM 4322 N N . ILE A 1 555 ? 49.002 -12.549 -43.998 1.00 95.38 555 ILE A N 1
ATOM 4323 C CA . ILE A 1 555 ? 47.653 -12.755 -43.465 1.00 95.38 555 ILE A CA 1
ATOM 4324 C C . ILE A 1 555 ? 47.760 -13.616 -42.205 1.00 95.38 555 ILE A C 1
ATOM 4326 O O . ILE A 1 555 ? 48.543 -14.565 -42.173 1.00 95.38 555 ILE A O 1
ATOM 4330 N N . ALA A 1 556 ? 46.946 -13.332 -41.192 1.00 96.44 556 ALA A N 1
ATOM 4331 C CA . ALA A 1 556 ? 46.738 -14.205 -40.038 1.00 96.44 556 ALA A CA 1
ATOM 4332 C C . ALA A 1 556 ? 45.307 -14.748 -40.026 1.00 96.44 556 ALA A C 1
ATOM 4334 O O . ALA A 1 556 ? 44.381 -14.060 -40.455 1.00 96.44 556 ALA A O 1
ATOM 4335 N N . SER A 1 557 ? 45.112 -15.960 -39.505 1.00 97.19 557 SER A N 1
ATOM 4336 C CA . SER A 1 557 ? 43.784 -16.552 -39.318 1.00 97.19 557 SER A CA 1
ATOM 4337 C C . SER A 1 557 ? 43.665 -17.330 -38.008 1.00 97.19 557 SER A C 1
ATOM 4339 O O . SER A 1 557 ? 44.584 -18.060 -37.643 1.00 97.19 557 SER A O 1
ATOM 4341 N N . GLY A 1 558 ? 42.541 -17.173 -37.300 1.00 96.56 558 GLY A N 1
ATOM 4342 C CA . GLY A 1 558 ? 42.249 -17.839 -36.020 1.00 96.56 558 GLY A CA 1
ATOM 4343 C C . GLY A 1 558 ? 41.102 -18.849 -36.130 1.00 96.56 558 GLY A C 1
ATOM 4344 O O . GLY A 1 558 ? 40.134 -18.603 -36.856 1.00 96.56 558 GLY A O 1
ATOM 4345 N N . SER A 1 559 ? 41.204 -19.991 -35.440 1.00 96.75 559 SER A N 1
ATOM 4346 C CA . SER A 1 559 ? 40.298 -21.138 -35.626 1.00 96.75 559 SER A CA 1
ATOM 4347 C C . SER A 1 559 ? 39.895 -21.872 -34.334 1.00 96.75 559 SER A C 1
ATOM 4349 O O . SER A 1 559 ? 40.562 -21.809 -33.295 1.00 96.75 559 SER A O 1
ATOM 4351 N N . ASP A 1 560 ? 38.792 -22.624 -34.427 1.00 94.94 560 ASP A N 1
ATOM 4352 C CA . ASP A 1 560 ? 38.330 -23.604 -33.434 1.00 94.94 560 ASP A CA 1
ATOM 4353 C C . ASP A 1 560 ? 39.301 -24.791 -33.241 1.00 94.94 560 ASP A C 1
ATOM 4355 O O . ASP A 1 560 ? 39.139 -25.585 -32.308 1.00 94.94 560 ASP A O 1
ATOM 4359 N N . ASP A 1 561 ? 40.317 -24.948 -34.095 1.00 94.94 561 ASP A N 1
ATOM 4360 C CA . ASP A 1 561 ? 41.434 -25.887 -33.888 1.00 94.94 561 ASP A CA 1
ATOM 4361 C C . ASP A 1 561 ? 42.478 -25.403 -32.859 1.00 94.94 561 ASP A C 1
ATOM 4363 O O . ASP A 1 561 ? 43.453 -26.106 -32.605 1.00 94.94 561 ASP A O 1
ATOM 4367 N N . ALA A 1 562 ? 42.233 -24.247 -32.225 1.00 94.44 562 ALA A N 1
ATOM 4368 C CA . ALA A 1 562 ? 43.105 -23.594 -31.247 1.00 94.44 562 ALA A CA 1
ATOM 4369 C C . ALA A 1 562 ? 44.465 -23.138 -31.811 1.00 94.44 562 ALA A C 1
ATOM 4371 O O . ALA A 1 562 ? 45.416 -22.940 -31.054 1.00 94.44 562 ALA A O 1
ATOM 4372 N N . ARG A 1 563 ? 44.567 -22.910 -33.127 1.00 94.62 563 ARG A N 1
ATOM 4373 C CA . ARG A 1 563 ? 45.764 -22.341 -33.760 1.00 94.62 563 ARG A CA 1
ATOM 4374 C C . ARG A 1 563 ? 45.507 -20.966 -34.373 1.00 94.62 563 ARG A C 1
ATOM 4376 O O . ARG A 1 563 ? 44.408 -20.664 -34.844 1.00 94.62 563 ARG A O 1
ATOM 4383 N N . VAL A 1 564 ? 46.565 -20.153 -34.418 1.00 96.44 564 VAL A N 1
ATOM 4384 C CA . VAL A 1 564 ? 46.666 -19.005 -35.332 1.00 96.44 564 VAL A CA 1
ATOM 4385 C C . VAL A 1 564 ? 47.655 -19.366 -36.429 1.00 96.44 564 VAL A C 1
ATOM 4387 O O . VAL A 1 564 ? 48.827 -19.590 -36.131 1.00 96.44 564 VAL A O 1
ATOM 4390 N N . LYS A 1 565 ? 47.214 -19.411 -37.687 1.00 95.50 565 LYS A N 1
ATOM 4391 C CA . LYS A 1 565 ? 48.099 -19.643 -38.838 1.00 95.50 565 LYS A CA 1
ATOM 4392 C C . LYS A 1 565 ? 48.478 -18.326 -39.504 1.00 95.50 565 LYS A C 1
ATOM 4394 O O . LYS A 1 565 ? 47.657 -17.414 -39.594 1.00 95.50 565 LYS A O 1
ATOM 4399 N N . LEU A 1 566 ? 49.724 -18.244 -39.966 1.00 95.31 566 LEU A N 1
ATOM 4400 C CA . LEU A 1 566 ? 50.238 -17.142 -40.776 1.00 95.31 566 LEU A CA 1
ATOM 4401 C C . LEU A 1 566 ? 50.433 -17.599 -42.220 1.00 95.31 566 LEU A C 1
ATOM 4403 O O . LEU A 1 566 ? 51.028 -18.649 -42.459 1.00 95.31 566 LEU A O 1
ATOM 4407 N N . TRP A 1 567 ? 50.003 -16.787 -43.179 1.00 94.12 567 TRP A N 1
ATOM 4408 C CA . TRP A 1 567 ? 50.052 -17.089 -44.609 1.00 94.12 567 TRP A CA 1
ATOM 4409 C C . TRP A 1 567 ? 50.733 -15.946 -45.347 1.00 94.12 567 TRP A C 1
ATOM 4411 O O . TRP A 1 567 ? 50.343 -14.793 -45.172 1.00 94.12 567 TRP A O 1
ATOM 4421 N N . ALA A 1 568 ? 51.712 -16.252 -46.197 1.00 93.12 568 ALA A N 1
ATOM 4422 C CA . ALA A 1 568 ? 52.265 -15.273 -47.120 1.00 93.12 568 ALA A CA 1
ATOM 4423 C C . ALA A 1 568 ? 51.689 -15.511 -48.519 1.00 93.12 568 ALA A C 1
ATOM 4425 O O . ALA A 1 568 ? 51.629 -16.642 -48.993 1.00 93.12 568 ALA A O 1
ATOM 4426 N N . LEU A 1 569 ? 51.285 -14.450 -49.218 1.00 90.19 569 LEU A N 1
ATOM 4427 C CA . LEU A 1 569 ? 50.656 -14.562 -50.544 1.00 90.19 569 LEU A CA 1
ATOM 4428 C C . LEU A 1 569 ? 51.542 -15.235 -51.612 1.00 90.19 569 LEU A C 1
ATOM 4430 O O . LEU A 1 569 ? 51.033 -15.684 -52.639 1.00 90.19 569 LEU A O 1
ATOM 4434 N N . ASN A 1 570 ? 52.857 -15.317 -51.390 1.00 89.12 570 ASN A N 1
ATOM 4435 C CA . ASN A 1 570 ? 53.810 -16.010 -52.258 1.00 89.12 570 ASN A CA 1
ATOM 4436 C C . ASN A 1 570 ? 54.053 -17.487 -51.886 1.00 89.12 570 ASN A C 1
ATOM 4438 O O . ASN A 1 570 ? 54.705 -18.175 -52.667 1.00 89.12 570 ASN A O 1
ATOM 4442 N N . THR A 1 571 ? 53.542 -17.988 -50.756 1.00 88.81 571 THR A N 1
ATOM 4443 C CA . THR A 1 571 ? 53.549 -19.421 -50.408 1.00 88.81 571 THR A CA 1
ATOM 4444 C C . THR A 1 571 ? 52.171 -20.040 -50.641 1.00 88.81 571 THR A C 1
ATOM 4446 O O . THR A 1 571 ? 51.174 -19.328 -50.768 1.00 88.81 571 THR A O 1
ATOM 4449 N N . ASP A 1 572 ? 52.111 -21.369 -50.741 1.00 85.56 572 ASP A N 1
ATOM 4450 C CA . ASP A 1 572 ? 50.853 -22.136 -50.839 1.00 85.56 572 ASP A CA 1
ATOM 4451 C C . ASP A 1 572 ? 50.486 -22.844 -49.520 1.00 85.56 572 ASP A C 1
ATOM 4453 O O . ASP A 1 572 ? 49.372 -23.335 -49.365 1.00 85.56 572 ASP A O 1
ATOM 4457 N N . TYR A 1 573 ? 51.411 -22.830 -48.554 1.00 88.06 573 TYR A N 1
ATOM 4458 C CA . TYR A 1 573 ? 51.269 -23.365 -47.198 1.00 88.06 573 TYR A CA 1
ATOM 4459 C C . TYR A 1 573 ? 51.474 -22.260 -46.150 1.00 88.06 573 TYR A C 1
ATOM 4461 O O . TYR A 1 573 ? 52.029 -21.195 -46.466 1.00 88.06 573 TYR A O 1
ATOM 4469 N N . SER A 1 574 ? 51.060 -22.513 -44.905 1.00 90.81 574 SER A N 1
ATOM 4470 C CA . SER A 1 574 ? 51.297 -21.600 -43.782 1.00 90.81 574 SER A CA 1
ATOM 4471 C C . SER A 1 574 ? 52.794 -21.445 -43.482 1.00 90.81 574 SER A C 1
ATOM 4473 O O . SER A 1 574 ? 53.573 -22.396 -43.504 1.00 90.81 574 SER A O 1
ATOM 4475 N N . VAL A 1 575 ? 53.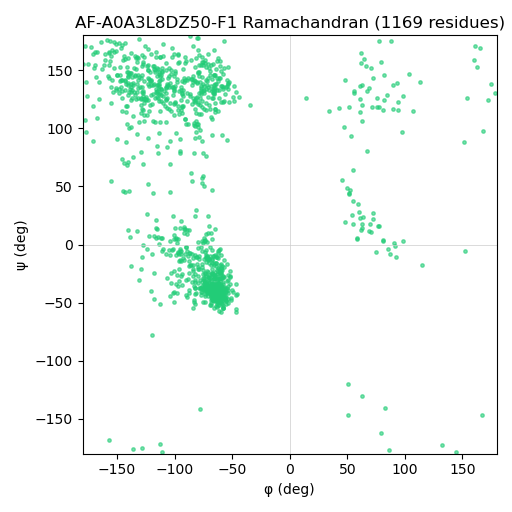204 -20.205 -43.217 1.00 91.62 575 VAL A N 1
ATOM 4476 C CA . VAL A 1 575 ? 54.592 -19.815 -42.917 1.00 91.62 575 VAL A CA 1
ATOM 4477 C C . VAL A 1 575 ? 54.942 -20.126 -41.462 1.00 91.62 575 VAL A C 1
ATOM 4479 O O . VAL A 1 575 ? 56.082 -20.460 -41.149 1.00 91.62 575 VAL A O 1
ATOM 4482 N N . ALA A 1 576 ? 53.955 -20.019 -40.571 1.00 90.88 576 ALA A N 1
ATOM 4483 C CA . ALA A 1 576 ? 54.060 -20.405 -39.172 1.00 90.88 576 ALA A CA 1
ATOM 4484 C C . ALA A 1 576 ? 52.674 -20.690 -38.576 1.00 90.88 576 ALA A C 1
ATOM 4486 O O . ALA A 1 576 ? 51.644 -20.279 -39.120 1.00 90.88 576 ALA A O 1
ATOM 4487 N N . SER A 1 577 ? 52.667 -21.351 -37.418 1.00 92.56 577 SER A N 1
ATOM 4488 C CA . SER A 1 577 ? 51.475 -21.585 -36.607 1.00 92.56 577 SER A CA 1
ATOM 4489 C C . SER A 1 577 ? 51.786 -21.288 -35.141 1.00 92.56 577 SER A C 1
ATOM 4491 O O . SER A 1 577 ? 52.756 -21.817 -34.603 1.00 92.56 577 SER A O 1
ATOM 4493 N N . LEU A 1 578 ? 50.955 -20.472 -34.495 1.00 93.00 578 LEU A N 1
ATOM 4494 C CA . LEU A 1 578 ? 50.909 -20.324 -33.038 1.00 93.00 578 LEU A CA 1
ATOM 4495 C C . LEU A 1 578 ? 49.897 -21.330 -32.484 1.00 93.00 578 LEU A C 1
ATOM 4497 O O . LEU A 1 578 ? 48.838 -21.514 -33.088 1.00 93.00 578 LEU A O 1
ATOM 4501 N N . GLU A 1 579 ? 50.183 -21.937 -31.336 1.00 91.38 579 GLU A N 1
ATOM 4502 C CA . GLU A 1 579 ? 49.236 -22.807 -30.628 1.00 91.38 579 GLU A CA 1
ATOM 4503 C C . GLU A 1 579 ? 48.707 -22.094 -29.376 1.00 91.38 579 GLU A C 1
ATOM 4505 O O . GLU A 1 579 ? 49.473 -21.616 -28.536 1.00 91.38 579 GLU A O 1
ATOM 4510 N N . ALA A 1 580 ? 47.383 -21.987 -29.272 1.00 90.44 580 ALA A N 1
ATOM 4511 C CA . ALA A 1 580 ? 46.669 -21.372 -28.162 1.00 90.44 580 ALA A CA 1
ATOM 4512 C C . ALA A 1 580 ? 46.118 -22.440 -27.203 1.00 90.44 580 ALA A C 1
ATOM 4514 O O . ALA A 1 580 ? 46.005 -23.619 -27.532 1.00 90.44 580 ALA A O 1
ATOM 4515 N N . LYS A 1 581 ? 45.734 -22.026 -25.990 1.00 88.56 581 LYS A N 1
ATOM 4516 C CA . LYS A 1 581 ? 45.195 -22.941 -24.963 1.00 88.56 581 LYS A CA 1
ATOM 4517 C C . LYS A 1 581 ? 43.725 -23.318 -25.182 1.00 88.56 581 LYS A C 1
ATOM 4519 O O . LYS A 1 581 ? 43.227 -24.220 -24.515 1.00 88.56 581 LYS A O 1
ATOM 4524 N N . ALA A 1 582 ? 43.039 -22.615 -26.079 1.00 93.62 582 ALA A N 1
ATOM 4525 C CA . ALA A 1 582 ? 41.653 -22.836 -26.465 1.00 93.62 582 ALA A CA 1
ATOM 4526 C C . ALA A 1 582 ? 41.391 -22.219 -27.853 1.00 93.62 582 ALA A C 1
ATOM 4528 O O . ALA A 1 582 ? 42.267 -21.573 -28.428 1.00 93.62 582 ALA A O 1
ATOM 4529 N N . ASN A 1 583 ? 40.178 -22.412 -28.378 1.00 94.81 583 ASN A N 1
ATOM 4530 C CA . ASN A 1 583 ? 39.712 -21.884 -29.663 1.00 94.81 583 ASN A CA 1
ATOM 4531 C C . ASN A 1 583 ? 40.010 -20.380 -29.812 1.00 94.81 583 ASN A C 1
ATOM 4533 O O . ASN A 1 583 ? 39.748 -19.599 -28.892 1.00 94.81 583 ASN A O 1
ATOM 4537 N N . VAL A 1 584 ? 40.494 -19.967 -30.987 1.00 96.31 584 VAL A N 1
ATOM 4538 C CA . VAL A 1 584 ? 40.779 -18.558 -31.288 1.00 96.31 584 VAL A CA 1
ATOM 4539 C C . VAL A 1 584 ? 39.599 -17.943 -32.036 1.00 96.31 584 VAL A C 1
ATOM 4541 O O . VAL A 1 584 ? 39.329 -18.280 -33.187 1.00 96.31 584 VAL A O 1
ATOM 4544 N N . CYS A 1 585 ? 38.903 -17.017 -31.378 1.00 94.06 585 CYS A N 1
ATOM 4545 C CA . CYS A 1 585 ? 37.697 -16.378 -31.905 1.00 94.06 585 CYS A CA 1
ATOM 4546 C C . CYS A 1 585 ? 38.021 -15.204 -32.840 1.00 94.06 585 CYS A C 1
ATOM 4548 O O . CYS A 1 585 ? 37.317 -14.967 -33.817 1.00 94.06 585 CYS A O 1
ATOM 4550 N N . CYS A 1 586 ? 39.081 -14.449 -32.540 1.00 95.12 586 CYS A N 1
ATOM 4551 C CA . CYS A 1 586 ? 39.439 -13.236 -33.271 1.00 95.12 586 CYS A CA 1
ATOM 4552 C C . CYS A 1 586 ? 40.955 -13.034 -33.281 1.00 95.12 586 CYS A C 1
ATOM 4554 O O . CYS A 1 586 ? 41.576 -13.117 -32.224 1.00 95.12 586 CYS A O 1
ATOM 4556 N N . VAL A 1 587 ? 41.536 -12.726 -34.439 1.00 96.19 587 VAL A N 1
ATOM 4557 C CA . VAL A 1 587 ? 42.933 -12.301 -34.601 1.00 96.19 587 VAL A CA 1
ATOM 4558 C C . VAL A 1 587 ? 42.985 -10.923 -35.263 1.00 96.19 587 VAL A C 1
ATOM 4560 O O . VAL A 1 587 ? 42.196 -10.663 -36.169 1.00 96.19 587 VAL A O 1
ATOM 4563 N N . LYS A 1 588 ? 43.899 -10.052 -34.815 1.00 95.19 588 LYS A N 1
ATOM 4564 C CA . LYS A 1 588 ? 44.228 -8.772 -35.465 1.00 95.19 588 LYS A CA 1
ATOM 4565 C C . LYS A 1 588 ? 45.725 -8.450 -35.364 1.00 95.19 588 LYS A C 1
ATOM 4567 O O . LYS A 1 588 ? 46.341 -8.668 -34.316 1.00 95.19 588 LYS A O 1
ATOM 4572 N N . PHE A 1 589 ? 46.310 -7.890 -36.420 1.00 95.62 589 PHE A N 1
ATOM 4573 C CA . PHE A 1 589 ? 47.666 -7.328 -36.392 1.00 95.62 589 PHE A CA 1
ATOM 4574 C C . PHE A 1 589 ? 47.713 -5.968 -35.678 1.00 95.62 589 PHE A C 1
ATOM 4576 O O . PHE A 1 589 ? 46.713 -5.258 -35.586 1.00 95.62 589 PHE A O 1
ATOM 4583 N N . ASN A 1 590 ? 48.891 -5.584 -35.171 1.00 93.06 590 ASN A N 1
ATOM 4584 C CA . ASN A 1 590 ? 49.114 -4.228 -34.666 1.00 93.06 590 ASN A CA 1
ATOM 4585 C C . ASN A 1 590 ? 49.286 -3.259 -35.859 1.00 93.06 590 ASN A C 1
ATOM 4587 O O . ASN A 1 590 ? 50.239 -3.433 -36.624 1.00 93.06 590 ASN A O 1
ATOM 4591 N N . PRO A 1 591 ? 48.478 -2.186 -35.982 1.00 89.25 591 PRO A N 1
ATOM 4592 C CA . PRO A 1 591 ? 48.458 -1.300 -37.157 1.00 89.25 591 PRO A CA 1
ATOM 4593 C C . PRO A 1 591 ? 49.731 -0.452 -37.360 1.00 89.25 591 PRO A C 1
ATOM 4595 O O . PRO A 1 591 ? 49.776 0.424 -38.224 1.00 89.25 591 PRO A O 1
ATOM 4598 N N . ARG A 1 592 ? 50.780 -0.648 -36.545 1.00 87.69 592 ARG A N 1
ATOM 4599 C CA . ARG A 1 592 ? 52.112 -0.041 -36.728 1.00 87.69 592 ARG A CA 1
ATOM 4600 C C . ARG A 1 592 ? 53.286 -1.018 -36.586 1.00 87.69 592 ARG A C 1
ATOM 4602 O O . ARG A 1 592 ? 54.424 -0.563 -36.505 1.00 87.69 592 ARG A O 1
ATOM 4609 N N . SER A 1 593 ? 53.057 -2.334 -36.542 1.00 89.88 593 SER A N 1
ATOM 4610 C CA . SER A 1 593 ? 54.146 -3.320 -36.461 1.00 89.88 593 SER A CA 1
ATOM 4611 C C . SER A 1 593 ? 53.860 -4.558 -37.299 1.00 89.88 593 SER A C 1
ATOM 4613 O O . SER A 1 593 ? 52.949 -5.322 -36.994 1.00 89.88 593 SER A O 1
ATOM 4615 N N . SER A 1 594 ? 54.725 -4.823 -38.282 1.00 88.19 594 SER A N 1
ATOM 4616 C CA . SER A 1 594 ? 54.668 -6.038 -39.101 1.00 88.19 594 SER A CA 1
ATOM 4617 C C . SER A 1 594 ? 54.848 -7.331 -38.297 1.00 88.19 594 SER A C 1
ATOM 4619 O O . SER A 1 594 ? 54.431 -8.388 -38.758 1.00 88.19 594 SER A O 1
ATOM 4621 N N . CYS A 1 595 ? 55.437 -7.264 -37.098 1.00 90.62 595 CYS A N 1
ATOM 4622 C CA . CYS A 1 595 ? 55.760 -8.433 -36.276 1.00 90.62 595 CYS A CA 1
ATOM 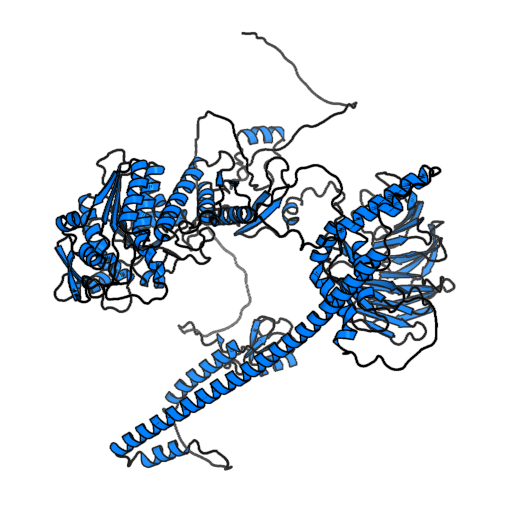4623 C C . CYS A 1 595 ? 54.931 -8.568 -34.991 1.00 90.62 595 CYS A C 1
ATOM 4625 O O . CYS A 1 595 ? 55.214 -9.470 -34.211 1.00 90.62 595 CYS A O 1
ATOM 4627 N N . HIS A 1 596 ? 53.920 -7.725 -34.744 1.00 93.44 596 HIS A N 1
ATOM 4628 C CA . HIS A 1 596 ? 53.079 -7.845 -33.545 1.00 93.44 596 HIS A CA 1
ATOM 4629 C C . HIS A 1 596 ? 51.626 -8.188 -33.882 1.00 93.44 596 HIS A C 1
ATOM 4631 O O . HIS A 1 596 ? 51.027 -7.604 -34.786 1.00 93.44 596 HIS A O 1
ATOM 4637 N N . LEU A 1 597 ? 51.046 -9.103 -33.106 1.00 94.25 597 LEU A N 1
ATOM 4638 C CA . LEU A 1 597 ? 49.715 -9.662 -33.335 1.00 94.25 597 LEU A CA 1
ATOM 4639 C C . LEU A 1 597 ? 48.996 -9.894 -32.000 1.00 94.25 597 LEU A C 1
ATOM 4641 O O . LEU A 1 597 ? 49.608 -10.333 -31.027 1.00 94.25 597 LEU A O 1
ATOM 4645 N N . ALA A 1 598 ? 47.695 -9.608 -31.962 1.00 95.69 598 ALA A N 1
ATOM 4646 C CA . ALA A 1 598 ? 46.812 -9.898 -30.838 1.00 95.69 598 ALA A CA 1
ATOM 4647 C C . ALA A 1 598 ? 45.748 -10.929 -31.239 1.00 95.69 598 ALA A C 1
ATOM 4649 O O . ALA A 1 598 ? 45.243 -10.892 -32.362 1.00 95.69 598 ALA A O 1
ATOM 4650 N N . PHE A 1 599 ? 45.352 -11.807 -30.314 1.00 96.19 599 PHE A N 1
ATOM 4651 C CA . PHE A 1 599 ? 44.184 -12.666 -30.512 1.00 96.19 599 PHE A CA 1
ATOM 4652 C C . PHE A 1 599 ? 43.329 -12.844 -29.251 1.00 96.19 599 PHE A C 1
ATOM 4654 O O . PHE A 1 599 ? 43.832 -12.900 -28.128 1.00 96.19 599 PHE A O 1
ATOM 4661 N N . GLY A 1 600 ? 42.013 -12.921 -29.456 1.00 95.50 600 GLY A N 1
ATOM 4662 C CA . GLY A 1 600 ? 41.004 -13.219 -28.442 1.00 95.50 600 GLY A CA 1
ATOM 4663 C C . GLY A 1 600 ? 40.690 -14.711 -28.416 1.00 95.50 600 GLY A C 1
ATOM 4664 O O . GLY A 1 600 ? 40.453 -15.318 -29.463 1.00 95.50 600 GLY A O 1
ATOM 4665 N N . SER A 1 601 ? 40.708 -15.295 -27.220 1.00 94.94 601 SER A N 1
ATOM 4666 C CA . SER A 1 601 ? 40.612 -16.739 -27.011 1.00 94.94 601 SER A CA 1
ATOM 4667 C C . SER A 1 601 ? 39.374 -17.130 -26.199 1.00 94.94 601 SER A C 1
ATOM 4669 O O . SER A 1 601 ? 38.860 -16.380 -25.356 1.00 94.94 601 SER A O 1
ATOM 4671 N N . ALA A 1 602 ? 38.909 -18.360 -26.416 1.00 93.69 602 ALA A N 1
ATOM 4672 C CA . ALA A 1 602 ? 37.897 -18.993 -25.583 1.00 93.69 602 ALA A CA 1
ATOM 4673 C C . ALA A 1 602 ? 38.367 -19.216 -24.129 1.00 93.69 602 ALA A C 1
ATOM 4675 O O . ALA A 1 602 ? 37.518 -19.350 -23.252 1.00 93.69 602 ALA A O 1
ATOM 4676 N N . ASP A 1 603 ? 39.674 -19.135 -23.836 1.00 93.00 603 ASP A N 1
ATOM 4677 C CA . ASP A 1 603 ? 40.254 -19.157 -22.474 1.00 93.00 603 ASP A CA 1
ATOM 4678 C C . ASP A 1 603 ? 40.026 -17.869 -21.648 1.00 93.00 603 ASP A C 1
ATOM 4680 O O . ASP A 1 603 ? 40.585 -17.710 -20.562 1.00 93.00 603 ASP A O 1
ATOM 4684 N N . HIS A 1 604 ? 39.187 -16.957 -22.155 1.00 94.50 604 HIS A N 1
ATOM 4685 C CA . HIS A 1 604 ? 38.783 -15.697 -21.516 1.00 94.50 604 HIS A CA 1
ATOM 4686 C C . HIS A 1 604 ? 39.909 -14.641 -21.445 1.00 94.50 604 HIS A C 1
ATOM 4688 O O . HIS A 1 604 ? 39.748 -13.607 -20.789 1.00 94.50 604 HIS A O 1
ATOM 4694 N N . CYS A 1 605 ? 41.029 -14.866 -22.139 1.00 94.38 605 CYS A N 1
ATOM 4695 C CA . CYS A 1 605 ? 42.154 -13.939 -22.224 1.00 94.38 605 CYS A CA 1
ATOM 4696 C C . CYS A 1 605 ? 42.286 -13.309 -23.624 1.00 94.38 605 CYS A C 1
ATOM 4698 O O . CYS A 1 605 ? 41.771 -13.817 -24.626 1.00 94.38 605 CYS A O 1
ATOM 4700 N N . VAL A 1 606 ? 43.038 -12.207 -23.690 1.00 95.25 606 VAL A N 1
ATOM 4701 C CA . VAL A 1 606 ? 43.644 -11.713 -24.937 1.00 95.25 606 VAL A CA 1
ATOM 4702 C C . VAL A 1 606 ? 45.140 -11.975 -24.862 1.00 95.25 606 VAL A C 1
ATOM 4704 O O . VAL A 1 606 ? 45.781 -11.615 -23.874 1.00 95.25 606 VAL A O 1
ATOM 4707 N N . HIS A 1 607 ? 45.701 -12.577 -25.904 1.00 94.56 607 HIS A N 1
ATOM 4708 C CA . HIS A 1 607 ? 47.129 -12.874 -26.003 1.00 94.56 607 HIS A CA 1
ATOM 4709 C C . HIS A 1 607 ? 47.779 -11.926 -27.008 1.00 94.56 607 HIS A C 1
ATOM 4711 O O . HIS A 1 607 ? 47.209 -11.669 -28.069 1.00 94.56 607 HIS A O 1
ATOM 4717 N N . TYR A 1 608 ? 48.964 -11.411 -26.685 1.00 95.12 608 TYR A N 1
ATOM 4718 C CA . TYR A 1 608 ? 49.741 -10.521 -27.549 1.00 95.12 608 TYR A CA 1
ATOM 4719 C C . TYR A 1 608 ? 51.131 -11.111 -27.796 1.00 95.12 608 TYR A C 1
ATOM 4721 O O . TYR A 1 608 ? 51.850 -11.418 -26.846 1.00 95.12 608 TYR A O 1
ATOM 4729 N N . TYR A 1 609 ? 51.499 -11.282 -29.064 1.00 93.62 609 TYR A N 1
ATOM 4730 C CA . TYR A 1 609 ? 52.693 -12.007 -29.505 1.00 93.62 609 TYR A CA 1
ATOM 4731 C C . TYR A 1 609 ? 53.621 -11.142 -30.364 1.00 93.62 609 TYR A C 1
ATOM 4733 O O . TYR A 1 609 ? 53.171 -10.282 -31.124 1.00 93.62 609 TYR A O 1
ATOM 4741 N N . ASP A 1 610 ? 54.917 -11.453 -30.288 1.00 92.44 610 ASP A N 1
ATOM 4742 C CA . ASP A 1 610 ? 55.918 -11.071 -31.284 1.00 92.44 610 ASP A CA 1
ATOM 4743 C C . ASP A 1 610 ? 56.191 -12.269 -32.199 1.00 92.44 610 ASP A C 1
ATOM 4745 O O . ASP A 1 610 ? 56.627 -13.330 -31.750 1.00 92.44 610 ASP A O 1
ATOM 4749 N N . LEU A 1 611 ? 55.963 -12.098 -33.496 1.00 90.19 611 LEU A N 1
ATOM 4750 C CA . LEU A 1 611 ? 56.141 -13.141 -34.505 1.00 90.19 611 LEU A CA 1
ATOM 4751 C C . LEU A 1 611 ? 57.619 -13.511 -34.728 1.00 90.19 611 LEU A C 1
ATOM 4753 O O . LEU A 1 611 ? 57.915 -14.527 -35.352 1.00 90.19 611 LEU A O 1
ATOM 4757 N N . ARG A 1 612 ? 58.559 -12.739 -34.165 1.00 89.38 612 ARG A N 1
ATOM 4758 C CA . ARG A 1 612 ? 59.989 -13.083 -34.084 1.00 89.38 612 ARG A CA 1
ATOM 4759 C C . ARG A 1 612 ? 60.299 -14.065 -32.946 1.00 89.38 612 ARG A C 1
ATOM 4761 O O . ARG A 1 612 ? 61.321 -14.743 -33.007 1.00 89.38 612 ARG A O 1
ATOM 4768 N N . ASN A 1 613 ? 59.440 -14.166 -31.927 1.00 86.62 613 ASN A N 1
ATOM 4769 C CA . ASN A 1 613 ? 59.569 -15.114 -30.816 1.00 86.62 613 ASN A CA 1
ATOM 4770 C C . ASN A 1 613 ? 58.217 -15.768 -30.486 1.00 86.62 613 ASN A C 1
ATOM 4772 O O . ASN A 1 613 ? 57.575 -15.478 -29.481 1.00 86.62 613 ASN A O 1
ATOM 4776 N N . MET A 1 614 ? 57.809 -16.707 -31.334 1.00 85.50 614 MET A N 1
ATOM 4777 C CA . MET A 1 614 ? 56.491 -17.350 -31.281 1.00 85.50 614 MET A CA 1
ATOM 4778 C C . MET A 1 614 ? 56.278 -18.336 -30.113 1.00 85.50 614 MET A C 1
ATOM 4780 O O . MET A 1 614 ? 55.218 -18.951 -30.030 1.00 85.50 614 MET A O 1
ATOM 4784 N N . LYS A 1 615 ? 57.257 -18.518 -29.214 1.00 82.94 615 LYS A N 1
ATOM 4785 C CA . LYS A 1 615 ? 57.173 -19.499 -28.114 1.00 82.94 615 LYS A CA 1
ATOM 4786 C C . LYS A 1 615 ? 56.279 -19.055 -26.957 1.00 82.94 615 LYS A C 1
ATOM 4788 O O . LYS A 1 615 ? 55.619 -19.890 -26.350 1.00 82.94 615 LYS A O 1
ATOM 4793 N N . GLU A 1 616 ? 56.274 -17.764 -26.641 1.00 85.69 616 GLU A N 1
ATOM 4794 C CA . GLU A 1 616 ? 55.585 -17.204 -25.475 1.00 85.69 616 GLU A CA 1
ATOM 4795 C C . GLU A 1 616 ? 54.942 -15.862 -25.840 1.00 85.69 616 GLU A C 1
ATOM 4797 O O . GLU A 1 616 ? 55.479 -15.101 -26.645 1.00 85.69 616 GLU A O 1
ATOM 4802 N N . ALA A 1 617 ? 53.783 -15.567 -25.251 1.00 88.50 617 ALA A N 1
ATOM 4803 C CA . ALA A 1 617 ? 53.127 -14.277 -25.421 1.00 88.50 617 ALA A CA 1
ATOM 4804 C C . ALA A 1 617 ? 53.916 -13.178 -24.687 1.00 88.50 617 ALA A C 1
ATOM 4806 O O . ALA A 1 617 ? 54.265 -13.344 -23.519 1.00 88.50 617 ALA A O 1
ATOM 4807 N N . LEU A 1 618 ? 54.117 -12.025 -25.334 1.00 89.19 618 LEU A N 1
ATOM 4808 C CA . LEU A 1 618 ? 54.663 -10.821 -24.694 1.00 89.19 618 LEU A CA 1
ATOM 4809 C C . LEU A 1 618 ? 53.770 -10.336 -23.543 1.00 89.19 618 LEU A C 1
ATOM 4811 O O . LEU A 1 618 ? 54.264 -9.811 -22.549 1.00 89.19 618 LEU A O 1
ATOM 4815 N N . CYS A 1 619 ? 52.451 -10.477 -23.695 1.00 89.31 619 CYS A N 1
ATOM 4816 C CA . CYS A 1 619 ? 51.477 -10.137 -22.665 1.00 89.31 619 CYS A CA 1
ATOM 4817 C C . CYS A 1 619 ? 50.228 -11.024 -22.782 1.00 89.31 619 CYS A C 1
ATOM 4819 O O . CYS A 1 619 ? 49.810 -11.382 -23.886 1.00 89.31 619 CYS A O 1
ATOM 4821 N N . ILE A 1 620 ? 49.623 -11.357 -21.639 1.00 92.88 620 ILE A N 1
ATOM 4822 C CA . ILE A 1 620 ? 48.351 -12.084 -21.548 1.00 92.88 620 ILE A CA 1
ATOM 4823 C C . ILE A 1 620 ? 47.410 -11.274 -20.660 1.00 92.88 620 ILE A C 1
ATOM 4825 O O . ILE A 1 620 ? 47.566 -11.234 -19.438 1.00 92.88 620 ILE A O 1
ATOM 4829 N N . PHE A 1 621 ? 46.422 -10.642 -21.281 1.00 93.81 621 PHE A N 1
ATOM 4830 C CA . PHE A 1 621 ? 45.431 -9.817 -20.607 1.00 93.81 621 PHE A CA 1
ATOM 4831 C C . PHE A 1 621 ? 44.326 -10.690 -20.020 1.00 93.81 621 PHE A C 1
ATOM 4833 O O . PHE A 1 621 ? 43.677 -11.454 -20.738 1.00 93.81 621 PHE A O 1
ATOM 4840 N N . LYS A 1 622 ? 44.116 -10.575 -18.707 1.00 91.19 622 LYS A N 1
ATOM 4841 C CA . LYS A 1 622 ? 43.168 -11.388 -17.934 1.00 91.19 622 LYS A CA 1
ATOM 4842 C C . LYS A 1 622 ? 42.137 -10.494 -17.259 1.00 91.19 622 LYS A C 1
ATOM 4844 O O . LYS A 1 622 ? 42.490 -9.468 -16.684 1.00 91.19 622 LYS A O 1
ATOM 4849 N N . GLY A 1 623 ? 40.866 -10.897 -17.292 1.00 88.00 623 GLY A N 1
ATOM 4850 C CA . GLY A 1 623 ? 39.800 -10.188 -16.573 1.00 88.00 623 GLY A CA 1
ATOM 4851 C C . GLY A 1 623 ? 38.393 -10.303 -17.160 1.00 88.00 623 GLY A C 1
ATOM 4852 O O . GLY A 1 623 ? 37.456 -9.812 -16.530 1.00 88.00 623 GLY A O 1
ATOM 4853 N N . HIS A 1 624 ? 38.215 -10.923 -18.332 1.00 93.50 624 HIS A N 1
ATOM 4854 C CA . HIS A 1 624 ? 36.893 -11.379 -18.776 1.00 93.50 624 HIS A CA 1
ATOM 4855 C C . HIS A 1 624 ? 36.483 -12.671 -18.051 1.00 93.50 624 HIS A C 1
ATOM 4857 O O . HIS A 1 624 ? 37.327 -13.431 -17.579 1.00 93.50 624 HIS A O 1
ATOM 4863 N N . ARG A 1 625 ? 35.171 -12.905 -17.952 1.00 92.44 625 ARG A N 1
ATOM 4864 C CA . ARG A 1 625 ? 34.550 -14.059 -17.270 1.00 92.44 625 ARG A CA 1
ATOM 4865 C C . ARG A 1 625 ? 34.053 -15.148 -18.231 1.00 92.44 625 ARG A C 1
ATOM 4867 O O . ARG A 1 625 ? 33.561 -16.170 -17.769 1.00 92.44 625 ARG A O 1
ATOM 4874 N N . LYS A 1 626 ? 34.131 -14.904 -19.542 1.00 94.12 626 LYS A N 1
ATOM 4875 C CA . LYS A 1 626 ? 33.750 -15.812 -20.636 1.00 94.12 626 LYS A CA 1
ATOM 4876 C C . LYS A 1 626 ? 34.644 -15.558 -21.861 1.00 94.12 626 LYS A C 1
ATOM 4878 O O . LYS A 1 626 ? 35.413 -14.595 -21.892 1.00 94.12 626 LYS A O 1
ATOM 4883 N N . ALA A 1 627 ? 34.498 -16.398 -22.888 1.00 91.88 627 ALA A N 1
ATOM 4884 C CA . ALA A 1 627 ? 35.222 -16.329 -24.158 1.00 91.88 627 ALA A CA 1
ATOM 4885 C C . ALA A 1 627 ? 35.268 -14.914 -24.765 1.00 91.88 627 ALA A C 1
ATOM 4887 O O . ALA A 1 627 ? 34.238 -14.241 -24.892 1.00 91.88 627 ALA A O 1
ATOM 4888 N N . VAL A 1 628 ? 36.468 -14.484 -25.167 1.00 95.00 628 VAL A N 1
ATOM 4889 C CA . VAL A 1 628 ? 36.686 -13.208 -25.854 1.00 95.00 628 VAL A CA 1
ATOM 4890 C C . VAL A 1 628 ? 36.330 -13.383 -27.327 1.00 95.00 628 VAL A C 1
ATOM 4892 O O . VAL A 1 628 ? 37.084 -13.982 -28.086 1.00 95.00 628 VAL A O 1
ATOM 4895 N N . SER A 1 629 ? 35.165 -12.874 -27.721 1.00 91.81 629 SER A N 1
ATOM 4896 C CA . SER A 1 629 ? 34.634 -12.993 -29.082 1.00 91.81 629 SER A CA 1
ATOM 4897 C C . SER A 1 629 ? 35.337 -12.108 -30.114 1.00 91.81 629 SER A C 1
ATOM 4899 O O . SER A 1 629 ? 35.414 -12.499 -31.274 1.00 91.81 629 SER A O 1
ATOM 4901 N N . TYR A 1 630 ? 35.846 -10.935 -29.718 1.00 92.81 630 TYR A N 1
ATOM 4902 C CA . TYR A 1 630 ? 36.488 -9.995 -30.644 1.00 92.81 630 TYR A CA 1
ATOM 4903 C C . TYR A 1 630 ? 37.618 -9.201 -29.988 1.00 92.81 630 TYR A C 1
ATOM 4905 O O . TYR A 1 630 ? 37.588 -8.950 -28.781 1.00 92.81 630 TYR A O 1
ATOM 4913 N N . VAL A 1 631 ? 38.593 -8.777 -30.792 1.00 94.56 631 VAL A N 1
ATOM 4914 C CA . VAL A 1 631 ? 39.711 -7.906 -30.401 1.00 94.56 631 VAL A CA 1
ATOM 4915 C C . VAL A 1 631 ? 39.937 -6.879 -31.511 1.00 94.56 631 VAL A C 1
ATOM 4917 O O . VAL A 1 631 ? 39.935 -7.233 -32.687 1.00 94.56 631 VAL A O 1
ATOM 4920 N N . LYS A 1 632 ? 40.129 -5.604 -31.160 1.00 93.31 632 LYS A N 1
ATOM 4921 C CA . LYS A 1 632 ? 40.500 -4.545 -32.113 1.00 93.31 632 LYS A CA 1
ATOM 4922 C C . LYS A 1 632 ? 41.429 -3.531 -31.442 1.00 93.31 632 LYS A C 1
ATOM 4924 O O . LYS A 1 632 ? 41.263 -3.207 -30.266 1.00 93.31 632 LYS A O 1
ATOM 4929 N N . PHE A 1 633 ? 42.417 -3.034 -32.179 1.00 92.62 633 PHE A N 1
ATOM 4930 C CA . PHE A 1 633 ? 43.281 -1.953 -31.706 1.00 92.62 633 PHE A CA 1
ATOM 4931 C C . PHE A 1 633 ? 42.521 -0.615 -31.761 1.00 92.62 633 PHE A C 1
ATOM 4933 O O . PHE A 1 633 ? 41.820 -0.329 -32.733 1.00 92.62 633 PHE A O 1
ATOM 4940 N N . ILE A 1 634 ? 42.672 0.208 -30.721 1.00 90.00 634 ILE A N 1
ATOM 4941 C CA . ILE A 1 634 ? 42.339 1.643 -30.762 1.00 90.00 634 ILE A CA 1
ATOM 4942 C C . ILE A 1 634 ? 43.513 2.399 -31.396 1.00 90.00 634 ILE A C 1
ATOM 4944 O O . ILE A 1 634 ? 43.332 3.299 -32.212 1.00 90.00 634 ILE A O 1
ATOM 4948 N N . ASN A 1 635 ? 44.740 2.035 -31.021 1.00 87.19 635 ASN A N 1
ATOM 4949 C CA . ASN A 1 635 ? 45.976 2.599 -31.556 1.00 87.19 635 ASN A CA 1
ATOM 4950 C C . ASN A 1 635 ? 47.141 1.610 -31.351 1.00 87.19 635 ASN A C 1
ATOM 4952 O O . ASN A 1 635 ? 46.929 0.457 -30.992 1.00 87.19 635 ASN A O 1
ATOM 4956 N N . LYS A 1 636 ? 48.385 2.059 -31.566 1.00 86.12 636 LYS A N 1
ATOM 4957 C CA . LYS A 1 636 ? 49.603 1.233 -31.437 1.00 86.12 636 LYS A CA 1
ATOM 4958 C C . LYS A 1 636 ? 49.839 0.594 -30.057 1.00 86.12 636 LYS A C 1
ATOM 4960 O O . LYS A 1 636 ? 50.657 -0.318 -29.985 1.00 86.12 636 LYS A O 1
ATOM 4965 N N . GLU A 1 637 ? 49.193 1.091 -28.998 1.00 88.94 637 GLU A N 1
ATOM 4966 C CA . GLU A 1 637 ? 49.427 0.723 -27.590 1.00 88.94 637 GLU A CA 1
ATOM 4967 C C . GLU A 1 637 ? 48.153 0.343 -26.819 1.00 88.94 637 GLU A C 1
ATOM 4969 O O . GLU A 1 637 ? 48.255 -0.345 -25.806 1.00 88.94 637 GLU A O 1
ATOM 4974 N N . GLU A 1 638 ? 46.969 0.765 -27.272 1.00 91.81 638 GLU A N 1
ATOM 4975 C CA . GLU A 1 638 ? 45.680 0.472 -26.630 1.00 91.81 638 GLU A CA 1
ATOM 4976 C C . GLU A 1 638 ? 44.866 -0.547 -27.446 1.00 91.81 638 GLU A C 1
ATOM 4978 O O . GLU A 1 638 ? 44.572 -0.337 -28.627 1.00 91.81 638 GLU A O 1
ATOM 4983 N N . ILE A 1 639 ? 44.468 -1.643 -26.793 1.00 93.31 639 ILE A N 1
ATOM 4984 C CA . ILE A 1 639 ? 43.650 -2.731 -27.354 1.00 93.31 639 ILE A CA 1
ATOM 4985 C C . ILE A 1 639 ? 42.291 -2.739 -26.652 1.00 93.31 639 ILE A C 1
ATOM 4987 O O . ILE A 1 639 ? 42.236 -2.594 -25.430 1.00 93.31 639 ILE A O 1
ATOM 4991 N N . VAL A 1 640 ? 41.205 -2.978 -27.394 1.00 95.25 640 VAL A N 1
ATOM 4992 C CA . VAL A 1 640 ? 39.897 -3.332 -26.822 1.00 95.25 640 VAL A CA 1
ATOM 4993 C C . VAL A 1 640 ? 39.511 -4.758 -27.189 1.00 95.25 640 VAL A C 1
ATOM 4995 O O . VAL A 1 640 ? 39.676 -5.192 -28.329 1.00 95.25 640 VAL A O 1
ATOM 4998 N N . SER A 1 641 ? 38.958 -5.476 -26.215 1.00 95.50 641 SER A N 1
ATOM 4999 C CA . SER A 1 641 ? 38.337 -6.786 -26.396 1.00 95.50 641 SER A CA 1
ATOM 5000 C C . SER A 1 641 ? 36.854 -6.768 -26.060 1.00 95.50 641 SER A C 1
ATOM 5002 O O . SER A 1 641 ? 36.422 -6.039 -25.168 1.00 95.50 641 SER A O 1
ATOM 5004 N N . ALA A 1 642 ? 36.090 -7.606 -26.756 1.00 95.31 642 ALA A N 1
ATOM 5005 C CA . ALA A 1 642 ? 34.659 -7.796 -26.570 1.00 95.31 642 ALA A CA 1
ATOM 5006 C C . ALA A 1 642 ? 34.364 -9.258 -26.213 1.00 95.31 642 ALA A C 1
ATOM 5008 O O . ALA A 1 642 ? 34.814 -10.169 -26.916 1.00 95.31 642 ALA A O 1
ATOM 5009 N N . SER A 1 643 ? 33.615 -9.496 -25.137 1.00 94.31 643 SER A N 1
ATOM 5010 C CA . SER A 1 643 ? 33.343 -10.836 -24.605 1.00 94.31 643 SER A CA 1
ATOM 5011 C C . SER A 1 643 ? 31.850 -11.090 -24.425 1.00 94.31 643 SER A C 1
ATOM 5013 O O . SER A 1 643 ? 31.050 -10.177 -24.234 1.00 94.31 643 SER A O 1
ATOM 5015 N N . THR A 1 644 ? 31.491 -12.371 -24.411 1.00 92.62 644 THR A N 1
ATOM 5016 C CA . THR A 1 644 ? 30.143 -12.869 -24.089 1.00 92.62 644 THR A CA 1
ATOM 5017 C C . THR A 1 644 ? 29.779 -12.726 -22.598 1.00 92.62 644 THR A C 1
ATOM 5019 O O . THR A 1 644 ? 28.772 -13.271 -22.142 1.00 92.62 644 THR A O 1
ATOM 5022 N N . ASP A 1 645 ? 30.586 -12.007 -21.807 1.00 92.62 645 ASP A N 1
ATOM 5023 C CA . ASP A 1 645 ? 30.315 -11.618 -20.416 1.00 92.62 645 ASP A CA 1
ATOM 5024 C C . ASP A 1 645 ? 29.625 -10.246 -20.263 1.00 92.62 645 ASP A C 1
ATOM 5026 O O . ASP A 1 645 ? 29.571 -9.714 -19.146 1.00 92.62 645 ASP A O 1
ATOM 5030 N N . SER A 1 646 ? 29.082 -9.710 -21.368 1.00 92.62 646 SER A N 1
ATOM 5031 C CA . SER A 1 646 ? 28.461 -8.379 -21.487 1.00 92.62 646 SER A CA 1
ATOM 5032 C C . SER A 1 646 ? 29.373 -7.231 -21.033 1.00 92.62 646 SER A C 1
ATOM 5034 O O . SER A 1 646 ? 28.933 -6.274 -20.389 1.00 92.62 646 SER A O 1
ATOM 5036 N N . GLN A 1 647 ? 30.673 -7.348 -21.329 1.00 93.56 647 GLN A N 1
ATOM 5037 C CA . GLN A 1 647 ? 31.654 -6.284 -21.133 1.00 93.56 647 GLN A CA 1
ATOM 5038 C C . GLN A 1 647 ? 32.564 -6.143 -22.356 1.00 93.56 647 GLN A C 1
ATOM 5040 O O . GLN A 1 647 ? 32.985 -7.127 -22.972 1.00 93.56 647 GLN A O 1
ATOM 5045 N N . LEU A 1 648 ? 32.961 -4.899 -22.635 1.00 94.94 648 LEU A N 1
ATOM 5046 C CA . LEU A 1 648 ? 34.183 -4.615 -23.389 1.00 94.94 648 LEU A CA 1
ATOM 5047 C C . LEU A 1 648 ? 35.281 -4.242 -22.384 1.00 94.94 648 LEU A C 1
ATOM 5049 O O . LEU A 1 648 ? 34.981 -3.657 -21.340 1.00 94.94 648 LEU A O 1
ATOM 5053 N N . LYS A 1 649 ? 36.550 -4.536 -22.673 1.00 94.19 649 LYS A N 1
ATOM 5054 C CA . LYS A 1 649 ? 37.685 -4.137 -21.818 1.00 94.19 649 LYS A CA 1
ATOM 5055 C C . LYS A 1 649 ? 38.792 -3.493 -22.628 1.00 94.19 649 LYS A C 1
ATOM 5057 O O . LYS A 1 649 ? 39.064 -3.930 -23.740 1.00 94.19 649 LYS A O 1
ATOM 5062 N N . MET A 1 650 ? 39.410 -2.463 -22.055 1.00 93.81 650 MET A N 1
ATOM 5063 C CA . MET A 1 650 ? 40.549 -1.745 -22.621 1.00 93.81 650 MET A CA 1
ATOM 5064 C C . MET A 1 650 ? 41.837 -2.114 -21.887 1.00 93.81 650 MET A C 1
ATOM 5066 O O . MET A 1 650 ? 41.862 -2.167 -20.656 1.00 93.81 650 MET A O 1
ATOM 5070 N N . TRP A 1 651 ? 42.908 -2.314 -22.646 1.00 93.25 651 TRP A N 1
ATOM 5071 C CA . TRP A 1 651 ? 44.202 -2.801 -22.172 1.00 93.25 651 TRP A CA 1
ATOM 5072 C C . TRP A 1 651 ? 45.333 -1.950 -22.750 1.00 93.25 651 TRP A C 1
ATOM 5074 O O . TRP A 1 651 ? 45.204 -1.448 -23.868 1.00 93.25 651 TRP A O 1
ATOM 5084 N N . ASN A 1 652 ? 46.452 -1.825 -22.029 1.00 90.12 652 ASN A N 1
ATOM 5085 C CA . ASN A 1 652 ? 47.675 -1.234 -22.575 1.00 90.12 652 ASN A CA 1
ATOM 5086 C C . ASN A 1 652 ? 48.699 -2.330 -22.877 1.00 90.12 652 ASN A C 1
ATOM 5088 O O . ASN A 1 652 ? 48.957 -3.179 -22.033 1.00 90.12 652 ASN A O 1
ATOM 5092 N N . ILE A 1 653 ? 49.360 -2.277 -24.028 1.00 88.88 653 ILE A N 1
ATOM 5093 C CA . ILE A 1 653 ? 50.384 -3.266 -24.402 1.00 88.88 653 ILE A CA 1
ATOM 5094 C C . ILE A 1 653 ? 51.544 -3.320 -23.390 1.00 88.88 653 ILE A C 1
ATOM 5096 O O . ILE A 1 653 ? 52.114 -4.385 -23.170 1.00 88.88 653 ILE A O 1
ATOM 5100 N N . ASN A 1 654 ? 51.840 -2.205 -22.714 1.00 85.88 654 ASN A N 1
ATOM 5101 C CA . ASN A 1 654 ? 52.908 -2.099 -21.719 1.00 85.88 654 ASN A CA 1
ATOM 5102 C C . ASN A 1 654 ? 52.454 -2.421 -20.277 1.00 85.88 654 ASN A C 1
ATOM 5104 O O . ASN A 1 654 ? 53.274 -2.365 -19.363 1.00 85.88 654 ASN A O 1
ATOM 5108 N N . ASN A 1 655 ? 51.167 -2.711 -20.035 1.00 81.50 655 ASN A N 1
ATOM 5109 C CA . ASN A 1 655 ? 50.640 -3.005 -18.698 1.00 81.50 655 ASN A CA 1
ATOM 5110 C C . ASN A 1 655 ? 49.511 -4.060 -18.762 1.00 81.50 655 ASN A C 1
ATOM 5112 O O . ASN A 1 655 ? 48.444 -3.756 -19.294 1.00 81.50 655 ASN A O 1
ATOM 5116 N N . PRO A 1 656 ? 49.685 -5.268 -18.183 1.00 75.12 656 PRO A N 1
ATOM 5117 C CA . PRO A 1 656 ? 48.689 -6.346 -18.243 1.00 75.12 656 PRO A CA 1
ATOM 5118 C C . PRO A 1 656 ? 47.370 -6.045 -17.508 1.00 75.12 656 PRO A C 1
ATOM 5120 O O . PRO A 1 656 ? 46.414 -6.812 -17.636 1.00 75.12 656 PRO A O 1
ATOM 5123 N N . LEU A 1 657 ? 47.299 -4.965 -16.722 1.00 81.62 657 LEU A N 1
ATOM 5124 C CA . LEU A 1 657 ? 46.088 -4.558 -16.013 1.00 81.62 657 LEU A CA 1
ATOM 5125 C C . LEU A 1 657 ? 45.029 -3.973 -16.966 1.00 81.62 657 LEU A C 1
ATOM 5127 O O . LEU A 1 657 ? 45.324 -3.210 -17.885 1.00 81.62 657 LEU A O 1
ATOM 5131 N N . CYS A 1 658 ? 43.764 -4.296 -16.692 1.00 85.88 658 CYS A N 1
ATOM 5132 C CA . CYS A 1 658 ? 42.604 -3.695 -17.351 1.00 85.88 658 CYS A CA 1
ATOM 5133 C C . CYS A 1 658 ? 42.557 -2.185 -17.062 1.00 85.88 658 CYS A C 1
ATOM 5135 O O . CYS A 1 658 ? 42.314 -1.794 -15.923 1.00 85.88 658 CYS A O 1
ATOM 5137 N N . LEU A 1 659 ? 42.718 -1.343 -18.089 1.00 84.25 659 LEU A N 1
ATOM 5138 C CA . LEU A 1 659 ? 42.592 0.114 -17.964 1.00 84.25 659 LEU A CA 1
ATOM 5139 C C . LEU A 1 659 ? 41.149 0.530 -17.664 1.00 84.25 659 LEU A C 1
ATOM 5141 O O . LEU A 1 659 ? 40.907 1.427 -16.861 1.00 84.25 659 LEU A O 1
ATOM 5145 N N . ARG A 1 660 ? 40.181 -0.094 -18.347 1.00 87.81 660 ARG A N 1
ATOM 5146 C CA . ARG A 1 660 ? 38.757 0.241 -18.219 1.00 87.81 660 ARG A CA 1
ATOM 5147 C C . ARG A 1 660 ? 37.871 -0.919 -18.655 1.00 87.81 660 ARG A C 1
ATOM 5149 O O . ARG A 1 660 ? 38.207 -1.637 -19.592 1.00 87.81 660 ARG A O 1
ATOM 5156 N N . SER A 1 661 ? 36.735 -1.091 -17.983 1.00 92.06 661 SER A N 1
ATOM 5157 C CA . SER A 1 661 ? 35.655 -1.987 -18.414 1.00 92.06 661 SER A CA 1
ATOM 5158 C C . SER A 1 661 ? 34.446 -1.149 -18.823 1.00 92.06 661 SER A C 1
ATOM 5160 O O . SER A 1 661 ? 34.009 -0.295 -18.053 1.00 92.06 661 SER A O 1
ATOM 5162 N N . PHE A 1 662 ? 33.916 -1.402 -20.016 1.00 92.25 662 PHE A N 1
ATOM 5163 C CA . PHE A 1 662 ? 32.719 -0.756 -20.547 1.00 92.25 662 PHE A CA 1
ATOM 5164 C C . PHE A 1 662 ? 31.512 -1.683 -20.380 1.00 92.25 662 PHE A C 1
ATOM 5166 O O . PHE A 1 662 ? 31.608 -2.879 -20.671 1.00 92.25 662 PHE A O 1
ATOM 5173 N N . VAL A 1 663 ? 30.385 -1.140 -19.919 1.00 89.62 663 VAL A N 1
ATOM 5174 C CA . VAL A 1 663 ? 29.187 -1.908 -19.524 1.00 89.62 663 VAL A CA 1
ATOM 5175 C C . VAL A 1 663 ? 27.903 -1.314 -20.112 1.00 89.62 663 VAL A C 1
ATOM 5177 O O . VAL A 1 663 ? 27.889 -0.160 -20.534 1.00 89.62 663 VAL A O 1
ATOM 5180 N N . GLY A 1 664 ? 26.815 -2.090 -20.160 1.00 85.19 664 GLY A N 1
ATOM 5181 C CA . GLY A 1 664 ? 25.467 -1.602 -20.509 1.00 85.19 664 GLY A CA 1
ATOM 5182 C C . GLY A 1 664 ? 24.872 -2.151 -21.812 1.00 85.19 664 GLY A C 1
ATOM 5183 O O . GLY A 1 664 ? 23.653 -2.097 -21.977 1.00 85.19 664 GLY A O 1
ATOM 5184 N N . HIS A 1 665 ? 25.697 -2.716 -22.697 1.00 89.81 665 HIS A N 1
ATOM 5185 C CA . HIS A 1 665 ? 25.254 -3.646 -23.743 1.00 89.81 665 HIS A CA 1
ATOM 5186 C C . HIS A 1 665 ? 24.964 -5.025 -23.130 1.00 89.81 665 HIS A C 1
ATOM 5188 O O . HIS A 1 665 ? 25.432 -5.328 -22.030 1.00 89.81 665 HIS A O 1
ATOM 5194 N N . VAL A 1 666 ? 24.205 -5.862 -23.840 1.00 88.12 666 VAL A N 1
ATOM 5195 C CA . VAL A 1 666 ? 23.882 -7.234 -23.429 1.00 88.12 666 VAL A CA 1
ATOM 5196 C C . VAL A 1 666 ? 24.309 -8.192 -24.532 1.00 88.12 666 VAL A C 1
ATOM 5198 O O . VAL A 1 666 ? 23.721 -8.226 -25.609 1.00 88.12 666 VAL A O 1
ATOM 5201 N N . ASN A 1 667 ? 25.329 -8.990 -24.243 1.00 86.81 667 ASN A N 1
ATOM 5202 C CA . ASN A 1 667 ? 25.808 -10.077 -25.085 1.00 86.81 667 ASN A CA 1
ATOM 5203 C C . ASN A 1 667 ? 26.202 -11.228 -24.155 1.00 86.81 667 ASN A C 1
ATOM 5205 O O . ASN A 1 667 ? 27.234 -11.165 -23.483 1.00 86.81 667 ASN A O 1
ATOM 5209 N N . GLU A 1 668 ? 25.359 -12.256 -24.071 1.00 86.31 668 GLU A N 1
ATOM 5210 C CA . GLU A 1 668 ? 25.563 -13.418 -23.199 1.00 86.31 668 GLU A CA 1
ATOM 5211 C C . GLU A 1 668 ? 25.688 -14.744 -23.952 1.00 86.31 668 GLU A C 1
ATOM 5213 O O . GLU A 1 668 ? 26.282 -15.688 -23.415 1.00 86.31 668 GLU A O 1
ATOM 5218 N N . LYS A 1 669 ? 25.125 -14.799 -25.163 1.00 85.06 669 LYS A N 1
ATOM 5219 C CA . LYS A 1 669 ? 24.976 -15.975 -26.030 1.00 85.06 669 LYS A CA 1
ATOM 5220 C C . LYS A 1 669 ? 25.677 -15.766 -27.373 1.00 85.06 669 LYS A C 1
ATOM 5222 O O . LYS A 1 669 ? 26.302 -16.689 -27.888 1.00 85.06 669 LYS A O 1
ATOM 5227 N N . ASN A 1 670 ? 25.577 -14.557 -27.924 1.00 85.31 670 ASN A N 1
ATOM 5228 C CA . ASN A 1 670 ? 26.079 -14.187 -29.241 1.00 85.31 670 ASN A CA 1
ATOM 5229 C C . ASN A 1 670 ? 27.411 -13.434 -29.143 1.00 85.31 670 ASN A C 1
ATOM 5231 O O . ASN A 1 670 ? 27.634 -12.636 -28.231 1.00 85.31 670 ASN A O 1
ATOM 5235 N N . PHE A 1 671 ? 28.294 -13.667 -30.116 1.00 83.81 671 PHE A N 1
ATOM 5236 C CA . PHE A 1 671 ? 29.556 -12.936 -30.243 1.00 83.81 671 PHE A CA 1
ATOM 5237 C C . PHE A 1 671 ? 29.310 -11.451 -30.542 1.00 83.81 671 PHE A C 1
ATOM 5239 O O . PHE A 1 671 ? 28.355 -11.088 -31.228 1.00 83.81 671 PHE A O 1
ATOM 5246 N N . VAL A 1 672 ? 30.182 -10.593 -30.014 1.00 83.38 672 VAL A N 1
ATOM 5247 C CA . VAL A 1 672 ? 30.004 -9.138 -30.057 1.00 83.38 672 VAL A CA 1
ATOM 5248 C C . VAL A 1 672 ? 30.747 -8.556 -31.260 1.00 83.38 672 VAL A C 1
ATOM 5250 O O . VAL A 1 672 ? 31.976 -8.592 -31.305 1.00 83.38 672 VAL A O 1
ATOM 5253 N N . GLY A 1 673 ? 30.020 -7.977 -32.218 1.00 84.62 673 GLY A N 1
ATOM 5254 C CA . GLY A 1 673 ? 30.631 -7.166 -33.276 1.00 84.62 673 GLY A CA 1
ATOM 5255 C C . GLY A 1 673 ? 31.216 -5.875 -32.694 1.00 84.62 673 GLY A C 1
ATOM 5256 O O . GLY A 1 673 ? 30.536 -5.208 -31.913 1.00 84.62 673 GLY A O 1
ATOM 5257 N N . LEU A 1 674 ? 32.458 -5.532 -33.056 1.00 90.31 674 LEU A N 1
ATOM 5258 C CA . LEU A 1 674 ? 33.229 -4.433 -32.459 1.00 90.31 674 LEU A CA 1
ATOM 5259 C C . LEU A 1 674 ? 33.861 -3.525 -33.528 1.00 90.31 674 LEU A C 1
ATOM 5261 O O . LEU A 1 674 ? 34.637 -3.982 -34.370 1.00 90.31 674 LEU A O 1
ATOM 5265 N N . ALA A 1 675 ? 33.597 -2.222 -33.438 1.00 90.31 675 ALA A N 1
ATOM 5266 C CA . ALA A 1 675 ? 34.217 -1.184 -34.259 1.00 90.31 675 ALA A CA 1
ATOM 5267 C C . ALA A 1 675 ? 34.904 -0.115 -33.390 1.00 90.31 675 ALA A C 1
ATOM 5269 O O . ALA A 1 675 ? 34.535 0.098 -32.234 1.00 90.31 675 ALA A O 1
ATOM 5270 N N . THR A 1 676 ? 35.907 0.556 -33.955 1.00 91.06 676 THR A N 1
ATOM 5271 C CA . THR A 1 676 ? 36.698 1.612 -33.308 1.00 91.06 676 THR A CA 1
ATOM 5272 C C . THR A 1 676 ? 36.923 2.763 -34.290 1.00 91.06 676 THR A C 1
ATOM 5274 O O . THR A 1 676 ? 37.202 2.516 -35.461 1.00 91.06 676 THR A O 1
ATOM 5277 N N . ASP A 1 677 ? 36.799 4.004 -33.814 1.00 87.06 677 ASP A N 1
ATOM 5278 C CA . ASP A 1 677 ? 37.163 5.232 -34.540 1.00 87.06 677 ASP A CA 1
ATOM 5279 C C . ASP A 1 677 ? 37.772 6.235 -33.551 1.00 87.06 677 ASP A C 1
ATOM 5281 O O . ASP A 1 677 ? 37.103 6.702 -32.625 1.00 87.06 677 ASP A O 1
ATOM 5285 N N . GLY A 1 678 ? 39.060 6.542 -33.714 1.00 84.88 678 GLY A N 1
ATOM 5286 C CA . GLY A 1 678 ? 39.808 7.387 -32.782 1.00 84.88 678 GLY A CA 1
ATOM 5287 C C . GLY A 1 678 ? 39.652 6.927 -31.327 1.00 84.88 678 GLY A C 1
ATOM 5288 O O . GLY A 1 678 ? 39.986 5.800 -30.984 1.00 84.88 678 GLY A O 1
ATOM 5289 N N . ASP A 1 679 ? 39.128 7.805 -30.469 1.00 88.44 679 ASP A N 1
ATOM 5290 C CA . ASP A 1 679 ? 38.891 7.532 -29.042 1.00 88.44 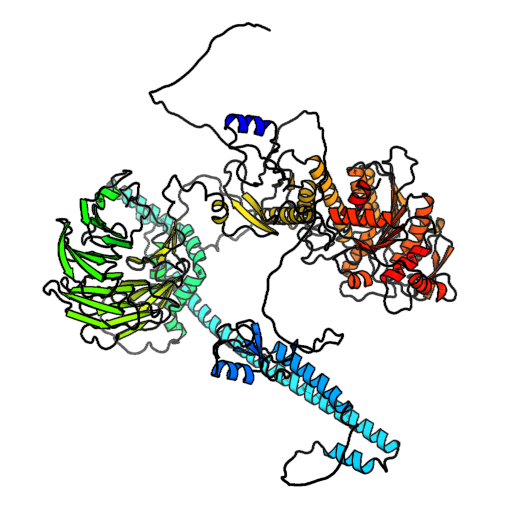679 ASP A CA 1
ATOM 5291 C C . ASP A 1 679 ? 37.491 6.926 -28.741 1.00 88.44 679 ASP A C 1
ATOM 5293 O O . ASP A 1 679 ? 37.072 6.874 -27.578 1.00 88.44 679 ASP A O 1
ATOM 5297 N N . TYR A 1 680 ? 36.755 6.476 -29.768 1.00 91.06 680 TYR A N 1
ATOM 5298 C CA . TYR A 1 680 ? 35.416 5.880 -29.667 1.00 91.06 680 TYR A CA 1
ATOM 5299 C C . TYR A 1 680 ? 35.398 4.385 -29.995 1.00 91.06 680 TYR A C 1
ATOM 5301 O O . TYR A 1 680 ? 36.145 3.890 -30.841 1.00 91.06 680 TYR A O 1
ATOM 5309 N N . VAL A 1 681 ? 34.480 3.672 -29.342 1.00 93.25 681 VAL A N 1
ATOM 5310 C CA . VAL A 1 681 ? 34.256 2.230 -29.501 1.00 93.25 681 VAL A CA 1
ATOM 5311 C C . VAL A 1 681 ? 32.763 1.985 -29.694 1.00 93.25 681 VAL A C 1
ATOM 5313 O O . VAL A 1 681 ? 31.957 2.538 -28.948 1.00 93.25 681 VAL A O 1
ATOM 5316 N N . ALA A 1 682 ? 32.377 1.149 -30.654 1.00 92.94 682 ALA A N 1
ATOM 5317 C CA . ALA A 1 682 ? 30.983 0.783 -30.898 1.00 92.94 682 ALA A CA 1
ATOM 5318 C C . ALA A 1 682 ? 30.798 -0.740 -30.901 1.00 92.94 682 ALA A C 1
ATOM 5320 O O . ALA A 1 682 ? 31.644 -1.460 -31.436 1.00 92.94 682 ALA A O 1
ATOM 5321 N N . CYS A 1 683 ? 29.697 -1.235 -30.327 1.00 92.94 683 CYS A N 1
ATOM 5322 C CA . CYS A 1 683 ? 29.370 -2.662 -30.323 1.00 92.94 683 CYS A CA 1
ATOM 5323 C C . CYS A 1 683 ? 27.879 -2.969 -30.536 1.00 92.94 683 CYS A C 1
ATOM 5325 O O . CYS A 1 683 ? 26.999 -2.200 -30.141 1.00 92.94 683 CYS A O 1
ATOM 5327 N N . GLY A 1 684 ? 27.603 -4.111 -31.173 1.00 89.19 684 GLY A N 1
ATOM 5328 C CA . GLY A 1 684 ? 26.248 -4.632 -31.385 1.00 89.19 684 GLY A CA 1
ATOM 5329 C C . GLY A 1 684 ? 25.782 -5.532 -30.237 1.00 89.19 684 GLY A C 1
ATOM 5330 O O . GLY A 1 684 ? 26.488 -6.465 -29.854 1.00 89.19 684 GLY A O 1
ATOM 5331 N N . SER A 1 685 ? 24.584 -5.264 -29.718 1.00 88.94 685 SER A N 1
ATOM 5332 C CA . SER A 1 685 ? 23.985 -5.905 -28.540 1.00 88.94 685 SER A CA 1
ATOM 5333 C C . SER A 1 685 ? 22.788 -6.791 -28.915 1.00 88.94 685 SER A C 1
ATOM 5335 O O . SER A 1 685 ? 22.064 -6.495 -29.867 1.00 88.94 685 SER A O 1
ATOM 5337 N N . GLU A 1 686 ? 22.541 -7.863 -28.152 1.00 85.00 686 GLU A N 1
ATOM 5338 C CA . GLU A 1 686 ? 21.464 -8.845 -28.395 1.00 85.00 686 GLU A CA 1
ATOM 5339 C C . GLU A 1 686 ? 20.053 -8.236 -28.331 1.00 85.00 686 GLU A C 1
ATOM 5341 O O . GLU A 1 686 ? 19.120 -8.781 -28.910 1.00 85.00 686 GLU A O 1
ATOM 5346 N N . ASN A 1 687 ? 19.892 -7.073 -27.693 1.00 82.31 687 ASN A N 1
ATOM 5347 C CA . ASN A 1 687 ? 18.642 -6.302 -27.639 1.00 82.31 687 ASN A CA 1
ATOM 5348 C C . ASN A 1 687 ? 18.385 -5.425 -28.889 1.00 82.31 687 ASN A C 1
ATOM 5350 O O . ASN A 1 687 ? 17.758 -4.370 -28.782 1.00 82.31 687 ASN A O 1
ATOM 5354 N N . ASN A 1 688 ? 18.889 -5.851 -30.054 1.00 83.75 688 ASN A N 1
ATOM 5355 C CA . ASN A 1 688 ? 18.773 -5.179 -31.355 1.00 83.75 688 ASN A CA 1
ATOM 5356 C C . ASN A 1 688 ? 19.203 -3.694 -31.342 1.00 83.75 688 ASN A C 1
ATOM 5358 O O . ASN A 1 688 ? 18.534 -2.816 -31.899 1.00 83.75 688 ASN A O 1
ATOM 5362 N N . ALA A 1 689 ? 20.323 -3.400 -30.676 1.00 87.38 689 ALA A N 1
ATOM 5363 C CA . ALA A 1 689 ? 20.840 -2.041 -30.540 1.00 87.38 689 ALA A CA 1
ATOM 5364 C C . ALA A 1 689 ? 22.360 -1.949 -30.732 1.00 87.38 689 ALA A C 1
ATOM 5366 O O . ALA A 1 689 ? 23.126 -2.812 -30.301 1.00 87.38 689 ALA A O 1
ATOM 5367 N N . LEU A 1 690 ? 22.789 -0.844 -31.337 1.00 90.25 690 LEU A N 1
ATOM 5368 C CA . LEU A 1 690 ? 24.174 -0.395 -31.407 1.00 90.25 690 LEU A CA 1
ATOM 5369 C C . LEU A 1 690 ? 24.473 0.492 -30.192 1.00 90.25 690 LEU A C 1
ATOM 5371 O O . LEU A 1 690 ? 23.800 1.501 -29.976 1.00 90.25 690 LEU A O 1
ATOM 5375 N N . TYR A 1 691 ? 25.490 0.139 -29.412 1.00 92.44 691 TYR A N 1
ATOM 5376 C CA . TYR A 1 691 ? 25.988 0.927 -28.283 1.00 92.44 691 TYR A CA 1
ATOM 5377 C C . TYR A 1 691 ? 27.292 1.620 -28.669 1.00 92.44 691 TYR A C 1
ATOM 5379 O O . TYR A 1 691 ? 28.147 1.008 -29.306 1.00 92.44 691 TYR A O 1
ATOM 5387 N N . VAL A 1 692 ? 27.467 2.880 -28.258 1.00 92.50 692 VAL A N 1
ATOM 5388 C CA . VAL A 1 692 ? 28.704 3.644 -28.480 1.00 92.50 692 VAL A CA 1
ATOM 5389 C C . VAL A 1 692 ? 29.276 4.122 -27.152 1.00 92.50 692 VAL A C 1
ATOM 5391 O O . VAL A 1 692 ? 28.558 4.625 -26.289 1.00 92.50 692 VAL A O 1
ATOM 5394 N N . TYR A 1 693 ? 30.589 3.989 -27.010 1.00 91.62 693 TYR A N 1
ATOM 5395 C CA . TYR A 1 693 ? 31.387 4.321 -25.838 1.00 91.62 693 TYR A CA 1
ATOM 5396 C C . TYR A 1 693 ? 32.484 5.323 -26.210 1.00 91.62 693 TYR A C 1
ATOM 5398 O O . TYR A 1 693 ? 33.001 5.318 -27.327 1.00 91.62 693 TYR A O 1
ATOM 5406 N N . TYR A 1 694 ? 32.871 6.158 -25.246 1.00 90.31 694 TYR A N 1
ATOM 5407 C CA . TYR A 1 694 ? 34.078 6.981 -25.313 1.00 90.31 694 TYR A CA 1
ATOM 5408 C C . TYR A 1 694 ? 35.118 6.400 -24.354 1.00 90.31 694 TYR A C 1
ATOM 5410 O O . TYR A 1 694 ? 34.771 6.097 -23.211 1.00 90.31 694 TYR A O 1
ATOM 5418 N N . LYS A 1 695 ? 36.388 6.272 -24.766 1.00 86.56 695 LYS A N 1
ATOM 5419 C CA . LYS A 1 695 ? 37.407 5.555 -23.970 1.00 86.56 695 LYS A CA 1
ATOM 5420 C C . LYS A 1 695 ? 37.661 6.130 -22.566 1.00 86.56 695 LYS A C 1
ATOM 5422 O O . LYS A 1 695 ? 38.176 5.436 -21.690 1.00 86.56 695 LYS A O 1
ATOM 5427 N N . GLY A 1 696 ? 37.293 7.392 -22.340 1.00 80.12 696 GLY A N 1
ATOM 5428 C CA . GLY A 1 696 ? 37.376 8.060 -21.039 1.00 80.12 696 GLY A CA 1
ATOM 5429 C C . GLY A 1 696 ? 36.338 7.619 -19.997 1.00 80.12 696 GLY A C 1
ATOM 5430 O O . GLY A 1 696 ? 36.535 7.921 -18.827 1.00 80.12 696 GLY A O 1
ATOM 5431 N N . LEU A 1 697 ? 35.261 6.918 -20.379 1.00 83.31 697 LEU A N 1
ATOM 5432 C CA . LEU A 1 697 ? 34.122 6.600 -19.500 1.00 83.31 697 LEU A CA 1
ATOM 5433 C C . LEU A 1 697 ? 33.802 5.097 -19.472 1.00 83.31 697 LEU A C 1
ATOM 5435 O O . LEU A 1 697 ? 34.215 4.346 -20.350 1.00 83.31 697 LEU A O 1
ATOM 5439 N N . THR A 1 698 ? 33.066 4.650 -18.452 1.00 84.25 698 THR A N 1
ATOM 5440 C CA . THR A 1 698 ? 32.659 3.242 -18.260 1.00 84.25 698 THR A CA 1
ATOM 5441 C C . THR A 1 698 ? 31.249 2.947 -18.790 1.00 84.25 698 THR A C 1
ATOM 5443 O O . THR A 1 698 ? 30.987 1.839 -19.266 1.00 84.25 698 THR A O 1
ATOM 5446 N N . LYS A 1 699 ? 30.343 3.932 -18.740 1.00 85.62 699 LYS A N 1
ATOM 5447 C CA . LYS A 1 699 ? 28.974 3.855 -19.279 1.00 85.62 699 LYS A CA 1
ATOM 5448 C C . LYS A 1 699 ? 28.933 4.226 -20.770 1.00 85.62 699 LYS A C 1
ATOM 5450 O O . LYS A 1 699 ? 29.817 4.916 -21.281 1.00 85.62 699 LYS A O 1
ATOM 5455 N N . GLN A 1 700 ? 27.889 3.787 -21.473 1.00 87.00 700 GLN A N 1
ATOM 5456 C CA . GLN A 1 700 ? 27.653 4.133 -22.879 1.00 87.00 700 GLN A CA 1
ATOM 5457 C C . GLN A 1 700 ? 27.325 5.622 -23.061 1.00 87.00 700 GLN A C 1
ATOM 5459 O O . GLN A 1 700 ? 26.605 6.212 -22.261 1.00 87.00 700 GLN A O 1
ATOM 5464 N N . LEU A 1 701 ? 27.828 6.217 -24.143 1.00 83.44 701 LEU A N 1
ATOM 5465 C CA . LEU A 1 701 ? 27.653 7.628 -24.499 1.00 83.44 701 LEU A CA 1
ATOM 5466 C C . LEU A 1 701 ? 26.280 7.914 -25.128 1.00 83.44 701 LEU A C 1
ATOM 5468 O O . LEU A 1 701 ? 25.697 8.978 -24.912 1.00 83.44 701 LEU A O 1
ATOM 5472 N N . PHE A 1 702 ? 25.812 6.967 -25.941 1.00 85.62 702 PHE A N 1
ATOM 5473 C CA . PHE A 1 702 ? 24.472 6.862 -26.516 1.00 85.62 702 PHE A CA 1
ATOM 5474 C C . PHE A 1 702 ? 24.295 5.458 -27.119 1.00 85.62 702 PHE A C 1
ATOM 5476 O O . PHE A 1 702 ? 25.267 4.726 -27.330 1.00 85.62 702 PHE A O 1
ATOM 5483 N N . SER A 1 703 ? 23.052 5.087 -27.413 1.00 87.31 703 SER A N 1
ATOM 5484 C CA . SER A 1 703 ? 22.710 3.884 -28.173 1.00 87.31 703 SER A CA 1
ATOM 5485 C C . SER A 1 703 ? 21.686 4.204 -29.263 1.00 87.31 703 SER A C 1
ATOM 5487 O O . SER A 1 703 ? 20.962 5.196 -29.182 1.00 87.31 703 SER A O 1
ATOM 5489 N N . TYR A 1 704 ? 21.644 3.364 -30.294 1.00 85.38 704 TYR A N 1
ATOM 5490 C CA . TYR A 1 704 ? 20.656 3.405 -31.368 1.00 85.38 704 TYR A CA 1
ATOM 5491 C C . TYR A 1 704 ? 20.013 2.022 -31.490 1.00 85.38 704 TYR A C 1
ATOM 5493 O O . TYR A 1 704 ? 20.719 1.035 -31.688 1.00 85.38 704 TYR A O 1
ATOM 5501 N N . LYS A 1 705 ? 18.688 1.943 -31.336 1.00 81.94 705 LYS A N 1
ATOM 5502 C CA . LYS A 1 705 ? 17.914 0.725 -31.617 1.00 81.94 705 LYS A CA 1
ATOM 5503 C C . LYS A 1 705 ? 17.601 0.665 -33.110 1.00 81.94 705 LYS A C 1
ATOM 5505 O O . LYS A 1 705 ? 17.256 1.691 -33.688 1.00 81.94 705 LYS A O 1
ATOM 5510 N N . PHE A 1 706 ? 17.685 -0.520 -33.706 1.00 75.56 706 PHE A N 1
ATOM 5511 C CA . PHE A 1 706 ? 17.237 -0.732 -35.081 1.00 75.56 706 PHE A CA 1
ATOM 5512 C C . PHE A 1 706 ? 15.742 -1.064 -35.095 1.00 75.56 706 PHE A C 1
ATOM 5514 O O . PHE A 1 706 ? 15.307 -1.977 -34.393 1.00 75.56 706 PHE A O 1
ATOM 5521 N N . ASP A 1 707 ? 14.960 -0.369 -35.920 1.00 60.84 707 ASP A N 1
ATOM 5522 C CA . ASP A 1 707 ? 13.567 -0.746 -36.169 1.00 60.84 707 ASP A CA 1
ATOM 5523 C C . ASP A 1 707 ? 13.519 -2.092 -36.910 1.00 60.84 707 ASP A C 1
ATOM 5525 O O . ASP A 1 707 ? 14.208 -2.293 -37.914 1.00 60.84 707 ASP A O 1
ATOM 5529 N N . ALA A 1 708 ? 12.715 -3.040 -36.420 1.00 48.81 708 ALA A N 1
ATOM 5530 C CA . ALA A 1 708 ? 12.648 -4.381 -36.994 1.00 48.81 708 ALA A CA 1
ATOM 5531 C C . ALA A 1 708 ? 12.017 -4.360 -38.402 1.00 48.81 708 ALA A C 1
ATOM 5533 O O . ALA A 1 708 ? 10.812 -4.136 -38.567 1.00 48.81 708 ALA A O 1
ATOM 5534 N N . VAL A 1 709 ? 12.837 -4.611 -39.429 1.00 41.78 709 VAL A N 1
ATOM 5535 C CA . VAL A 1 709 ? 12.392 -4.676 -40.830 1.00 41.78 709 VAL A CA 1
ATOM 5536 C C . VAL A 1 709 ? 11.373 -5.808 -40.994 1.00 41.78 709 VAL A C 1
ATOM 5538 O O . VAL A 1 709 ? 11.604 -6.950 -40.607 1.00 41.78 709 VAL A O 1
ATOM 5541 N N . ARG A 1 710 ? 10.201 -5.466 -41.537 1.00 34.12 710 ARG A N 1
ATOM 5542 C CA . ARG A 1 710 ? 8.974 -6.265 -41.409 1.00 34.12 710 ARG A CA 1
ATOM 5543 C C . ARG A 1 710 ? 8.985 -7.547 -42.250 1.00 34.12 710 ARG A C 1
ATOM 5545 O O . ARG A 1 710 ? 8.859 -7.478 -43.470 1.00 34.12 710 ARG A O 1
ATOM 5552 N N . SER A 1 711 ? 8.948 -8.703 -41.586 1.00 31.00 711 SER A N 1
ATOM 5553 C CA . SER A 1 711 ? 8.363 -9.930 -42.145 1.00 31.00 711 SER A CA 1
ATOM 5554 C C . SER A 1 711 ? 6.846 -9.956 -41.902 1.00 31.00 711 SER A C 1
ATOM 5556 O O . SER A 1 711 ? 6.361 -9.516 -40.858 1.00 31.00 711 SER A O 1
ATOM 5558 N N . ILE A 1 712 ? 6.077 -10.453 -42.876 1.00 35.09 712 ILE A N 1
ATOM 5559 C CA . ILE A 1 712 ? 4.599 -10.468 -42.846 1.00 35.09 712 ILE A CA 1
ATOM 5560 C C . ILE A 1 712 ? 4.033 -11.725 -42.154 1.00 35.09 712 ILE A C 1
ATOM 5562 O O . ILE A 1 712 ? 2.856 -11.753 -41.800 1.00 35.09 712 ILE A O 1
ATOM 5566 N N . LEU A 1 713 ? 4.855 -12.755 -41.927 1.00 31.27 713 LEU A N 1
ATOM 5567 C CA . LEU A 1 713 ? 4.410 -14.037 -41.362 1.00 31.27 713 LEU A CA 1
ATOM 5568 C C . LEU A 1 713 ? 4.424 -14.069 -39.821 1.00 31.27 713 LEU A C 1
ATOM 5570 O O . LEU A 1 713 ? 3.626 -14.778 -39.215 1.00 31.27 713 LEU A O 1
ATOM 5574 N N . GLU A 1 714 ? 5.247 -13.241 -39.177 1.00 35.25 714 GLU A N 1
ATOM 5575 C CA . GLU A 1 714 ? 5.394 -13.155 -37.712 1.00 35.25 714 GLU A CA 1
ATOM 5576 C C . GLU A 1 714 ? 4.327 -12.224 -37.097 1.00 35.25 714 GLU A C 1
ATOM 5578 O O . GLU A 1 714 ? 4.621 -11.226 -36.434 1.00 35.25 714 GLU A O 1
ATOM 5583 N N . LEU A 1 715 ? 3.056 -12.518 -37.390 1.00 37.59 715 LEU A N 1
ATOM 5584 C CA . LEU A 1 715 ? 1.867 -11.812 -36.884 1.00 37.59 715 LEU A CA 1
ATOM 5585 C C . LEU A 1 715 ? 0.991 -12.685 -35.964 1.00 37.59 715 LEU A C 1
ATOM 5587 O O . LEU A 1 715 ? -0.096 -12.260 -35.573 1.00 37.59 715 LEU A O 1
ATOM 5591 N N . GLN A 1 716 ? 1.450 -13.893 -35.624 1.00 31.98 716 GLN A N 1
ATOM 5592 C CA . GLN A 1 716 ? 0.786 -14.769 -34.653 1.00 31.98 716 GLN A CA 1
ATOM 5593 C C . GLN A 1 716 ? 1.418 -14.666 -33.256 1.00 31.98 716 GLN A C 1
ATOM 5595 O O . GLN A 1 716 ? 0.675 -14.544 -32.287 1.00 31.98 716 GLN A O 1
ATOM 5600 N N . ASP A 1 717 ? 2.750 -14.603 -33.156 1.00 33.25 717 ASP A N 1
ATOM 5601 C CA . ASP A 1 717 ? 3.454 -14.589 -31.860 1.00 33.25 717 ASP A CA 1
ATOM 5602 C C . ASP A 1 717 ? 3.514 -13.189 -31.209 1.00 33.25 717 ASP A C 1
ATOM 5604 O O . ASP A 1 717 ? 3.511 -13.053 -29.982 1.00 33.25 717 ASP A O 1
ATOM 5608 N N . ARG A 1 718 ? 3.436 -12.117 -32.016 1.00 36.50 718 ARG A N 1
ATOM 5609 C CA . ARG A 1 718 ? 3.310 -10.719 -31.548 1.00 36.50 718 ARG A CA 1
ATOM 5610 C C . ARG A 1 718 ? 1.905 -10.377 -31.036 1.00 36.50 718 ARG A C 1
ATOM 5612 O O . ARG A 1 718 ? 1.223 -9.480 -31.527 1.00 36.50 718 ARG A O 1
ATOM 5619 N N . ARG A 1 719 ? 1.482 -11.127 -30.020 1.00 35.66 719 ARG A N 1
ATOM 5620 C CA . ARG A 1 719 ? 0.532 -10.700 -28.981 1.00 35.66 719 ARG A CA 1
ATOM 5621 C C . ARG A 1 719 ? 1.063 -10.944 -27.565 1.00 35.66 719 ARG A C 1
ATOM 5623 O O . ARG A 1 719 ? 0.492 -10.406 -26.624 1.00 35.66 719 ARG A O 1
ATOM 5630 N N . GLU A 1 720 ? 2.170 -11.679 -27.405 1.00 31.36 720 GLU A N 1
ATOM 5631 C CA . GLU A 1 720 ? 2.896 -11.758 -26.128 1.00 31.36 720 GLU A CA 1
ATOM 5632 C C . GLU A 1 720 ? 4.062 -10.758 -26.021 1.00 31.36 720 GLU A C 1
ATOM 5634 O O . GLU A 1 720 ? 4.411 -10.358 -24.911 1.00 31.36 720 GLU A O 1
ATOM 5639 N N . GLU A 1 721 ? 4.666 -10.334 -27.138 1.00 34.84 721 GLU A N 1
ATOM 5640 C CA . GLU A 1 721 ? 5.904 -9.533 -27.113 1.00 34.84 721 GLU A CA 1
ATOM 5641 C C . GLU A 1 721 ? 5.707 -8.022 -26.924 1.00 34.84 721 GLU A C 1
ATOM 5643 O O . GLU A 1 721 ? 6.554 -7.386 -26.297 1.00 34.84 721 GLU A O 1
ATOM 5648 N N . ASP A 1 722 ? 4.571 -7.452 -27.332 1.00 34.12 722 ASP A N 1
ATOM 5649 C CA . ASP A 1 722 ? 4.250 -6.035 -27.079 1.00 34.12 722 ASP A CA 1
ATOM 5650 C C . ASP A 1 722 ? 4.108 -5.743 -25.561 1.00 34.12 722 ASP A C 1
ATOM 5652 O O . ASP A 1 722 ? 4.263 -4.608 -25.112 1.00 34.12 722 ASP A O 1
ATOM 5656 N N . LEU A 1 723 ? 3.899 -6.782 -24.737 1.00 36.22 723 LEU A N 1
ATOM 5657 C CA . LEU A 1 723 ? 3.952 -6.717 -23.268 1.00 36.22 723 LEU A CA 1
ATOM 5658 C C . LEU A 1 723 ? 5.382 -6.776 -22.691 1.00 36.22 723 LEU A C 1
ATOM 5660 O O . LEU A 1 723 ? 5.557 -6.519 -21.498 1.00 36.22 723 LEU A O 1
ATOM 5664 N N . ASN A 1 724 ? 6.393 -7.101 -23.504 1.00 34.69 724 ASN A N 1
ATOM 5665 C CA . ASN A 1 724 ? 7.799 -7.223 -23.101 1.00 34.69 724 ASN A CA 1
ATOM 5666 C C . ASN A 1 724 ? 8.645 -5.984 -23.458 1.00 34.69 724 ASN A C 1
ATOM 5668 O O . ASN A 1 724 ? 9.658 -5.742 -22.798 1.00 34.69 724 ASN A O 1
ATOM 5672 N N . GLU A 1 725 ? 8.249 -5.163 -24.444 1.00 40.69 725 GLU A N 1
ATOM 5673 C CA . GLU A 1 725 ? 8.971 -3.916 -24.782 1.00 40.69 725 GLU A CA 1
ATOM 5674 C C . GLU A 1 725 ? 9.041 -2.927 -23.605 1.00 40.69 725 GLU A C 1
ATOM 5676 O O . GLU A 1 725 ? 10.012 -2.180 -23.461 1.00 40.69 725 GLU A O 1
ATOM 5681 N N . ALA A 1 726 ? 8.050 -2.970 -22.712 1.00 37.47 726 ALA A N 1
ATOM 5682 C CA . ALA A 1 726 ? 8.002 -2.175 -21.490 1.00 37.47 726 ALA A CA 1
ATOM 5683 C C . ALA A 1 726 ? 8.943 -2.675 -20.369 1.00 37.47 726 ALA A C 1
ATOM 5685 O O . ALA A 1 726 ? 8.910 -2.131 -19.262 1.00 37.47 726 ALA A O 1
ATOM 5686 N N . GLY A 1 727 ? 9.725 -3.734 -20.603 1.00 41.16 727 GLY A N 1
ATOM 5687 C CA . GLY A 1 727 ? 10.330 -4.558 -19.554 1.00 41.16 727 GLY A CA 1
ATOM 5688 C C . GLY A 1 727 ? 9.377 -5.670 -19.081 1.00 41.16 727 GLY A C 1
ATOM 5689 O O . GLY A 1 727 ? 8.276 -5.798 -19.613 1.00 41.16 727 GLY A O 1
ATOM 5690 N N . PRO A 1 728 ? 9.756 -6.481 -18.074 1.00 48.09 728 PRO A N 1
ATOM 5691 C CA . PRO A 1 728 ? 9.010 -7.685 -17.688 1.00 48.09 728 PRO A CA 1
ATOM 5692 C C . PRO A 1 728 ? 7.540 -7.411 -17.323 1.00 48.09 728 PRO A C 1
ATOM 5694 O O . PRO A 1 728 ? 7.218 -6.325 -16.821 1.00 48.09 728 PRO A O 1
ATOM 5697 N N . LYS A 1 729 ? 6.672 -8.420 -17.537 1.00 55.19 729 LYS A N 1
ATOM 5698 C CA . LYS A 1 729 ? 5.238 -8.418 -17.171 1.00 55.19 729 LYS A CA 1
ATOM 5699 C C . LYS A 1 729 ? 5.056 -7.850 -15.753 1.00 55.19 729 LYS A C 1
ATOM 5701 O O . LYS A 1 729 ? 5.725 -8.299 -14.824 1.00 55.19 729 LYS A O 1
ATOM 5706 N N . ILE A 1 730 ? 4.183 -6.850 -15.600 1.00 66.38 730 ILE A N 1
ATOM 5707 C CA . ILE A 1 730 ? 4.007 -6.094 -14.347 1.00 66.38 730 ILE A CA 1
ATOM 5708 C C . ILE A 1 730 ? 3.467 -7.038 -13.248 1.00 66.38 730 ILE A C 1
ATOM 5710 O O . ILE A 1 730 ? 2.364 -7.567 -13.408 1.00 66.38 730 ILE A O 1
ATOM 5714 N N . PRO A 1 731 ? 4.211 -7.284 -12.149 1.00 70.88 731 PRO A N 1
ATOM 5715 C CA . PRO A 1 731 ? 3.778 -8.183 -11.076 1.00 70.88 731 PRO A CA 1
ATOM 5716 C C . PRO A 1 731 ? 2.515 -7.699 -10.352 1.00 70.88 731 PRO A C 1
ATOM 5718 O O . PRO A 1 731 ? 2.232 -6.500 -10.328 1.00 70.88 731 PRO A O 1
ATOM 5721 N N . LYS A 1 732 ? 1.793 -8.623 -9.692 1.00 75.06 732 LYS A N 1
ATOM 5722 C CA . LYS A 1 732 ? 0.661 -8.279 -8.808 1.00 75.06 732 LYS A CA 1
ATOM 5723 C C . LYS A 1 732 ? 1.080 -7.174 -7.829 1.00 75.06 732 LYS A C 1
ATOM 5725 O O . LYS A 1 732 ? 2.072 -7.334 -7.122 1.00 75.06 732 LYS A O 1
ATOM 5730 N N . GLY A 1 733 ? 0.307 -6.090 -7.770 1.00 70.06 733 GLY A N 1
ATOM 5731 C CA . GLY A 1 733 ? 0.560 -4.977 -6.848 1.00 70.06 733 GLY A CA 1
ATOM 5732 C C . GLY A 1 733 ? 1.704 -4.040 -7.255 1.00 70.06 733 GLY A C 1
ATOM 5733 O O . GLY A 1 733 ? 2.168 -3.268 -6.423 1.00 70.06 733 GLY A O 1
ATOM 5734 N N . GLN A 1 734 ? 2.158 -4.078 -8.512 1.00 77.94 734 GLN A N 1
ATOM 5735 C CA . GLN A 1 734 ? 3.045 -3.062 -9.092 1.00 77.94 734 GLN A CA 1
ATOM 5736 C C . GLN A 1 734 ? 2.325 -2.265 -10.190 1.00 77.94 734 GLN A C 1
ATOM 5738 O O . GLN A 1 734 ? 1.319 -2.715 -10.742 1.00 77.94 734 GLN A O 1
ATOM 5743 N N . ALA A 1 735 ? 2.857 -1.088 -10.523 1.00 81.31 735 ALA A N 1
ATOM 5744 C CA . ALA A 1 735 ? 2.399 -0.263 -11.638 1.00 81.31 735 ALA A CA 1
ATOM 5745 C C . ALA A 1 735 ? 3.578 0.239 -12.482 1.00 81.31 735 ALA A C 1
ATOM 5747 O O . ALA A 1 735 ? 4.722 0.271 -12.025 1.00 81.31 735 ALA A O 1
ATOM 5748 N N . ARG A 1 736 ? 3.291 0.649 -13.720 1.00 77.94 736 ARG A N 1
ATOM 5749 C CA . ARG A 1 736 ? 4.241 1.292 -14.637 1.00 77.94 736 ARG A CA 1
ATOM 5750 C C . ARG A 1 736 ? 3.531 2.446 -15.343 1.00 77.94 736 ARG A C 1
ATOM 5752 O O . ARG A 1 736 ? 2.480 2.230 -15.943 1.00 77.94 736 ARG A O 1
ATOM 5759 N N . VAL A 1 737 ? 4.084 3.656 -15.244 1.00 76.56 737 VAL A N 1
ATOM 5760 C CA . VAL A 1 737 ? 3.525 4.856 -15.891 1.00 76.56 737 VAL A CA 1
ATOM 5761 C C . VAL A 1 737 ? 4.169 5.056 -17.258 1.00 76.56 737 VAL A C 1
ATOM 5763 O O . VAL A 1 737 ? 5.394 5.089 -17.379 1.00 76.56 737 VAL A O 1
ATOM 5766 N N . PHE A 1 738 ? 3.330 5.208 -18.275 1.00 70.44 738 PHE A N 1
ATOM 5767 C CA . PHE A 1 738 ? 3.692 5.482 -19.659 1.00 70.44 738 PHE A CA 1
ATOM 5768 C C . PHE A 1 738 ? 3.267 6.901 -20.039 1.00 70.44 738 PHE A C 1
ATOM 5770 O O . PHE A 1 738 ? 2.291 7.425 -19.505 1.00 70.44 738 PHE A O 1
ATOM 5777 N N . TRP A 1 739 ? 3.985 7.509 -20.981 1.00 70.31 739 TRP A N 1
ATOM 5778 C CA . TRP A 1 739 ? 3.845 8.916 -21.363 1.00 70.31 739 TRP A CA 1
ATOM 5779 C C . TRP A 1 739 ? 3.689 9.030 -22.878 1.00 70.31 739 TRP A C 1
ATOM 5781 O O . TRP A 1 739 ? 4.326 8.274 -23.609 1.00 70.31 739 TRP A O 1
ATOM 5791 N N . GLY A 1 740 ? 2.860 9.965 -23.353 1.00 57.50 740 GLY A N 1
ATOM 5792 C CA . GLY A 1 740 ? 2.691 10.220 -24.792 1.00 57.50 740 GLY A CA 1
ATOM 5793 C C . GLY A 1 740 ? 1.976 9.116 -25.586 1.00 57.50 740 GLY A C 1
ATOM 5794 O O . GLY A 1 740 ? 2.082 9.093 -26.806 1.00 57.50 740 GLY A O 1
ATOM 5795 N N . LEU A 1 741 ? 1.248 8.206 -24.923 1.00 57.75 741 LEU A N 1
ATOM 5796 C CA . LEU A 1 741 ? 0.434 7.183 -25.602 1.00 57.75 741 LEU A CA 1
ATOM 5797 C C . LEU A 1 741 ? -0.830 7.763 -26.269 1.00 57.75 741 LEU A C 1
ATOM 5799 O O . LEU A 1 741 ? -1.351 7.170 -27.210 1.00 57.75 741 LEU A O 1
ATOM 5803 N N . ASP A 1 742 ? -1.307 8.921 -25.804 1.00 52.69 742 ASP A N 1
ATOM 5804 C CA . ASP A 1 742 ? -2.350 9.720 -26.453 1.00 52.69 742 ASP A CA 1
ATOM 5805 C C . ASP A 1 742 ? -1.974 11.206 -26.354 1.00 52.69 742 ASP A C 1
ATOM 5807 O O . ASP A 1 742 ? -2.180 11.847 -25.323 1.00 52.69 742 ASP A O 1
ATOM 5811 N N . GLU A 1 743 ? -1.429 11.756 -27.442 1.00 47.88 743 GLU A N 1
ATOM 5812 C CA . GLU A 1 743 ? -1.023 13.168 -27.549 1.00 47.88 743 GLU A CA 1
ATOM 5813 C C . GLU A 1 743 ? -2.195 14.167 -27.460 1.00 47.88 743 GLU A C 1
ATOM 5815 O O . GLU A 1 743 ? -1.967 15.375 -27.399 1.00 47.88 743 GLU A O 1
ATOM 5820 N N . THR A 1 744 ? -3.446 13.694 -27.481 1.00 44.38 744 THR A N 1
ATOM 5821 C CA . THR A 1 744 ? -4.649 14.539 -27.486 1.00 44.38 744 THR A CA 1
ATOM 5822 C C . THR A 1 744 ? -5.402 14.563 -26.161 1.00 44.38 744 THR A C 1
ATOM 5824 O O . THR A 1 744 ? -6.030 15.578 -25.863 1.00 44.38 744 THR A O 1
ATOM 5827 N N . ASN A 1 745 ? -5.337 13.491 -25.363 1.00 52.97 745 ASN A N 1
ATOM 5828 C CA . ASN A 1 745 ? -6.206 13.328 -24.193 1.00 52.97 745 ASN A CA 1
ATOM 5829 C C . ASN A 1 745 ? -5.479 12.943 -22.885 1.00 52.97 745 ASN A C 1
ATOM 5831 O O . ASN A 1 745 ? -5.970 13.318 -21.818 1.00 52.97 745 ASN A O 1
ATOM 5835 N N . TYR A 1 746 ? -4.347 12.212 -22.920 1.00 62.41 746 TYR A N 1
ATOM 5836 C CA . TYR A 1 746 ? -3.735 11.619 -21.709 1.00 62.41 746 TYR A CA 1
ATOM 5837 C C . TYR A 1 746 ? -2.239 11.900 -21.593 1.00 62.41 746 TYR A C 1
ATOM 5839 O O . TYR A 1 746 ? -1.407 11.250 -22.224 1.00 62.41 746 TYR A O 1
ATOM 5847 N N . ASN A 1 747 ? -1.892 12.814 -20.683 1.00 67.06 747 ASN A N 1
ATOM 5848 C CA . ASN A 1 747 ? -0.498 13.151 -20.388 1.00 67.06 747 ASN A CA 1
ATOM 5849 C C . ASN A 1 747 ? 0.308 11.921 -19.925 1.00 67.06 747 ASN A C 1
ATOM 5851 O O . ASN A 1 747 ? 1.444 11.740 -20.361 1.00 67.06 747 ASN A O 1
ATOM 5855 N N . GLY A 1 748 ? -0.288 11.059 -19.093 1.00 69.75 748 GLY A N 1
ATOM 5856 C CA . GLY A 1 748 ? 0.302 9.793 -18.661 1.00 69.75 748 GLY A CA 1
ATOM 5857 C C . GLY A 1 748 ? -0.753 8.741 -18.306 1.00 69.75 748 GLY A C 1
ATOM 5858 O O . GLY A 1 748 ? -1.864 9.082 -17.903 1.00 69.75 748 GLY A O 1
ATOM 5859 N N . ILE A 1 749 ? -0.401 7.463 -18.472 1.00 78.75 749 ILE A N 1
ATOM 5860 C CA . ILE A 1 749 ? -1.266 6.294 -18.242 1.00 78.75 749 ILE A CA 1
ATOM 5861 C C . ILE A 1 749 ? -0.523 5.303 -17.341 1.00 78.75 749 ILE A C 1
ATOM 5863 O O . ILE A 1 749 ? 0.591 4.893 -17.665 1.00 78.75 749 ILE A O 1
ATOM 5867 N N . ALA A 1 750 ? -1.130 4.890 -16.226 1.00 79.12 750 ALA A N 1
ATOM 5868 C CA . ALA A 1 750 ? -0.581 3.854 -15.351 1.00 79.12 750 ALA A CA 1
ATOM 5869 C C . ALA A 1 750 ? -1.202 2.488 -15.669 1.00 79.12 750 ALA A C 1
ATOM 5871 O O . ALA A 1 750 ? -2.405 2.299 -15.509 1.00 79.12 750 ALA A O 1
ATOM 5872 N N . VAL A 1 751 ? -0.374 1.521 -16.069 1.00 77.94 751 VAL A N 1
ATOM 5873 C CA . VAL A 1 751 ? -0.782 0.113 -16.198 1.00 77.94 751 VAL A CA 1
ATOM 5874 C C . VAL A 1 751 ? -0.431 -0.614 -14.903 1.00 77.94 751 VAL A C 1
ATOM 5876 O O . VAL A 1 751 ? 0.666 -0.433 -14.369 1.00 77.94 751 VAL A O 1
ATOM 5879 N N . VAL A 1 752 ? -1.356 -1.429 -14.395 1.00 80.56 752 VAL A N 1
ATOM 5880 C CA . VAL A 1 752 ? -1.287 -2.056 -13.065 1.00 80.56 752 VAL A CA 1
ATOM 5881 C C . VAL A 1 752 ? -1.319 -3.581 -13.155 1.00 80.56 752 VAL A C 1
ATOM 5883 O O . VAL A 1 752 ? -2.049 -4.159 -13.958 1.00 80.56 752 VAL A O 1
ATOM 5886 N N . GLY A 1 753 ? -0.536 -4.255 -12.314 1.00 78.31 753 GLY A N 1
ATOM 5887 C CA . GLY A 1 753 ? -0.548 -5.712 -12.221 1.00 78.31 753 GLY A CA 1
ATOM 5888 C C . GLY A 1 753 ? -1.691 -6.212 -11.338 1.00 78.31 753 GLY A C 1
ATOM 5889 O O . GLY A 1 753 ? -1.577 -6.198 -10.112 1.00 78.31 753 GLY A O 1
ATOM 5890 N N . LEU A 1 754 ? -2.770 -6.704 -11.956 1.00 77.88 754 LEU A N 1
ATOM 5891 C CA . LEU A 1 754 ? -3.906 -7.333 -11.259 1.00 77.88 754 LEU A CA 1
ATOM 5892 C C . LEU A 1 754 ? -3.588 -8.739 -10.712 1.00 77.88 754 LEU A C 1
ATOM 5894 O O . LEU A 1 754 ? -4.208 -9.186 -9.752 1.00 77.88 754 LEU A O 1
ATOM 5898 N N . GLY A 1 755 ? -2.614 -9.449 -11.289 1.00 78.06 755 GLY A N 1
ATOM 5899 C CA . GLY A 1 755 ? -2.366 -10.861 -10.978 1.00 78.06 755 GLY A CA 1
ATOM 5900 C C . GLY A 1 755 ? -3.287 -11.795 -11.771 1.00 78.06 755 GLY A C 1
ATOM 5901 O O . GLY A 1 755 ? -3.517 -11.566 -12.955 1.00 78.06 755 GLY A O 1
ATOM 5902 N N . LYS A 1 756 ? -3.781 -12.874 -11.146 1.00 75.44 756 LYS A N 1
ATOM 5903 C CA . LYS A 1 756 ? -4.736 -13.792 -11.793 1.00 75.44 756 LYS A CA 1
ATOM 5904 C C . LYS A 1 756 ? -6.145 -13.185 -11.792 1.00 75.44 756 LYS A C 1
ATOM 5906 O O . LYS A 1 756 ? -6.565 -12.612 -10.787 1.00 75.44 756 LYS A O 1
ATOM 5911 N N . GLN A 1 757 ? -6.860 -13.363 -12.898 1.00 66.44 757 GLN A N 1
ATOM 5912 C CA . GLN A 1 757 ? -8.277 -13.020 -13.047 1.00 66.44 757 GLN A CA 1
ATOM 5913 C C . GLN A 1 757 ? -9.183 -14.147 -12.516 1.00 66.44 757 GLN A C 1
ATOM 5915 O O . GLN A 1 757 ? -8.699 -15.225 -12.167 1.00 66.44 757 GLN A O 1
ATOM 5920 N N . ASN A 1 758 ? -10.490 -13.876 -12.429 1.00 70.25 758 ASN A N 1
ATOM 5921 C CA . ASN A 1 758 ? -11.555 -14.813 -12.032 1.00 70.25 758 ASN A CA 1
ATOM 5922 C C . ASN A 1 758 ? -11.344 -15.517 -10.670 1.00 70.25 758 ASN A C 1
ATOM 5924 O O . ASN A 1 758 ? -11.882 -16.593 -10.417 1.00 70.25 758 ASN A O 1
ATOM 5928 N N . LEU A 1 759 ? -10.585 -14.896 -9.758 1.00 81.31 759 LEU A N 1
ATOM 5929 C CA . LEU A 1 759 ? -10.414 -15.384 -8.389 1.00 81.31 759 LEU A CA 1
ATOM 5930 C C . LEU A 1 759 ? -11.632 -15.024 -7.523 1.00 81.31 759 LEU A C 1
ATOM 5932 O O . LEU A 1 759 ? -11.856 -13.852 -7.209 1.00 81.31 759 LEU A O 1
ATOM 5936 N N . GLY A 1 760 ? -12.389 -16.039 -7.109 1.00 90.50 760 GLY A N 1
ATOM 5937 C CA . GLY A 1 760 ? -13.495 -15.907 -6.157 1.00 90.50 760 GLY A CA 1
ATOM 5938 C C . GLY A 1 760 ? -13.039 -15.780 -4.696 1.00 90.50 760 GLY A C 1
ATOM 5939 O O . GLY A 1 760 ? -12.039 -15.134 -4.376 1.00 90.50 760 GLY A O 1
ATOM 5940 N N . ILE A 1 761 ? -13.785 -16.422 -3.795 1.00 93.94 761 ILE A N 1
ATOM 5941 C CA . ILE A 1 761 ? -13.480 -16.481 -2.359 1.00 93.94 761 ILE A CA 1
ATOM 5942 C C . ILE A 1 761 ? -12.398 -17.533 -2.083 1.00 93.94 761 ILE A C 1
ATOM 5944 O O . ILE A 1 761 ? -12.607 -18.726 -2.322 1.00 93.94 761 ILE A O 1
ATOM 5948 N N . ASN A 1 762 ? -11.272 -17.107 -1.507 1.00 93.25 762 ASN A N 1
ATOM 5949 C CA . ASN A 1 762 ? -10.286 -18.010 -0.925 1.00 93.25 762 ASN A CA 1
ATOM 5950 C C . ASN A 1 762 ? -10.750 -18.423 0.483 1.00 93.25 762 ASN A C 1
ATOM 5952 O O . ASN A 1 762 ? -10.794 -17.613 1.407 1.00 93.25 762 ASN A O 1
ATOM 5956 N N . LYS A 1 763 ? -11.078 -19.711 0.636 1.00 91.12 763 LYS A N 1
ATOM 5957 C CA . LYS A 1 763 ? -11.607 -20.307 1.877 1.00 91.12 763 LYS A CA 1
ATOM 5958 C C . LYS A 1 763 ? -10.578 -20.475 3.005 1.00 91.12 763 LYS A C 1
ATOM 5960 O O . LYS A 1 763 ? -10.973 -20.863 4.096 1.00 91.12 763 LYS A O 1
ATOM 5965 N N . LEU A 1 764 ? -9.288 -20.256 2.744 1.00 91.94 764 LEU A N 1
ATOM 5966 C CA . LEU A 1 764 ? -8.232 -20.289 3.767 1.00 91.94 764 LEU A CA 1
ATOM 5967 C C . LEU A 1 764 ? -7.946 -18.894 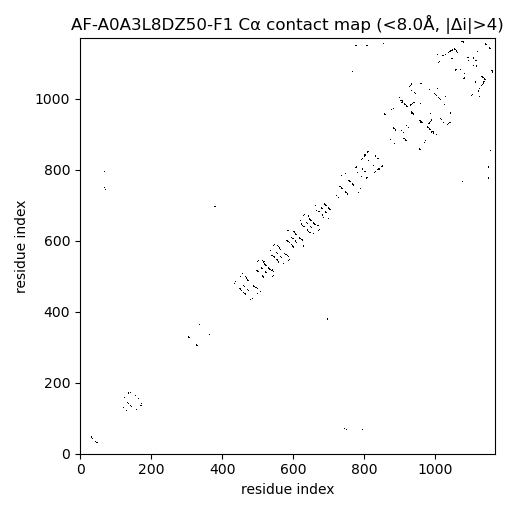4.333 1.00 91.94 764 LEU A C 1
ATOM 5969 O O . LEU A 1 764 ? -7.650 -18.767 5.514 1.00 91.94 764 LEU A O 1
ATOM 5973 N N . GLU A 1 765 ? -8.051 -17.862 3.494 1.00 90.56 765 GLU A N 1
ATOM 5974 C CA . GLU A 1 765 ? -7.802 -16.464 3.873 1.00 90.56 765 GLU A CA 1
ATOM 5975 C C . GLU A 1 765 ? -9.064 -15.715 4.330 1.00 90.56 765 GLU A C 1
ATOM 5977 O O . GLU A 1 765 ? -8.944 -14.615 4.864 1.00 90.56 765 GLU A O 1
ATOM 5982 N N . GLU A 1 766 ? -10.253 -16.282 4.085 1.00 93.50 766 GLU A N 1
ATOM 5983 C CA . GLU A 1 766 ? -11.578 -15.657 4.262 1.00 93.50 766 GLU A CA 1
ATOM 5984 C C . GLU A 1 766 ? -11.700 -14.282 3.570 1.00 93.50 766 GLU A C 1
ATOM 5986 O O . GLU A 1 766 ? -12.233 -13.322 4.123 1.00 93.50 766 GLU A O 1
ATOM 5991 N N . ILE A 1 767 ? -11.203 -14.186 2.327 1.00 94.75 767 ILE A N 1
ATOM 5992 C CA . ILE A 1 767 ? -11.320 -12.995 1.461 1.00 94.75 767 ILE A CA 1
ATOM 5993 C C . ILE A 1 767 ? -11.712 -13.355 0.025 1.00 94.75 767 ILE A C 1
ATOM 5995 O O . ILE A 1 767 ? -11.361 -14.416 -0.497 1.00 94.75 767 ILE A O 1
ATOM 5999 N N . HIS A 1 768 ? -12.383 -12.428 -0.657 1.00 95.56 768 HIS A N 1
ATOM 6000 C CA . HIS A 1 768 ? -12.580 -12.470 -2.102 1.00 95.56 768 HIS A CA 1
ATOM 6001 C C . HIS A 1 768 ? -11.335 -11.932 -2.830 1.00 95.56 768 HIS A C 1
ATOM 6003 O O . HIS A 1 768 ? -11.184 -10.725 -3.029 1.00 95.56 768 HIS A O 1
ATOM 6009 N N . GLU A 1 769 ? -10.450 -12.828 -3.276 1.00 92.44 769 GLU A N 1
ATOM 6010 C CA . GLU A 1 769 ? -9.142 -12.466 -3.848 1.00 92.44 769 GLU A CA 1
ATOM 6011 C C . GLU A 1 769 ? -9.243 -11.570 -5.090 1.00 92.44 769 GLU A C 1
ATOM 6013 O O . GLU A 1 769 ? -8.418 -10.675 -5.251 1.00 92.44 769 GLU A O 1
ATOM 6018 N N . GLY A 1 770 ? -10.255 -11.758 -5.947 1.00 90.12 770 GLY A N 1
ATOM 6019 C CA . GLY A 1 770 ? -10.508 -10.879 -7.096 1.00 90.12 770 GLY A CA 1
ATOM 6020 C C . GLY A 1 770 ? -10.722 -9.414 -6.696 1.00 90.12 770 GLY A C 1
ATOM 6021 O O . GLY A 1 770 ? -9.981 -8.543 -7.151 1.00 90.12 770 GLY A O 1
ATOM 6022 N N . LYS A 1 771 ? -11.666 -9.143 -5.781 1.00 94.56 771 LYS A N 1
ATOM 6023 C CA . LYS A 1 771 ? -11.905 -7.794 -5.236 1.00 94.56 771 LYS A CA 1
ATOM 6024 C C . LYS A 1 771 ? -10.661 -7.229 -4.543 1.00 94.56 771 LYS A C 1
ATOM 6026 O O . LYS A 1 771 ? -10.337 -6.059 -4.728 1.00 94.56 771 LYS A O 1
ATOM 6031 N N . GLU A 1 772 ? -9.917 -8.050 -3.804 1.00 94.19 772 GLU A N 1
ATOM 6032 C CA . GLU A 1 772 ? -8.712 -7.593 -3.099 1.00 94.19 772 GLU A CA 1
ATOM 6033 C C . GLU A 1 772 ? -7.546 -7.263 -4.050 1.00 94.19 772 GLU A C 1
ATOM 6035 O O . GLU A 1 772 ? -6.842 -6.267 -3.858 1.00 94.19 772 GLU A O 1
ATOM 6040 N N . ASN A 1 773 ? -7.383 -8.034 -5.132 1.00 90.31 773 ASN A N 1
ATOM 6041 C CA . ASN A 1 773 ? -6.468 -7.713 -6.229 1.00 90.31 773 ASN A CA 1
ATOM 6042 C C . ASN A 1 773 ? -6.839 -6.379 -6.889 1.00 90.31 773 ASN A C 1
ATOM 6044 O O . ASN A 1 773 ? -5.954 -5.557 -7.126 1.00 90.31 773 ASN A O 1
ATOM 6048 N N . VAL A 1 774 ? -8.130 -6.154 -7.156 1.00 92.31 774 VAL A N 1
ATOM 6049 C CA . VAL A 1 774 ? -8.635 -4.908 -7.747 1.00 92.31 774 VAL A CA 1
ATOM 6050 C C . VAL A 1 774 ? -8.365 -3.712 -6.829 1.00 92.31 774 VAL A C 1
ATOM 6052 O O . VAL A 1 774 ? -7.784 -2.731 -7.294 1.00 92.31 774 VAL A O 1
ATOM 6055 N N . ARG A 1 775 ? -8.670 -3.803 -5.523 1.00 95.06 775 ARG A N 1
ATOM 6056 C CA . ARG A 1 775 ? -8.368 -2.736 -4.544 1.00 95.06 775 ARG A CA 1
ATOM 6057 C C . ARG A 1 775 ? -6.883 -2.380 -4.525 1.00 95.06 775 ARG A C 1
ATOM 6059 O O . ARG A 1 775 ? -6.522 -1.205 -4.577 1.00 95.06 775 ARG A O 1
ATOM 6066 N N . ALA A 1 776 ? -6.015 -3.392 -4.469 1.00 92.50 776 ALA A N 1
ATOM 6067 C CA . ALA A 1 776 ? -4.569 -3.199 -4.445 1.00 92.50 776 ALA A CA 1
ATOM 6068 C C . ALA A 1 776 ? -4.036 -2.601 -5.761 1.00 92.50 776 ALA A C 1
ATOM 6070 O O . ALA A 1 776 ? -3.214 -1.687 -5.728 1.00 92.50 776 ALA A O 1
ATOM 6071 N N . ALA A 1 777 ? -4.518 -3.070 -6.915 1.00 88.50 777 ALA A N 1
ATOM 6072 C CA . ALA A 1 777 ? -4.107 -2.562 -8.222 1.00 88.50 777 ALA A CA 1
ATOM 6073 C C . ALA A 1 777 ? -4.557 -1.107 -8.440 1.00 88.50 777 ALA A C 1
ATOM 6075 O O . ALA A 1 777 ? -3.735 -0.268 -8.810 1.00 88.50 777 ALA A O 1
ATOM 6076 N N . ALA A 1 778 ? -5.817 -0.790 -8.125 1.00 93.38 778 ALA A N 1
ATOM 6077 C CA . ALA A 1 778 ? -6.363 0.567 -8.129 1.00 93.38 778 ALA A CA 1
ATOM 6078 C C . ALA A 1 778 ? -5.518 1.525 -7.272 1.00 93.38 778 ALA A C 1
ATOM 6080 O O . ALA A 1 778 ? -5.069 2.569 -7.746 1.00 93.38 778 ALA A O 1
ATOM 6081 N N . ALA A 1 779 ? -5.224 1.132 -6.030 1.00 93.62 779 ALA A N 1
ATOM 6082 C CA . ALA A 1 779 ? -4.409 1.912 -5.105 1.00 93.62 779 ALA A CA 1
ATOM 6083 C C . ALA A 1 779 ? -2.988 2.188 -5.616 1.00 93.62 779 ALA A C 1
ATOM 6085 O O . ALA A 1 779 ? -2.503 3.317 -5.520 1.00 93.62 779 ALA A O 1
ATOM 6086 N N . VAL A 1 780 ? -2.309 1.172 -6.158 1.00 90.62 780 VAL A N 1
ATOM 6087 C CA . VAL A 1 780 ? -0.938 1.319 -6.671 1.00 90.62 780 VAL A CA 1
ATOM 6088 C C . VAL A 1 780 ? -0.919 2.164 -7.950 1.00 90.62 780 VAL A C 1
ATOM 6090 O O . VAL A 1 780 ? -0.045 3.015 -8.088 1.00 90.62 780 VAL A O 1
ATOM 6093 N N . GLY A 1 781 ? -1.906 2.008 -8.840 1.00 88.31 781 GLY A N 1
ATOM 6094 C CA . GLY A 1 781 ? -2.059 2.848 -10.033 1.00 88.31 781 GLY A CA 1
ATOM 6095 C C . GLY A 1 781 ? -2.294 4.321 -9.697 1.00 88.31 781 GLY A C 1
ATOM 6096 O O . GLY A 1 781 ? -1.579 5.188 -10.196 1.00 88.31 781 GLY A O 1
ATOM 6097 N N . CYS A 1 782 ? -3.240 4.612 -8.799 1.00 91.94 782 CYS A N 1
ATOM 6098 C CA . CYS A 1 782 ? -3.524 5.983 -8.374 1.00 91.94 782 CYS A CA 1
ATOM 6099 C C . CYS A 1 782 ? -2.333 6.639 -7.660 1.00 91.94 782 CYS A C 1
ATOM 6101 O O . CYS A 1 782 ? -2.061 7.809 -7.919 1.00 91.94 782 CYS A O 1
ATOM 6103 N N . ARG A 1 783 ? -1.577 5.908 -6.825 1.00 90.75 783 ARG A N 1
ATOM 6104 C CA . ARG A 1 783 ? -0.344 6.442 -6.213 1.00 90.75 783 ARG A CA 1
ATOM 6105 C C . ARG A 1 783 ? 0.755 6.706 -7.240 1.00 90.75 783 ARG A C 1
ATOM 6107 O O . ARG A 1 783 ? 1.340 7.780 -7.207 1.00 90.75 783 ARG A O 1
ATOM 6114 N N . ALA A 1 784 ? 0.979 5.792 -8.186 1.00 87.69 784 ALA A N 1
ATOM 6115 C CA . ALA A 1 784 ? 1.979 5.978 -9.238 1.00 87.69 784 ALA A CA 1
ATOM 6116 C C . ALA A 1 784 ? 1.682 7.194 -10.140 1.00 87.69 784 ALA A C 1
ATOM 6118 O O . ALA A 1 784 ? 2.613 7.817 -10.642 1.00 87.69 784 ALA A O 1
ATOM 6119 N N . LEU A 1 785 ? 0.404 7.558 -10.321 1.00 85.31 785 LEU A N 1
ATOM 6120 C CA . LEU A 1 785 ? -0.013 8.804 -10.979 1.00 85.31 785 LEU A CA 1
ATOM 6121 C C . LEU A 1 785 ? 0.136 10.035 -10.064 1.00 85.31 785 LEU A C 1
ATOM 6123 O O . LEU A 1 785 ? 0.611 11.079 -10.512 1.00 85.31 785 LEU A O 1
ATOM 6127 N N . ASP A 1 786 ? -0.215 9.919 -8.779 1.00 87.56 786 ASP A N 1
ATOM 6128 C CA . ASP A 1 786 ? -0.094 11.015 -7.810 1.00 87.56 786 ASP A CA 1
ATOM 6129 C C . ASP A 1 786 ? 1.370 11.442 -7.583 1.00 87.56 786 ASP A C 1
ATOM 6131 O O . ASP A 1 786 ? 1.656 12.642 -7.502 1.00 87.56 786 ASP A O 1
ATOM 6135 N N . GLU A 1 787 ? 2.292 10.475 -7.547 1.00 88.31 787 GLU A N 1
ATOM 6136 C CA . GLU A 1 787 ? 3.748 10.657 -7.427 1.00 88.31 787 GLU A CA 1
ATOM 6137 C C . GLU A 1 787 ? 4.360 11.446 -8.593 1.00 88.31 787 GLU A C 1
ATOM 6139 O O . GLU A 1 787 ? 5.341 12.161 -8.397 1.00 88.31 787 GLU A O 1
ATOM 6144 N N . VAL A 1 788 ? 3.758 11.369 -9.785 1.00 84.75 788 VAL A N 1
ATOM 6145 C CA . VAL A 1 788 ? 4.158 12.126 -10.988 1.00 84.75 788 VAL A CA 1
ATOM 6146 C C . VAL A 1 788 ? 3.250 13.340 -11.246 1.00 84.75 788 VAL A C 1
ATOM 6148 O O . VAL A 1 788 ? 3.123 13.821 -12.369 1.00 84.75 788 VAL A O 1
ATOM 6151 N N . GLU A 1 789 ? 2.615 13.831 -10.178 1.00 84.81 789 GLU A N 1
ATOM 6152 C CA . GLU A 1 789 ? 1.767 15.030 -10.108 1.00 84.81 789 GLU A CA 1
ATOM 6153 C C . GLU A 1 789 ? 0.477 15.013 -10.957 1.00 84.81 789 GLU A C 1
ATOM 6155 O O . GLU A 1 789 ? -0.200 16.037 -11.083 1.00 84.81 789 GLU A O 1
ATOM 6160 N N . ILE A 1 790 ? 0.044 13.850 -11.458 1.00 83.69 790 ILE A N 1
ATOM 6161 C CA . ILE A 1 790 ? -1.247 13.700 -12.146 1.00 83.69 790 ILE A CA 1
ATOM 6162 C C . ILE A 1 790 ? -2.368 13.634 -11.094 1.00 83.69 790 ILE A C 1
ATOM 6164 O O . ILE A 1 790 ? -2.614 12.601 -10.477 1.00 83.69 790 ILE A O 1
ATOM 6168 N N . LYS A 1 791 ? -3.041 14.774 -10.866 1.00 86.12 791 LYS A N 1
ATOM 6169 C CA . LYS A 1 791 ? -4.074 14.945 -9.817 1.00 86.12 791 LYS A CA 1
ATOM 6170 C C . LYS A 1 791 ? -5.530 14.868 -10.298 1.00 86.12 791 LYS A C 1
ATOM 6172 O O . LYS A 1 791 ? -6.426 15.130 -9.497 1.00 86.12 791 LYS A O 1
ATOM 6177 N N . ASP A 1 792 ? -5.786 14.562 -11.567 1.00 87.88 792 ASP A N 1
ATOM 6178 C CA . ASP A 1 792 ? -7.130 14.232 -12.061 1.00 87.88 792 ASP A CA 1
ATOM 6179 C C . ASP A 1 792 ? -7.042 12.899 -12.809 1.00 87.88 792 ASP A C 1
ATOM 6181 O O . ASP A 1 792 ? -6.298 12.772 -13.781 1.00 87.88 792 ASP A O 1
ATOM 6185 N N . ILE A 1 793 ? -7.719 11.889 -12.273 1.00 86.94 793 ILE A N 1
ATOM 6186 C CA . ILE A 1 793 ? -7.585 10.482 -12.639 1.00 86.94 793 ILE A CA 1
ATOM 6187 C C . ILE A 1 793 ? -8.988 9.951 -12.938 1.00 86.94 793 ILE A C 1
ATOM 6189 O O . ILE A 1 793 ? -9.907 10.117 -12.130 1.00 86.94 793 ILE A O 1
ATOM 6193 N N . ALA A 1 794 ? -9.154 9.260 -14.063 1.00 85.69 794 ALA A N 1
ATOM 6194 C CA . ALA A 1 794 ? -10.223 8.274 -14.186 1.00 85.69 794 ALA A CA 1
ATOM 6195 C C . ALA A 1 794 ? -9.630 6.867 -14.094 1.00 85.69 794 ALA A C 1
ATOM 6197 O O . ALA A 1 794 ? -8.459 6.652 -14.409 1.00 85.69 794 ALA A O 1
ATOM 6198 N N . LEU A 1 795 ? -10.437 5.928 -13.621 1.00 86.75 795 LEU A N 1
ATOM 6199 C CA . LEU A 1 795 ? -10.045 4.553 -13.374 1.00 86.75 795 LEU A CA 1
ATOM 6200 C C . LEU A 1 795 ? -11.095 3.617 -13.977 1.00 86.75 795 LEU A C 1
ATOM 6202 O O . LEU A 1 795 ? -12.294 3.807 -13.780 1.00 86.75 795 LEU A O 1
ATOM 6206 N N . GLU A 1 796 ? -10.637 2.622 -14.732 1.00 83.81 796 GLU A N 1
ATOM 6207 C CA . GLU A 1 796 ? -11.474 1.532 -15.243 1.00 83.81 796 GLU A CA 1
ATOM 6208 C C . GLU A 1 796 ? -12.054 0.718 -14.076 1.00 83.81 796 GLU A C 1
ATOM 6210 O O . GLU A 1 796 ? -11.507 0.704 -12.974 1.00 83.81 796 GLU A O 1
ATOM 6215 N N . THR A 1 797 ? -13.127 -0.030 -14.319 1.00 86.12 797 THR A N 1
ATOM 6216 C CA . THR A 1 797 ? -13.691 -0.948 -13.320 1.00 86.12 797 THR A CA 1
ATOM 6217 C C . THR A 1 797 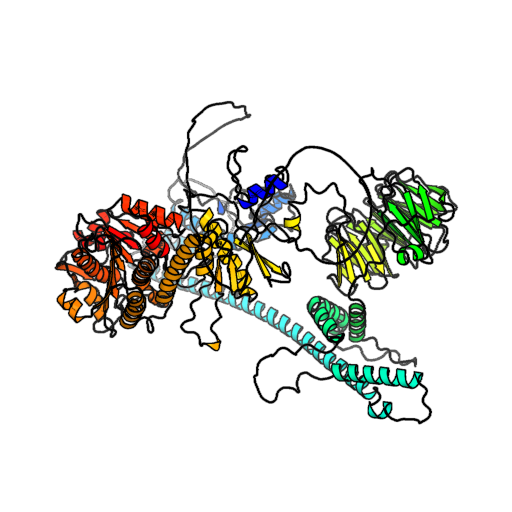? -12.695 -2.013 -12.846 1.00 86.12 797 THR A C 1
ATOM 6219 O O . THR A 1 797 ? -12.897 -2.586 -11.782 1.00 86.12 797 THR A O 1
ATOM 6222 N N . LEU A 1 798 ? -11.647 -2.318 -13.629 1.00 85.06 798 LEU A N 1
ATOM 6223 C CA . LEU A 1 798 ? -10.709 -3.433 -13.413 1.00 85.06 798 LEU A CA 1
ATOM 6224 C C . LEU A 1 798 ? -11.406 -4.810 -13.284 1.00 85.06 798 LEU A C 1
ATOM 6226 O O . LEU A 1 798 ? -10.813 -5.762 -12.776 1.00 85.06 798 LEU A O 1
ATOM 6230 N N . GLY A 1 799 ? -12.663 -4.913 -13.733 1.00 84.38 799 GLY A N 1
ATOM 6231 C CA . GLY A 1 799 ? -13.549 -6.064 -13.533 1.00 84.38 799 GLY A CA 1
ATOM 6232 C C . GLY A 1 799 ? -14.458 -5.986 -12.295 1.00 84.38 799 GLY A C 1
ATOM 6233 O O . GLY A 1 799 ? -15.384 -6.783 -12.194 1.00 84.38 799 GLY A O 1
ATOM 6234 N N . ASP A 1 800 ? -14.252 -5.033 -11.379 1.00 92.12 800 ASP A N 1
ATOM 6235 C CA . ASP A 1 800 ? -15.095 -4.821 -10.193 1.00 92.12 800 ASP A CA 1
ATOM 6236 C C . ASP A 1 800 ? -15.097 -3.336 -9.775 1.00 92.12 800 ASP A C 1
ATOM 6238 O O . ASP A 1 800 ? -14.251 -2.870 -9.008 1.00 92.12 800 ASP A O 1
ATOM 6242 N N . ALA A 1 801 ? -16.055 -2.569 -10.307 1.00 94.56 801 ALA A N 1
ATOM 6243 C CA . ALA A 1 801 ? -16.089 -1.110 -10.164 1.00 94.56 801 ALA A CA 1
ATOM 6244 C C . ALA A 1 801 ? -16.213 -0.630 -8.707 1.00 94.56 801 ALA A C 1
ATOM 6246 O O . ALA A 1 801 ? -15.709 0.440 -8.362 1.00 94.56 801 ALA A O 1
ATOM 6247 N N . GLU A 1 802 ? -16.847 -1.427 -7.844 1.00 96.88 802 GLU A N 1
ATOM 6248 C CA . GLU A 1 802 ? -16.949 -1.146 -6.414 1.00 96.88 802 GLU A CA 1
ATOM 6249 C C . GLU A 1 802 ? -15.578 -1.273 -5.735 1.00 96.88 802 GLU A C 1
ATOM 6251 O O . GLU A 1 802 ? -15.120 -0.333 -5.086 1.00 96.88 802 GLU A O 1
ATOM 6256 N N . ALA A 1 803 ? -14.884 -2.397 -5.938 1.00 96.31 803 ALA A N 1
ATOM 6257 C CA . ALA A 1 803 ? -13.552 -2.626 -5.387 1.00 96.31 803 ALA A CA 1
ATOM 6258 C C . ALA A 1 803 ? -12.504 -1.645 -5.950 1.00 96.31 803 ALA A C 1
ATOM 6260 O O . ALA A 1 803 ? -11.589 -1.239 -5.228 1.00 96.31 803 ALA A O 1
ATOM 6261 N N . ALA A 1 804 ? -12.644 -1.223 -7.213 1.00 95.50 804 ALA A N 1
ATOM 6262 C CA . ALA A 1 804 ? -11.775 -0.221 -7.828 1.00 95.50 804 ALA A CA 1
ATOM 6263 C C . ALA A 1 804 ? -11.961 1.156 -7.166 1.00 95.50 804 ALA A C 1
ATOM 6265 O O . ALA A 1 804 ? -10.978 1.781 -6.754 1.00 95.50 804 ALA A O 1
ATOM 6266 N N . ALA A 1 805 ? -13.214 1.587 -6.981 1.00 97.50 805 ALA A N 1
ATOM 6267 C CA . ALA A 1 805 ? -13.549 2.819 -6.270 1.00 97.50 805 ALA A CA 1
ATOM 6268 C C . ALA A 1 805 ? -13.073 2.793 -4.807 1.00 97.50 805 ALA A C 1
ATOM 6270 O O . ALA A 1 805 ? -12.525 3.789 -4.325 1.00 97.50 805 ALA A O 1
ATOM 6271 N N . GLU A 1 806 ? -13.241 1.657 -4.115 1.00 98.00 806 GLU A N 1
ATOM 6272 C CA . GLU A 1 806 ? -12.767 1.462 -2.742 1.00 98.00 806 GLU A CA 1
ATOM 6273 C C . GLU A 1 806 ? -11.244 1.630 -2.647 1.00 98.00 806 GLU A C 1
ATOM 6275 O O . GLU A 1 806 ? -10.757 2.485 -1.906 1.00 98.00 806 GLU A O 1
ATOM 6280 N N . GLY A 1 807 ? -10.484 0.836 -3.412 1.00 96.25 807 GLY A N 1
ATOM 6281 C CA . GLY A 1 807 ? -9.022 0.819 -3.340 1.00 96.25 807 GLY A CA 1
ATOM 6282 C C . GLY A 1 807 ? -8.389 2.158 -3.708 1.00 96.25 807 GLY A C 1
ATOM 6283 O O . GLY A 1 807 ? -7.495 2.637 -3.010 1.00 96.25 807 GLY A O 1
ATOM 6284 N N . ALA A 1 808 ? -8.897 2.803 -4.759 1.00 95.25 808 ALA A N 1
ATOM 6285 C CA . ALA A 1 808 ? -8.431 4.114 -5.190 1.00 95.25 808 ALA A CA 1
ATOM 6286 C C . ALA A 1 808 ? -8.706 5.206 -4.138 1.00 95.25 808 ALA A C 1
ATOM 6288 O O . ALA A 1 808 ? -7.812 5.978 -3.783 1.00 95.25 808 ALA A O 1
ATOM 6289 N N . SER A 1 809 ? -9.924 5.240 -3.586 1.00 95.88 809 SER A N 1
ATOM 6290 C CA . SER A 1 809 ? -10.355 6.276 -2.637 1.00 95.88 809 SER A CA 1
ATOM 6291 C C . SER A 1 809 ? -9.729 6.126 -1.245 1.00 95.88 809 SER A C 1
ATOM 6293 O O . SER A 1 809 ? -9.464 7.129 -0.581 1.00 95.88 809 SER A O 1
ATOM 6295 N N . LEU A 1 810 ? -9.463 4.899 -0.783 1.00 96.12 810 LEU A N 1
ATOM 6296 C CA . LEU A 1 810 ? -8.746 4.654 0.478 1.00 96.12 810 LEU A CA 1
ATOM 6297 C C . LEU A 1 810 ? -7.258 5.028 0.371 1.00 96.12 810 LEU A C 1
ATOM 6299 O O . LEU A 1 810 ? -6.693 5.585 1.319 1.00 96.12 810 LEU A O 1
ATOM 6303 N N . ALA A 1 811 ? -6.647 4.776 -0.794 1.00 94.00 811 ALA A N 1
ATOM 6304 C CA . ALA A 1 811 ? -5.226 5.006 -1.043 1.00 94.00 811 ALA A CA 1
ATOM 6305 C C . ALA A 1 811 ? -4.865 6.474 -1.307 1.00 94.00 811 ALA A C 1
ATOM 6307 O O . ALA A 1 811 ? -3.757 6.895 -0.978 1.00 94.00 811 ALA A O 1
ATOM 6308 N N . ALA A 1 812 ? -5.790 7.242 -1.888 1.00 91.75 812 ALA A N 1
ATOM 6309 C CA . ALA A 1 812 ? -5.633 8.671 -2.154 1.00 91.75 812 ALA A CA 1
ATOM 6310 C C . ALA A 1 812 ? -5.798 9.565 -0.912 1.00 91.75 812 ALA A C 1
ATOM 6312 O O . ALA A 1 812 ? -5.426 10.740 -0.942 1.00 91.75 812 ALA A O 1
ATOM 6313 N N . TRP A 1 813 ? -6.382 9.043 0.169 1.00 92.50 813 TRP A N 1
ATOM 6314 C CA . TRP A 1 813 ? -6.626 9.805 1.391 1.00 92.50 813 TRP A CA 1
ATOM 6315 C C . TRP A 1 813 ? -5.375 9.907 2.267 1.00 92.50 813 TRP A C 1
ATOM 6317 O O . TRP A 1 813 ? -4.645 8.936 2.460 1.00 92.50 813 TRP A O 1
ATOM 6327 N N . LEU A 1 814 ? -5.167 11.084 2.857 1.00 91.06 814 LEU A N 1
ATOM 6328 C CA . LEU A 1 814 ? -4.093 11.357 3.808 1.00 91.06 814 LEU A CA 1
ATOM 6329 C C . LEU A 1 814 ? -4.582 12.351 4.866 1.00 91.06 814 LEU A C 1
ATOM 6331 O O . LEU A 1 814 ? -5.094 13.417 4.510 1.00 91.06 814 LEU A O 1
ATOM 6335 N N . TYR A 1 815 ? -4.352 12.062 6.150 1.00 91.62 815 TYR A N 1
ATOM 6336 C CA . TYR A 1 815 ? -4.641 13.020 7.216 1.00 91.62 815 TYR A CA 1
ATOM 6337 C C . TYR A 1 815 ? -3.744 14.262 7.110 1.00 91.62 815 TYR A C 1
ATOM 6339 O O . TYR A 1 815 ? -2.512 14.179 7.127 1.00 91.62 815 TYR A O 1
ATOM 6347 N N . GLN A 1 816 ? -4.363 15.440 6.989 1.00 92.12 816 GLN A N 1
ATOM 6348 C CA . GLN A 1 816 ? -3.656 16.722 6.863 1.00 92.12 816 GLN A CA 1
ATOM 6349 C C . GLN A 1 816 ? -4.310 17.870 7.652 1.00 92.12 816 GLN A C 1
ATOM 6351 O O . GLN A 1 816 ? -3.935 19.024 7.449 1.00 92.12 816 GLN A O 1
ATOM 6356 N N . GLY A 1 817 ? -5.254 17.573 8.556 1.00 87.44 817 GLY A N 1
ATOM 6357 C CA . GLY A 1 817 ? -6.029 18.585 9.290 1.00 87.44 817 GLY A CA 1
ATOM 6358 C C . GLY A 1 817 ? -5.163 19.580 10.071 1.00 87.44 817 GLY A C 1
ATOM 6359 O O . GLY A 1 817 ? -5.405 20.780 10.017 1.00 87.44 817 GLY A O 1
ATOM 6360 N N . CYS A 1 818 ? -4.095 19.097 10.712 1.00 90.06 818 CYS A N 1
ATOM 6361 C CA . CYS A 1 818 ? -3.173 19.917 11.507 1.00 90.06 818 CYS A CA 1
ATOM 6362 C C . CYS A 1 818 ? -1.994 20.527 10.715 1.00 90.06 818 CYS A C 1
ATOM 6364 O O . CYS A 1 818 ? -1.065 21.058 11.324 1.00 90.06 818 CYS A O 1
ATOM 6366 N N . LYS A 1 819 ? -1.968 20.441 9.376 1.00 91.75 819 LYS A N 1
ATOM 6367 C CA . LYS A 1 819 ? -0.922 21.090 8.559 1.00 91.75 819 LYS A CA 1
ATOM 6368 C C . LYS A 1 819 ? -1.338 22.516 8.187 1.00 91.75 819 LYS A C 1
ATOM 6370 O O . LYS A 1 819 ? -2.486 22.734 7.815 1.00 91.75 819 LYS A O 1
ATOM 6375 N N . ASN A 1 820 ? -0.383 23.453 8.188 1.00 91.50 820 ASN A N 1
ATOM 6376 C CA . ASN A 1 820 ? -0.544 24.761 7.530 1.00 91.50 820 ASN A CA 1
ATOM 6377 C C . ASN A 1 820 ? -0.982 24.553 6.063 1.00 91.50 820 ASN A C 1
ATOM 6379 O O . ASN A 1 820 ? -0.464 23.645 5.410 1.00 91.50 820 ASN A O 1
ATOM 6383 N N . GLU A 1 821 ? -1.898 25.384 5.559 1.00 90.12 821 GLU A N 1
ATOM 6384 C CA . GLU A 1 821 ? -2.492 25.291 4.215 1.00 90.12 821 GLU A CA 1
ATOM 6385 C C . GLU A 1 821 ? -1.427 25.167 3.115 1.00 90.12 821 GLU A C 1
ATOM 6387 O O . GLU A 1 821 ? -1.485 24.251 2.298 1.00 90.12 821 GLU A O 1
ATOM 6392 N N . GLU A 1 822 ? -0.379 25.996 3.176 1.00 90.75 822 GLU A N 1
ATOM 6393 C CA . GLU A 1 822 ? 0.775 25.992 2.257 1.00 90.75 822 GLU A CA 1
ATOM 6394 C C . GLU A 1 822 ? 1.523 24.644 2.196 1.00 90.75 822 GLU A C 1
ATOM 6396 O O . GLU A 1 822 ? 2.286 24.385 1.267 1.00 90.75 822 GLU A O 1
ATOM 6401 N N . LYS A 1 823 ? 1.343 23.788 3.210 1.00 91.56 823 LYS A N 1
ATOM 6402 C CA . LYS A 1 823 ? 1.999 22.480 3.368 1.00 91.56 823 LYS A CA 1
ATOM 6403 C C . LYS A 1 823 ? 1.029 21.301 3.222 1.00 91.56 823 LYS A C 1
ATOM 6405 O O . LYS A 1 823 ? 1.437 20.152 3.432 1.00 91.56 823 LYS A O 1
ATOM 6410 N N . LYS A 1 824 ? -0.240 21.540 2.873 1.00 91.31 824 LYS A N 1
ATOM 6411 C CA . LYS A 1 824 ? -1.196 20.475 2.538 1.00 91.31 824 LYS A CA 1
ATOM 6412 C C . LYS A 1 824 ? -0.951 20.005 1.104 1.00 91.31 824 LYS A C 1
ATOM 6414 O O . LYS A 1 824 ? -1.032 20.782 0.158 1.00 91.31 824 LYS A O 1
ATOM 6419 N N . LYS A 1 825 ? -0.686 18.708 0.920 1.00 90.69 825 LYS A N 1
ATOM 6420 C CA . LYS A 1 825 ? -0.661 18.099 -0.417 1.00 90.69 825 LYS A CA 1
ATOM 6421 C C . LYS A 1 825 ? -2.068 18.141 -1.017 1.00 90.69 825 LYS A C 1
ATOM 6423 O O . LYS A 1 825 ? -3.005 17.673 -0.369 1.00 90.69 825 LYS A O 1
ATOM 6428 N N . LYS A 1 826 ? -2.206 18.623 -2.255 1.00 90.00 826 LYS A N 1
ATOM 6429 C CA . LYS A 1 826 ? -3.433 18.457 -3.046 1.00 90.00 826 LYS A CA 1
ATOM 6430 C C . LYS A 1 826 ? -3.634 16.966 -3.339 1.00 90.00 826 LYS A C 1
ATOM 6432 O O . LYS A 1 826 ? -2.791 16.368 -4.004 1.00 90.00 826 LYS A O 1
ATOM 6437 N N . LEU A 1 827 ? -4.723 16.395 -2.827 1.00 90.88 827 LEU A N 1
ATOM 6438 C CA . LEU A 1 827 ? -5.107 15.003 -3.077 1.00 90.88 827 LEU A CA 1
ATOM 6439 C C . LEU A 1 827 ? -5.576 14.830 -4.537 1.00 90.88 827 LEU A C 1
ATOM 6441 O O . LEU A 1 827 ? -6.089 15.796 -5.118 1.00 90.88 827 LEU A O 1
ATOM 6445 N N . PRO A 1 828 ? -5.428 13.637 -5.140 1.00 90.25 828 PRO A N 1
ATOM 6446 C CA . PRO A 1 828 ? -5.895 13.393 -6.495 1.00 90.25 828 PRO A CA 1
ATOM 6447 C C . PRO A 1 828 ? -7.424 13.264 -6.520 1.00 90.25 828 PRO A C 1
ATOM 6449 O O . PRO A 1 828 ? -8.032 12.590 -5.686 1.00 90.25 828 PRO A O 1
ATOM 6452 N N . LYS A 1 829 ? -8.054 13.905 -7.506 1.00 90.81 829 LYS A N 1
ATOM 6453 C CA . LYS A 1 829 ? -9.457 13.689 -7.868 1.00 90.81 829 LYS A CA 1
ATOM 6454 C C . LYS A 1 829 ? -9.537 12.394 -8.672 1.00 90.81 829 LYS A C 1
ATOM 6456 O O . LYS A 1 829 ? -8.820 12.247 -9.657 1.00 90.81 829 LYS A O 1
ATOM 6461 N N . ILE A 1 830 ? -10.395 11.471 -8.246 1.00 92.50 830 ILE A N 1
ATOM 6462 C CA . ILE A 1 830 ? -10.556 10.152 -8.868 1.00 92.50 830 ILE A CA 1
ATOM 6463 C C . ILE A 1 830 ? -12.006 9.998 -9.337 1.00 92.50 830 ILE A C 1
ATOM 6465 O O . ILE A 1 830 ? -12.938 10.446 -8.669 1.00 92.50 830 ILE A O 1
ATOM 6469 N N . SER A 1 831 ? -12.186 9.395 -10.507 1.00 92.00 831 SER A N 1
ATOM 6470 C CA . SER A 1 831 ? -13.472 9.217 -11.183 1.00 92.00 831 SER A CA 1
ATOM 6471 C C . SER A 1 831 ? -13.534 7.872 -11.912 1.00 92.00 831 SER A C 1
ATOM 6473 O O . SER A 1 831 ? -12.502 7.251 -12.158 1.00 92.00 831 SER A O 1
ATOM 6475 N N . LEU A 1 832 ? -14.737 7.417 -12.257 1.00 91.56 832 LEU A N 1
ATOM 6476 C CA . LEU A 1 832 ? -14.923 6.250 -13.118 1.00 91.56 832 LEU A CA 1
ATOM 6477 C C . LEU A 1 832 ? -14.542 6.595 -14.564 1.00 91.56 832 LEU A C 1
ATOM 6479 O O . LEU A 1 832 ? -14.923 7.651 -15.071 1.00 91.56 832 LEU A O 1
ATOM 6483 N N . TYR A 1 833 ? -13.832 5.695 -15.242 1.00 85.25 833 TYR A N 1
ATOM 6484 C CA . TYR A 1 833 ? -13.675 5.747 -16.692 1.00 85.25 833 TYR A CA 1
ATOM 6485 C C . TYR A 1 833 ? -14.899 5.128 -17.383 1.00 85.25 833 TYR A C 1
ATOM 6487 O O . TYR A 1 833 ? -15.162 3.934 -17.247 1.00 85.25 833 TYR A O 1
ATOM 6495 N N . GLY A 1 834 ? -15.634 5.944 -18.143 1.00 82.06 834 GLY A N 1
ATOM 6496 C CA . GLY A 1 834 ? -16.879 5.540 -18.801 1.00 82.06 834 GLY A CA 1
ATOM 6497 C C . GLY A 1 834 ? -18.095 5.516 -17.863 1.00 82.06 834 GLY A C 1
ATOM 6498 O O . GLY A 1 834 ? -18.094 6.126 -16.795 1.00 82.06 834 GLY A O 1
ATOM 6499 N N . ASP A 1 835 ? -19.152 4.825 -18.293 1.00 85.44 835 ASP A N 1
ATOM 6500 C CA . ASP A 1 835 ? -20.427 4.695 -17.566 1.00 85.44 835 ASP A CA 1
ATOM 6501 C C . ASP A 1 835 ? -20.717 3.256 -17.085 1.00 85.44 835 ASP A C 1
ATOM 6503 O O . ASP A 1 835 ? -21.752 3.000 -16.468 1.00 85.44 835 ASP A O 1
ATOM 6507 N N . GLU A 1 836 ? -19.823 2.304 -17.356 1.00 85.06 836 GLU A N 1
ATOM 6508 C CA . GLU A 1 836 ? -19.987 0.902 -16.960 1.00 85.06 836 GLU A CA 1
ATOM 6509 C C . GLU A 1 836 ? -19.639 0.698 -15.477 1.00 85.06 836 GLU A C 1
ATOM 6511 O O . GLU A 1 836 ? -18.597 1.144 -15.008 1.00 85.06 836 GLU A O 1
ATOM 6516 N N . GLY A 1 837 ? -20.517 0.034 -14.718 1.00 89.94 837 GLY A N 1
ATOM 6517 C CA . GLY A 1 837 ? -20.337 -0.147 -13.271 1.00 89.94 837 GLY A CA 1
ATOM 6518 C C . GLY A 1 837 ? -20.567 1.125 -12.438 1.00 89.94 837 GLY A C 1
ATOM 6519 O O . GLY A 1 837 ? -20.042 1.254 -11.334 1.00 89.94 837 GLY A O 1
ATOM 6520 N N . LYS A 1 838 ? -21.307 2.111 -12.963 1.00 94.38 838 LYS A N 1
ATOM 6521 C CA . LYS A 1 838 ? -21.478 3.442 -12.348 1.00 94.38 838 LYS A CA 1
ATOM 6522 C C . LYS A 1 838 ? -22.229 3.446 -11.013 1.00 94.38 838 LYS A C 1
ATOM 6524 O O . LYS A 1 838 ? -21.973 4.321 -10.185 1.00 94.38 838 LYS A O 1
ATOM 6529 N N . ALA A 1 839 ? -23.131 2.492 -10.780 1.00 94.88 839 ALA A N 1
ATOM 6530 C CA . ALA A 1 839 ? -23.827 2.368 -9.498 1.00 94.88 839 ALA A CA 1
ATOM 6531 C C . ALA A 1 839 ? -22.906 1.737 -8.441 1.00 94.88 839 ALA A C 1
ATOM 6533 O O . ALA A 1 839 ? -22.788 2.230 -7.323 1.00 94.88 839 ALA A O 1
ATOM 6534 N N . GLU A 1 840 ? -22.190 0.695 -8.840 1.00 96.56 840 GLU A N 1
ATOM 6535 C CA . GLU A 1 840 ? -21.223 -0.076 -8.067 1.00 96.56 840 GLU A CA 1
ATOM 6536 C C . GLU A 1 840 ? -20.031 0.805 -7.657 1.00 96.56 840 GLU A C 1
ATOM 6538 O O . GLU A 1 840 ? -19.657 0.852 -6.484 1.00 96.56 840 GLU A O 1
ATOM 6543 N N . TRP A 1 841 ? -19.513 1.610 -8.591 1.00 97.06 841 TRP A N 1
ATOM 6544 C CA . TRP A 1 841 ? -18.514 2.648 -8.331 1.00 97.06 841 TRP A CA 1
ATOM 6545 C C . TRP A 1 841 ? -18.992 3.657 -7.278 1.00 97.06 841 TRP A C 1
ATOM 6547 O O . TRP A 1 841 ? -18.233 4.029 -6.380 1.00 97.06 841 TRP A O 1
ATOM 6557 N N . GLN A 1 842 ? -20.255 4.096 -7.345 1.00 97.19 842 GLN A N 1
ATOM 6558 C CA . GLN A 1 842 ? -20.820 5.023 -6.359 1.00 97.19 842 GLN A CA 1
ATOM 6559 C C . GLN A 1 842 ? -20.936 4.371 -4.970 1.00 97.19 842 GLN A C 1
ATOM 6561 O O . GLN A 1 842 ? -20.633 5.026 -3.971 1.00 97.19 842 GLN A O 1
ATOM 6566 N N . VAL A 1 843 ? -21.301 3.084 -4.889 1.00 97.88 843 VAL A N 1
ATOM 6567 C CA . VAL A 1 843 ? -21.311 2.318 -3.628 1.00 97.88 843 VAL A CA 1
ATOM 6568 C C . VAL A 1 843 ? -19.903 2.217 -3.034 1.00 97.88 843 VAL A C 1
ATOM 6570 O O . VAL A 1 843 ? -19.720 2.530 -1.856 1.00 97.88 843 VAL A O 1
ATOM 6573 N N . GLY A 1 844 ? -18.901 1.847 -3.836 1.00 97.88 844 GLY A N 1
ATOM 6574 C CA . GLY A 1 844 ? -17.509 1.732 -3.387 1.00 97.88 844 GLY A CA 1
ATOM 6575 C C . GLY A 1 844 ? -16.907 3.078 -2.972 1.00 97.88 844 GLY A C 1
ATOM 6576 O O . GLY A 1 844 ? -16.217 3.175 -1.955 1.00 97.88 844 GLY A O 1
ATOM 6577 N N . THR A 1 845 ? -17.264 4.147 -3.691 1.00 98.06 845 THR A N 1
ATOM 6578 C CA . THR A 1 845 ? -16.925 5.534 -3.339 1.00 98.06 845 THR A CA 1
ATOM 6579 C C . THR A 1 845 ? -17.496 5.912 -1.969 1.00 98.06 845 THR A C 1
ATOM 6581 O O . THR A 1 845 ? -16.750 6.397 -1.119 1.00 98.06 845 THR A O 1
ATOM 6584 N N . ILE A 1 846 ? -18.784 5.648 -1.710 1.00 98.50 846 ILE A N 1
ATOM 6585 C CA . ILE A 1 846 ? -19.420 5.924 -0.408 1.00 98.50 846 ILE A CA 1
ATOM 6586 C C . ILE A 1 846 ? -18.767 5.097 0.712 1.00 98.50 846 ILE A C 1
ATOM 6588 O O . ILE A 1 846 ? -18.404 5.649 1.752 1.00 98.50 846 ILE A O 1
ATOM 6592 N N . LYS A 1 847 ? -18.535 3.794 0.494 1.00 98.44 847 LYS A N 1
ATOM 6593 C CA . LYS A 1 847 ? -17.861 2.905 1.460 1.00 98.44 847 LYS A CA 1
ATOM 6594 C C . LYS A 1 847 ? -16.479 3.415 1.865 1.00 98.44 847 LYS A C 1
ATOM 6596 O O . LYS A 1 847 ? -16.166 3.468 3.057 1.00 98.44 847 LYS A O 1
ATOM 6601 N N . ALA A 1 848 ? -15.665 3.830 0.896 1.00 98.12 848 ALA A N 1
ATOM 6602 C CA . ALA A 1 848 ? -14.345 4.381 1.170 1.00 98.12 848 ALA A CA 1
ATOM 6603 C C . ALA A 1 848 ? -14.390 5.783 1.790 1.00 98.12 848 ALA A C 1
ATOM 6605 O O . ALA A 1 848 ? -13.600 6.061 2.688 1.00 98.12 848 ALA A O 1
ATOM 6606 N N . GLN A 1 849 ? -15.312 6.661 1.378 1.00 98.00 849 GLN A N 1
ATOM 6607 C CA . GLN A 1 849 ? -15.478 7.979 2.006 1.00 98.00 849 GLN A CA 1
ATOM 6608 C C . GLN A 1 849 ? -15.928 7.870 3.467 1.00 98.00 849 GLN A C 1
ATOM 6610 O O . GLN A 1 849 ? -15.418 8.605 4.311 1.00 98.00 849 GLN A O 1
ATOM 6615 N N . ALA A 1 850 ? -16.811 6.924 3.788 1.00 98.62 850 ALA A N 1
ATOM 6616 C CA . ALA A 1 850 ? -17.200 6.626 5.161 1.00 98.62 850 ALA A CA 1
ATOM 6617 C C . ALA A 1 850 ? -16.016 6.109 5.990 1.00 98.62 850 ALA A C 1
ATOM 6619 O O . ALA A 1 850 ? -15.714 6.687 7.034 1.00 98.62 850 ALA A O 1
ATOM 6620 N N . GLN A 1 851 ? -15.278 5.097 5.512 1.00 98.50 851 GLN A N 1
ATOM 6621 C CA . GLN A 1 851 ? -14.073 4.629 6.210 1.00 98.50 851 GLN A CA 1
ATOM 6622 C C . GLN A 1 851 ? -13.039 5.756 6.376 1.00 98.50 851 GLN A C 1
ATOM 6624 O O . GLN A 1 851 ? -12.486 5.918 7.457 1.00 98.50 851 GLN A O 1
ATOM 6629 N N . ASN A 1 852 ? -12.819 6.589 5.357 1.00 97.88 852 ASN A N 1
ATOM 6630 C CA . ASN A 1 852 ? -11.923 7.744 5.437 1.00 97.88 852 ASN A CA 1
ATOM 6631 C C . ASN A 1 852 ? -12.398 8.829 6.422 1.00 97.88 852 ASN A C 1
ATOM 6633 O O . ASN A 1 852 ? -11.563 9.513 7.007 1.00 97.88 852 ASN A O 1
ATOM 6637 N N . TRP A 1 853 ? -13.704 8.969 6.661 1.00 98.31 853 TRP A N 1
ATOM 6638 C CA . TRP A 1 853 ? -14.223 9.844 7.716 1.00 98.31 853 TRP A CA 1
ATOM 6639 C C . TRP A 1 853 ? -14.021 9.233 9.111 1.00 98.31 853 TRP A C 1
ATOM 6641 O O . TRP A 1 853 ? -13.583 9.936 10.016 1.00 98.31 853 TRP A O 1
ATOM 6651 N N . ALA A 1 854 ? -14.201 7.915 9.278 1.00 98.38 854 ALA A N 1
ATOM 6652 C CA . ALA A 1 854 ? -13.807 7.223 10.512 1.00 98.38 854 ALA A CA 1
ATOM 6653 C C . ALA A 1 854 ? -12.298 7.378 10.801 1.00 98.38 854 ALA A C 1
ATOM 6655 O O . ALA A 1 854 ? -11.914 7.614 11.946 1.00 98.38 854 ALA A O 1
ATOM 6656 N N . ARG A 1 855 ? -11.450 7.325 9.760 1.00 96.81 855 ARG A N 1
ATOM 6657 C CA . ARG A 1 855 ? -10.007 7.620 9.848 1.00 96.81 855 ARG A CA 1
ATOM 6658 C C . ARG A 1 855 ? -9.741 9.065 10.261 1.00 96.81 855 ARG A C 1
ATOM 6660 O O . ARG A 1 855 ? -8.941 9.282 11.156 1.00 96.81 855 ARG A O 1
ATOM 6667 N N . GLU A 1 856 ? -10.419 10.048 9.667 1.00 96.81 856 GLU A N 1
ATOM 6668 C CA . GLU A 1 856 ? -10.255 11.465 10.031 1.00 96.81 856 GLU A CA 1
ATOM 6669 C C . GLU A 1 856 ? -10.612 11.737 11.498 1.00 96.81 856 GLU A C 1
ATOM 6671 O O . GLU A 1 856 ? -9.883 12.450 12.194 1.00 96.81 856 GLU A O 1
ATOM 6676 N N . LEU A 1 857 ? -11.714 11.150 11.972 1.00 97.81 857 LEU A N 1
ATOM 6677 C CA . LEU A 1 857 ? -12.146 11.260 13.361 1.00 97.81 857 LEU A CA 1
ATOM 6678 C C . LEU A 1 857 ? -11.109 10.637 14.316 1.00 97.81 857 LEU A C 1
ATOM 6680 O O . LEU A 1 857 ? -10.830 11.237 15.347 1.00 97.81 857 LEU A O 1
ATOM 6684 N N . ALA A 1 858 ? -10.507 9.496 13.958 1.00 96.25 858 ALA A N 1
ATOM 6685 C CA . ALA A 1 858 ? -9.530 8.782 14.790 1.00 96.25 858 ALA A CA 1
ATOM 6686 C C . ALA A 1 858 ? -8.083 9.316 14.714 1.00 96.25 858 ALA A C 1
ATOM 6688 O O . ALA A 1 858 ? -7.355 9.247 15.700 1.00 96.25 858 ALA A O 1
ATOM 6689 N N . ASP A 1 859 ? -7.634 9.850 13.573 1.00 95.06 859 ASP A N 1
ATOM 6690 C CA . ASP A 1 859 ? -6.294 10.450 13.452 1.00 95.06 859 ASP A CA 1
ATOM 6691 C C . ASP A 1 859 ? -6.219 11.872 14.026 1.00 95.06 859 ASP A C 1
ATOM 6693 O O . ASP A 1 859 ? -5.122 12.350 14.328 1.00 95.06 859 ASP A O 1
ATOM 6697 N N . THR A 1 860 ? -7.355 12.558 14.195 1.00 97.19 860 THR A N 1
ATOM 6698 C CA . THR A 1 860 ? -7.362 13.905 14.777 1.00 97.19 860 THR A CA 1
ATOM 6699 C C . THR A 1 860 ? -6.909 13.863 16.244 1.00 97.19 860 THR A C 1
ATOM 6701 O O . THR A 1 860 ? -7.459 13.087 17.023 1.00 97.19 860 THR A O 1
ATOM 6704 N N . PRO A 1 861 ? -5.937 14.702 16.664 1.00 97.25 861 PRO A N 1
ATOM 6705 C CA . PRO A 1 861 ? -5.513 14.782 18.061 1.00 97.25 861 PRO A CA 1
ATOM 6706 C C . PRO A 1 861 ? -6.687 15.042 19.010 1.00 97.25 861 PRO A C 1
ATOM 6708 O O . PRO A 1 861 ? -7.540 15.878 18.718 1.00 97.25 861 PRO A O 1
ATOM 6711 N N . ALA A 1 862 ? -6.705 14.374 20.165 1.00 97.69 862 ALA A N 1
ATOM 6712 C CA . ALA A 1 862 ? -7.830 14.400 21.105 1.00 97.69 862 ALA A CA 1
ATOM 6713 C C . ALA A 1 862 ? -8.257 15.814 21.539 1.00 97.69 862 ALA A C 1
ATOM 6715 O O . ALA A 1 862 ? -9.444 16.123 21.596 1.00 97.69 862 ALA A O 1
ATOM 6716 N N . ASN A 1 863 ? -7.298 16.725 21.727 1.00 96.94 863 ASN A N 1
ATOM 6717 C CA . ASN A 1 863 ? -7.557 18.130 22.058 1.00 96.94 863 ASN A CA 1
ATOM 6718 C C . ASN A 1 863 ? -8.237 18.936 20.923 1.00 96.94 863 ASN A C 1
ATOM 6720 O O . ASN A 1 863 ? -8.554 20.108 21.109 1.00 96.94 863 ASN A O 1
ATOM 6724 N N . LEU A 1 864 ? -8.423 18.327 19.746 1.00 97.56 864 LEU A N 1
ATOM 6725 C CA . LEU A 1 864 ? -9.169 18.817 18.579 1.00 97.56 864 LEU A CA 1
ATOM 6726 C C . LEU A 1 864 ? -10.312 17.851 18.174 1.00 97.56 864 LEU A C 1
ATOM 6728 O O . LEU A 1 864 ? -10.940 18.040 17.128 1.00 97.56 864 LEU A O 1
ATOM 6732 N N . MET A 1 865 ? -10.573 16.822 18.990 1.00 98.25 865 MET A N 1
ATOM 6733 C CA . MET A 1 865 ? -11.614 15.799 18.829 1.00 98.25 865 MET A CA 1
ATOM 6734 C C . MET A 1 865 ? -12.183 15.385 20.199 1.00 98.25 865 MET A C 1
ATOM 6736 O O . MET A 1 865 ? -12.325 14.206 20.509 1.00 98.25 865 MET A O 1
ATOM 6740 N N . THR A 1 866 ? -12.494 16.365 21.047 1.00 98.62 866 THR A N 1
ATOM 6741 C CA . THR A 1 866 ? -13.111 16.115 22.359 1.00 98.62 866 THR A CA 1
ATOM 6742 C C . THR A 1 866 ? -14.531 15.533 22.203 1.00 98.62 866 THR A C 1
ATOM 6744 O O . THR A 1 866 ? -15.101 15.620 21.110 1.00 98.62 866 THR A O 1
ATOM 6747 N N . PRO A 1 867 ? -15.176 14.998 23.260 1.00 98.81 867 PRO A N 1
ATOM 6748 C CA . PRO A 1 867 ? -16.578 14.567 23.233 1.00 98.81 867 PRO A CA 1
ATOM 6749 C C . PRO A 1 867 ? -17.516 15.639 22.666 1.00 98.81 867 PRO A C 1
ATOM 6751 O O . PRO A 1 867 ? -18.427 15.333 21.890 1.00 98.81 867 PRO A O 1
ATOM 6754 N N . THR A 1 868 ? -17.265 16.908 23.002 1.00 98.38 868 THR A N 1
ATOM 6755 C CA . THR A 1 868 ? -18.009 18.057 22.476 1.00 98.38 868 THR A CA 1
ATOM 6756 C C . THR A 1 868 ? -17.768 18.257 20.974 1.00 98.38 868 THR A C 1
ATOM 6758 O O . THR A 1 868 ? -18.732 18.369 20.220 1.00 98.38 868 THR A O 1
ATOM 6761 N N . ILE A 1 869 ? -16.513 18.231 20.508 1.00 98.50 869 ILE A N 1
ATOM 6762 C CA . ILE A 1 869 ? -16.184 18.443 19.084 1.00 98.50 869 ILE A CA 1
ATOM 6763 C C . ILE A 1 869 ? -16.645 17.261 18.214 1.00 98.50 869 ILE A C 1
ATOM 6765 O O . ILE A 1 869 ? -17.188 17.464 17.127 1.00 98.50 869 ILE A O 1
ATOM 6769 N N . PHE A 1 870 ? -16.474 16.023 18.686 1.00 98.75 870 PHE A N 1
ATOM 6770 C CA . PHE A 1 870 ? -16.931 14.822 17.986 1.00 98.75 870 PHE A CA 1
ATOM 6771 C C . PHE A 1 870 ? -18.456 14.841 17.810 1.00 98.75 870 PHE A C 1
ATOM 6773 O O . PHE A 1 870 ? -18.957 14.659 16.700 1.00 98.75 870 PHE A O 1
ATOM 6780 N N . SER A 1 871 ? -19.205 15.110 18.887 1.00 98.56 871 SER A N 1
ATOM 6781 C CA . SER A 1 871 ? -20.673 15.153 18.828 1.00 98.56 871 SER A CA 1
ATOM 6782 C C . SER A 1 871 ? -21.200 16.286 17.939 1.00 98.56 871 SER A C 1
ATOM 6784 O O . SER A 1 871 ? -22.176 16.071 17.218 1.00 98.56 871 SER A O 1
ATOM 6786 N N . GLN A 1 872 ? -20.523 17.440 17.893 1.00 98.19 872 GLN A N 1
ATOM 6787 C CA . GLN A 1 872 ? -20.806 18.514 16.929 1.00 98.19 872 GLN A CA 1
ATOM 6788 C C . GLN A 1 872 ? -20.597 18.051 15.479 1.00 98.19 872 GLN A C 1
ATOM 6790 O O . GLN A 1 872 ? -21.557 18.045 14.709 1.00 98.19 872 GLN A O 1
ATOM 6795 N N . ARG A 1 873 ? -19.397 17.566 15.121 1.00 97.81 873 ARG A N 1
ATOM 6796 C CA . ARG A 1 873 ? -19.076 17.098 13.754 1.00 97.81 873 ARG A CA 1
ATOM 6797 C C . ARG A 1 873 ? -20.037 16.016 13.253 1.00 97.81 873 ARG A C 1
ATOM 6799 O O . ARG A 1 873 ? -20.429 16.028 12.085 1.00 97.81 873 ARG A O 1
ATOM 6806 N N . VAL A 1 874 ? -20.416 15.071 14.118 1.00 98.38 874 VAL A N 1
ATOM 6807 C CA . VAL A 1 874 ? -21.375 14.007 13.778 1.00 98.38 874 VAL A CA 1
ATOM 6808 C C . VAL A 1 874 ? -22.777 14.577 13.557 1.00 98.38 874 VAL A C 1
ATOM 6810 O O . VAL A 1 874 ? -23.415 14.228 12.565 1.00 98.38 874 VAL A O 1
ATOM 6813 N N . SER A 1 875 ? -23.230 15.495 14.416 1.00 98.12 875 SER A N 1
ATOM 6814 C CA . SER A 1 875 ? -24.531 16.163 14.268 1.00 98.12 875 SER A CA 1
ATOM 6815 C C . SER A 1 875 ? -24.611 16.964 12.968 1.00 98.12 875 SER A C 1
ATOM 6817 O O . SER A 1 875 ? -25.558 16.794 12.201 1.00 98.12 875 SER A O 1
ATOM 6819 N N . GLU A 1 876 ? -23.597 17.780 12.676 1.00 97.31 876 GLU A N 1
ATOM 6820 C CA . GLU A 1 876 ? -23.492 18.568 11.442 1.00 97.31 876 GLU A CA 1
ATOM 6821 C C . GLU A 1 876 ? -23.494 17.677 10.193 1.00 97.31 876 GLU A C 1
ATOM 6823 O O . GLU A 1 876 ? -24.238 17.929 9.244 1.00 97.31 876 GLU A O 1
ATOM 6828 N N . THR A 1 877 ? -22.702 16.602 10.189 1.00 97.44 877 THR A N 1
ATOM 6829 C CA . THR A 1 877 ? -22.576 15.717 9.019 1.00 97.44 877 THR A CA 1
ATOM 6830 C C . THR A 1 877 ? -23.864 14.937 8.747 1.00 97.44 877 THR A C 1
ATOM 6832 O O . THR A 1 877 ? -24.301 14.847 7.601 1.00 97.44 877 THR A O 1
ATOM 6835 N N . LEU A 1 878 ? -24.491 14.375 9.785 1.00 97.81 878 LEU A N 1
ATOM 6836 C CA . LEU A 1 878 ? -25.627 13.463 9.626 1.00 97.81 878 LEU A CA 1
ATOM 6837 C C . LEU A 1 878 ? -26.980 14.184 9.501 1.00 97.81 878 LEU A C 1
ATOM 6839 O O . LEU A 1 878 ? -27.836 13.728 8.741 1.00 97.81 878 LEU A O 1
ATOM 6843 N N . THR A 1 879 ? -27.166 15.340 10.150 1.00 96.44 879 THR A N 1
ATOM 6844 C CA . THR A 1 879 ? -28.410 16.129 10.010 1.00 96.44 879 THR A CA 1
ATOM 6845 C C . THR A 1 879 ? -28.586 16.632 8.573 1.00 96.44 879 THR A C 1
ATOM 6847 O O . THR A 1 879 ? -29.689 16.595 8.031 1.00 96.44 879 THR A O 1
ATOM 6850 N N . ASN A 1 880 ? -27.486 16.999 7.903 1.00 94.62 880 ASN A N 1
ATOM 6851 C CA . ASN A 1 880 ? -27.479 17.373 6.482 1.00 94.62 880 ASN A CA 1
ATOM 6852 C C . ASN A 1 880 ? -27.876 16.221 5.530 1.00 94.62 880 ASN A C 1
ATOM 6854 O O . ASN A 1 880 ? -28.227 16.474 4.379 1.00 94.62 880 ASN A O 1
ATOM 6858 N N . LEU A 1 881 ? -27.863 14.968 6.003 1.00 95.75 881 LEU A N 1
ATOM 6859 C CA . LEU A 1 881 ? -28.331 13.781 5.275 1.00 95.75 881 LEU A CA 1
ATOM 6860 C C . LEU A 1 881 ? -29.761 13.356 5.669 1.00 95.75 881 LEU A C 1
ATOM 6862 O O . LEU A 1 881 ? -30.242 12.320 5.211 1.00 95.75 881 LEU A O 1
ATOM 6866 N N . GLY A 1 882 ? -30.453 14.136 6.508 1.00 93.31 882 GLY A N 1
ATOM 6867 C CA . GLY A 1 882 ? -31.804 13.828 6.992 1.00 93.31 882 GLY A CA 1
ATOM 6868 C C . GLY A 1 882 ? -31.859 12.775 8.105 1.00 93.31 882 GLY A C 1
ATOM 6869 O O . GLY A 1 882 ? -32.925 12.223 8.370 1.00 93.31 882 GLY A O 1
ATOM 6870 N N . VAL A 1 883 ? -30.729 12.482 8.754 1.00 97.50 883 VAL A N 1
ATOM 6871 C CA . VAL A 1 883 ? -30.663 11.606 9.932 1.00 97.50 883 VAL A CA 1
ATOM 6872 C C . VAL A 1 883 ? -30.971 12.429 11.185 1.00 97.50 883 VAL A C 1
ATOM 6874 O O . VAL A 1 883 ? -30.461 13.538 11.330 1.00 97.50 883 VAL A O 1
ATOM 6877 N N . ASN A 1 884 ? -31.768 11.897 12.113 1.00 98.00 884 ASN A N 1
ATOM 6878 C CA . ASN A 1 884 ? -31.977 12.550 13.406 1.00 98.00 884 ASN A CA 1
ATOM 6879 C C . ASN A 1 884 ? -30.756 12.317 14.309 1.00 98.00 884 ASN A C 1
ATOM 6881 O O . ASN A 1 884 ? -30.330 11.172 14.462 1.00 98.00 884 ASN A O 1
ATOM 6885 N N . VAL A 1 885 ? -30.223 13.371 14.931 1.00 98.56 885 VAL A N 1
ATOM 6886 C CA . VAL A 1 885 ? -29.132 13.272 15.912 1.00 98.56 885 VAL A CA 1
ATOM 6887 C C . VAL A 1 885 ? -29.510 14.040 17.173 1.00 98.56 885 VAL A C 1
ATOM 6889 O O . VAL A 1 885 ? -29.823 15.227 17.114 1.00 98.56 885 VAL A O 1
ATOM 6892 N N . GLN A 1 886 ? -29.454 13.363 18.317 1.00 98.31 886 GLN A N 1
ATOM 6893 C CA . GLN A 1 886 ? -29.618 13.955 19.640 1.00 98.31 886 GLN A CA 1
ATOM 6894 C C . GLN A 1 886 ? -28.281 13.881 20.383 1.00 98.31 886 GLN A C 1
ATOM 6896 O O . GLN A 1 886 ? -27.645 12.829 20.437 1.00 98.31 886 GLN A O 1
ATOM 6901 N N . VAL A 1 887 ? -27.844 15.001 20.961 1.00 98.44 887 VAL A N 1
ATOM 6902 C CA . VAL A 1 887 ? -26.626 15.068 21.781 1.00 98.44 887 VAL A CA 1
ATOM 6903 C C . VAL A 1 887 ? -27.030 15.354 23.217 1.00 98.44 887 VAL A C 1
ATOM 6905 O O . VAL A 1 887 ? -27.396 16.477 23.561 1.00 98.44 887 VAL A O 1
ATOM 6908 N N . HIS A 1 888 ? -26.960 14.326 24.051 1.00 98.44 888 HIS A N 1
ATOM 6909 C CA . HIS A 1 888 ? -27.254 14.407 25.472 1.00 98.44 888 HIS A CA 1
ATOM 6910 C C . HIS A 1 888 ? -25.999 14.746 26.283 1.00 98.44 888 HIS A C 1
ATOM 6912 O O . HIS A 1 888 ? -24.862 14.528 25.850 1.00 98.44 888 HIS A O 1
ATOM 6918 N N . ASP A 1 889 ? -26.215 15.289 27.475 1.00 97.94 889 ASP A N 1
ATOM 6919 C CA . ASP A 1 889 ? -25.182 15.763 28.387 1.00 97.94 889 ASP A CA 1
ATOM 6920 C C . ASP A 1 889 ? -25.096 14.919 29.673 1.00 97.94 889 ASP A C 1
ATOM 6922 O O . ASP A 1 889 ? -25.704 13.852 29.812 1.00 97.94 889 ASP A O 1
ATOM 6926 N N . LYS A 1 890 ? -24.290 15.408 30.618 1.00 97.75 890 LYS A N 1
ATOM 6927 C CA . LYS A 1 890 ? -24.082 14.809 31.936 1.00 97.75 890 LYS A CA 1
ATOM 6928 C C . LYS A 1 890 ? -25.381 14.712 32.747 1.00 97.75 890 LYS A C 1
ATOM 6930 O O . LYS A 1 890 ? -25.612 13.688 33.385 1.00 97.75 890 LYS A O 1
ATOM 6935 N N . ASP A 1 891 ? -26.229 15.733 32.701 1.00 98.25 891 ASP A N 1
ATOM 6936 C CA . ASP A 1 891 ? -27.442 15.817 33.518 1.00 98.25 891 ASP A CA 1
ATOM 6937 C C . ASP A 1 891 ? -28.512 14.837 33.007 1.00 98.25 891 ASP A C 1
ATOM 6939 O O . ASP A 1 891 ? -29.219 14.211 33.802 1.00 98.25 891 ASP A O 1
ATOM 6943 N N . TRP A 1 892 ? -28.594 14.627 31.688 1.00 98.56 892 TRP A N 1
ATOM 6944 C CA . TRP A 1 892 ? -29.384 13.542 31.095 1.00 98.56 892 TRP A CA 1
ATOM 6945 C C . TRP A 1 892 ? -28.841 12.156 31.476 1.00 98.56 892 TRP A C 1
ATOM 6947 O O . TRP A 1 892 ? -29.617 11.273 31.846 1.00 98.56 892 TRP A O 1
ATOM 6957 N N . ALA A 1 893 ? -27.518 11.960 31.448 1.00 98.25 893 ALA A N 1
ATOM 6958 C CA . ALA A 1 893 ? -26.897 10.690 31.835 1.00 98.25 893 ALA A CA 1
ATOM 6959 C C . ALA A 1 893 ? -27.127 10.364 33.327 1.00 98.25 893 ALA A C 1
ATOM 6961 O O . ALA A 1 893 ? -27.352 9.204 33.682 1.00 98.25 893 ALA A O 1
ATOM 6962 N N . GLU A 1 894 ? -27.156 11.378 34.199 1.00 98.25 894 GLU A N 1
ATOM 6963 C CA . GLU A 1 894 ? -27.531 11.240 35.613 1.00 98.25 894 GLU A CA 1
ATOM 6964 C C . GLU A 1 894 ? -29.009 10.860 35.781 1.00 98.25 894 GLU A C 1
ATOM 6966 O O . GLU A 1 894 ? -29.320 9.930 36.529 1.00 98.25 894 GLU A O 1
ATOM 6971 N N . GLN A 1 895 ? -29.921 11.485 35.027 1.00 98.19 895 GLN A N 1
ATOM 6972 C CA . GLN A 1 895 ? -31.346 11.116 35.004 1.00 98.19 895 GLN A CA 1
ATOM 6973 C C . GLN A 1 895 ? -31.571 9.679 34.503 1.00 98.19 895 GLN A C 1
ATOM 6975 O O . GLN A 1 895 ? -32.374 8.938 35.078 1.00 98.19 895 GLN A O 1
ATOM 6980 N N . LYS A 1 896 ? -30.818 9.251 33.480 1.00 98.00 896 LYS A N 1
ATOM 6981 C CA . LYS A 1 896 ? -30.768 7.864 32.985 1.00 98.00 896 LYS A CA 1
ATOM 6982 C C . LYS A 1 896 ? -30.026 6.895 33.916 1.00 98.00 896 LYS A C 1
ATOM 6984 O O . LYS A 1 896 ? -30.052 5.694 33.664 1.00 98.00 896 LYS A O 1
ATOM 6989 N N . LYS A 1 897 ? -29.424 7.375 35.012 1.00 98.31 897 LYS A N 1
ATOM 6990 C CA . LYS A 1 897 ? -28.667 6.583 36.002 1.00 98.31 897 LYS A CA 1
ATOM 6991 C C . LYS A 1 897 ? -27.468 5.840 35.399 1.00 98.31 897 LYS A C 1
ATOM 6993 O O . LYS A 1 897 ? -27.132 4.745 35.849 1.00 98.31 897 LYS A O 1
ATOM 6998 N N . MET A 1 898 ? -26.803 6.445 34.415 1.00 98.56 898 MET A N 1
ATOM 6999 C CA . MET A 1 898 ? -25.604 5.911 33.756 1.00 98.56 898 MET A CA 1
ATOM 7000 C C . MET A 1 898 ? -24.349 6.063 34.640 1.00 98.56 898 MET A C 1
ATOM 7002 O O . MET A 1 898 ? -23.370 6.723 34.289 1.00 98.56 898 MET A O 1
ATOM 7006 N N . GLY A 1 899 ? -24.402 5.499 35.850 1.00 98.38 899 GLY A N 1
ATOM 7007 C CA . GLY A 1 899 ? -23.368 5.643 36.875 1.00 98.38 899 GLY A CA 1
ATOM 7008 C C . GLY A 1 899 ? -22.063 4.906 36.568 1.00 98.38 899 GLY A C 1
ATOM 7009 O O . GLY A 1 899 ? -21.059 5.174 37.226 1.00 98.38 899 GLY A O 1
ATOM 7010 N N . SER A 1 900 ? -22.044 4.015 35.573 1.00 98.56 900 SER A N 1
ATOM 7011 C CA . SER A 1 900 ? -20.832 3.353 35.091 1.00 98.56 900 SER A CA 1
ATOM 7012 C C . SER A 1 900 ? -20.101 4.254 34.085 1.00 98.56 900 SER A C 1
ATOM 7014 O O . SER A 1 900 ? -18.919 4.544 34.274 1.00 98.56 900 SER A O 1
ATOM 7016 N N . PHE A 1 901 ? -20.815 4.824 33.109 1.00 98.75 901 PHE A N 1
ATOM 7017 C CA . PHE A 1 901 ? -20.311 5.836 32.169 1.00 98.75 901 PHE A CA 1
ATOM 7018 C C . PHE A 1 901 ? -19.789 7.089 32.889 1.00 98.75 901 PHE A C 1
ATOM 7020 O O . PHE A 1 901 ? -18.634 7.481 32.704 1.00 98.75 901 PHE A O 1
ATOM 7027 N N . LEU A 1 902 ? -20.597 7.660 33.788 1.00 98.56 902 LEU A N 1
ATOM 7028 C CA . LEU A 1 902 ? -20.244 8.856 34.565 1.00 98.56 902 LEU A CA 1
ATOM 7029 C C . LEU A 1 902 ? -19.043 8.648 35.502 1.00 98.56 902 LEU A C 1
ATOM 7031 O O . LEU A 1 902 ? -18.374 9.609 35.890 1.00 98.56 902 LEU A O 1
ATOM 7035 N N . SER A 1 903 ? -18.743 7.396 35.867 1.00 98.44 903 SER A N 1
ATOM 7036 C CA . SER A 1 903 ? -17.560 7.082 36.671 1.00 98.44 903 SER A CA 1
ATOM 7037 C C . SER A 1 903 ? -16.254 7.253 35.890 1.00 98.44 903 SER A C 1
ATOM 7039 O O . SER A 1 903 ? -15.238 7.598 36.491 1.00 98.44 903 SER A O 1
ATOM 7041 N N . VAL A 1 904 ? -16.265 7.084 34.566 1.00 98.44 904 VAL A N 1
ATOM 7042 C CA . VAL A 1 904 ? -15.088 7.351 33.728 1.00 98.44 904 VAL A CA 1
ATOM 7043 C C . VAL A 1 904 ? -14.918 8.863 33.576 1.00 98.44 904 VAL A C 1
ATOM 7045 O O . VAL A 1 904 ? -13.860 9.409 33.887 1.00 98.44 904 VAL A O 1
ATOM 7048 N N . SER A 1 905 ? -15.996 9.566 33.216 1.00 96.69 905 SER A N 1
ATOM 7049 C CA . SER A 1 905 ? -15.930 10.984 32.849 1.00 96.69 905 SER A CA 1
ATOM 7050 C C . SER A 1 905 ? -15.476 11.932 33.950 1.00 96.69 905 SER A C 1
ATOM 7052 O O . SER A 1 905 ? -14.847 12.942 33.654 1.00 96.69 905 SER A O 1
ATOM 7054 N N . ARG A 1 906 ? -15.731 11.613 35.227 1.00 95.25 906 ARG A N 1
ATOM 7055 C CA . ARG A 1 906 ? -15.272 12.434 36.369 1.00 95.25 906 ARG A CA 1
ATOM 7056 C C . ARG A 1 906 ? -13.742 12.544 36.501 1.00 95.25 906 ARG A C 1
ATOM 7058 O O . ARG A 1 906 ? -13.271 13.296 37.349 1.00 95.25 906 ARG A O 1
ATOM 7065 N N . GLY A 1 907 ? -12.968 11.800 35.704 1.00 94.06 907 GLY A N 1
ATOM 7066 C CA . GLY A 1 907 ? -11.523 11.991 35.590 1.00 94.06 907 GLY A CA 1
ATOM 7067 C C . GLY A 1 907 ? -11.124 13.284 34.871 1.00 94.06 907 GLY A C 1
ATOM 7068 O O . GLY A 1 907 ? -10.171 13.928 35.308 1.00 94.06 907 GLY A O 1
ATOM 7069 N N . SER A 1 908 ? -11.855 13.691 33.826 1.00 96.75 908 SER A N 1
ATOM 7070 C CA . SER A 1 908 ? -11.538 14.880 33.017 1.00 96.75 908 SER A CA 1
ATOM 7071 C C . SER A 1 908 ? -12.335 16.127 33.433 1.00 96.75 908 SER A C 1
ATOM 7073 O O . SER A 1 908 ? -13.340 16.055 34.140 1.00 96.75 908 SER A O 1
ATOM 7075 N N . SER A 1 909 ? -11.860 17.283 32.967 1.00 96.25 909 SER A N 1
ATOM 7076 C CA . SER A 1 909 ? -12.583 18.560 32.975 1.00 96.25 909 SER A CA 1
ATOM 7077 C C . SER A 1 909 ? -13.494 18.734 31.751 1.00 96.25 909 SER A C 1
ATOM 7079 O O . SER A 1 909 ? -14.369 19.597 31.768 1.00 96.25 909 SER A O 1
ATOM 7081 N N . GLU A 1 910 ? -13.279 17.960 30.683 1.00 97.94 910 GLU A N 1
ATOM 7082 C CA . GLU A 1 910 ? -14.080 18.021 29.457 1.00 97.94 910 GLU A CA 1
ATOM 7083 C C . GLU A 1 910 ? -15.437 17.311 29.659 1.00 97.94 910 GLU A C 1
ATOM 7085 O O . GLU A 1 910 ? -15.464 16.171 30.137 1.00 97.94 910 GLU A O 1
ATOM 7090 N N . PRO A 1 911 ? -16.583 17.938 29.318 1.00 97.56 911 PRO A N 1
ATOM 7091 C CA . PRO A 1 911 ? -17.890 17.352 29.601 1.00 97.56 911 PRO A CA 1
ATOM 7092 C C . PRO A 1 911 ? -18.164 16.061 28.809 1.00 97.56 911 PRO A C 1
ATOM 7094 O O . PRO A 1 911 ? -18.006 16.057 27.585 1.00 97.56 911 PRO A O 1
ATOM 7097 N N . PRO A 1 912 ? -18.681 14.993 29.449 1.00 98.31 912 PRO A N 1
ATOM 7098 C CA . PRO A 1 912 ? -19.151 13.818 28.725 1.00 98.31 912 PRO A CA 1
ATOM 7099 C C . PRO A 1 912 ? -20.344 14.163 27.829 1.00 98.31 912 PRO A C 1
ATOM 7101 O O . PRO A 1 912 ? -21.149 15.051 28.139 1.00 98.31 912 PRO A O 1
ATOM 7104 N N . LYS A 1 913 ? -20.479 13.415 26.733 1.00 98.69 913 LYS A N 1
ATOM 7105 C CA . LYS A 1 913 ? -21.609 13.494 25.798 1.00 98.69 913 LYS A CA 1
ATOM 7106 C C . LYS A 1 913 ? -22.138 12.098 25.515 1.00 98.69 913 LYS A C 1
ATOM 7108 O O . LYS A 1 913 ? -21.361 11.154 25.438 1.00 98.69 913 LYS A O 1
ATOM 7113 N N . PHE A 1 914 ? -23.442 11.963 25.317 1.00 98.81 914 PHE A N 1
ATOM 7114 C CA . PHE A 1 914 ? -24.032 10.727 24.807 1.00 98.81 914 PHE A CA 1
ATOM 7115 C C . PHE A 1 914 ? -24.794 11.060 23.527 1.00 98.81 914 PHE A C 1
ATOM 7117 O O . PHE A 1 914 ? -25.753 11.827 23.564 1.00 98.81 914 PHE A O 1
ATOM 7124 N N . VAL A 1 915 ? -24.345 10.534 22.389 1.00 98.81 915 VAL A N 1
ATOM 7125 C CA . VAL A 1 915 ? -24.958 10.815 21.084 1.00 98.81 915 VAL A CA 1
ATOM 7126 C C . VAL A 1 915 ? -25.876 9.664 20.700 1.00 98.81 915 VAL A C 1
ATOM 7128 O O . VAL A 1 915 ? -25.435 8.518 20.602 1.00 98.81 915 VAL A O 1
ATOM 7131 N N . GLU A 1 916 ? -27.145 9.985 20.470 1.00 98.69 916 GLU A N 1
ATOM 7132 C CA . GLU A 1 916 ? -28.128 9.110 19.839 1.00 98.69 916 GLU A CA 1
ATOM 7133 C C . GLU A 1 916 ? -28.298 9.540 18.377 1.00 98.69 916 GLU A C 1
ATOM 7135 O O . GLU A 1 916 ? -28.541 10.706 18.073 1.00 98.69 916 GLU A O 1
ATOM 7140 N N . ILE A 1 917 ? -28.181 8.589 17.458 1.00 98.62 917 ILE A N 1
ATOM 7141 C CA . ILE A 1 917 ? -28.379 8.771 16.022 1.00 98.62 917 ILE A CA 1
ATOM 7142 C C . ILE A 1 917 ? -29.544 7.870 15.617 1.00 98.62 917 ILE A C 1
ATOM 7144 O O . ILE A 1 917 ? -29.519 6.680 15.921 1.00 98.62 917 ILE A O 1
ATOM 7148 N N . SER A 1 918 ? -30.543 8.390 14.906 1.00 97.94 918 SER A N 1
ATOM 7149 C CA . SER A 1 918 ? -31.687 7.607 14.428 1.00 97.94 918 SER A CA 1
ATOM 7150 C C . SER A 1 918 ? -31.917 7.820 12.933 1.00 97.94 918 SER A C 1
ATOM 7152 O O . SER A 1 918 ? -32.293 8.905 12.482 1.00 97.94 918 SER A O 1
ATOM 7154 N N . TYR A 1 919 ? -31.699 6.755 12.161 1.00 97.88 919 TYR A N 1
ATOM 7155 C CA . TYR A 1 919 ? -31.999 6.675 10.737 1.00 97.88 919 TYR A CA 1
ATOM 7156 C C . TYR A 1 919 ? -33.222 5.781 10.503 1.00 97.88 919 TYR A C 1
ATOM 7158 O O . TYR A 1 919 ? -33.251 4.624 10.932 1.00 97.88 919 TYR A O 1
ATOM 7166 N N . LYS A 1 920 ? -34.228 6.305 9.794 1.00 96.25 920 LYS A N 1
ATOM 7167 C CA . LYS A 1 920 ? -35.476 5.596 9.471 1.00 96.25 920 LYS A CA 1
ATOM 7168 C C . LYS A 1 920 ? -35.607 5.356 7.967 1.00 96.25 920 LYS A C 1
ATOM 7170 O O . LYS A 1 920 ? -36.299 6.101 7.279 1.00 96.25 920 LYS A O 1
ATOM 7175 N N . GLY A 1 921 ? -34.907 4.341 7.461 1.00 95.00 921 GLY A N 1
ATOM 7176 C CA . GLY A 1 921 ? -34.955 3.948 6.050 1.00 95.00 921 GLY A CA 1
ATOM 7177 C C . GLY A 1 921 ? -35.936 2.820 5.720 1.00 95.00 921 GLY A C 1
ATOM 7178 O O . GLY A 1 921 ? -36.190 2.583 4.541 1.00 95.00 921 GLY A O 1
ATOM 7179 N N . ALA A 1 922 ? -36.474 2.091 6.706 1.00 94.62 922 ALA A N 1
ATOM 7180 C CA . ALA A 1 922 ? -37.387 0.977 6.431 1.00 94.62 922 ALA A CA 1
ATOM 7181 C C . ALA A 1 922 ? -38.760 1.455 5.927 1.00 94.62 922 ALA A C 1
ATOM 7183 O O . ALA A 1 922 ? -39.203 2.560 6.231 1.00 94.62 922 ALA A O 1
ATOM 7184 N N . GLU A 1 923 ? -39.457 0.584 5.192 1.00 92.81 923 GLU A N 1
ATOM 7185 C CA . GLU A 1 923 ? -40.789 0.882 4.641 1.00 92.81 923 GLU A CA 1
ATOM 7186 C C . GLU A 1 923 ? -41.864 1.037 5.736 1.00 92.81 923 GLU A C 1
ATOM 7188 O O . GLU A 1 923 ? -42.827 1.775 5.544 1.00 92.81 923 GLU A O 1
ATOM 7193 N N . ASP A 1 924 ? -41.659 0.417 6.905 1.00 94.44 924 ASP A N 1
ATOM 7194 C CA . ASP A 1 924 ? -42.354 0.755 8.152 1.00 94.44 924 ASP A CA 1
ATOM 7195 C C . ASP A 1 924 ? -41.419 1.565 9.085 1.00 94.44 924 ASP A C 1
ATOM 7197 O O . ASP A 1 924 ? -40.434 1.020 9.604 1.00 94.44 924 ASP A O 1
ATOM 7201 N N . PRO A 1 925 ? -41.733 2.844 9.379 1.00 90.62 925 PRO A N 1
ATOM 7202 C CA . PRO A 1 925 ? -40.994 3.678 10.335 1.00 90.62 925 PRO A CA 1
ATOM 7203 C C . PRO A 1 925 ? -40.981 3.175 11.792 1.00 90.62 925 PRO A C 1
ATOM 7205 O O . PRO A 1 925 ? -40.322 3.801 12.634 1.00 90.62 925 PRO A O 1
ATOM 7208 N N . ASN A 1 926 ? -41.717 2.101 12.099 1.00 92.88 926 ASN A N 1
ATOM 7209 C CA . ASN A 1 926 ? -41.791 1.436 13.403 1.00 92.88 926 ASN A CA 1
ATOM 7210 C C . ASN A 1 926 ? -41.120 0.049 13.420 1.00 92.88 926 ASN A C 1
ATOM 7212 O O . ASN A 1 926 ? -41.028 -0.556 14.487 1.00 92.88 926 ASN A O 1
ATOM 7216 N N . ALA A 1 927 ? -40.625 -0.450 12.279 1.00 94.88 927 ALA A N 1
ATOM 7217 C CA . ALA A 1 927 ? -39.920 -1.727 12.221 1.00 94.88 927 ALA A CA 1
ATOM 7218 C C . ALA A 1 927 ? -38.694 -1.720 13.151 1.00 94.88 927 ALA A C 1
ATOM 7220 O O . ALA A 1 927 ? -37.929 -0.747 13.161 1.00 94.88 927 ALA A O 1
ATOM 7221 N N . ALA A 1 928 ? -38.512 -2.808 13.908 1.00 95.88 928 ALA A N 1
ATOM 7222 C CA . ALA A 1 928 ? -37.486 -2.931 14.943 1.00 95.88 928 ALA A CA 1
ATOM 7223 C C . ALA A 1 928 ? -36.084 -2.583 14.396 1.00 95.88 928 ALA A C 1
ATOM 7225 O O . ALA A 1 928 ? -35.643 -3.199 13.417 1.00 95.88 928 ALA A O 1
ATOM 7226 N N . PRO A 1 929 ? -35.379 -1.601 14.988 1.00 97.31 929 PRO A N 1
ATOM 7227 C CA . PRO A 1 929 ? -34.123 -1.113 14.440 1.00 97.31 929 PRO A CA 1
ATOM 7228 C C . PRO A 1 929 ? -32.984 -2.110 14.650 1.00 97.31 929 PRO A C 1
ATOM 7230 O O . PRO A 1 929 ? -33.002 -2.940 15.560 1.00 97.31 929 PRO A O 1
ATOM 7233 N N . VAL A 1 930 ? -31.941 -1.974 13.839 1.00 97.75 930 VAL A N 1
ATOM 7234 C CA . VAL A 1 930 ? -30.607 -2.467 14.194 1.00 97.75 930 VAL A CA 1
ATOM 7235 C C . VAL A 1 930 ? -29.935 -1.407 15.065 1.00 97.75 930 VAL A C 1
ATOM 7237 O O . VAL A 1 930 ? -29.815 -0.265 14.623 1.00 97.75 930 VAL A O 1
ATOM 7240 N N . THR A 1 931 ? -29.487 -1.757 16.274 1.00 98.56 931 THR A N 1
ATOM 7241 C CA . THR A 1 931 ? -28.810 -0.796 17.165 1.00 98.56 931 THR A CA 1
ATOM 7242 C C . THR A 1 931 ? -27.311 -1.056 17.203 1.00 98.56 931 THR A C 1
ATOM 7244 O O . THR A 1 931 ? -26.857 -2.106 17.655 1.00 98.56 931 THR A O 1
ATOM 7247 N N . PHE A 1 932 ? -26.535 -0.080 16.743 1.00 98.81 932 PHE A N 1
ATOM 7248 C CA . PHE A 1 932 ? -25.080 -0.065 16.820 1.00 98.81 932 PHE A CA 1
ATOM 7249 C C . PHE A 1 932 ? -24.617 0.767 18.021 1.00 98.81 932 PHE A C 1
ATOM 7251 O O . PHE A 1 932 ? -25.169 1.835 18.285 1.00 98.81 932 PHE A O 1
ATOM 7258 N N . VAL A 1 933 ? -23.590 0.309 18.738 1.00 98.94 933 VAL A N 1
ATOM 7259 C CA . VAL A 1 933 ? -23.041 0.998 19.919 1.00 98.94 933 VAL A CA 1
ATOM 7260 C C . VAL A 1 933 ? -21.531 1.186 19.759 1.00 98.94 933 VAL A C 1
ATOM 7262 O O . VAL A 1 933 ? -20.833 0.253 19.382 1.00 98.94 933 VAL A O 1
ATOM 7265 N N . GLY A 1 934 ? -21.000 2.383 20.009 1.00 98.81 934 GLY A N 1
ATOM 7266 C CA . GLY A 1 934 ? -19.586 2.688 19.755 1.00 98.81 934 GLY A CA 1
ATOM 7267 C C . GLY A 1 934 ? -18.849 3.215 20.981 1.00 98.81 934 GLY A C 1
ATOM 7268 O O . GLY A 1 934 ? -19.252 4.238 21.531 1.00 98.81 934 GLY A O 1
ATOM 7269 N N . LYS A 1 935 ? -17.736 2.577 21.380 1.00 98.81 935 LYS A N 1
ATOM 7270 C CA . LYS A 1 935 ? -16.816 3.147 22.385 1.00 98.81 935 LYS A CA 1
ATOM 7271 C C . LYS A 1 935 ? -16.279 4.487 21.869 1.00 98.81 935 LYS A C 1
ATOM 7273 O O . LYS A 1 935 ? -15.688 4.534 20.790 1.00 98.81 935 LYS A O 1
ATOM 7278 N N . GLY A 1 936 ? -16.494 5.553 22.639 1.00 98.56 936 GLY A N 1
ATOM 7279 C CA . GLY A 1 936 ? -16.114 6.926 22.309 1.00 98.56 936 GLY A CA 1
ATOM 7280 C C . GLY A 1 936 ? -15.117 7.541 23.293 1.00 98.56 936 GLY A C 1
ATOM 7281 O O . GLY A 1 936 ? -15.314 8.676 23.720 1.00 98.56 936 GLY A O 1
ATOM 7282 N N . VAL A 1 937 ? -14.069 6.820 23.701 1.00 98.81 937 VAL A N 1
ATOM 7283 C CA . VAL A 1 937 ? -13.061 7.414 24.592 1.00 98.81 937 VAL A CA 1
ATOM 7284 C C . VAL A 1 937 ? -12.116 8.284 23.761 1.00 98.81 937 VAL A C 1
ATOM 7286 O O . VAL A 1 937 ? -11.292 7.776 23.013 1.00 98.81 937 VAL A O 1
ATOM 7289 N N . THR A 1 938 ? -12.265 9.607 23.823 1.00 98.69 938 THR A N 1
ATOM 7290 C CA . THR A 1 938 ? -11.537 10.535 22.935 1.00 98.69 938 THR A CA 1
ATOM 7291 C C . THR A 1 938 ? -10.071 10.712 23.318 1.00 98.69 938 THR A C 1
ATOM 7293 O O . THR A 1 938 ? -9.256 11.074 22.475 1.00 98.69 938 THR A O 1
ATOM 7296 N N . PHE A 1 939 ? -9.724 10.422 24.573 1.00 98.62 939 PHE A N 1
ATOM 7297 C CA . PHE A 1 939 ? -8.355 10.132 24.986 1.00 98.62 939 PHE A CA 1
ATOM 7298 C C . PHE A 1 939 ? -8.350 9.187 26.183 1.00 98.62 939 PHE A C 1
ATOM 7300 O O . PHE A 1 939 ? -9.063 9.426 27.164 1.00 98.62 939 PHE A O 1
ATOM 7307 N N . ASP A 1 940 ? -7.518 8.151 26.123 1.00 98.38 940 ASP A N 1
ATOM 7308 C CA . ASP A 1 940 ? -7.348 7.190 27.208 1.00 98.38 940 ASP A CA 1
ATOM 7309 C C . ASP A 1 940 ? -5.924 7.210 27.777 1.00 98.38 940 ASP A C 1
ATOM 7311 O O . ASP A 1 940 ? -4.983 6.680 27.187 1.00 98.38 940 ASP A O 1
ATOM 7315 N N . ALA A 1 941 ? -5.768 7.801 28.963 1.00 97.88 941 ALA A N 1
ATOM 7316 C CA . ALA A 1 941 ? -4.527 7.738 29.732 1.00 97.88 941 ALA A CA 1
ATOM 7317 C C . ALA A 1 941 ? -4.487 6.537 30.700 1.00 97.88 941 ALA A C 1
ATOM 7319 O O . ALA A 1 941 ? -3.498 6.372 31.413 1.00 97.88 941 ALA A O 1
ATOM 7320 N N . GLY A 1 942 ? -5.551 5.727 30.771 1.00 97.38 942 GLY A N 1
ATOM 7321 C CA . GLY A 1 942 ? -5.753 4.669 31.769 1.00 97.38 942 GLY A CA 1
ATOM 7322 C C . GLY A 1 942 ? -6.275 5.165 33.123 1.00 97.38 942 GLY A C 1
ATOM 7323 O O . GLY A 1 942 ? -6.422 4.383 34.066 1.00 97.38 942 GLY A O 1
ATOM 7324 N N . GLY A 1 943 ? -6.559 6.465 33.264 1.00 97.69 943 GLY A N 1
ATOM 7325 C CA . GLY A 1 943 ? -6.966 7.069 34.534 1.00 97.69 943 GLY A CA 1
ATOM 7326 C C . GLY A 1 943 ? -5.874 6.963 35.609 1.00 97.69 943 GLY A C 1
ATOM 7327 O O . GLY A 1 943 ? -4.718 7.305 35.372 1.00 97.69 943 GLY A O 1
ATOM 7328 N N . ILE A 1 944 ? -6.236 6.495 36.810 1.00 98.25 944 ILE A N 1
ATOM 7329 C CA . ILE A 1 944 ? -5.298 6.270 37.929 1.00 98.25 944 ILE A CA 1
ATOM 7330 C C . ILE A 1 944 ? -4.387 5.054 37.677 1.00 98.25 944 ILE A C 1
ATOM 7332 O O . ILE A 1 944 ? -3.218 5.059 38.061 1.00 98.25 944 ILE A O 1
ATOM 7336 N N . SER A 1 945 ? -4.895 4.034 36.988 1.00 97.81 945 SER A N 1
ATOM 7337 C CA . SER A 1 945 ? -4.147 2.898 36.437 1.00 97.81 945 SER A CA 1
ATOM 7338 C C . SER A 1 945 ? -3.385 3.293 35.162 1.00 97.81 945 SER A C 1
ATOM 7340 O O . SER A 1 945 ? -3.543 2.676 34.115 1.00 97.81 945 SER A O 1
ATOM 7342 N N . ILE A 1 946 ? -2.587 4.358 35.256 1.00 97.88 946 ILE A N 1
ATOM 7343 C CA . ILE A 1 946 ? -2.009 5.084 34.120 1.00 97.88 946 ILE A CA 1
ATOM 7344 C C . ILE A 1 946 ? -1.205 4.193 33.149 1.00 97.88 946 ILE A C 1
ATOM 7346 O O . ILE A 1 946 ? -0.378 3.374 33.568 1.00 97.88 946 ILE A O 1
ATOM 7350 N N . LYS A 1 947 ? -1.410 4.389 31.840 1.00 96.75 947 LYS A N 1
ATOM 7351 C CA . LYS A 1 947 ? -0.657 3.698 30.778 1.00 96.75 947 LYS A CA 1
ATOM 7352 C C . LYS A 1 947 ? 0.828 4.116 30.759 1.00 96.75 947 LYS A C 1
ATOM 7354 O O . LYS A 1 947 ? 1.165 5.236 31.155 1.00 96.75 947 LYS A O 1
ATOM 7359 N N . PRO A 1 948 ? 1.740 3.271 30.237 1.00 96.31 948 PRO A N 1
ATOM 7360 C CA . PRO A 1 948 ? 3.102 3.686 29.895 1.00 96.31 948 PRO A CA 1
ATOM 7361 C C . PRO A 1 948 ? 3.119 4.800 28.838 1.00 96.31 948 PRO A C 1
ATOM 7363 O O . PRO A 1 948 ? 2.226 4.886 28.005 1.00 96.31 948 PRO A O 1
ATOM 7366 N N . SER A 1 949 ? 4.172 5.622 28.818 1.00 95.62 949 SER A N 1
ATOM 7367 C CA . SER A 1 949 ? 4.291 6.761 27.887 1.00 95.62 949 SER A CA 1
ATOM 7368 C C . SER A 1 949 ? 4.584 6.387 26.424 1.00 95.62 949 SER A C 1
ATOM 7370 O O . SER A 1 949 ? 4.520 7.258 25.562 1.00 95.62 949 SER A O 1
ATOM 7372 N N . ALA A 1 950 ? 4.939 5.132 26.133 1.00 92.31 950 ALA A N 1
ATOM 7373 C CA . ALA A 1 950 ? 5.124 4.642 24.765 1.00 92.31 950 ALA A CA 1
ATOM 7374 C C . ALA A 1 950 ? 3.761 4.309 24.131 1.00 92.31 950 ALA A C 1
ATOM 7376 O O . ALA A 1 950 ? 2.908 3.752 24.814 1.00 92.31 950 ALA A O 1
ATOM 7377 N N . GLU A 1 951 ? 3.562 4.661 22.855 1.00 89.00 951 GLU A N 1
ATOM 7378 C CA . GLU A 1 951 ? 2.298 4.492 22.097 1.00 89.00 951 GLU A CA 1
ATOM 7379 C C . GLU A 1 951 ? 1.062 5.202 22.710 1.00 89.00 951 GLU A C 1
ATOM 7381 O O . GLU A 1 951 ? -0.041 5.101 22.180 1.00 89.00 951 GLU A O 1
ATOM 7386 N N . MET A 1 952 ? 1.210 5.988 23.788 1.00 96.12 952 MET A N 1
ATOM 7387 C CA . MET A 1 952 ? 0.083 6.684 24.433 1.00 96.12 952 MET A CA 1
ATOM 7388 C C . MET A 1 952 ? -0.588 7.720 23.509 1.00 96.12 952 MET A C 1
ATOM 7390 O O . MET A 1 952 ? -1.772 8.004 23.671 1.00 96.12 952 MET A O 1
ATOM 7394 N N . ASP A 1 953 ? 0.116 8.270 22.513 1.00 93.81 953 ASP A N 1
ATOM 7395 C CA . ASP A 1 953 ? -0.492 9.189 21.543 1.00 93.81 953 ASP A CA 1
ATOM 7396 C C . ASP A 1 953 ? -1.521 8.501 20.631 1.00 93.81 953 ASP A C 1
ATOM 7398 O O . ASP A 1 953 ? -2.447 9.164 20.153 1.00 93.81 953 ASP A O 1
ATOM 7402 N N . GLU A 1 954 ? -1.410 7.183 20.421 1.00 94.62 954 GLU A N 1
ATOM 7403 C CA . GLU A 1 954 ? -2.381 6.387 19.662 1.00 94.62 954 GLU A CA 1
ATOM 7404 C C . GLU A 1 954 ? -3.748 6.356 20.355 1.00 94.62 954 GLU A C 1
ATOM 7406 O O . GLU A 1 954 ? -4.770 6.206 19.690 1.00 94.62 954 GLU A O 1
ATOM 7411 N N . MET A 1 955 ? -3.797 6.584 21.673 1.00 97.00 955 MET A N 1
ATOM 7412 C CA . MET A 1 955 ? -5.029 6.572 22.473 1.00 97.00 955 MET A CA 1
ATOM 7413 C C . MET A 1 955 ? -5.972 7.751 22.173 1.00 97.00 955 MET A C 1
ATOM 7415 O O . MET A 1 955 ? -7.085 7.786 22.692 1.00 97.00 955 MET A O 1
ATOM 7419 N N . ARG A 1 956 ? -5.586 8.675 21.277 1.00 96.81 956 ARG A N 1
ATOM 7420 C CA . ARG A 1 956 ? -6.522 9.591 20.590 1.00 96.81 956 ARG A CA 1
ATOM 7421 C C . ARG A 1 956 ? -7.580 8.844 19.763 1.00 96.81 956 ARG A C 1
ATOM 7423 O O . ARG A 1 956 ? -8.686 9.336 19.587 1.00 96.81 956 ARG A O 1
ATOM 7430 N N . ALA A 1 957 ? -7.236 7.654 19.269 1.00 97.19 957 ALA A N 1
ATOM 7431 C CA . ALA A 1 957 ? -8.082 6.814 18.431 1.00 97.19 957 ALA A CA 1
ATOM 7432 C C . ALA A 1 957 ? -8.918 5.808 19.239 1.00 97.19 957 ALA A C 1
ATOM 7434 O O . ALA A 1 957 ? -9.581 4.953 18.652 1.00 97.19 957 ALA A O 1
ATOM 7435 N N . ASP A 1 958 ? -8.953 5.915 20.570 1.00 98.19 958 ASP A N 1
ATOM 7436 C CA . ASP A 1 958 ? -9.728 5.022 21.446 1.00 98.19 958 ASP A CA 1
ATOM 7437 C C . ASP A 1 958 ? -11.264 5.278 21.402 1.00 98.19 958 ASP A C 1
ATOM 7439 O O . ASP A 1 958 ? -12.088 4.639 22.066 1.00 98.19 958 ASP A O 1
ATOM 7443 N N . MET A 1 959 ? -11.651 6.202 20.522 1.00 98.19 959 MET A N 1
ATOM 7444 C CA . MET A 1 959 ? -12.998 6.501 20.047 1.00 98.19 959 MET A CA 1
ATOM 7445 C C . MET A 1 959 ? -13.289 5.887 18.658 1.00 98.19 959 MET A C 1
ATOM 7447 O O . MET A 1 959 ? -14.337 6.157 18.067 1.00 98.19 959 MET A O 1
ATOM 7451 N N . SER A 1 960 ? -12.398 5.039 18.118 1.00 98.31 960 SER A N 1
ATOM 7452 C CA . SER A 1 960 ? -12.556 4.420 16.786 1.00 98.31 960 SER A CA 1
ATOM 7453 C C . SER A 1 960 ? -13.844 3.602 16.654 1.00 98.31 960 SER A C 1
ATOM 7455 O O . SER A 1 960 ? -14.400 3.505 15.560 1.00 98.31 960 SER A O 1
ATOM 7457 N N . GLY A 1 961 ? -14.361 3.058 17.763 1.00 98.56 961 GLY A N 1
ATOM 7458 C CA . GLY A 1 961 ? -15.661 2.385 17.799 1.00 98.56 961 GLY A CA 1
ATOM 7459 C C . GLY A 1 961 ? -16.805 3.340 17.452 1.00 98.56 961 GLY A C 1
ATOM 7460 O O . GLY A 1 961 ? -17.567 3.090 16.518 1.00 98.56 961 GLY A O 1
ATOM 7461 N N . ALA A 1 962 ? -16.875 4.483 18.139 1.00 98.81 962 ALA A N 1
ATOM 7462 C CA . ALA A 1 962 ? -17.807 5.567 17.835 1.00 98.81 962 ALA A CA 1
ATOM 7463 C C . ALA A 1 962 ? -17.637 6.115 16.407 1.00 98.81 962 ALA A C 1
ATOM 7465 O O . ALA A 1 962 ? -18.631 6.345 15.716 1.00 98.81 962 ALA A O 1
ATOM 7466 N N . ALA A 1 963 ? -16.397 6.269 15.934 1.00 98.75 963 ALA A N 1
ATOM 7467 C CA . ALA A 1 963 ? -16.110 6.688 14.561 1.00 98.75 963 ALA A CA 1
ATOM 7468 C C . ALA A 1 963 ? -16.662 5.700 13.514 1.00 98.75 963 ALA A C 1
ATOM 7470 O O . ALA A 1 963 ? -17.301 6.133 12.555 1.00 98.75 963 ALA A O 1
ATOM 7471 N N . CYS A 1 964 ? -16.501 4.386 13.717 1.00 98.75 964 CYS A N 1
ATOM 7472 C CA . CYS A 1 964 ? -17.070 3.362 12.832 1.00 98.75 964 CYS A CA 1
ATOM 7473 C C . CYS A 1 964 ? -18.610 3.365 12.838 1.00 98.75 964 CYS A C 1
ATOM 7475 O O . CYS A 1 964 ? -19.223 3.202 11.780 1.00 98.75 964 CYS A O 1
ATOM 7477 N N . VAL A 1 965 ? -19.252 3.588 13.996 1.00 98.88 965 VAL A N 1
ATOM 7478 C CA . VAL A 1 965 ? -20.721 3.715 14.091 1.00 98.88 965 VAL A CA 1
ATOM 7479 C C . VAL A 1 965 ? -21.215 4.936 13.311 1.00 98.88 965 VAL A C 1
ATOM 7481 O O . VAL A 1 965 ? -22.067 4.793 12.433 1.00 98.88 965 VAL A O 1
ATOM 7484 N N . ALA A 1 966 ? -20.651 6.121 13.574 1.00 98.75 966 ALA A N 1
ATOM 7485 C CA . ALA A 1 966 ? -21.040 7.358 12.897 1.00 98.75 966 ALA A CA 1
ATOM 7486 C C . ALA A 1 966 ? -20.822 7.271 11.375 1.00 98.75 966 ALA A C 1
ATOM 7488 O O . ALA A 1 966 ? -21.716 7.611 10.597 1.00 98.75 966 ALA A O 1
ATOM 7489 N N . ALA A 1 967 ? -19.671 6.750 10.939 1.00 98.75 967 ALA A N 1
ATOM 7490 C CA . ALA A 1 967 ? -19.359 6.562 9.527 1.00 98.75 967 ALA A CA 1
ATOM 7491 C C . ALA A 1 967 ? -20.262 5.535 8.832 1.00 98.75 967 ALA A C 1
ATOM 7493 O O . ALA A 1 967 ? -20.677 5.757 7.693 1.00 98.75 967 ALA A O 1
ATOM 7494 N N . THR A 1 968 ? -20.625 4.445 9.513 1.00 98.75 968 THR A N 1
ATOM 7495 C CA . THR A 1 968 ? -21.580 3.481 8.953 1.00 98.75 968 THR A CA 1
ATOM 7496 C C . THR A 1 968 ? -22.953 4.126 8.772 1.00 98.75 968 THR A C 1
ATOM 7498 O O . THR A 1 968 ? -23.531 4.011 7.697 1.00 98.75 968 THR A O 1
ATOM 7501 N N . LEU A 1 969 ? -23.453 4.870 9.764 1.00 98.50 969 LEU A N 1
ATOM 7502 C CA . LEU A 1 969 ? -24.734 5.585 9.663 1.00 98.50 969 LEU A CA 1
ATOM 7503 C C . LEU A 1 969 ? -24.739 6.659 8.565 1.00 98.50 969 LEU A C 1
ATOM 7505 O O . LEU A 1 969 ? -25.747 6.805 7.871 1.00 98.50 969 LEU A O 1
ATOM 7509 N N . ARG A 1 970 ? -23.605 7.333 8.331 1.00 98.31 970 ARG A N 1
ATOM 7510 C CA . ARG A 1 970 ? -23.415 8.220 7.174 1.00 98.31 970 ARG A CA 1
ATOM 7511 C C . ARG A 1 970 ? -23.622 7.471 5.854 1.00 98.31 970 ARG A C 1
ATOM 7513 O O . ARG A 1 970 ? -24.468 7.868 5.057 1.00 98.31 970 ARG A O 1
ATOM 7520 N N . ALA A 1 971 ? -22.902 6.369 5.642 1.00 98.38 971 ALA A N 1
ATOM 7521 C CA . ALA A 1 971 ? -23.027 5.568 4.423 1.00 98.38 971 ALA A CA 1
ATOM 7522 C C . ALA A 1 971 ? -24.425 4.953 4.256 1.00 98.38 971 ALA A C 1
ATOM 7524 O O . ALA A 1 971 ? -24.953 4.934 3.150 1.00 98.38 971 ALA A O 1
ATOM 7525 N N . VAL A 1 972 ? -25.050 4.483 5.339 1.00 97.62 972 VAL A N 1
ATOM 7526 C CA . VAL A 1 972 ? -26.424 3.950 5.344 1.00 97.62 972 VAL A CA 1
ATOM 7527 C C . VAL A 1 972 ? -27.427 4.992 4.829 1.00 97.62 972 VAL A C 1
ATOM 7529 O O . VAL A 1 972 ? -28.301 4.647 4.031 1.00 97.62 972 VAL A O 1
ATOM 7532 N N . ALA A 1 973 ? -27.271 6.259 5.231 1.00 97.81 973 ALA A N 1
ATOM 7533 C CA . ALA A 1 973 ? -28.102 7.367 4.767 1.00 97.81 973 ALA A CA 1
ATOM 7534 C C . ALA A 1 973 ? -27.784 7.788 3.318 1.00 97.81 973 ALA A C 1
ATOM 7536 O O . ALA A 1 973 ? -28.708 7.949 2.519 1.00 97.81 973 ALA A O 1
ATOM 7537 N N . GLU A 1 974 ? -26.502 7.899 2.945 1.00 97.88 974 GLU A N 1
ATOM 7538 C CA . GLU A 1 974 ? -26.067 8.212 1.569 1.00 97.88 974 GLU A CA 1
ATOM 7539 C C . GLU A 1 974 ? -26.526 7.140 0.557 1.00 97.88 974 GLU A C 1
ATOM 7541 O O . GLU A 1 974 ? -27.003 7.475 -0.529 1.00 97.88 974 GLU A O 1
ATOM 7546 N N . LEU A 1 975 ? -26.461 5.857 0.935 1.00 97.12 975 LEU A N 1
ATOM 7547 C CA . LEU A 1 975 ? -26.943 4.703 0.158 1.00 97.12 975 LEU A CA 1
ATOM 7548 C C . LEU A 1 975 ? -28.465 4.494 0.238 1.00 97.12 975 LEU A C 1
ATOM 7550 O O . LEU A 1 975 ? -29.000 3.670 -0.503 1.00 97.12 975 LEU A O 1
ATOM 7554 N N . LYS A 1 976 ? -29.160 5.211 1.131 1.00 96.56 976 LYS A N 1
ATOM 7555 C CA . LYS A 1 976 ? -30.612 5.127 1.371 1.00 96.56 976 LYS A CA 1
ATOM 7556 C C . LYS A 1 976 ? -31.106 3.694 1.624 1.00 96.56 976 LYS A C 1
ATOM 7558 O O . LYS A 1 976 ? -32.082 3.246 1.017 1.00 96.56 976 LYS A O 1
ATOM 7563 N N . LEU A 1 977 ? -30.407 2.949 2.484 1.00 96.19 977 LEU A N 1
ATOM 7564 C CA . LEU A 1 977 ? -30.731 1.540 2.734 1.00 96.19 977 LEU A CA 1
ATOM 7565 C C . LEU A 1 977 ? -32.112 1.391 3.390 1.00 96.19 977 LEU A C 1
ATOM 7567 O O . LEU A 1 977 ? -32.438 2.110 4.330 1.00 96.19 977 LEU A O 1
ATOM 7571 N N . LYS A 1 978 ? -32.898 0.398 2.954 1.00 95.69 978 LYS A N 1
ATOM 7572 C CA . LYS A 1 978 ? -34.268 0.147 3.444 1.00 95.69 978 LYS A CA 1
ATOM 7573 C C . LYS A 1 978 ? -34.337 -0.473 4.854 1.00 95.69 978 LYS A C 1
ATOM 7575 O O . LYS A 1 978 ? -34.984 -1.497 5.054 1.00 95.69 978 LYS A O 1
ATOM 7580 N N . LYS A 1 979 ? -33.633 0.099 5.835 1.00 95.19 979 LYS A N 1
ATOM 7581 C CA . LYS A 1 979 ? -33.551 -0.399 7.218 1.00 95.19 979 LYS A CA 1
ATOM 7582 C C . LYS A 1 979 ? -33.621 0.748 8.229 1.00 95.19 979 LYS A C 1
ATOM 7584 O O . LYS A 1 979 ? -33.131 1.844 7.969 1.00 95.19 979 LYS A O 1
ATOM 7589 N N . ASN A 1 980 ? -34.199 0.480 9.398 1.00 97.56 980 ASN A N 1
ATOM 7590 C CA . ASN A 1 980 ? -34.122 1.379 10.548 1.00 97.56 980 ASN A CA 1
ATOM 7591 C C . ASN A 1 980 ? -32.833 1.063 11.319 1.00 97.56 980 ASN A C 1
ATOM 7593 O O . ASN A 1 980 ? -32.580 -0.100 11.642 1.00 97.56 980 ASN A O 1
ATOM 7597 N N . VAL A 1 981 ? -32.011 2.077 11.588 1.00 98.25 981 VAL A N 1
ATOM 7598 C CA . VAL A 1 981 ? -30.711 1.923 12.256 1.00 98.25 981 VAL A CA 1
ATOM 7599 C C . VAL A 1 981 ? -30.561 2.998 13.328 1.00 98.25 981 VAL A C 1
ATOM 7601 O O . VAL A 1 981 ? -30.791 4.179 13.066 1.00 98.25 981 VAL A O 1
ATOM 7604 N N . VAL A 1 982 ? -30.173 2.585 14.532 1.00 98.69 982 VAL A N 1
ATOM 7605 C CA . VAL A 1 982 ? -29.879 3.467 15.667 1.00 98.69 982 VAL A CA 1
ATOM 7606 C C . VAL A 1 982 ? -28.390 3.371 15.994 1.00 98.69 982 VAL A C 1
ATOM 7608 O O . VAL A 1 982 ? -27.836 2.276 16.005 1.00 98.69 982 VAL A O 1
ATOM 7611 N N . GLY A 1 983 ? -27.735 4.500 16.251 1.00 98.75 983 GLY A N 1
ATOM 7612 C CA . GLY A 1 983 ? -26.348 4.570 16.718 1.00 98.75 983 GLY A CA 1
ATOM 7613 C C . GLY A 1 983 ? -26.277 5.199 18.101 1.00 98.75 983 GLY A C 1
ATOM 7614 O O . GLY A 1 983 ? -26.791 6.297 18.283 1.00 98.75 983 GLY A O 1
ATOM 7615 N N . LEU A 1 984 ? -25.641 4.529 19.062 1.00 98.94 984 LEU A N 1
ATOM 7616 C CA . LEU A 1 984 ? -25.487 5.007 20.439 1.00 98.94 984 LEU A CA 1
ATOM 7617 C C . LEU A 1 984 ? -24.003 5.142 20.786 1.00 98.94 984 LEU A C 1
ATOM 7619 O O . LEU A 1 984 ? -23.237 4.182 20.702 1.00 98.94 984 LEU A O 1
ATOM 7623 N N . ILE A 1 985 ? -23.585 6.349 21.150 1.00 98.88 985 ILE A N 1
ATOM 7624 C CA . ILE A 1 985 ? -22.173 6.716 21.275 1.00 98.88 985 ILE A CA 1
ATOM 7625 C C . ILE A 1 985 ? -21.955 7.451 22.616 1.00 98.88 985 ILE A C 1
ATOM 7627 O O . ILE A 1 985 ? -22.180 8.662 22.699 1.00 98.88 985 ILE A O 1
ATOM 7631 N N . PRO A 1 986 ? -21.541 6.748 23.691 1.00 98.81 986 PRO A N 1
ATOM 7632 C CA . PRO A 1 986 ? -21.010 7.381 24.898 1.00 98.81 986 PRO A CA 1
ATOM 7633 C C . PRO A 1 986 ? -19.603 7.945 24.632 1.00 98.81 986 PRO A C 1
ATOM 7635 O O . PRO A 1 986 ? -18.688 7.200 24.276 1.00 98.81 986 PRO A O 1
ATOM 7638 N N . LEU A 1 987 ? -19.421 9.253 24.829 1.00 98.88 987 LEU A N 1
ATOM 7639 C CA . LEU A 1 987 ? -18.160 9.973 24.627 1.00 98.88 987 LEU A CA 1
ATOM 7640 C C . LEU A 1 987 ? -17.628 10.566 25.931 1.00 98.88 987 LEU A C 1
ATOM 7642 O O . LEU A 1 987 ? -18.355 11.254 26.653 1.00 98.88 987 LEU A O 1
ATOM 7646 N N . THR A 1 988 ? -16.345 10.341 26.205 1.00 98.75 988 THR A N 1
ATOM 7647 C CA . THR A 1 988 ? -15.631 10.898 27.364 1.00 98.75 988 THR A CA 1
ATOM 7648 C C . THR A 1 988 ? -14.112 10.782 27.190 1.00 98.75 988 THR A C 1
ATOM 7650 O O . THR A 1 988 ? -13.643 10.122 26.273 1.00 98.75 988 THR A O 1
ATOM 7653 N N . GLU A 1 989 ? -13.333 11.354 28.103 1.00 98.56 989 GLU A N 1
ATOM 7654 C CA . GLU A 1 989 ? -11.905 11.053 28.285 1.00 98.56 989 GLU A CA 1
ATOM 7655 C C . GLU A 1 989 ? -11.683 10.239 29.573 1.00 98.56 989 GLU A C 1
ATOM 7657 O O . GLU A 1 989 ? -12.490 10.328 30.504 1.00 98.56 989 GLU A O 1
ATOM 7662 N N . ASN A 1 990 ? -10.585 9.480 29.646 1.00 98.62 990 ASN A N 1
ATOM 7663 C CA . ASN A 1 990 ? -10.164 8.722 30.831 1.00 98.62 990 ASN A CA 1
ATOM 7664 C C . ASN A 1 990 ? -8.826 9.262 31.370 1.00 98.62 990 ASN A C 1
ATOM 7666 O O . ASN A 1 990 ? -7.748 8.769 31.027 1.00 98.62 990 ASN A O 1
ATOM 7670 N N . LEU A 1 991 ? -8.899 10.315 32.192 1.00 98.31 991 LEU A N 1
ATOM 7671 C CA . LEU A 1 991 ? -7.735 11.049 32.709 1.00 98.31 991 LEU A CA 1
ATOM 7672 C C . LEU A 1 991 ? -7.534 10.878 34.229 1.00 98.31 991 LEU A C 1
ATOM 7674 O O . LEU A 1 991 ? -8.515 10.836 34.978 1.00 98.31 991 LEU A O 1
ATOM 7678 N N . PRO A 1 992 ? -6.279 10.838 34.722 1.00 98.00 992 PRO A N 1
ATOM 7679 C CA . PRO A 1 992 ? -5.983 10.942 36.148 1.00 98.00 992 PRO A CA 1
ATOM 7680 C C . PRO A 1 992 ? -6.245 12.361 36.674 1.00 98.00 992 PRO A C 1
ATOM 7682 O O . PRO A 1 992 ? -5.686 13.340 36.183 1.00 98.00 992 PRO A O 1
ATOM 7685 N N . SER A 1 993 ? -7.034 12.472 37.741 1.00 97.88 993 SER A N 1
ATOM 7686 C CA . SER A 1 993 ? -7.236 13.716 38.492 1.00 97.88 993 SER A CA 1
ATOM 7687 C C . SER A 1 993 ? -7.677 13.423 39.929 1.00 97.88 993 SER A C 1
ATOM 7689 O O . SER A 1 993 ? -7.958 12.277 40.281 1.00 97.88 993 SER A O 1
ATOM 7691 N N . GLY A 1 994 ? -7.796 14.460 40.765 1.00 97.81 994 GLY A N 1
ATOM 7692 C CA . GLY A 1 994 ? -8.331 14.333 42.129 1.00 97.81 994 GLY A CA 1
ATOM 7693 C C . GLY A 1 994 ? -9.799 13.880 42.211 1.00 97.81 994 GLY A C 1
ATOM 7694 O O . GLY A 1 994 ? -10.258 13.540 43.299 1.00 97.81 994 GLY A O 1
ATOM 7695 N N . HIS A 1 995 ? -10.524 13.852 41.086 1.00 96.38 995 HIS A N 1
ATOM 7696 C CA . HIS A 1 995 ? -11.920 13.404 40.993 1.00 96.38 995 HIS A CA 1
ATOM 7697 C C . HIS A 1 995 ? -12.092 12.075 40.232 1.00 96.38 995 HIS A C 1
ATOM 7699 O O . HIS A 1 995 ? -13.199 11.531 40.202 1.00 96.38 995 HIS A O 1
ATOM 7705 N N . ALA A 1 996 ? -11.015 11.535 39.651 1.00 97.69 996 ALA A N 1
ATOM 7706 C CA . ALA A 1 996 ? -11.037 10.302 38.873 1.00 97.69 996 ALA A CA 1
ATOM 7707 C C . ALA A 1 996 ? -11.504 9.077 39.684 1.00 97.69 996 ALA A C 1
ATOM 7709 O O . ALA A 1 996 ? -11.402 9.023 40.915 1.00 97.69 996 ALA A O 1
ATOM 7710 N N . THR A 1 997 ? -11.989 8.053 38.976 1.00 97.50 997 THR A N 1
ATOM 7711 C CA . THR A 1 997 ? -12.213 6.734 39.586 1.00 97.50 997 THR A CA 1
ATOM 7712 C C . THR A 1 997 ? -10.906 6.154 40.111 1.00 97.50 997 THR A C 1
ATOM 7714 O O . THR A 1 997 ? -9.846 6.352 39.525 1.00 97.50 997 THR A O 1
ATOM 7717 N N . LYS A 1 998 ? -10.984 5.454 41.244 1.00 98.19 998 LYS A N 1
ATOM 7718 C CA . LYS A 1 998 ? -9.837 4.819 41.899 1.00 98.19 998 LYS A CA 1
ATOM 7719 C C . LYS A 1 998 ? -9.974 3.296 41.811 1.00 98.19 998 LYS A C 1
ATOM 7721 O O . LYS A 1 998 ? -11.098 2.810 41.943 1.00 98.19 998 LYS A O 1
ATOM 7726 N N . PRO A 1 999 ? -8.869 2.543 41.678 1.00 98.00 999 PRO A N 1
ATOM 7727 C CA . PRO A 1 999 ? -8.869 1.096 41.861 1.00 98.00 999 PRO A CA 1
ATOM 7728 C C . PRO A 1 999 ? -9.581 0.683 43.160 1.00 98.00 999 PRO A C 1
ATOM 7730 O O . PRO A 1 999 ? -9.237 1.161 44.242 1.00 98.00 999 PRO A O 1
ATOM 7733 N N . GLY A 1 1000 ? -10.590 -0.178 43.037 1.00 95.75 1000 GLY A N 1
ATOM 7734 C CA . GLY A 1 1000 ? -11.448 -0.641 44.129 1.00 95.75 1000 GLY A CA 1
ATOM 7735 C C . GLY A 1 1000 ? -12.727 0.179 44.366 1.00 95.75 1000 GLY A C 1
ATOM 7736 O O . GLY A 1 1000 ? -13.512 -0.196 45.237 1.00 95.75 1000 GLY A O 1
ATOM 7737 N N . ASP A 1 1001 ? -12.980 1.262 43.618 1.00 97.88 1001 ASP A N 1
ATOM 7738 C CA . ASP A 1 1001 ? -14.272 1.967 43.670 1.00 97.88 1001 ASP A CA 1
ATOM 7739 C C . ASP A 1 1001 ? -15.419 1.048 43.203 1.00 97.88 1001 ASP A C 1
ATOM 7741 O O . ASP A 1 1001 ? -15.291 0.303 42.228 1.00 97.88 1001 ASP A O 1
ATOM 7745 N N . LEU A 1 1002 ? -16.570 1.148 43.876 1.00 97.69 1002 LEU A N 1
ATOM 7746 C CA . LEU A 1 1002 ? -17.811 0.472 43.495 1.00 97.69 1002 LEU A CA 1
ATOM 7747 C C . LEU A 1 1002 ? -18.731 1.447 42.750 1.00 97.69 1002 LEU A C 1
ATOM 7749 O O . LEU A 1 1002 ? -19.131 2.471 43.305 1.00 97.69 1002 LEU A O 1
ATOM 7753 N N . VAL A 1 1003 ? -19.109 1.105 41.520 1.00 98.00 1003 VAL A N 1
ATOM 7754 C CA . VAL A 1 1003 ? -20.041 1.883 40.686 1.00 98.00 1003 VAL A CA 1
ATOM 7755 C C . VAL A 1 1003 ? -21.314 1.079 40.412 1.00 98.00 1003 VAL A C 1
ATOM 7757 O O . VAL A 1 1003 ? -21.338 -0.142 40.588 1.00 98.00 1003 VAL A O 1
ATOM 7760 N N . ARG A 1 1004 ? -22.400 1.747 40.006 1.00 98.56 1004 ARG A N 1
ATOM 7761 C CA . ARG A 1 1004 ? -23.667 1.093 39.639 1.00 98.56 1004 ARG A CA 1
ATOM 7762 C C . ARG A 1 1004 ? -24.076 1.503 38.228 1.00 98.56 1004 ARG A C 1
ATOM 7764 O O . ARG A 1 1004 ? -24.161 2.693 37.944 1.00 98.56 1004 ARG A O 1
ATOM 7771 N N . ALA A 1 1005 ? -24.330 0.511 37.384 1.00 98.50 1005 ALA A N 1
ATOM 7772 C CA . ALA A 1 1005 ? -24.800 0.693 36.017 1.00 98.50 1005 ALA A CA 1
ATOM 7773 C C . ALA A 1 1005 ? -26.312 0.975 35.954 1.00 98.50 1005 ALA A C 1
ATOM 7775 O O . ALA A 1 1005 ? -27.052 0.743 36.916 1.00 98.50 1005 ALA A O 1
ATOM 7776 N N . MET A 1 1006 ? -26.776 1.406 34.784 1.00 98.12 1006 MET A N 1
ATOM 7777 C CA . MET A 1 1006 ? -28.160 1.756 34.460 1.00 98.12 1006 MET A CA 1
ATOM 7778 C C . MET A 1 1006 ? -29.161 0.620 34.740 1.00 98.12 1006 MET A C 1
ATOM 7780 O O . MET A 1 1006 ? -30.241 0.873 35.274 1.00 98.12 1006 MET A O 1
ATOM 7784 N N . ASN A 1 1007 ? -28.798 -0.641 34.466 1.00 96.75 1007 ASN A N 1
ATOM 7785 C CA . ASN A 1 1007 ? -29.617 -1.818 34.813 1.00 96.75 1007 ASN A CA 1
ATOM 7786 C C . ASN A 1 1007 ? -29.606 -2.178 36.315 1.00 96.75 1007 ASN A C 1
ATOM 7788 O O . ASN A 1 1007 ? -30.185 -3.185 36.720 1.00 96.75 1007 ASN A O 1
ATOM 7792 N N . GLY A 1 1008 ? -28.931 -1.384 37.146 1.00 97.50 1008 GLY A N 1
ATOM 7793 C CA . GLY A 1 1008 ? -28.833 -1.570 38.586 1.00 97.50 1008 GLY A CA 1
ATOM 7794 C C . GLY A 1 1008 ? -27.703 -2.488 39.055 1.00 97.50 1008 GLY A C 1
ATOM 7795 O O . GLY A 1 1008 ? -27.474 -2.520 40.265 1.00 97.50 1008 GLY A O 1
ATOM 7796 N N . LYS A 1 1009 ? -26.976 -3.189 38.170 1.00 98.06 1009 LYS A N 1
ATOM 7797 C CA . LYS A 1 1009 ? -25.837 -4.042 38.563 1.00 98.06 1009 LYS A CA 1
ATOM 7798 C C . LYS A 1 1009 ? -24.676 -3.218 39.124 1.00 98.06 1009 LYS A C 1
ATOM 7800 O O . LYS A 1 1009 ? -24.423 -2.093 38.689 1.00 98.06 1009 LYS A O 1
ATOM 7805 N N . THR A 1 1010 ? -23.969 -3.785 40.095 1.00 98.38 1010 THR A N 1
ATOM 7806 C CA . THR A 1 1010 ? -22.814 -3.178 40.768 1.00 98.38 1010 THR A CA 1
ATOM 7807 C C . THR A 1 1010 ? -21.493 -3.729 40.236 1.00 98.38 1010 THR A C 1
ATOM 7809 O O . THR A 1 1010 ? -21.341 -4.933 40.041 1.00 98.38 1010 THR A O 1
ATOM 7812 N N . ILE A 1 1011 ? -20.533 -2.838 39.993 1.00 98.56 1011 ILE A N 1
ATOM 7813 C CA . ILE A 1 1011 ? -19.244 -3.146 39.368 1.00 98.56 1011 ILE A CA 1
ATOM 7814 C C . ILE A 1 1011 ? -18.125 -2.630 40.273 1.00 98.56 1011 ILE A C 1
ATOM 7816 O O . ILE A 1 1011 ? -18.088 -1.440 40.584 1.00 98.56 1011 ILE A O 1
ATOM 7820 N N . ILE A 1 1012 ? -17.191 -3.500 40.660 1.00 98.12 1012 ILE A N 1
ATOM 7821 C CA . ILE A 1 1012 ? -15.900 -3.081 41.226 1.00 98.12 1012 ILE A CA 1
ATOM 7822 C C . ILE A 1 1012 ? -14.971 -2.689 40.075 1.00 98.12 1012 ILE A C 1
ATOM 7824 O O . ILE A 1 1012 ? -14.759 -3.481 39.153 1.00 98.12 1012 ILE A O 1
ATOM 7828 N N . VAL A 1 1013 ? -14.404 -1.487 40.144 1.00 98.06 1013 VAL A N 1
ATOM 7829 C CA . VAL A 1 1013 ? -13.412 -0.980 39.189 1.00 98.06 1013 VAL A CA 1
ATOM 7830 C C . VAL A 1 1013 ? -12.012 -1.232 39.751 1.00 98.06 1013 VAL A C 1
ATOM 7832 O O . VAL A 1 1013 ? -11.409 -0.346 40.345 1.00 98.06 1013 VAL A O 1
ATOM 7835 N N . ASP A 1 1014 ? -11.488 -2.453 39.616 1.00 96.56 1014 ASP A N 1
ATOM 7836 C CA . ASP A 1 1014 ? -10.138 -2.801 40.106 1.00 96.56 1014 ASP A CA 1
ATOM 7837 C C . ASP A 1 1014 ? -9.014 -2.269 39.195 1.00 96.56 1014 ASP A C 1
ATOM 7839 O O . ASP A 1 1014 ? -7.869 -2.159 39.631 1.00 96.56 1014 ASP A O 1
ATOM 7843 N N . ASN A 1 1015 ? -9.325 -1.928 37.942 1.00 97.44 1015 ASN A N 1
ATOM 7844 C CA . ASN A 1 1015 ? -8.402 -1.288 37.003 1.00 97.44 1015 ASN A CA 1
ATOM 7845 C C . ASN A 1 1015 ? -9.132 -0.170 36.240 1.00 97.44 1015 ASN A C 1
ATOM 7847 O O . ASN A 1 1015 ? -10.175 -0.433 35.645 1.00 97.44 1015 ASN A O 1
ATOM 7851 N N . THR A 1 1016 ? -8.611 1.061 36.236 1.00 98.31 1016 THR A N 1
ATOM 7852 C CA . THR A 1 1016 ? -9.233 2.178 35.494 1.00 98.31 1016 THR A CA 1
ATOM 7853 C C . THR A 1 1016 ? -8.826 2.239 34.020 1.00 98.31 1016 THR A C 1
ATOM 7855 O O . THR A 1 1016 ? -9.463 2.959 33.265 1.00 98.31 1016 THR A O 1
ATOM 7858 N N . ASP A 1 1017 ? -7.863 1.413 33.601 1.00 97.69 1017 ASP A N 1
ATOM 7859 C CA . ASP A 1 1017 ? -7.482 1.103 32.206 1.00 97.69 1017 ASP A CA 1
ATOM 7860 C C . ASP A 1 1017 ? -8.401 0.021 31.581 1.00 97.69 1017 ASP A C 1
ATOM 7862 O O . ASP A 1 1017 ? -8.019 -0.792 30.740 1.00 97.69 1017 ASP A O 1
ATOM 7866 N N . ALA A 1 1018 ? -9.613 -0.090 32.123 1.00 97.62 1018 ALA A N 1
ATOM 7867 C CA . ALA A 1 1018 ? -10.683 -0.974 31.677 1.00 97.62 1018 ALA A CA 1
ATOM 7868 C C . ALA A 1 1018 ? -12.023 -0.216 31.755 1.00 97.62 1018 ALA A C 1
ATOM 7870 O O . ALA A 1 1018 ? -13.026 -0.706 32.277 1.00 97.62 1018 ALA A O 1
ATOM 7871 N N . GLU A 1 1019 ? -11.988 1.011 31.244 1.00 98.19 1019 GLU A N 1
ATOM 7872 C CA . GLU A 1 1019 ? -13.017 2.048 31.162 1.00 98.19 1019 GLU A CA 1
ATOM 7873 C C . GLU A 1 1019 ? -14.048 1.812 30.048 1.00 98.19 1019 GLU A C 1
ATOM 7875 O O . GLU A 1 1019 ? -15.238 2.046 30.240 1.00 98.19 1019 GLU A O 1
ATOM 7880 N N . GLY A 1 1020 ? -13.632 1.293 28.891 1.00 97.81 1020 GLY A N 1
ATOM 7881 C CA . GLY A 1 1020 ? -14.467 1.202 27.696 1.00 97.81 1020 GLY A CA 1
ATOM 7882 C C . GLY A 1 1020 ? -15.654 0.280 27.923 1.00 97.81 1020 GLY A C 1
ATOM 7883 O O . GLY A 1 1020 ? -16.778 0.585 27.540 1.00 97.81 1020 GLY A O 1
ATOM 7884 N N . ARG A 1 1021 ? -15.434 -0.802 28.675 1.00 98.31 1021 ARG A N 1
ATOM 7885 C CA . ARG A 1 1021 ? -16.507 -1.699 29.116 1.00 98.31 1021 ARG A CA 1
ATOM 7886 C C . ARG A 1 1021 ? -17.450 -1.044 30.130 1.00 98.31 1021 ARG A C 1
ATOM 7888 O O . ARG A 1 1021 ? -18.618 -1.407 30.161 1.00 98.31 1021 ARG A O 1
ATOM 7895 N N . LEU A 1 1022 ? -16.981 -0.071 30.918 1.00 98.75 1022 LEU A N 1
ATOM 7896 C CA . LEU A 1 1022 ? -17.818 0.686 31.857 1.00 98.75 1022 LEU A CA 1
ATOM 7897 C C . LEU A 1 1022 ? -18.746 1.657 31.122 1.00 98.75 1022 LEU A C 1
ATOM 7899 O O . LEU A 1 1022 ? -19.913 1.752 31.498 1.00 98.75 1022 LEU A O 1
ATOM 7903 N N . ILE A 1 1023 ? -18.271 2.339 30.072 1.00 98.81 1023 ILE A N 1
ATOM 7904 C CA . ILE A 1 1023 ? -19.123 3.246 29.281 1.00 98.81 1023 ILE A CA 1
ATOM 7905 C C . ILE A 1 1023 ? -20.089 2.468 28.373 1.00 98.81 1023 ILE A C 1
ATOM 7907 O O . ILE A 1 1023 ? -21.255 2.836 28.240 1.00 98.81 1023 ILE A O 1
ATOM 7911 N N . LEU A 1 1024 ? -19.632 1.344 27.806 1.00 98.88 1024 LEU A N 1
ATOM 7912 C CA . LEU A 1 1024 ? -20.465 0.439 27.013 1.00 98.88 1024 LEU A CA 1
ATOM 7913 C C . LEU A 1 1024 ? -21.536 -0.263 27.855 1.00 98.88 1024 LEU A C 1
ATOM 7915 O O . LEU A 1 1024 ? -22.624 -0.484 27.342 1.00 98.88 1024 LEU A O 1
ATOM 7919 N N . ALA A 1 1025 ? -21.280 -0.582 29.129 1.00 98.75 1025 ALA A N 1
ATOM 7920 C CA . ALA A 1 1025 ? -22.269 -1.212 30.008 1.00 98.75 1025 ALA A CA 1
ATOM 7921 C C . ALA A 1 1025 ? -23.588 -0.420 30.064 1.00 98.75 1025 ALA A C 1
ATOM 7923 O O . ALA A 1 1025 ? -24.661 -0.993 29.877 1.00 98.75 1025 ALA A O 1
ATOM 7924 N N . ASP A 1 1026 ? -23.516 0.901 30.244 1.00 98.81 1026 ASP A N 1
ATOM 7925 C CA . ASP A 1 1026 ? -24.705 1.760 30.279 1.00 98.81 1026 ASP A CA 1
ATOM 7926 C C . ASP A 1 1026 ? -25.307 1.984 28.882 1.00 98.81 1026 ASP A C 1
ATOM 7928 O O . ASP A 1 1026 ? -26.529 1.989 28.732 1.00 98.81 1026 ASP A O 1
ATOM 7932 N N . ALA A 1 1027 ? -24.478 2.087 27.837 1.00 98.75 1027 ALA A N 1
ATOM 7933 C CA . ALA A 1 1027 ? -24.964 2.218 26.463 1.00 98.75 1027 ALA A CA 1
ATOM 7934 C C . ALA A 1 1027 ? -25.677 0.948 25.954 1.00 98.75 1027 ALA A C 1
ATOM 7936 O O . ALA A 1 1027 ? -26.697 1.050 25.275 1.00 98.75 1027 ALA A O 1
ATOM 7937 N N . LEU A 1 1028 ? -25.202 -0.245 26.333 1.00 98.75 1028 LEU A N 1
ATOM 7938 C CA . LEU A 1 1028 ? -25.853 -1.533 26.071 1.00 98.75 1028 LEU A CA 1
ATOM 7939 C C . LEU A 1 1028 ? -27.160 -1.678 26.861 1.00 98.75 1028 LEU A C 1
ATOM 7941 O O . LEU A 1 1028 ? -28.126 -2.223 26.327 1.00 98.75 1028 LEU A O 1
ATOM 7945 N N . CYS A 1 1029 ? -27.236 -1.149 28.089 1.00 98.38 1029 CYS A N 1
ATOM 7946 C CA . CYS A 1 1029 ? -28.504 -1.046 28.819 1.00 98.38 1029 CYS A CA 1
ATOM 7947 C C . CYS A 1 1029 ? -29.504 -0.163 28.060 1.00 98.38 1029 CYS A C 1
ATOM 7949 O O . CYS A 1 1029 ? -30.639 -0.580 27.832 1.00 98.38 1029 CYS A O 1
ATOM 7951 N N . TYR A 1 1030 ? -29.079 1.023 27.614 1.00 98.62 1030 TYR A N 1
ATOM 7952 C CA . TYR A 1 1030 ? -29.948 1.952 26.890 1.00 98.62 1030 TYR A CA 1
ATOM 7953 C C . TYR A 1 1030 ? -30.374 1.430 25.507 1.00 98.62 1030 TYR A C 1
ATOM 7955 O O . TYR A 1 1030 ? -31.525 1.611 25.112 1.00 98.62 1030 TYR A O 1
ATOM 7963 N N . ALA A 1 1031 ? -29.504 0.688 24.813 1.00 98.44 1031 ALA A N 1
ATOM 7964 C CA . ALA A 1 1031 ? -29.796 0.048 23.527 1.00 98.44 1031 ALA A CA 1
ATOM 7965 C C . ALA A 1 1031 ? -31.056 -0.837 23.535 1.00 98.44 1031 ALA A C 1
ATOM 7967 O O . ALA A 1 1031 ? -31.690 -1.004 22.494 1.00 98.44 1031 ALA A O 1
ATOM 7968 N N . GLN A 1 1032 ? -31.442 -1.375 24.696 1.00 96.62 1032 GLN A N 1
ATOM 7969 C CA . GLN A 1 1032 ? -32.626 -2.222 24.850 1.00 96.62 1032 GLN A CA 1
ATOM 7970 C C . GLN A 1 1032 ? -33.945 -1.430 24.907 1.00 96.62 1032 GLN A C 1
ATOM 7972 O O . GLN A 1 1032 ? -34.982 -1.994 24.565 1.00 96.62 1032 GLN A O 1
ATOM 7977 N N . GLU A 1 1033 ? -33.939 -0.128 25.236 1.00 96.44 1033 GLU A N 1
ATOM 7978 C CA . GLU A 1 1033 ? -35.162 0.704 25.203 1.00 96.44 1033 GLU A CA 1
ATOM 7979 C C . GLU A 1 1033 ? -35.758 0.811 23.785 1.00 96.44 1033 GLU A C 1
ATOM 7981 O O . GLU A 1 1033 ? -36.968 0.968 23.621 1.00 96.44 1033 GLU A O 1
ATOM 7986 N N . PHE A 1 1034 ? -34.926 0.646 22.753 1.00 96.50 1034 PHE A N 1
ATOM 7987 C CA . PHE A 1 1034 ? -35.318 0.694 21.341 1.00 96.50 1034 PHE A CA 1
ATOM 7988 C C . PHE A 1 1034 ? -35.961 -0.605 20.821 1.00 96.50 1034 PHE A C 1
ATOM 7990 O O . PHE A 1 1034 ? -36.363 -0.645 19.661 1.00 96.50 1034 PHE A O 1
ATOM 7997 N N . ASN A 1 1035 ? -36.057 -1.657 21.649 1.00 95.75 1035 ASN A N 1
ATOM 7998 C CA . ASN A 1 1035 ? -36.513 -3.004 21.264 1.00 95.75 1035 ASN A CA 1
ATOM 7999 C C . ASN A 1 1035 ? -35.871 -3.506 19.944 1.00 95.75 1035 ASN A C 1
ATOM 8001 O O . ASN A 1 1035 ? -36.581 -3.819 18.984 1.00 95.75 1035 ASN A O 1
ATOM 8005 N N . PRO A 1 1036 ? -34.527 -3.526 19.850 1.00 97.00 1036 PRO A N 1
ATOM 8006 C CA . PRO A 1 1036 ? -33.830 -3.742 18.588 1.00 97.00 1036 PRO A CA 1
ATOM 8007 C C . PRO A 1 1036 ? -33.910 -5.190 18.096 1.00 97.00 1036 PRO A C 1
ATOM 8009 O O . PRO A 1 1036 ? -33.960 -6.132 18.886 1.00 97.00 1036 PRO A O 1
ATOM 8012 N N . ARG A 1 1037 ? -33.816 -5.369 16.773 1.00 96.25 1037 ARG A N 1
ATOM 8013 C CA . ARG A 1 1037 ? -33.696 -6.687 16.126 1.00 96.25 1037 ARG A CA 1
ATOM 8014 C C . ARG A 1 1037 ? -32.427 -7.422 16.573 1.00 96.25 1037 ARG A C 1
ATOM 8016 O O . ARG A 1 1037 ? -32.458 -8.631 16.769 1.00 96.25 1037 ARG A O 1
ATOM 8023 N N . PHE A 1 1038 ? -31.326 -6.686 16.718 1.00 98.00 1038 PHE A N 1
ATOM 8024 C CA . PHE A 1 1038 ? -30.091 -7.115 17.376 1.00 98.00 1038 PHE A CA 1
ATOM 8025 C C . PHE A 1 1038 ? -29.255 -5.892 17.778 1.00 98.00 1038 PHE A C 1
ATOM 8027 O O . PHE A 1 1038 ? -29.475 -4.784 17.274 1.00 98.00 1038 PHE A O 1
ATOM 8034 N N . ILE A 1 1039 ? -28.286 -6.106 18.668 1.00 98.75 1039 ILE A N 1
ATOM 8035 C CA . ILE A 1 1039 ? -27.321 -5.088 19.103 1.00 98.75 1039 ILE A CA 1
ATOM 8036 C C . ILE A 1 1039 ? -25.927 -5.454 18.579 1.00 98.75 1039 ILE A C 1
ATOM 8038 O O . ILE A 1 1039 ? -25.499 -6.597 18.712 1.00 98.75 1039 ILE A O 1
ATOM 8042 N N . LEU A 1 1040 ? -25.199 -4.496 18.006 1.00 98.69 1040 LEU A N 1
ATOM 8043 C CA . LEU A 1 1040 ? -23.802 -4.670 17.593 1.00 98.69 1040 LEU A CA 1
ATOM 8044 C C . LEU A 1 1040 ? -22.959 -3.561 18.226 1.00 98.69 1040 LEU A C 1
ATOM 8046 O O . LEU A 1 1040 ? -23.115 -2.399 17.859 1.00 98.69 1040 LEU A O 1
ATOM 8050 N N . ASP A 1 1041 ? -22.078 -3.894 19.169 1.00 98.75 1041 ASP A N 1
ATOM 8051 C CA . ASP A 1 1041 ? -21.145 -2.923 19.748 1.00 98.75 1041 ASP A CA 1
ATOM 8052 C C . ASP A 1 1041 ? -19.718 -3.054 19.201 1.00 98.75 1041 ASP A C 1
ATOM 8054 O O . ASP A 1 1041 ? -19.270 -4.136 18.820 1.00 98.75 1041 ASP A O 1
ATOM 8058 N N . ILE A 1 1042 ? -19.027 -1.918 19.104 1.00 98.81 1042 ILE A N 1
ATOM 8059 C CA . ILE A 1 1042 ? -17.728 -1.767 18.447 1.00 98.81 1042 ILE A CA 1
ATOM 8060 C C . ILE A 1 1042 ? -16.815 -0.967 19.366 1.00 98.81 1042 ILE A C 1
ATOM 8062 O O . ILE A 1 1042 ? -17.149 0.155 19.767 1.00 98.81 1042 ILE A O 1
ATOM 8066 N N . ALA A 1 1043 ? -15.645 -1.515 19.687 1.00 98.62 1043 ALA A N 1
ATOM 8067 C CA . ALA A 1 1043 ? -14.742 -0.882 20.633 1.00 98.62 1043 ALA A CA 1
ATOM 8068 C C . ALA A 1 1043 ? -13.279 -1.266 20.442 1.00 98.62 1043 ALA A C 1
ATOM 8070 O O . ALA A 1 1043 ? -12.940 -2.424 20.233 1.00 98.62 1043 ALA A O 1
ATOM 8071 N N . THR A 1 1044 ? -12.394 -0.294 20.615 1.00 97.38 1044 THR A N 1
ATOM 8072 C CA . THR A 1 1044 ? -10.978 -0.497 20.929 1.00 97.38 1044 THR A CA 1
ATOM 8073 C C . THR A 1 1044 ? -10.880 -0.968 22.386 1.00 97.38 1044 THR A C 1
ATOM 8075 O O . THR A 1 1044 ? -10.645 -0.181 23.299 1.00 97.38 1044 THR A O 1
ATOM 8078 N N . LEU A 1 1045 ? -11.210 -2.239 22.654 1.00 97.25 1045 LEU A N 1
ATOM 8079 C CA . LEU A 1 1045 ? -11.532 -2.670 24.019 1.00 97.25 1045 LEU A CA 1
ATOM 8080 C C . LEU A 1 1045 ? -10.363 -3.304 24.769 1.00 97.25 1045 LEU A C 1
ATOM 8082 O O . LEU A 1 1045 ? -10.282 -3.141 25.989 1.00 97.25 1045 LEU A O 1
ATOM 8086 N N . THR A 1 1046 ? -9.485 -4.055 24.093 1.00 95.00 1046 THR A N 1
ATOM 8087 C CA . THR A 1 1046 ? -8.360 -4.710 24.777 1.00 95.00 1046 THR A CA 1
ATOM 8088 C C . THR A 1 1046 ? -7.060 -4.762 23.975 1.00 95.00 1046 THR A C 1
ATOM 8090 O O . THR A 1 1046 ? -7.003 -5.274 22.861 1.00 95.00 1046 THR A O 1
ATOM 8093 N N . GLY A 1 1047 ? -5.943 -4.399 24.619 1.00 91.81 1047 GLY A N 1
ATOM 8094 C CA . GLY A 1 1047 ? -4.597 -4.718 24.110 1.00 91.81 1047 GLY A CA 1
ATOM 8095 C C . GLY A 1 1047 ? -4.352 -6.229 23.953 1.00 91.81 1047 GLY A C 1
ATOM 8096 O O . GLY A 1 1047 ? -3.537 -6.652 23.138 1.00 91.81 1047 GLY A O 1
ATOM 8097 N N . ALA A 1 1048 ? -5.128 -7.065 24.656 1.00 94.56 1048 ALA A N 1
ATOM 8098 C CA . ALA A 1 1048 ? -5.159 -8.509 24.435 1.00 94.56 1048 ALA A CA 1
ATOM 8099 C C . ALA A 1 1048 ? -5.615 -8.894 23.011 1.00 94.56 1048 ALA A C 1
ATOM 8101 O O . ALA A 1 1048 ? -5.207 -9.949 22.535 1.00 94.56 1048 ALA A O 1
ATOM 8102 N N . MET A 1 1049 ? -6.382 -8.046 22.311 1.00 95.88 1049 MET A N 1
ATOM 8103 C CA . MET A 1 1049 ? -6.764 -8.275 20.915 1.00 95.88 1049 MET A CA 1
ATOM 8104 C C . MET A 1 1049 ? -5.600 -8.034 19.946 1.00 95.88 1049 MET A C 1
ATOM 8106 O O . MET A 1 1049 ? -5.358 -8.882 19.087 1.00 95.88 1049 MET A O 1
ATOM 8110 N N . ARG A 1 1050 ? -4.806 -6.962 20.151 1.00 91.62 1050 ARG A N 1
ATOM 8111 C CA . ARG A 1 1050 ? -3.528 -6.741 19.430 1.00 91.62 1050 ARG A CA 1
ATOM 8112 C C . ARG A 1 1050 ? -2.610 -7.966 19.572 1.00 91.62 1050 ARG A C 1
ATOM 8114 O O . ARG A 1 1050 ? -1.994 -8.383 18.603 1.00 91.62 1050 ARG A O 1
ATOM 8121 N N . VAL A 1 1051 ? -2.571 -8.595 20.751 1.00 92.94 1051 VAL A N 1
ATOM 8122 C CA . VAL A 1 1051 ? -1.777 -9.818 20.998 1.00 92.94 1051 VAL A CA 1
ATOM 8123 C C . VAL A 1 1051 ? -2.394 -11.085 20.379 1.00 92.94 1051 VAL A C 1
ATOM 8125 O O . VAL A 1 1051 ? -1.658 -12.012 20.051 1.00 92.94 1051 VAL A O 1
ATOM 8128 N N . ALA A 1 1052 ? -3.721 -11.160 20.226 1.00 93.56 1052 ALA A N 1
ATOM 8129 C CA . ALA A 1 1052 ? -4.416 -12.369 19.771 1.00 93.56 1052 ALA A CA 1
ATOM 8130 C C . ALA A 1 1052 ? -4.535 -12.493 18.242 1.00 93.56 1052 ALA A C 1
ATOM 8132 O O . ALA A 1 1052 ? -4.370 -13.593 17.719 1.00 93.56 1052 ALA A O 1
ATOM 8133 N N . LEU A 1 1053 ? -4.845 -11.395 17.543 1.00 92.62 1053 LEU A N 1
ATOM 8134 C CA . LEU A 1 1053 ? -5.115 -11.375 16.094 1.00 92.62 1053 LEU A CA 1
ATOM 8135 C C . LEU A 1 1053 ? -4.270 -10.346 15.326 1.00 92.62 1053 LEU A C 1
ATOM 8137 O O . LEU A 1 1053 ? -4.417 -10.227 14.108 1.00 92.62 1053 LEU A O 1
ATOM 8141 N N . SER A 1 1054 ? -3.407 -9.589 16.017 1.00 89.19 1054 SER A N 1
ATOM 8142 C CA . SER A 1 1054 ? -2.756 -8.402 15.454 1.00 89.19 1054 SER A CA 1
ATOM 8143 C C . SER A 1 1054 ? -3.802 -7.465 14.814 1.00 89.19 1054 SER A C 1
ATOM 8145 O O . SER A 1 1054 ? -4.950 -7.368 15.248 1.00 89.19 1054 SER A O 1
ATOM 8147 N N . ASN A 1 1055 ? -3.395 -6.796 13.752 1.00 88.81 1055 ASN A N 1
ATOM 8148 C CA . ASN A 1 1055 ? -4.153 -6.049 12.757 1.00 88.81 1055 ASN A CA 1
ATOM 8149 C C . ASN A 1 1055 ? -4.814 -6.918 11.663 1.00 88.81 1055 ASN A C 1
ATOM 8151 O O . ASN A 1 1055 ? -5.443 -6.366 10.756 1.00 88.81 1055 ASN A O 1
ATOM 8155 N N . SER A 1 1056 ? -4.713 -8.250 11.696 1.00 89.12 1056 SER A N 1
ATOM 8156 C CA . SER A 1 1056 ? -5.128 -9.092 10.563 1.00 89.12 1056 SER A CA 1
ATOM 8157 C C . SER A 1 1056 ? -6.654 -9.232 10.407 1.00 89.12 1056 SER A C 1
ATOM 8159 O O . SER A 1 1056 ? -7.139 -9.351 9.276 1.00 89.12 1056 SER A O 1
ATOM 8161 N N . ALA A 1 1057 ? -7.413 -9.184 11.511 1.00 94.75 1057 ALA A N 1
ATOM 8162 C CA . ALA A 1 1057 ? -8.880 -9.252 11.549 1.00 94.75 1057 ALA A CA 1
ATOM 8163 C C . ALA A 1 1057 ? -9.460 -8.608 12.829 1.00 94.75 1057 ALA A C 1
ATOM 8165 O O . ALA A 1 1057 ? -8.783 -8.522 13.851 1.00 94.75 1057 ALA A O 1
ATOM 8166 N N . THR A 1 1058 ? -10.731 -8.195 12.792 1.00 98.06 1058 THR A N 1
ATOM 8167 C CA . THR A 1 1058 ? -11.492 -7.770 13.986 1.00 98.06 1058 THR A CA 1
ATOM 8168 C C . THR A 1 1058 ? -11.953 -8.987 14.793 1.00 98.06 1058 THR A C 1
ATOM 8170 O O . THR A 1 1058 ? -12.522 -9.914 14.218 1.00 98.06 1058 THR A O 1
ATOM 8173 N N . GLY A 1 1059 ? -11.777 -8.988 16.117 1.00 98.38 1059 GLY A N 1
ATOM 8174 C CA . GLY A 1 1059 ? -12.250 -10.083 16.972 1.00 98.38 1059 GLY A CA 1
ATOM 8175 C C . GLY A 1 1059 ? -13.733 -9.944 17.325 1.00 98.38 1059 GLY A C 1
ATOM 8176 O O . GLY A 1 1059 ? -14.133 -8.925 17.881 1.00 98.38 1059 GLY A O 1
ATOM 8177 N N . VAL A 1 1060 ? -14.544 -10.967 17.034 1.00 98.75 1060 VAL A N 1
ATOM 8178 C CA . VAL A 1 1060 ? -16.006 -10.948 17.225 1.00 98.75 1060 VAL A CA 1
ATOM 8179 C C . VAL A 1 1060 ? -16.459 -11.948 18.283 1.00 98.75 1060 VAL A C 1
ATOM 8181 O O . VAL A 1 1060 ? -16.210 -13.149 18.174 1.00 98.75 1060 VAL A O 1
ATOM 8184 N N . PHE A 1 1061 ? -17.208 -11.461 19.267 1.00 98.62 1061 PHE A N 1
ATOM 8185 C CA . PHE A 1 1061 ? -17.873 -12.258 20.297 1.00 98.62 1061 PHE A CA 1
ATOM 8186 C C . PHE A 1 1061 ? -19.387 -12.142 20.143 1.00 98.62 1061 PHE A C 1
ATOM 8188 O O . PHE A 1 1061 ? -19.899 -11.053 19.907 1.00 98.62 1061 PHE A O 1
ATOM 8195 N N . THR A 1 1062 ? -20.125 -13.245 20.268 1.00 98.06 1062 THR A N 1
ATOM 8196 C CA . THR A 1 1062 ? -21.575 -13.234 20.019 1.00 98.06 1062 THR A CA 1
ATOM 8197 C C . THR A 1 1062 ? -22.298 -14.451 20.601 1.00 98.06 1062 THR A C 1
ATOM 8199 O O . THR A 1 1062 ? -21.718 -15.536 20.710 1.00 98.06 1062 THR A O 1
ATOM 8202 N N . ASN A 1 1063 ? -23.571 -14.261 20.963 1.00 96.38 1063 ASN A N 1
ATOM 8203 C CA . ASN A 1 1063 ? -24.526 -15.313 21.324 1.00 96.38 1063 ASN A CA 1
ATOM 8204 C C . ASN A 1 1063 ? -25.312 -15.883 20.125 1.00 96.38 1063 ASN A C 1
ATOM 8206 O O . ASN A 1 1063 ? -26.050 -16.845 20.317 1.00 96.38 1063 ASN A O 1
ATOM 8210 N N . ASP A 1 1064 ? -25.159 -15.319 18.927 1.00 96.94 1064 ASP A N 1
ATOM 8211 C CA . ASP A 1 1064 ? -25.907 -15.678 17.720 1.00 96.94 1064 ASP A CA 1
ATOM 8212 C C . ASP A 1 1064 ? -24.985 -16.368 16.691 1.00 96.94 1064 ASP A C 1
ATOM 8214 O O . ASP A 1 1064 ? -23.788 -16.076 16.599 1.00 96.94 1064 ASP A O 1
ATOM 8218 N N . GLY A 1 1065 ? -25.493 -17.372 15.978 1.00 95.69 1065 GLY A N 1
ATOM 8219 C CA . GLY A 1 1065 ? -24.740 -18.094 14.948 1.00 95.69 1065 GLY A CA 1
ATOM 8220 C C . GLY A 1 1065 ? -24.782 -17.375 13.604 1.00 95.69 1065 GLY A C 1
ATOM 8221 O O . GLY A 1 1065 ? -23.743 -17.026 13.043 1.00 95.69 1065 GLY A O 1
ATOM 8222 N N . ASP A 1 1066 ? -26.002 -17.118 13.152 1.00 96.19 1066 ASP A N 1
ATOM 8223 C CA . ASP A 1 1066 ? -26.338 -16.706 11.796 1.00 96.19 1066 ASP A CA 1
ATOM 8224 C C . ASP A 1 1066 ? -25.954 -15.237 11.549 1.00 96.19 1066 ASP A C 1
ATOM 8226 O O . ASP A 1 1066 ? -25.483 -14.886 10.465 1.00 96.19 1066 ASP A O 1
ATOM 8230 N N . LEU A 1 1067 ? -26.058 -14.378 12.575 1.00 95.94 1067 LEU A N 1
ATOM 8231 C CA . LEU A 1 1067 ? -25.558 -12.999 12.518 1.00 95.94 1067 LEU A CA 1
ATOM 8232 C C . LEU A 1 1067 ? -24.031 -12.938 12.370 1.00 95.94 1067 LEU A C 1
ATOM 8234 O O . LEU A 1 1067 ? -23.534 -12.064 11.657 1.00 95.94 1067 LEU A O 1
ATOM 8238 N N . PHE A 1 1068 ? -23.284 -13.857 13.000 1.00 98.00 1068 PHE A N 1
ATOM 8239 C CA . PHE A 1 1068 ? -21.835 -13.929 12.797 1.00 98.00 1068 PHE A CA 1
ATOM 8240 C C . PHE A 1 1068 ? -21.497 -14.391 11.382 1.00 98.00 1068 PHE A C 1
ATOM 8242 O O . PHE A 1 1068 ? -20.639 -13.783 10.749 1.00 98.00 1068 PHE A O 1
ATOM 8249 N N . ASP A 1 1069 ? -22.164 -15.429 10.876 1.00 97.56 1069 ASP A N 1
ATOM 8250 C CA . ASP A 1 1069 ? -21.892 -15.941 9.531 1.00 97.56 1069 ASP A CA 1
ATOM 8251 C C . ASP A 1 1069 ? -22.195 -14.875 8.461 1.00 97.56 1069 ASP A C 1
ATOM 8253 O O . ASP A 1 1069 ? -21.365 -14.633 7.584 1.00 97.56 1069 ASP A O 1
ATOM 8257 N N . ALA A 1 1070 ? -23.294 -14.125 8.603 1.00 97.94 1070 ALA A N 1
ATOM 8258 C CA . ALA A 1 1070 ? -23.599 -12.980 7.742 1.00 97.94 1070 ALA A CA 1
ATOM 8259 C C . ALA A 1 1070 ? -22.569 -11.830 7.851 1.00 97.94 1070 ALA A C 1
ATOM 8261 O O . ALA A 1 1070 ? -22.283 -11.162 6.853 1.00 97.94 1070 ALA A O 1
ATOM 8262 N N . LEU A 1 1071 ? -21.983 -11.596 9.034 1.00 98.31 1071 LEU A N 1
ATOM 8263 C CA . LEU A 1 1071 ? -20.917 -10.604 9.233 1.00 98.31 1071 LEU A CA 1
ATOM 8264 C C . LEU A 1 1071 ? -19.563 -11.079 8.666 1.00 98.31 1071 LEU A C 1
ATOM 8266 O O . LEU A 1 1071 ? -18.832 -10.273 8.086 1.00 98.31 1071 LEU A O 1
ATOM 8270 N N . ARG A 1 1072 ? -19.235 -12.375 8.780 1.00 97.81 1072 ARG A N 1
ATOM 8271 C CA . ARG A 1 1072 ? -18.055 -12.998 8.151 1.00 97.81 1072 ARG A CA 1
ATOM 8272 C C . ARG A 1 1072 ? -18.138 -12.905 6.637 1.00 97.81 1072 ARG A C 1
ATOM 8274 O O . ARG A 1 1072 ? -17.175 -12.480 6.000 1.00 97.81 1072 ARG A O 1
ATOM 8281 N N . ASP A 1 1073 ? -19.281 -13.252 6.061 1.00 97.50 1073 ASP A N 1
ATOM 8282 C CA . ASP A 1 1073 ? -19.468 -13.236 4.611 1.00 97.50 1073 ASP A CA 1
ATOM 8283 C C . ASP A 1 1073 ? -19.397 -11.795 4.069 1.00 97.50 1073 ASP A C 1
ATOM 8285 O O . ASP A 1 1073 ? -18.784 -11.548 3.027 1.00 97.50 1073 ASP A O 1
ATOM 8289 N N . ALA A 1 1074 ? -19.895 -10.810 4.828 1.00 98.19 1074 ALA A N 1
ATOM 8290 C CA . ALA A 1 1074 ? -19.662 -9.395 4.545 1.00 98.19 1074 ALA A CA 1
ATOM 8291 C C . ALA A 1 1074 ? -18.164 -9.019 4.601 1.00 98.19 1074 ALA A C 1
ATOM 8293 O O . ALA A 1 1074 ? -17.665 -8.391 3.667 1.00 98.19 1074 ALA A O 1
ATOM 8294 N N . GLY A 1 1075 ? -17.432 -9.443 5.639 1.00 97.50 1075 GLY A N 1
ATOM 8295 C CA . GLY A 1 1075 ? -15.985 -9.212 5.775 1.00 97.50 1075 GLY A CA 1
ATOM 8296 C C . GLY A 1 1075 ? -15.154 -9.865 4.666 1.00 97.50 1075 GLY A C 1
ATOM 8297 O O . GLY A 1 1075 ? -14.175 -9.295 4.188 1.00 97.50 1075 GLY A O 1
ATOM 8298 N N . THR A 1 1076 ? -15.602 -11.023 4.182 1.00 97.00 1076 THR A N 1
ATOM 8299 C CA . THR A 1 1076 ? -15.002 -11.746 3.055 1.00 97.00 1076 THR A CA 1
ATOM 8300 C C . THR A 1 1076 ? -15.120 -10.951 1.750 1.00 97.00 1076 THR A C 1
ATOM 8302 O O . THR A 1 1076 ? -14.173 -10.894 0.964 1.00 97.00 1076 THR A O 1
ATOM 8305 N N . VAL A 1 1077 ? -16.258 -10.287 1.515 1.00 96.69 1077 VAL A N 1
ATOM 8306 C CA . VAL A 1 1077 ? -16.486 -9.445 0.325 1.00 96.69 1077 VAL A CA 1
ATOM 8307 C C . VAL A 1 1077 ? -15.693 -8.132 0.388 1.00 96.69 1077 VAL A C 1
ATOM 8309 O O . VAL A 1 1077 ? -15.147 -7.685 -0.627 1.00 96.69 1077 VAL A O 1
ATOM 8312 N N . THR A 1 1078 ? -15.588 -7.508 1.564 1.00 97.12 1078 THR A N 1
ATOM 8313 C CA . THR A 1 1078 ? -14.854 -6.241 1.749 1.00 97.12 1078 THR A CA 1
ATOM 8314 C C . THR A 1 1078 ? -13.338 -6.406 1.878 1.00 97.12 1078 THR A C 1
ATOM 8316 O O . THR A 1 1078 ? -12.624 -5.409 1.751 1.00 97.12 1078 THR A O 1
ATOM 8319 N N . GLY A 1 1079 ? -12.851 -7.622 2.148 1.00 94.38 1079 GLY A N 1
ATOM 8320 C CA . GLY A 1 1079 ? -11.462 -7.892 2.544 1.00 94.38 1079 GLY A CA 1
ATOM 8321 C C . GLY A 1 1079 ? -11.149 -7.486 3.992 1.00 94.38 1079 GLY A C 1
ATOM 8322 O O . GLY A 1 1079 ? -10.072 -7.779 4.508 1.00 94.38 1079 GLY A O 1
ATOM 8323 N N . ASP A 1 1080 ? -12.086 -6.832 4.683 1.00 95.62 1080 ASP A N 1
ATOM 8324 C CA . ASP A 1 1080 ? -11.892 -6.314 6.034 1.00 95.62 1080 ASP A CA 1
ATOM 8325 C C . ASP A 1 1080 ? -12.421 -7.323 7.064 1.00 95.62 1080 ASP A C 1
ATOM 8327 O O . ASP A 1 1080 ? -13.551 -7.245 7.561 1.00 95.62 1080 ASP A O 1
ATOM 8331 N N . ARG A 1 1081 ? -11.574 -8.336 7.282 1.00 95.62 1081 ARG A N 1
ATOM 8332 C CA . ARG A 1 1081 ? -11.874 -9.594 7.974 1.00 95.62 1081 ARG A CA 1
ATOM 8333 C C . ARG A 1 1081 ? -12.370 -9.427 9.409 1.00 95.62 1081 ARG A C 1
ATOM 8335 O O . ARG A 1 1081 ? -11.893 -8.586 10.176 1.00 95.62 1081 ARG A O 1
ATOM 8342 N N . VAL A 1 1082 ? -13.245 -10.350 9.793 1.00 97.75 1082 VAL A N 1
ATOM 8343 C CA . VAL A 1 1082 ? -13.713 -10.592 11.162 1.00 97.75 1082 VAL A CA 1
ATOM 8344 C C . VAL A 1 1082 ? -13.394 -12.036 11.555 1.00 97.75 1082 VAL A C 1
ATOM 8346 O O . VAL A 1 1082 ? -13.395 -12.911 10.698 1.00 97.75 1082 V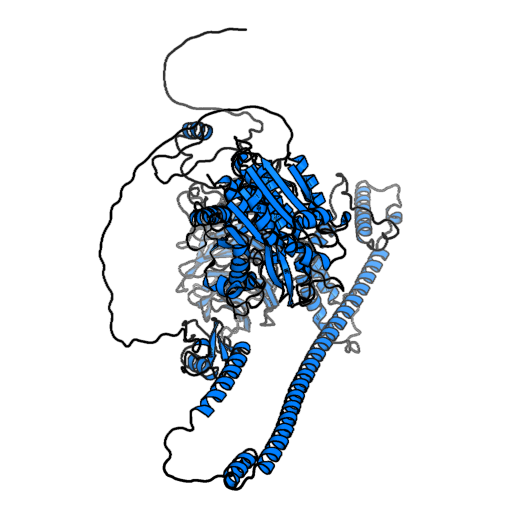AL A O 1
ATOM 8349 N N . TRP A 1 1083 ? -13.131 -12.305 12.834 1.00 97.81 1083 TRP A N 1
ATOM 8350 C CA . TRP A 1 1083 ? -12.802 -13.647 13.324 1.00 97.81 1083 TRP A CA 1
ATOM 8351 C C . TRP A 1 1083 ? -13.521 -13.957 14.638 1.00 97.81 1083 TRP A C 1
ATOM 8353 O O . TRP A 1 1083 ? -13.518 -13.136 15.557 1.00 97.81 1083 TRP A O 1
ATOM 8363 N N . ARG A 1 1084 ? -14.143 -15.138 14.755 1.00 98.12 1084 ARG A N 1
ATOM 8364 C CA . ARG A 1 1084 ? -14.948 -15.491 15.936 1.00 98.12 1084 ARG A CA 1
ATOM 8365 C C . ARG A 1 1084 ? -14.074 -15.868 17.129 1.00 98.12 1084 ARG A C 1
ATOM 8367 O O . ARG A 1 1084 ? -13.166 -16.688 17.017 1.00 98.12 1084 ARG A O 1
ATOM 8374 N N . LEU A 1 1085 ? -14.413 -15.334 18.297 1.00 98.12 1085 LEU A N 1
ATOM 8375 C CA . LEU A 1 1085 ? -13.768 -15.629 19.572 1.00 98.12 1085 LEU A CA 1
ATOM 8376 C C . LEU A 1 1085 ? -14.788 -16.120 20.622 1.00 98.12 1085 LEU A C 1
ATOM 8378 O O . LEU A 1 1085 ? -15.989 -15.847 20.519 1.00 98.12 1085 LEU A O 1
ATOM 8382 N N . PRO A 1 1086 ? -14.346 -16.914 21.617 1.00 97.19 1086 PRO A N 1
ATOM 8383 C CA . PRO A 1 1086 ? -15.253 -17.684 22.463 1.00 97.19 1086 PRO A CA 1
ATOM 8384 C C . PRO A 1 1086 ? -15.955 -16.850 23.544 1.00 97.19 1086 PRO A C 1
ATOM 8386 O O . PRO A 1 1086 ? -15.352 -16.451 24.541 1.00 97.19 1086 PRO A O 1
ATOM 8389 N N . LEU A 1 1087 ? -17.274 -16.693 23.413 1.00 96.38 1087 LEU A N 1
ATOM 8390 C CA . LEU A 1 1087 ? -18.155 -16.150 24.455 1.00 96.38 1087 LEU A CA 1
ATOM 8391 C C . LEU A 1 1087 ? -18.616 -17.267 25.419 1.00 96.38 1087 LEU A C 1
ATOM 8393 O O . LEU A 1 1087 ? -19.793 -17.612 25.495 1.00 96.38 1087 LEU A O 1
ATOM 8397 N N . TRP A 1 1088 ? -17.670 -17.905 26.114 1.00 95.88 1088 TRP A N 1
ATOM 8398 C CA . TRP A 1 1088 ? -17.958 -19.027 27.020 1.00 95.88 1088 TRP A CA 1
ATOM 8399 C C . TRP A 1 1088 ? -18.294 -18.582 28.449 1.00 95.88 1088 TRP A C 1
ATOM 8401 O O . TRP A 1 1088 ? -17.616 -17.725 29.013 1.00 95.88 1088 TRP A O 1
ATOM 8411 N N . GLN A 1 1089 ? -19.237 -19.288 29.089 1.00 95.94 1089 GLN A N 1
ATOM 8412 C CA . GLN A 1 1089 ? -19.615 -19.110 30.503 1.00 95.94 1089 GLN A CA 1
ATOM 8413 C C . GLN A 1 1089 ? -18.414 -19.154 31.467 1.00 95.94 1089 GLN A C 1
ATOM 8415 O O . GLN A 1 1089 ? -18.446 -18.506 32.508 1.00 95.94 1089 GLN A O 1
ATOM 8420 N N . HIS A 1 1090 ? -17.337 -19.868 31.113 1.00 95.50 1090 HIS A N 1
ATOM 8421 C CA . HIS A 1 1090 ? -16.076 -19.850 31.859 1.00 95.50 1090 HIS A CA 1
ATOM 8422 C C . HIS A 1 1090 ? -15.580 -18.419 32.120 1.00 95.50 1090 HIS A C 1
ATOM 8424 O O . HIS A 1 1090 ? -15.256 -18.095 33.258 1.00 95.50 1090 HIS A O 1
ATOM 8430 N N . PHE A 1 1091 ? -15.568 -17.556 31.102 1.00 96.50 1091 PHE A N 1
ATOM 8431 C CA . PHE A 1 1091 ? -15.086 -16.181 31.230 1.00 96.50 1091 PHE A CA 1
ATOM 8432 C C . PHE A 1 1091 ? -16.066 -15.297 32.011 1.00 96.50 1091 PHE A C 1
ATOM 8434 O O . PHE A 1 1091 ? -15.629 -14.449 32.787 1.00 96.50 1091 PHE A O 1
ATOM 8441 N N . THR A 1 1092 ? -17.376 -15.540 31.882 1.00 96.25 1092 THR A N 1
ATOM 8442 C CA . THR A 1 1092 ? -18.411 -14.887 32.703 1.00 96.25 1092 THR A CA 1
ATOM 8443 C C . THR A 1 1092 ? -18.226 -15.221 34.183 1.00 96.25 1092 THR A C 1
ATOM 8445 O O . THR A 1 1092 ? -18.324 -14.339 35.032 1.00 96.25 1092 THR A O 1
ATOM 8448 N N . ASP A 1 1093 ? -17.888 -16.470 34.510 1.00 95.81 1093 ASP A N 1
ATOM 8449 C CA . ASP A 1 1093 ? -17.646 -16.916 35.886 1.00 95.81 1093 ASP A CA 1
ATOM 8450 C C . ASP A 1 1093 ? -16.404 -16.255 36.519 1.00 95.81 1093 ASP A C 1
ATOM 8452 O O . ASP A 1 1093 ? -16.393 -16.023 37.731 1.00 95.81 1093 ASP A O 1
ATOM 8456 N N . GLU A 1 1094 ? -15.385 -15.897 35.724 1.00 95.38 1094 GLU A N 1
ATOM 8457 C CA . GLU A 1 1094 ? -14.212 -15.142 36.199 1.00 95.38 1094 GLU A CA 1
ATOM 8458 C C . GLU A 1 1094 ? -14.551 -13.692 36.597 1.00 95.38 1094 GLU A C 1
ATOM 8460 O O . GLU A 1 1094 ? -13.961 -13.181 37.549 1.00 95.38 1094 GLU A O 1
ATOM 8465 N N . VAL A 1 1095 ? -15.493 -13.038 35.898 1.00 95.88 1095 VAL A N 1
ATOM 8466 C CA . VAL A 1 1095 ? -15.901 -11.633 36.149 1.00 95.88 1095 VAL A CA 1
ATOM 8467 C C . VAL A 1 1095 ? -17.148 -11.480 37.032 1.00 95.88 1095 VAL A C 1
ATOM 8469 O O . VAL A 1 1095 ? -17.453 -10.363 37.443 1.00 95.88 1095 VAL A O 1
ATOM 8472 N N . THR A 1 1096 ? -17.843 -12.580 37.355 1.00 95.50 1096 THR A N 1
ATOM 8473 C CA . THR A 1 1096 ? -19.030 -12.609 38.238 1.00 95.50 1096 THR A CA 1
ATOM 8474 C C . THR A 1 1096 ? -18.812 -13.496 39.471 1.00 95.50 1096 THR A C 1
ATOM 8476 O O . THR A 1 1096 ? -18.519 -12.998 40.553 1.00 95.50 1096 THR A O 1
ATOM 8479 N N . LYS A 1 1097 ? -18.890 -14.829 39.340 1.00 92.31 1097 LYS A N 1
ATOM 8480 C CA . LYS A 1 1097 ? -18.924 -15.791 40.465 1.00 92.31 1097 LYS A CA 1
ATOM 8481 C C . LYS A 1 1097 ? -17.693 -15.766 41.379 1.00 92.31 1097 LYS A C 1
ATOM 8483 O O . LYS A 1 1097 ? -17.786 -16.203 42.525 1.00 92.31 1097 LYS A O 1
ATOM 8488 N N . LYS A 1 1098 ? -16.539 -15.300 40.892 1.00 87.06 1098 LYS A N 1
ATOM 8489 C CA . LYS A 1 1098 ? -15.312 -15.143 41.699 1.00 87.06 1098 LYS A CA 1
ATOM 8490 C C . LYS A 1 1098 ? -15.205 -13.794 42.420 1.00 87.06 1098 LYS A C 1
ATOM 8492 O O . LYS A 1 1098 ? -14.301 -13.616 43.239 1.00 87.06 1098 LYS A O 1
ATOM 8497 N N . VAL A 1 1099 ? -16.111 -12.861 42.142 1.00 88.69 1099 VAL A N 1
ATOM 8498 C CA . VAL A 1 1099 ? -16.188 -11.548 42.787 1.00 88.69 1099 VAL A CA 1
ATOM 8499 C C . VAL A 1 1099 ? -16.866 -11.685 44.152 1.00 88.69 1099 VAL A C 1
ATOM 8501 O O . VAL A 1 1099 ? -17.714 -12.549 44.368 1.00 88.69 1099 VAL A O 1
ATOM 8504 N N . LYS A 1 1100 ? -16.463 -10.851 45.114 1.00 85.81 1100 LYS A N 1
ATOM 8505 C CA . LYS A 1 1100 ? -17.044 -10.806 46.461 1.00 85.81 1100 LYS A CA 1
ATOM 8506 C C . LYS A 1 1100 ? -17.442 -9.370 46.781 1.00 85.81 1100 LYS A C 1
ATOM 8508 O O . LYS A 1 1100 ? -16.594 -8.487 46.717 1.00 85.81 1100 LYS A O 1
ATOM 8513 N N . GLY A 1 1101 ? -18.705 -9.157 47.151 1.00 85.44 1101 GLY A N 1
ATOM 8514 C CA . GLY A 1 1101 ? -19.233 -7.846 47.557 1.00 85.44 1101 GLY A CA 1
ATOM 8515 C C . GLY A 1 1101 ? -19.823 -6.978 46.437 1.00 85.44 1101 GLY A C 1
ATOM 8516 O O . GLY A 1 1101 ? -20.277 -5.878 46.730 1.00 85.44 1101 GLY A O 1
ATOM 8517 N N . ALA A 1 1102 ? -19.850 -7.463 45.193 1.00 95.12 1102 ALA A N 1
ATOM 8518 C CA . ALA A 1 1102 ? -20.478 -6.810 44.042 1.00 95.12 1102 ALA A CA 1
ATOM 8519 C C . ALA A 1 1102 ? -20.967 -7.858 43.031 1.00 95.12 1102 ALA A C 1
ATOM 8521 O O . ALA A 1 1102 ? -20.565 -9.021 43.116 1.00 95.12 1102 ALA A O 1
ATOM 8522 N N . ASP A 1 1103 ? -21.799 -7.440 42.075 1.00 97.12 1103 ASP A N 1
ATOM 8523 C CA . ASP A 1 1103 ? -22.319 -8.313 41.013 1.00 97.12 1103 ASP A CA 1
ATOM 8524 C C . ASP A 1 1103 ? -21.242 -8.639 39.958 1.00 97.12 1103 ASP A C 1
ATOM 8526 O O . ASP A 1 1103 ? -21.191 -9.758 39.445 1.00 97.12 1103 ASP A O 1
ATOM 8530 N N . LEU A 1 1104 ? -20.366 -7.670 39.650 1.00 96.81 1104 LEU A N 1
ATOM 8531 C CA . LEU A 1 1104 ? -19.243 -7.805 38.717 1.00 96.81 1104 LEU A CA 1
ATOM 8532 C C . LEU A 1 1104 ? -17.954 -7.149 39.228 1.00 96.81 1104 LEU A C 1
ATOM 8534 O O . LEU A 1 1104 ? -17.953 -6.269 40.091 1.00 96.81 1104 LEU A O 1
ATOM 8538 N N . ASN A 1 1105 ? -16.846 -7.516 38.589 1.00 97.31 1105 ASN A N 1
ATOM 8539 C CA . ASN A 1 1105 ? -15.588 -6.779 38.597 1.00 97.31 1105 ASN A CA 1
ATOM 8540 C C . ASN A 1 1105 ? -15.204 -6.463 37.146 1.00 97.31 1105 ASN A C 1
ATOM 8542 O O . ASN A 1 1105 ? -15.374 -7.312 36.268 1.00 97.31 1105 ASN A O 1
ATOM 8546 N N . ASN A 1 1106 ? -14.713 -5.253 36.872 1.00 97.06 1106 ASN A N 1
ATOM 8547 C CA . ASN A 1 1106 ? -14.377 -4.852 35.508 1.00 97.06 1106 ASN A CA 1
ATOM 8548 C C . ASN A 1 1106 ? -13.143 -5.582 34.943 1.00 97.06 1106 ASN A C 1
ATOM 8550 O O . ASN A 1 1106 ? -12.980 -5.626 33.722 1.00 97.06 1106 ASN A O 1
ATOM 8554 N N . ILE A 1 1107 ? -12.323 -6.223 35.784 1.00 95.06 1107 ILE A N 1
ATOM 8555 C CA . ILE A 1 1107 ? -11.206 -7.072 35.359 1.00 95.06 1107 ILE A CA 1
ATOM 8556 C C . ILE A 1 1107 ? -11.244 -8.459 36.022 1.00 95.06 1107 ILE A C 1
ATOM 8558 O O . ILE A 1 1107 ? -11.458 -8.617 37.224 1.00 95.06 1107 ILE A O 1
ATOM 8562 N N . ALA A 1 1108 ? -11.003 -9.498 35.222 1.00 91.88 1108 ALA A N 1
ATOM 8563 C CA . ALA A 1 1108 ? -10.835 -10.858 35.718 1.00 91.88 1108 ALA A CA 1
ATOM 8564 C C . ALA A 1 1108 ? -9.448 -11.042 36.354 1.00 91.88 1108 ALA A C 1
ATOM 8566 O O . ALA A 1 1108 ? -8.448 -10.535 35.851 1.00 91.88 1108 ALA A O 1
ATOM 8567 N N . LYS A 1 1109 ? -9.365 -11.836 37.428 1.00 84.75 1109 LYS A N 1
ATOM 8568 C CA . LYS A 1 1109 ? -8.096 -12.132 38.132 1.00 84.75 1109 LYS A CA 1
ATOM 8569 C C . LYS A 1 1109 ? -7.394 -13.401 37.616 1.00 84.75 1109 LYS A C 1
ATOM 8571 O O . LYS A 1 1109 ? -6.478 -13.914 38.257 1.00 84.75 1109 LYS A O 1
ATOM 8576 N N . CYS A 1 1110 ? -7.828 -13.917 36.465 1.00 82.88 1110 CYS A N 1
ATOM 8577 C CA . CYS A 1 1110 ? -7.212 -15.040 35.761 1.00 82.88 1110 CYS A CA 1
ATOM 8578 C C . CYS A 1 1110 ? -6.000 -14.601 34.918 1.00 82.88 1110 CYS A C 1
ATOM 8580 O O . CYS A 1 1110 ? -5.854 -13.433 34.563 1.00 82.88 1110 CYS A O 1
ATOM 8582 N N . LYS A 1 1111 ? -5.122 -15.548 34.566 1.00 77.88 1111 LYS A N 1
ATOM 8583 C CA . LYS A 1 1111 ? -4.022 -15.308 33.618 1.00 77.88 1111 LYS A CA 1
ATOM 8584 C C . LYS A 1 1111 ? -4.473 -15.669 32.200 1.00 77.88 1111 LYS A C 1
ATOM 8586 O O . LYS A 1 1111 ? -4.774 -16.830 31.943 1.00 77.88 1111 LYS A O 1
ATOM 8591 N N . GLY A 1 1112 ? -4.461 -14.693 31.292 1.00 87.00 1112 GLY A N 1
ATOM 8592 C CA . GLY A 1 1112 ? -4.910 -14.855 29.903 1.00 87.00 1112 GLY A CA 1
ATOM 8593 C C . GLY A 1 1112 ? -6.413 -14.608 29.711 1.00 87.00 1112 GLY A C 1
ATOM 8594 O O . GLY A 1 1112 ? -7.139 -14.359 30.670 1.00 87.00 1112 GLY A O 1
ATOM 8595 N N . GLY A 1 1113 ? -6.874 -14.640 28.454 1.00 92.81 1113 GLY A N 1
ATOM 8596 C CA . GLY A 1 1113 ? -8.293 -14.453 28.109 1.00 92.81 1113 GLY A CA 1
ATOM 8597 C C . GLY A 1 1113 ? -8.826 -13.020 28.263 1.00 92.81 1113 GLY A C 1
ATOM 8598 O O . GLY A 1 1113 ? -10.022 -12.839 28.485 1.00 92.81 1113 GLY A O 1
ATOM 8599 N N . GLY A 1 1114 ? -7.973 -11.993 28.147 1.00 95.00 1114 GLY A N 1
ATOM 8600 C CA . GLY A 1 1114 ? -8.345 -10.591 28.402 1.00 95.00 1114 GLY A CA 1
ATOM 8601 C C . GLY A 1 1114 ? -9.538 -10.092 27.573 1.00 95.00 1114 GLY A C 1
ATOM 8602 O O . GLY A 1 1114 ? -10.496 -9.569 28.135 1.00 95.00 1114 GLY A O 1
ATOM 8603 N N . SER A 1 1115 ? -9.539 -10.326 26.259 1.00 97.12 1115 SER A N 1
ATOM 8604 C CA . SER A 1 1115 ? -10.662 -9.964 25.374 1.00 97.12 1115 SER A CA 1
ATOM 8605 C C . SER A 1 1115 ? -11.915 -10.802 25.648 1.00 97.12 1115 SER A C 1
ATOM 8607 O O . SER A 1 1115 ? -13.026 -10.286 25.649 1.00 97.12 1115 SER A O 1
ATOM 8609 N N . CYS A 1 1116 ? -11.745 -12.089 25.969 1.00 98.00 1116 CYS A N 1
ATOM 8610 C CA . CYS A 1 1116 ? -12.861 -12.999 26.250 1.00 98.00 1116 CYS A CA 1
ATOM 8611 C C . CYS A 1 1116 ? -13.579 -12.635 27.560 1.00 98.00 1116 CYS A C 1
ATOM 8613 O O . CYS A 1 1116 ? -14.803 -12.682 27.638 1.00 98.00 1116 CYS A O 1
ATOM 8615 N N . THR A 1 1117 ? -12.825 -12.216 28.578 1.00 97.75 1117 THR A N 1
ATOM 8616 C CA . THR A 1 1117 ? -13.368 -11.713 29.852 1.00 97.75 1117 THR A CA 1
ATOM 8617 C C . THR A 1 1117 ? -13.941 -10.299 29.728 1.00 97.75 1117 THR A C 1
ATOM 8619 O O . THR A 1 1117 ? -14.910 -9.986 30.414 1.00 97.75 1117 THR A O 1
ATOM 8622 N N . ALA A 1 1118 ? -13.433 -9.468 28.809 1.00 98.06 1118 ALA A N 1
ATOM 8623 C CA . ALA A 1 1118 ? -14.052 -8.189 28.453 1.00 98.06 1118 ALA A CA 1
ATOM 8624 C C . ALA A 1 1118 ? -15.422 -8.382 27.777 1.00 98.06 1118 ALA A C 1
ATOM 8626 O O . ALA A 1 1118 ? -16.413 -7.805 28.222 1.00 98.06 1118 ALA A O 1
ATOM 8627 N N . ALA A 1 1119 ? -15.508 -9.261 26.774 1.00 98.38 1119 ALA A N 1
ATOM 8628 C CA . ALA A 1 1119 ? -16.769 -9.617 26.127 1.00 98.38 1119 ALA A CA 1
ATOM 8629 C C . ALA A 1 1119 ? -17.756 -10.276 27.109 1.00 98.38 1119 ALA A C 1
ATOM 8631 O O . ALA A 1 1119 ? -18.941 -9.951 27.124 1.00 98.38 1119 ALA A O 1
ATOM 8632 N N . ALA A 1 1120 ? -17.274 -11.157 27.990 1.00 97.81 1120 ALA A N 1
ATOM 8633 C CA . ALA A 1 1120 ? -18.104 -11.771 29.023 1.00 97.81 1120 ALA A CA 1
ATOM 8634 C C . ALA A 1 1120 ? -18.623 -10.767 30.071 1.00 97.81 1120 ALA A C 1
ATOM 8636 O O . ALA A 1 1120 ? -19.716 -10.966 30.597 1.00 97.81 1120 ALA A O 1
ATOM 8637 N N . PHE A 1 1121 ? -17.885 -9.684 30.343 1.00 98.50 1121 PHE A N 1
ATOM 8638 C CA . PHE A 1 1121 ? -18.373 -8.558 31.141 1.00 98.50 1121 PHE A CA 1
ATOM 8639 C C . PHE A 1 1121 ? -19.471 -7.784 30.394 1.00 98.50 1121 PHE A C 1
ATOM 8641 O O . PHE A 1 1121 ? -20.532 -7.549 30.963 1.00 98.50 1121 PHE A O 1
ATOM 8648 N N . LEU A 1 1122 ? -19.268 -7.437 29.114 1.00 98.62 1122 LEU A N 1
ATOM 8649 C CA . LEU A 1 1122 ? -20.280 -6.732 28.309 1.00 98.62 1122 LEU A CA 1
ATOM 8650 C C . LEU A 1 1122 ? -21.589 -7.525 28.180 1.00 98.62 1122 LEU A C 1
ATOM 8652 O O . LEU A 1 1122 ? -22.676 -6.952 28.279 1.00 98.62 1122 LEU A O 1
ATOM 8656 N N . ARG A 1 1123 ? -21.494 -8.855 28.042 1.00 97.56 1123 ARG A N 1
ATOM 8657 C CA . ARG A 1 1123 ? -22.647 -9.760 27.916 1.00 97.56 1123 ARG A CA 1
ATOM 8658 C C . ARG A 1 1123 ? -23.659 -9.618 29.054 1.00 97.56 1123 ARG A C 1
ATOM 8660 O O . ARG A 1 1123 ? -24.853 -9.799 28.825 1.00 97.56 1123 ARG A O 1
ATOM 8667 N N . GLU A 1 1124 ? -23.197 -9.282 30.256 1.00 97.88 1124 GLU A N 1
ATOM 8668 C CA . GLU A 1 1124 ? -24.036 -9.104 31.443 1.00 97.88 1124 GLU A CA 1
ATOM 8669 C C . GLU A 1 1124 ? -24.904 -7.831 31.405 1.00 97.88 1124 GLU A C 1
ATOM 8671 O O . GLU A 1 1124 ? -25.798 -7.686 32.244 1.00 97.88 1124 GLU A O 1
ATOM 8676 N N . PHE A 1 1125 ? -24.691 -6.928 30.445 1.00 98.19 1125 PHE A N 1
ATOM 8677 C CA . PHE A 1 1125 ? -25.489 -5.709 30.263 1.00 98.19 1125 PHE A CA 1
ATOM 8678 C C . PHE A 1 1125 ? -26.527 -5.821 29.140 1.00 98.19 1125 PHE A C 1
ATOM 8680 O O . PHE A 1 1125 ? -27.368 -4.936 29.001 1.00 98.19 1125 PHE A O 1
ATOM 8687 N N . VAL A 1 1126 ? -26.540 -6.941 28.410 1.00 97.25 1126 VAL A N 1
ATOM 8688 C CA . VAL A 1 1126 ? -27.524 -7.271 27.368 1.00 97.25 1126 VAL A CA 1
ATOM 8689 C C . VAL A 1 1126 ? -28.485 -8.350 27.878 1.00 97.25 1126 VAL A C 1
ATOM 8691 O O . VAL A 1 1126 ? -28.045 -9.335 28.476 1.00 97.25 1126 VAL A O 1
ATOM 8694 N N . ALA A 1 1127 ? -29.791 -8.211 27.627 1.00 93.75 1127 ALA A N 1
ATOM 8695 C CA . ALA A 1 1127 ? -30.786 -9.236 27.943 1.00 93.75 1127 ALA A CA 1
ATOM 8696 C C . ALA A 1 1127 ? -30.427 -10.607 27.342 1.00 93.75 1127 ALA A C 1
ATOM 8698 O O . ALA A 1 1127 ? -29.711 -10.723 26.343 1.00 93.75 1127 ALA A O 1
ATOM 8699 N N . LYS A 1 1128 ? -30.898 -11.687 27.975 1.00 88.19 1128 LYS A N 1
ATOM 8700 C CA . LYS A 1 1128 ? -30.480 -13.050 27.609 1.00 88.19 1128 LYS A CA 1
ATOM 8701 C C . LYS A 1 1128 ? -30.875 -13.416 26.181 1.00 88.19 1128 LYS A C 1
ATOM 8703 O O . LYS A 1 1128 ? -30.043 -13.969 25.466 1.00 88.19 1128 LYS A O 1
ATOM 8708 N N . ASP A 1 1129 ? -32.074 -13.025 25.775 1.00 89.81 1129 ASP A N 1
ATOM 8709 C CA . ASP A 1 1129 ? -32.709 -13.476 24.536 1.00 89.81 1129 ASP A CA 1
ATOM 8710 C C . ASP A 1 1129 ? -32.549 -12.476 23.372 1.00 89.81 1129 ASP A C 1
ATOM 8712 O O . ASP A 1 1129 ? -33.031 -12.720 22.271 1.00 89.81 1129 ASP A O 1
ATOM 8716 N N . THR A 1 1130 ? -31.847 -11.356 23.590 1.00 95.44 1130 THR A N 1
ATOM 8717 C CA . THR A 1 1130 ? -31.499 -10.388 22.537 1.00 95.44 1130 THR A CA 1
ATOM 8718 C C . THR A 1 1130 ? -30.264 -10.867 21.761 1.00 95.44 1130 THR A C 1
ATOM 8720 O O . THR A 1 1130 ? -29.222 -11.104 22.386 1.00 95.44 1130 THR A O 1
ATOM 8723 N N . PRO A 1 1131 ? -30.319 -10.981 20.421 1.00 97.75 1131 PRO A N 1
ATOM 8724 C CA . PRO A 1 1131 ? -29.139 -11.266 19.610 1.00 97.75 1131 PRO A CA 1
ATOM 8725 C C . PRO A 1 1131 ? -28.126 -10.118 19.689 1.00 97.75 1131 PRO A C 1
ATOM 8727 O O . PRO A 1 1131 ? -28.490 -8.940 19.609 1.00 97.75 1131 PRO A O 1
ATOM 8730 N N . TRP A 1 1132 ? -26.851 -10.454 19.878 1.00 98.50 1132 TRP A N 1
ATOM 8731 C CA . TRP A 1 1132 ? -25.801 -9.487 20.178 1.00 98.50 1132 TRP A CA 1
ATOM 8732 C C . TRP A 1 1132 ? -24.442 -9.882 19.598 1.00 98.50 1132 TRP A C 1
ATOM 8734 O O . TRP A 1 1132 ? -24.040 -11.048 19.639 1.00 98.50 1132 TRP A O 1
ATOM 8744 N N . MET A 1 1133 ? -23.711 -8.891 19.091 1.00 98.38 1133 MET A N 1
ATOM 8745 C CA . MET A 1 1133 ? -22.321 -9.015 18.657 1.00 98.38 1133 MET A CA 1
ATOM 8746 C C . MET A 1 1133 ? -21.466 -7.904 19.275 1.00 98.38 1133 MET A C 1
ATOM 8748 O O . MET A 1 1133 ? -21.852 -6.741 19.247 1.00 98.38 1133 MET A O 1
ATOM 8752 N N . HIS A 1 1134 ? -20.285 -8.260 19.770 1.00 98.81 1134 HIS A N 1
ATOM 8753 C CA . HIS A 1 1134 ? -19.241 -7.335 20.202 1.00 98.81 1134 HIS A CA 1
ATOM 8754 C C . HIS A 1 1134 ? -18.015 -7.485 19.297 1.00 98.81 1134 HIS A C 1
ATOM 8756 O O . HIS A 1 1134 ? -17.510 -8.596 19.116 1.00 98.81 1134 HIS A O 1
ATOM 8762 N N . LEU A 1 1135 ? -17.548 -6.368 18.740 1.00 98.81 1135 LEU A N 1
ATOM 8763 C CA . LEU A 1 1135 ? -16.368 -6.252 17.888 1.00 98.81 1135 LEU A CA 1
ATOM 8764 C C . LEU A 1 1135 ? -15.250 -5.546 18.672 1.00 98.81 1135 LEU A C 1
ATOM 8766 O O . LEU A 1 1135 ? -15.282 -4.322 18.834 1.00 98.81 1135 LEU A O 1
ATOM 8770 N N . ASP A 1 1136 ? -14.237 -6.298 19.112 1.00 98.69 1136 ASP A N 1
ATOM 8771 C CA . ASP A 1 1136 ? -12.996 -5.712 19.631 1.00 98.69 1136 ASP A CA 1
ATOM 8772 C C . ASP A 1 1136 ? -12.081 -5.370 18.447 1.00 98.69 1136 ASP A C 1
ATOM 8774 O O . ASP A 1 1136 ? -11.480 -6.239 17.805 1.00 98.69 1136 ASP A O 1
ATOM 8778 N N . ILE A 1 1137 ? -12.016 -4.077 18.137 1.00 98.12 1137 ILE A N 1
ATOM 8779 C CA . ILE A 1 1137 ? -11.264 -3.508 17.016 1.00 98.12 1137 ILE A CA 1
ATOM 8780 C C . ILE A 1 1137 ? -9.886 -2.983 17.440 1.00 98.12 1137 ILE A C 1
ATOM 8782 O O . ILE A 1 1137 ? -9.170 -2.428 16.610 1.00 98.12 1137 ILE A O 1
ATOM 8786 N N . ALA A 1 1138 ? -9.470 -3.173 18.702 1.00 95.81 1138 ALA A N 1
ATOM 8787 C CA . ALA A 1 1138 ? -8.169 -2.698 19.189 1.00 95.81 1138 ALA A CA 1
ATOM 8788 C C . ALA A 1 1138 ? -6.981 -3.271 18.395 1.00 95.81 1138 ALA A C 1
ATOM 8790 O O . ALA A 1 1138 ? -5.946 -2.621 18.287 1.00 95.81 1138 ALA A O 1
ATOM 8791 N N . GLY A 1 1139 ? -7.139 -4.462 17.806 1.00 92.62 1139 GLY A N 1
ATOM 8792 C CA . GLY A 1 1139 ? -6.165 -5.039 16.878 1.00 92.62 1139 GLY A CA 1
ATOM 8793 C C . GLY A 1 1139 ? -6.012 -4.248 15.572 1.00 92.62 1139 GLY A C 1
ATOM 8794 O O . GLY A 1 1139 ? -4.897 -4.025 15.112 1.00 92.62 1139 GLY A O 1
ATOM 8795 N N . VAL A 1 1140 ? -7.123 -3.780 14.989 1.00 94.56 1140 VAL A N 1
ATOM 8796 C CA . VAL A 1 1140 ? -7.159 -3.161 13.649 1.00 94.56 1140 VAL A CA 1
ATOM 8797 C C . VAL A 1 1140 ? -7.112 -1.628 13.652 1.00 94.56 1140 VAL A C 1
ATOM 8799 O O . VAL A 1 1140 ? -7.013 -1.046 12.575 1.00 94.56 1140 VAL A O 1
ATOM 8802 N N . MET A 1 1141 ? -7.172 -0.978 14.821 1.00 92.44 1141 MET A N 1
ATOM 8803 C CA . MET A 1 1141 ? -7.236 0.484 15.009 1.00 92.44 1141 MET A CA 1
ATOM 8804 C C . MET A 1 1141 ? -6.215 1.261 14.156 1.00 92.44 1141 MET A C 1
ATOM 8806 O O . MET A 1 1141 ? -6.590 2.120 13.352 1.00 92.44 1141 MET A O 1
ATOM 8810 N N . GLY A 1 1142 ? -4.936 0.916 14.303 1.00 73.31 1142 GLY A N 1
ATOM 8811 C CA . GLY A 1 1142 ? -3.789 1.559 13.665 1.00 73.31 1142 GLY A CA 1
ATOM 8812 C C . GLY A 1 1142 ? -2.568 1.577 14.599 1.00 73.31 1142 GLY A C 1
ATOM 8813 O O . GLY A 1 1142 ? -2.670 1.056 15.710 1.00 73.31 1142 GLY A O 1
ATOM 8814 N N . PRO A 1 1143 ? -1.442 2.166 14.158 1.00 63.81 1143 PRO A N 1
ATOM 8815 C CA . PRO A 1 1143 ? -1.176 2.589 12.785 1.00 63.81 1143 PRO A CA 1
ATOM 8816 C C . PRO A 1 1143 ? -0.998 1.386 11.844 1.00 63.81 1143 PRO A C 1
ATOM 8818 O O . PRO A 1 1143 ? -0.469 0.344 12.226 1.00 63.81 1143 PRO A O 1
ATOM 8821 N N . ALA A 1 1144 ? -1.428 1.514 10.587 1.00 56.06 1144 ALA A N 1
ATOM 8822 C CA . ALA A 1 1144 ? -1.157 0.477 9.590 1.00 56.06 1144 ALA A CA 1
ATOM 8823 C C . ALA A 1 1144 ? 0.337 0.436 9.206 1.00 56.06 1144 ALA A C 1
ATOM 8825 O O . ALA A 1 1144 ? 0.877 1.410 8.666 1.00 56.06 1144 ALA A O 1
ATOM 8826 N N . HIS A 1 1145 ? 0.971 -0.715 9.449 1.00 55.28 1145 HIS A N 1
ATOM 8827 C CA . HIS A 1 1145 ? 2.145 -1.190 8.709 1.00 55.28 1145 HIS A CA 1
ATOM 8828 C C . HIS A 1 1145 ? 1.707 -1.828 7.369 1.00 55.28 1145 HIS A C 1
ATOM 8830 O O . HIS A 1 1145 ? 0.510 -1.912 7.089 1.00 55.28 1145 HIS A O 1
ATOM 8836 N N . ASP A 1 1146 ? 2.660 -2.267 6.538 1.00 52.34 1146 ASP A N 1
ATOM 8837 C CA . ASP A 1 1146 ? 2.512 -2.528 5.086 1.00 52.34 1146 ASP A CA 1
ATOM 8838 C C . ASP A 1 1146 ? 1.550 -3.670 4.649 1.00 52.34 1146 ASP A C 1
ATOM 8840 O O . ASP A 1 1146 ? 1.551 -4.084 3.490 1.00 52.34 1146 ASP A O 1
ATOM 8844 N N . GLU A 1 1147 ? 0.708 -4.189 5.544 1.00 61.56 1147 GLU A N 1
ATOM 8845 C CA . GLU A 1 1147 ? -0.185 -5.336 5.314 1.00 61.56 1147 GLU A CA 1
ATOM 8846 C C . GLU A 1 1147 ? -1.432 -5.037 4.468 1.00 61.56 1147 GLU A C 1
ATOM 8848 O O . GLU A 1 1147 ? -1.970 -5.953 3.848 1.00 61.56 1147 GLU A O 1
ATOM 8853 N N . VAL A 1 1148 ? -1.912 -3.786 4.426 1.00 78.00 1148 VAL A N 1
ATOM 8854 C CA . VAL A 1 1148 ? -3.119 -3.399 3.665 1.00 78.00 1148 VAL A CA 1
ATOM 8855 C C . VAL A 1 1148 ? -2.722 -2.461 2.515 1.00 78.00 1148 VAL A C 1
ATOM 8857 O O . VAL A 1 1148 ? -2.627 -1.250 2.725 1.00 78.00 1148 VAL A O 1
ATOM 8860 N N . PRO A 1 1149 ? -2.523 -2.958 1.273 1.00 82.56 1149 PRO A N 1
ATOM 8861 C CA . PRO A 1 1149 ? -1.870 -2.198 0.195 1.00 82.56 1149 PRO A CA 1
ATOM 8862 C C . PRO A 1 1149 ? -2.583 -0.914 -0.254 1.00 82.56 1149 PRO A C 1
ATOM 8864 O O . PRO A 1 1149 ? -2.017 -0.127 -1.016 1.00 82.56 1149 PRO A O 1
ATOM 8867 N N . TYR A 1 1150 ? -3.826 -0.700 0.173 1.00 90.81 1150 TYR A N 1
ATOM 8868 C CA . TYR A 1 1150 ? -4.682 0.428 -0.196 1.00 90.81 1150 TYR A CA 1
ATOM 8869 C C . TYR A 1 1150 ? -5.051 1.345 0.984 1.00 90.81 1150 TYR A C 1
ATOM 8871 O O . TYR A 1 1150 ? -5.811 2.287 0.791 1.00 90.81 1150 TYR A O 1
ATOM 8879 N N . VAL A 1 1151 ? -4.493 1.135 2.183 1.00 90.25 1151 VAL A N 1
ATOM 8880 C CA . VAL A 1 1151 ? -4.670 2.034 3.339 1.00 90.25 1151 VAL A CA 1
ATOM 8881 C C . VAL A 1 1151 ? -3.299 2.587 3.752 1.00 90.25 1151 VAL A C 1
ATOM 8883 O O . VAL A 1 1151 ? -2.499 1.841 4.309 1.00 90.25 1151 VAL A O 1
ATOM 8886 N N . PRO A 1 1152 ? -2.978 3.869 3.476 1.00 87.00 1152 PRO A N 1
ATOM 8887 C CA . PRO A 1 1152 ? -1.704 4.453 3.892 1.00 87.00 1152 PRO A CA 1
ATOM 8888 C C . PRO A 1 1152 ? -1.623 4.617 5.416 1.00 87.00 1152 PRO A C 1
ATOM 8890 O O . PRO A 1 1152 ? -2.649 4.754 6.087 1.00 87.00 1152 PRO A O 1
ATOM 8893 N N . SER A 1 1153 ? -0.389 4.628 5.933 1.00 85.06 1153 SER A N 1
ATOM 8894 C CA . SER A 1 1153 ? -0.084 4.672 7.368 1.00 85.06 1153 SER A CA 1
ATOM 8895 C C . SER A 1 1153 ? -0.761 5.843 8.097 1.00 85.06 1153 SER A C 1
ATOM 8897 O O . SER A 1 1153 ? -0.876 6.948 7.562 1.00 85.06 1153 SER A O 1
ATOM 8899 N N . GLY A 1 1154 ? -1.221 5.565 9.316 1.00 89.94 1154 GLY A N 1
ATOM 8900 C CA . GLY A 1 1154 ? -2.225 6.335 10.055 1.00 89.94 1154 GLY A CA 1
ATOM 8901 C C . GLY A 1 1154 ? -3.288 5.395 10.632 1.00 89.94 1154 GLY A C 1
ATOM 8902 O O . GLY A 1 1154 ? -3.147 4.167 10.548 1.00 89.94 1154 GLY A O 1
ATOM 8903 N N . MET A 1 1155 ? -4.356 5.955 11.196 1.00 93.88 1155 MET A N 1
ATOM 8904 C CA . MET A 1 1155 ? -5.501 5.174 11.667 1.00 93.88 1155 MET A CA 1
ATOM 8905 C C . MET A 1 1155 ? -6.270 4.571 10.486 1.00 93.88 1155 MET A C 1
ATOM 8907 O O . MET A 1 1155 ? -6.287 5.107 9.370 1.00 93.88 1155 MET A O 1
ATOM 8911 N N . THR A 1 1156 ? -6.889 3.409 10.708 1.00 94.81 1156 THR A N 1
ATOM 8912 C CA . THR A 1 1156 ? -7.427 2.583 9.613 1.00 94.81 1156 THR A CA 1
ATOM 8913 C C . THR A 1 1156 ? -8.925 2.770 9.372 1.00 94.81 1156 THR A C 1
ATOM 8915 O O . THR A 1 1156 ? -9.389 2.541 8.255 1.00 94.81 1156 THR A O 1
ATOM 8918 N N . GLY A 1 1157 ? -9.697 3.177 10.388 1.00 96.31 1157 GLY A N 1
ATOM 8919 C CA . GLY A 1 1157 ? -11.166 3.265 10.325 1.00 96.31 1157 GLY A CA 1
ATOM 8920 C C . GLY A 1 1157 ? -11.867 1.914 10.104 1.00 96.31 1157 GLY A C 1
ATOM 8921 O O . GLY A 1 1157 ? -13.017 1.873 9.657 1.00 96.31 1157 GLY A O 1
ATOM 8922 N N . ARG A 1 1158 ? -11.173 0.799 10.348 1.00 97.38 1158 ARG A N 1
ATOM 8923 C CA . ARG A 1 1158 ? -11.701 -0.562 10.190 1.00 97.38 1158 ARG A CA 1
ATOM 8924 C C . ARG A 1 1158 ? -12.578 -0.947 11.395 1.00 97.38 1158 ARG A C 1
ATOM 8926 O O . ARG A 1 1158 ? -12.228 -0.566 12.511 1.00 97.38 1158 ARG A O 1
ATOM 8933 N N . PRO A 1 1159 ? -13.668 -1.723 11.218 1.00 97.62 1159 PRO A N 1
ATOM 8934 C CA . PRO A 1 1159 ? -14.097 -2.401 9.994 1.00 97.62 1159 PRO A CA 1
ATOM 8935 C C . PRO A 1 1159 ? -15.285 -1.714 9.280 1.00 97.62 1159 PRO A C 1
ATOM 8937 O O . PRO A 1 1159 ? -16.238 -2.382 8.873 1.00 97.62 1159 PRO A O 1
ATOM 8940 N N . THR A 1 1160 ? -15.267 -0.379 9.123 1.00 98.69 1160 THR A N 1
ATOM 8941 C CA . THR A 1 1160 ? -16.408 0.417 8.599 1.00 98.69 1160 THR A CA 1
ATOM 8942 C C . THR A 1 1160 ? -17.056 -0.165 7.333 1.00 98.69 1160 THR A C 1
ATOM 8944 O O . THR A 1 1160 ? -18.280 -0.248 7.250 1.00 98.69 1160 THR A O 1
ATOM 8947 N N . ARG A 1 1161 ? -16.273 -0.631 6.350 1.00 98.38 1161 ARG A N 1
ATOM 8948 C CA . ARG A 1 1161 ? -16.832 -1.175 5.096 1.00 98.38 1161 ARG A CA 1
ATOM 8949 C C . ARG A 1 1161 ? -17.597 -2.481 5.311 1.00 98.38 1161 ARG A C 1
ATOM 8951 O O . ARG A 1 1161 ? -18.651 -2.657 4.704 1.00 98.38 1161 ARG A O 1
ATOM 8958 N N . THR A 1 1162 ? -17.118 -3.360 6.193 1.00 98.62 1162 THR A N 1
ATOM 8959 C CA . THR A 1 1162 ? -17.789 -4.624 6.549 1.00 98.62 1162 THR A CA 1
ATOM 8960 C C . THR A 1 1162 ? -19.136 -4.374 7.212 1.00 98.62 1162 THR A C 1
ATOM 8962 O O . THR A 1 1162 ? -20.105 -5.057 6.899 1.00 98.62 1162 THR A O 1
ATOM 8965 N N . LEU A 1 1163 ? -19.234 -3.347 8.058 1.00 98.69 1163 LEU A N 1
ATOM 8966 C CA . LEU A 1 1163 ? -20.487 -2.948 8.703 1.00 98.69 1163 LEU A CA 1
ATOM 8967 C C . LEU A 1 1163 ? -21.520 -2.437 7.684 1.00 98.69 1163 LEU A C 1
ATOM 8969 O O . LEU A 1 1163 ? -22.691 -2.809 7.750 1.00 98.69 1163 LEU A O 1
ATOM 8973 N N . ILE A 1 1164 ? -21.080 -1.640 6.704 1.00 98.56 1164 ILE A N 1
ATOM 8974 C CA . ILE A 1 1164 ? -21.928 -1.167 5.597 1.00 98.56 1164 ILE A CA 1
ATOM 8975 C C . ILE A 1 1164 ? -22.375 -2.348 4.722 1.00 98.56 1164 ILE A C 1
ATOM 8977 O O . ILE A 1 1164 ? -23.563 -2.479 4.432 1.00 98.56 1164 ILE A O 1
ATOM 8981 N N . GLN A 1 1165 ? -21.445 -3.231 4.338 1.00 98.31 1165 GLN A N 1
ATOM 8982 C CA . GLN A 1 1165 ? -21.728 -4.435 3.550 1.00 98.31 1165 GLN A CA 1
ATOM 8983 C C . GLN A 1 1165 ? -22.743 -5.345 4.254 1.00 98.31 1165 GLN A C 1
ATOM 8985 O O . GLN A 1 1165 ? -23.708 -5.775 3.632 1.00 98.31 1165 GLN A O 1
ATOM 8990 N N . PHE A 1 1166 ? -22.559 -5.587 5.552 1.00 98.31 1166 PHE A N 1
ATOM 8991 C CA . PHE A 1 1166 ? -23.453 -6.388 6.385 1.00 98.31 1166 PHE A CA 1
ATOM 8992 C C . PHE A 1 1166 ? -24.867 -5.790 6.447 1.00 98.31 1166 PHE A C 1
ATOM 8994 O O . PHE A 1 1166 ? -25.843 -6.502 6.232 1.00 98.31 1166 PHE A O 1
ATOM 9001 N N . LEU A 1 1167 ? -25.007 -4.471 6.635 1.00 97.56 1167 LEU A N 1
ATOM 9002 C CA . LEU A 1 1167 ? -26.320 -3.811 6.592 1.00 97.56 1167 LEU A CA 1
ATOM 9003 C C . LEU A 1 1167 ? -26.961 -3.812 5.192 1.00 97.56 1167 LEU A C 1
ATOM 9005 O O . LEU A 1 1167 ? -28.191 -3.754 5.091 1.00 97.56 1167 LEU A O 1
ATOM 9009 N N . GLN A 1 1168 ? -26.172 -3.907 4.118 1.00 95.50 1168 GLN A N 1
ATOM 9010 C CA . GLN A 1 1168 ? -26.688 -4.111 2.761 1.00 95.50 1168 GLN A CA 1
ATOM 9011 C C . GLN A 1 1168 ? -27.197 -5.544 2.543 1.00 95.50 1168 GLN A C 1
ATOM 9013 O O . GLN A 1 1168 ? -28.316 -5.698 2.057 1.00 95.50 1168 GLN A O 1
ATOM 9018 N N . THR A 1 1169 ? -26.419 -6.573 2.903 1.00 93.25 1169 THR A N 1
ATOM 9019 C CA . THR A 1 1169 ? -26.737 -7.986 2.606 1.00 93.25 1169 THR A CA 1
ATOM 9020 C C . THR A 1 1169 ? -27.678 -8.657 3.600 1.00 93.25 1169 THR A C 1
ATOM 9022 O O . THR A 1 1169 ? -28.333 -9.628 3.228 1.00 93.25 1169 THR A O 1
ATOM 9025 N N . LEU A 1 1170 ? -27.773 -8.163 4.838 1.00 89.06 1170 LEU A N 1
ATOM 9026 C CA . LEU A 1 1170 ? -28.739 -8.648 5.824 1.00 89.06 1170 LEU A CA 1
ATOM 9027 C C . LEU A 1 1170 ? -30.168 -8.547 5.263 1.00 89.06 1170 LEU A C 1
ATOM 9029 O O . LEU A 1 1170 ? -30.572 -7.474 4.810 1.00 89.06 1170 LEU A O 1
ATOM 9033 N N . SER A 1 1171 ? -30.934 -9.636 5.336 1.00 69.75 1171 SER A N 1
ATOM 9034 C CA . SER A 1 1171 ? -32.355 -9.697 4.961 1.00 69.75 1171 SER A CA 1
ATOM 9035 C C . SER A 1 1171 ? -33.248 -8.946 5.943 1.00 69.75 1171 SER A C 1
ATOM 9037 O O . SER A 1 1171 ? -33.145 -9.211 7.160 1.00 69.75 1171 SER A O 1
#

Sequence (1171 aa):
MALSSIRANVLPHRNSHLRFLSSVSTMKKGLVLGVYETEDESNVVLTPTATKYNALLNGKLVKNIVLIIVVMSTPGDCNTGNDSCPGSSGGLGEGSSKFSKHQQPTNVLQRMTGILEDKSNDYMCPICFDLIDTAYITRCGHTFCHNCIVKCLEIKDRCPKCSFTLSEQDIFPNFLLDELVSKYKTRTKGLAQLSSYAESGKYRTASNDSSTPASDGLRSIVAAESANLTLPDVNVMLEVLTQRKHLLEAETCTAQNKLLHEFLKHLLQQKEEQKNQLQKEVALIKKDMEEVENILKDVQSKCPRVEDVRKASENDTAQVSAIRREMLGLLDIIDSNMVKPSDKAAGGVDTFTNPSASQPSGSTLAIRRKRLHAHFDDFVQCYFDSRGKELLLGQKSQSQSEAQHGGVHSTNSGLDIFRENLVKFSRYNSLRPLATLNYSSDLFNNSTIVSSIEFDKDNEFFAIAGVTKRIKVFDYGAVIRDTVDIHYPCVEMVSSSKISCVSWNSFHKGMLASSDYEGTVTVWDASTGQRTKTFQEHEKRCWSVDFNDVDTRLIASGSDDARVKLWALNTDYSVASLEAKANVCCVKFNPRSSCHLAFGSADHCVHYYDLRNMKEALCIFKGHRKAVSYVKFINKEEIVSASTDSQLKMWNINNPLCLRSFVGHVNEKNFVGLATDGDYVACGSENNALYVYYKGLTKQLFSYKFDAVRSILELQDRREEDLNEAGPKIPKGQARVFWGLDETNYNGIAVVGLGKQNLGINKLEEIHEGKENVRAAAAVGCRALDEVEIKDIALETLGDAEAAAEGASLAAWLYQGCKNEEKKKKLPKISLYGDEGKAEWQVGTIKAQAQNWARELADTPANLMTPTIFSQRVSETLTNLGVNVQVHDKDWAEQKKMGSFLSVSRGSSEPPKFVEISYKGAEDPNAAPVTFVGKGVTFDAGGISIKPSAEMDEMRADMSGAACVAATLRAVAELKLKKNVVGLIPLTENLPSGHATKPGDLVRAMNGKTIIVDNTDAEGRLILADALCYAQEFNPRFILDIATLTGAMRVALSNSATGVFTNDGDLFDALRDAGTVTGDRVWRLPLWQHFTDEVTKKVKGADLNNIAKCKGGGSCTAAAFLREFVAKDTPWMHLDIAGVMGPAHDEVPYVPSGMTGRPTRTLIQFLQTLS

Nearest PDB structures (foldseek):
  2ewb-assembly1_A  TM=9.763E-01  e=1.998E-60  Bos taurus
  2j9a-assembly1_A  TM=9.741E-01  e=3.168E-59  Bos taurus
  1bll-assembly1_E  TM=9.727E-01  e=8.104E-58  Bos taurus
  5igo-assembly1_A  TM=9.768E-01  e=1.086E-37  Arabidopsis thaliana
  5igo-assembly2_B  TM=9.641E-01  e=1.576E-37  Arabidopsis thaliana

Mean predicted aligned error: 21.91 Å

Solvent-accessible surface area (backbone atoms only — not comparable to full-atom values): 66723 Å² total; per-residue (Å²): 132,89,79,89,84,86,89,84,89,90,86,84,89,82,89,83,89,84,89,80,92,84,88,85,82,90,81,90,86,76,88,81,79,72,75,54,88,58,102,46,99,87,56,73,63,54,47,80,67,40,46,59,50,26,64,78,53,77,62,66,66,81,80,76,91,83,91,87,72,57,68,78,88,87,90,84,86,87,81,89,82,88,88,82,85,84,89,78,88,84,85,91,84,89,86,82,88,80,91,84,94,88,82,82,82,87,89,89,88,86,88,88,89,84,92,73,92,70,81,66,60,87,46,40,12,91,81,83,73,42,70,42,79,48,34,23,30,32,80,87,76,51,62,28,22,48,81,52,50,53,59,41,40,81,76,39,52,36,40,92,89,74,65,50,77,43,57,87,86,40,54,42,81,30,63,73,57,35,54,52,41,50,54,48,54,52,57,48,53,65,50,53,73,74,63,73,83,77,73,88,89,84,83,89,83,91,79,88,84,93,87,82,86,88,71,61,60,67,61,54,49,54,68,70,45,67,89,75,70,49,76,70,58,55,51,54,50,51,51,53,50,51,54,53,49,52,52,53,53,51,51,51,52,50,54,54,53,48,54,51,50,54,52,53,51,53,52,45,50,56,52,50,52,53,50,56,51,53,52,51,54,54,51,51,52,50,54,49,52,52,51,51,51,50,51,51,52,53,51,57,72,69,50,81,52,74,70,63,75,63,61,80,65,100,80,74,50,75,66,57,62,46,52,51,51,52,52,52,53,52,49,54,55,50,57,72,71,66,70,70,86,74,85,79,77,85,79,82,93,72,82,93,71,81,84,76,98,81,85,81,78,83,55,71,63,59,59,48,49,58,54,48,63,77,41,41,70,45,48,53,49,40,42,46,66,41,38,43,67,58,75,72,51,68,94,81,83,90,76,92,80,86,94,82,82,92,79,81,97,77,82,85,43,41,63,55,58,37,48,50,51,55,53,57,64,68,70,67,89,81,87,78,90,70,68,78,81,66,84,67,88,56,97,84,61,98,61,78,54,71,58,30,72,43,53,39,62,85,60,52,35,36,39,41,28,8,64,78,19,40,40,36,28,32,52,43,65,56,52,63,67,55,95,56,94,70,76,75,59,79,35,68,33,82,53,97,45,35,34,34,20,55,26,47,32,76,80,50,70,47,35,34,37,36,11,15,55,68,13,38,40,34,34,30,32,62,78,78,43,41,81,73,48,73,38,79,82,48,88,27,32,19,39,15,34,27,52,28,75,69,39,82,52,37,34,41,35,10,12,64,65,15,34,38,40,29,37,40,76,91,52,84,58,68,77,46,72,41,82,52,98,34,32,22,38,16,41,35,53,40,84,79,38,74,48,33,40,39,36,9,18,51,77,18,30,38,41,29,35,39,71,88,49,73,88,56,62,80,38,66,36,64,81,57,89,31,35,19,36,22,49,48,66,60,52,87,50,37,39,37,38,25,25,31,60,32,38,36,40,31,34,38,78,92,41,64,57,69,74,44,62,34,43,84,60,49,24,74,88,52,74,36,54,79,50,67,56,74,67,33,40,36,37,52,25,77,82,51,27,42,40,32,34,41,76,74,46,42,59,61,76,50,72,47,71,64,81,81,80,82,68,87,78,73,68,74,67,67,74,63,50,79,55,44,80,84,41,77,73,65,50,63,62,36,57,51,79,46,68,65,88,38,90,87,77,36,79,61,45,59,51,50,10,52,62,75,78,94,40,56,72,40,85,86,77,52,25,26,50,35,46,48,29,28,14,26,17,31,12,36,24,52,47,63,35,45,77,72,68,48,45,76,42,39,41,45,35,82,90,40,21,25,33,20,30,24,12,30,50,35,37,54,52,74,96,50,88,92,48,60,74,96,70,49,79,85,64,54,48,75,44,70,35,77,74,71,49,55,68,43,25,51,52,15,40,42,41,22,52,22,21,50,46,11,16,50,59,24,60,36,55,28,98,78,30,35,31,61,50,44,53,47,56,50,41,60,61,34,44,78,64,75,30,50,64,48,80,41,43,58,70,55,38,58,74,62,38,27,39,28,32,54,41,40,24,44,14,39,91,63,66,38,26,38,37,42,35,45,39,76,40,24,96,52,85,77,53,59,22,41,34,34,35,12,29,19,31,18,33,52,46,18,22,68,50,53,60,64,85,72,74,44,78,60,23,22,29,34,20,37,15,23,26,29,44,55,22,28,53,46,37,43,51,77,70,61,43,73,46,28,39,33,36,42,27,49,20,23,37,29,31,64,47,101,60,28,55,49,69,65,41,77,37,38,30,46,84,65,52,33,34,29,31,64,46,42,66,46,42,56,59,31,34,43,33,23,50,44,38,55,52,54,78,63,57,42,68,30,41,39,36,30,22,50,66,31,74,51,33,36,74,71,47,33,62,73,31,30,40,32,32,49,87,44,68,66,66,48,52,51,42,38,55,20,2,16,66,62,58,44,29,56,42,86,48,72,69,48,68,70,34,32,40,47,23,24,78,71,43,80,96,44,61,27,34,64,58,55,89,65,90,71,59,58,46,38,34,48,50,30,52,46,52,76,35,46,65,90,88,57,43,40,38,40,35,38,24,39,18,33,40,52,67,45,64,92,83,48,74,22,54,56,69,41,41,53,24,52,55,20,46,20,56,44,43,25,68,66,71,59,129

InterPro domains:
  IPR000819 Peptidase M17, leucyl aminopeptidase, C-terminal [PF00883] (852-1164)
  IPR000819 Peptidase M17, leucyl aminopeptidase, C-terminal [PS00631] (1015-1022)
  IPR001680 WD40 repeat [PS50082] (492-534)
  IPR001680 WD40 repeat [PS50082] (535-577)
  IPR001680 WD40 repeat [PS50082] (621-661)
  IPR001680 WD40 repeat [SM00320] (430-475)
  IPR001680 WD40 repeat [SM00320] (487-525)
  IPR001680 WD40 repeat [SM00320] (528-568)
  IPR001680 WD40 repeat [SM00320] (571-610)
  IPR001680 WD40 repeat [SM00320] (614-652)
  IPR001680 WD40 repeat [SM00320] (655-694)
  IPR001841 Zinc finger, RING-type [PF13923] (124-162)
  IPR001841 Zinc finger, RING-type [PS50089] (125-163)
  IPR001841 Zinc finger, RING-type [SM00184] (125-162)
  IPR008283 Peptidase M17, leucyl aminopeptidase, N-terminal [PF02789] (731-820)
  IPR011356 Peptidase M17, leucine aminopeptidase/peptidase B [PR00481] (930-947)
  IPR011356 Peptidase M17, leucine aminopeptidase/peptidase B [PR00481] (952-973)
  IPR011356 Peptidase M17, leucine aminopeptidase/peptidase B [PR00481] (989-1010)
  IPR011356 Peptidase M17, leucine aminopeptidase/peptidase B [PR00481] (1011-1031)
  IPR011356 Peptidase M17, leucine aminopeptidase/peptidase B [PR00481] (1039-1054)

Radius of gyration: 43.48 Å; Cα contacts (8 Å, |Δi|>4): 2027; chains: 1; bounding box: 111×104×124 Å

pLDDT: mean 77.35, std 24.13, range [20.25, 98.94]